Protein AF-0000000070920231 (afdb_homodimer)

Secondary structure (DSSP, 8-state):
-HHHHHHHHHHHHHHHTS-HHHHHHHHHHHHHHHHHTHHHHHHHHHHHH---HHHHHHHHHHHHHHHHHHHHHHTT---EEEEETTEEEEEEE--EEEEE--STTTTHHHHHHHHHHHHTT-EEEEE--GGGHHHHHHHHHHHHTSSPPTTSEEE----HHHHHHHHH-TT--EEEEE--HHHHHHHHHHHHHTT--EEEE----EEEEE-TT--HHHHHHHHHHHHHGGGG--TT-EEEEEEEGGGHHHHHHHHHHHHHTS-BS-TTSTT--B---S-HHHHHHHHHHHHHHHHTT-EEEE--SPPTT--SSS----EEEES--TTSHHHHS---SSEEEEEEESSHHHHHHHHHTSSEESEEEEE---HHHHHHHHHH---SEEEESS-SS---TTS-B--EETTEESSPBSGGGGHHHHEEEEEEES--S----/-HHHHHHHHHHHHHHHTS-HHHHHHHHHHHHHHHHHTHHHHHHHHHHHH---HHHHHHHHHHHHHHHHHHHHHHTT---EEEEETTEEEEEEE--EEEEE--STTTTHHHHHHHHHHHHTT-EEEEE--GGGHHHHHHHHHHHHTSSPPTTSEEE----HHHHHHHHH-TT--EEEEE--HHHHHHHHHHHHHTT--EEEE----EEEEE-TT--HHHHHHHHHHHHHGGGG--TT-EEEEEEEGGGHHHHHHHHHHHHHTS-BS-TTSTT--B---S-HHHHHHHHHHHHHHHHTT-EEEE--SPPTT--SSS----EEEES--TTSHHHHS---SSEEEEEEESSHHHHHHHHHTSSEESEEEEE---HHHHHHHHHH---SEEEESS-SS---TTS-B--EETTEESSPBSGGGGHHHHEEEEEEES--S----

Nearest PDB structures (foldseek):
  3iwk-assembly3_F  TM=9.458E-01  e=1.329E-41  Pisum sativum
  4a0m-assembly1_C  TM=9.518E-01  e=1.558E-40  Spinacia oleracea
  4v37-assembly2_D  TM=9.539E-01  e=3.097E-40  Spinacia oleracea
  4i8p-assembly1_B  TM=9.205E-01  e=1.057E-41  Zea mays
  3b4w-assembly1_A-2  TM=9.259E-01  e=3.677E-40  Mycobacterium tuberculosis H37Rv

Structure (mmCIF, N/CA/C/O backbone):
data_AF-0000000070920231-model_v1
#
loop_
_entity.id
_entity.type
_entity.pdbx_description
1 polymer 'aldehyde dehydrogenase (NAD(+))'
#
loop_
_atom_site.group_PDB
_atom_site.id
_atom_site.type_symbol
_atom_site.label_atom_id
_atom_site.label_alt_id
_atom_site.label_comp_id
_atom_site.label_asym_id
_atom_site.label_entity_id
_atom_site.label_seq_id
_atom_site.pdbx_PDB_ins_code
_atom_site.Cartn_x
_atom_site.Cartn_y
_atom_site.Cartn_z
_atom_site.occupancy
_atom_site.B_iso_or_equiv
_atom_site.auth_seq_id
_atom_site.auth_comp_id
_atom_site.auth_asym_id
_atom_site.auth_atom_id
_atom_site.pdbx_PDB_model_num
ATOM 1 N N . MET A 1 1 ? 25.875 -7.449 5.352 1 95.44 1 MET A N 1
ATOM 2 C CA . MET A 1 1 ? 24.594 -6.836 5.031 1 95.44 1 MET A CA 1
ATOM 3 C C . MET A 1 1 ? 24.656 -5.32 5.191 1 95.44 1 MET A C 1
ATOM 5 O O . MET A 1 1 ? 24.25 -4.574 4.297 1 95.44 1 MET A O 1
ATOM 9 N N . ASP A 1 2 ? 25.219 -4.871 6.309 1 96.56 2 ASP A N 1
ATOM 10 C CA . ASP A 1 2 ? 25.344 -3.434 6.543 1 96.56 2 ASP A CA 1
ATOM 11 C C . ASP A 1 2 ? 26.141 -2.76 5.441 1 96.56 2 ASP A C 1
ATOM 13 O O . ASP A 1 2 ? 25.766 -1.692 4.949 1 96.56 2 ASP A O 1
ATOM 17 N N . ASP A 1 3 ? 27.203 -3.416 5.102 1 96.56 3 ASP A N 1
ATOM 18 C CA . ASP A 1 3 ? 28.047 -2.879 4.047 1 96.56 3 ASP A CA 1
ATOM 19 C C . ASP A 1 3 ? 27.312 -2.84 2.711 1 96.56 3 ASP A C 1
ATOM 21 O O . ASP A 1 3 ? 27.406 -1.86 1.97 1 96.56 3 ASP A O 1
ATOM 25 N N . ALA A 1 4 ? 26.594 -3.91 2.365 1 96.75 4 ALA A N 1
ATOM 26 C CA . ALA A 1 4 ? 25.828 -3.971 1.123 1 96.75 4 ALA A CA 1
ATOM 27 C C . ALA A 1 4 ? 24.797 -2.857 1.065 1 96.75 4 ALA A C 1
ATOM 29 O O . ALA A 1 4 ? 24.641 -2.203 0.032 1 96.75 4 ALA A O 1
ATOM 30 N N . VAL A 1 5 ? 24.125 -2.623 2.174 1 97.62 5 VAL A N 1
ATOM 31 C CA . VAL A 1 5 ? 23.078 -1.615 2.238 1 97.62 5 VAL A CA 1
ATOM 32 C C . VAL A 1 5 ? 23.688 -0.221 2.102 1 97.62 5 VAL A C 1
ATOM 34 O O . VAL A 1 5 ? 23.141 0.631 1.391 1 97.62 5 VAL A O 1
ATOM 37 N N . LYS A 1 6 ? 24.781 -0.013 2.771 1 96.94 6 LYS A N 1
ATOM 38 C CA . LYS A 1 6 ? 25.484 1.268 2.662 1 96.94 6 LYS A CA 1
ATOM 39 C C . LYS A 1 6 ? 25.891 1.549 1.218 1 96.94 6 LYS A C 1
ATOM 41 O O . LYS A 1 6 ? 25.703 2.662 0.722 1 96.94 6 LYS A O 1
ATOM 46 N N . CYS A 1 7 ? 26.469 0.579 0.575 1 97.31 7 CYS A N 1
ATOM 47 C CA . CYS A 1 7 ? 26.875 0.708 -0.822 1 97.31 7 CYS A CA 1
ATOM 48 C C . CYS A 1 7 ? 25.656 0.982 -1.71 1 97.31 7 CYS A C 1
ATOM 50 O O . CYS A 1 7 ? 25.734 1.8 -2.629 1 97.31 7 CYS A O 1
ATOM 52 N N . ALA A 1 8 ? 24.578 0.289 -1.447 1 98.31 8 ALA A N 1
ATOM 53 C CA . ALA A 1 8 ? 23.359 0.46 -2.223 1 98.31 8 ALA A CA 1
ATOM 54 C C . ALA A 1 8 ? 22.828 1.885 -2.098 1 98.31 8 ALA A C 1
ATOM 56 O O . ALA A 1 8 ? 22.359 2.467 -3.08 1 98.31 8 ALA A O 1
ATOM 57 N N . HIS A 1 9 ? 22.875 2.473 -0.939 1 96.88 9 HIS A N 1
ATOM 58 C CA . HIS A 1 9 ? 22.406 3.832 -0.714 1 96.88 9 HIS A CA 1
ATOM 59 C C . HIS A 1 9 ? 23.172 4.836 -1.564 1 96.88 9 HIS A C 1
ATOM 61 O O . HIS A 1 9 ? 22.578 5.711 -2.197 1 96.88 9 HIS A O 1
ATOM 67 N N . ARG A 1 10 ? 24.469 4.664 -1.528 1 96.19 10 ARG A N 1
ATOM 68 C CA . ARG A 1 10 ? 25.312 5.555 -2.32 1 96.19 10 ARG A CA 1
ATOM 69 C C . ARG A 1 10 ? 25.016 5.406 -3.809 1 96.19 10 ARG A C 1
ATOM 71 O O . ARG A 1 10 ? 24.844 6.398 -4.516 1 96.19 10 ARG A O 1
ATOM 78 N N . ALA A 1 11 ? 24.938 4.191 -4.258 1 98.19 11 ALA A N 1
ATOM 79 C CA . ALA A 1 11 ? 24.688 3.9 -5.668 1 98.19 11 ALA A CA 1
ATOM 80 C C . ALA A 1 11 ? 23.312 4.402 -6.094 1 98.19 11 ALA A C 1
ATOM 82 O O . ALA A 1 11 ? 23.125 4.863 -7.223 1 98.19 11 ALA A O 1
ATOM 83 N N . GLN A 1 12 ? 22.359 4.25 -5.203 1 98.31 12 GLN A N 1
ATOM 84 C CA . GLN A 1 12 ? 20.984 4.656 -5.496 1 98.31 12 GLN A CA 1
ATOM 85 C C . GLN A 1 12 ? 20.906 6.148 -5.801 1 98.31 12 GLN A C 1
ATOM 87 O O . GLN A 1 12 ? 20.219 6.562 -6.73 1 98.31 12 GLN A O 1
ATOM 92 N N . GLY A 1 13 ? 21.547 6.945 -4.992 1 95.19 13 GLY A N 1
ATOM 93 C CA . GLY A 1 13 ? 21.562 8.375 -5.242 1 95.19 13 GLY A CA 1
ATOM 94 C C . GLY A 1 13 ? 22.094 8.734 -6.621 1 95.19 13 GLY A C 1
ATOM 95 O O . GLY A 1 13 ? 21.484 9.539 -7.332 1 95.19 13 GLY A O 1
ATOM 96 N N . GLU A 1 14 ? 23.141 8.109 -6.988 1 95.88 14 GLU A N 1
ATOM 97 C CA . GLU A 1 14 ? 23.719 8.305 -8.312 1 95.88 14 GLU A CA 1
ATOM 98 C C . GLU A 1 14 ? 22.781 7.832 -9.414 1 95.88 14 GLU A C 1
ATOM 100 O O . GLU A 1 14 ? 22.578 8.523 -10.414 1 95.88 14 GLU A O 1
ATOM 105 N N . TRP A 1 15 ? 22.188 6.754 -9.227 1 97.38 15 TRP A N 1
ATOM 106 C CA . TRP A 1 15 ? 21.312 6.113 -10.203 1 97.38 15 TRP A CA 1
ATOM 107 C C . TRP A 1 15 ? 20.047 6.941 -10.414 1 97.38 15 TRP A C 1
ATOM 109 O O . TRP A 1 15 ? 19.641 7.168 -11.555 1 97.38 15 TRP A O 1
ATOM 119 N N . ALA A 1 16 ? 19.484 7.441 -9.344 1 94.81 16 ALA A N 1
ATOM 120 C CA . ALA A 1 16 ? 18.234 8.195 -9.383 1 94.81 16 ALA A CA 1
ATOM 121 C C . ALA A 1 16 ? 18.422 9.531 -10.109 1 94.81 16 ALA A C 1
ATOM 123 O O . ALA A 1 16 ? 17.469 10.117 -10.594 1 94.81 16 ALA A O 1
ATOM 124 N N . ALA A 1 17 ? 19.625 9.938 -10.18 1 92.19 17 ALA A N 1
ATOM 125 C CA . ALA A 1 17 ? 19.922 11.219 -10.805 1 92.19 17 ALA A CA 1
ATOM 126 C C . ALA A 1 17 ? 19.875 11.109 -12.328 1 92.19 17 ALA A C 1
ATOM 128 O O . ALA A 1 17 ? 19.781 12.117 -13.031 1 92.19 17 ALA A O 1
ATOM 129 N N . HIS A 1 18 ? 19.953 9.898 -12.844 1 93.19 18 HIS A N 1
ATOM 130 C CA . HIS A 1 18 ? 19.828 9.711 -14.281 1 93.19 18 HIS A CA 1
ATOM 131 C C . HIS A 1 18 ? 18.391 9.938 -14.75 1 93.19 18 HIS A C 1
ATOM 133 O O . HIS A 1 18 ? 17.438 9.594 -14.039 1 93.19 18 HIS A O 1
ATOM 139 N N . ARG A 1 19 ? 18.25 10.453 -15.93 1 92.06 19 ARG A N 1
ATOM 140 C CA . ARG A 1 19 ? 16.922 10.539 -16.562 1 92.06 19 ARG A CA 1
ATOM 141 C C . ARG A 1 19 ? 16.359 9.148 -16.812 1 92.06 19 ARG A C 1
ATOM 143 O O . ARG A 1 19 ? 17.094 8.203 -17.094 1 92.06 19 ARG A O 1
ATOM 150 N N . PRO A 1 20 ? 15.031 8.977 -16.781 1 93.5 20 PRO A N 1
ATOM 151 C CA . PRO A 1 20 ? 14.414 7.672 -17 1 93.5 20 PRO A CA 1
ATOM 152 C C . PRO A 1 20 ? 14.859 7.012 -18.312 1 93.5 20 PRO A C 1
ATOM 154 O O . PRO A 1 20 ? 15.07 5.797 -18.344 1 93.5 20 PRO A O 1
ATOM 157 N N . GLU A 1 21 ? 15.078 7.797 -19.328 1 94.38 21 GLU A N 1
ATOM 158 C CA . GLU A 1 21 ? 15.484 7.258 -20.625 1 94.38 21 GLU A CA 1
ATOM 159 C C . GLU A 1 21 ? 16.859 6.617 -20.547 1 94.38 21 GLU A C 1
ATOM 161 O O . GLU A 1 21 ? 17.109 5.594 -21.188 1 94.38 21 GLU A O 1
ATOM 166 N N . VAL A 1 22 ? 17.75 7.215 -19.781 1 95.81 22 VAL A N 1
ATOM 167 C CA . VAL A 1 22 ? 19.094 6.691 -19.609 1 95.81 22 VAL A CA 1
ATOM 168 C C . VAL A 1 22 ? 19.062 5.395 -18.797 1 95.81 22 VAL A C 1
ATOM 170 O O . VAL A 1 22 ? 19.703 4.406 -19.172 1 95.81 22 VAL A O 1
ATOM 173 N N . ARG A 1 23 ? 18.297 5.371 -17.75 1 96.88 23 ARG A N 1
ATOM 174 C CA . ARG A 1 23 ? 18.141 4.145 -16.969 1 96.88 23 ARG A CA 1
ATOM 175 C C . ARG A 1 23 ? 17.562 3.023 -17.828 1 96.88 23 ARG A C 1
ATOM 177 O O . ARG A 1 23 ? 18.062 1.892 -17.781 1 96.88 23 ARG A O 1
ATOM 184 N N . GLY A 1 24 ? 16.531 3.393 -18.656 1 97.44 24 GLY A N 1
ATOM 185 C CA . GLY A 1 24 ? 15.922 2.424 -19.562 1 97.44 24 GLY A CA 1
ATOM 186 C C . GLY A 1 24 ? 16.906 1.84 -20.562 1 97.44 24 GLY A C 1
ATOM 187 O O . GLY A 1 24 ? 16.906 0.633 -20.812 1 97.44 24 GLY A O 1
ATOM 188 N N . GLU A 1 25 ? 17.734 2.695 -21.094 1 97.19 25 GLU A N 1
ATOM 189 C CA . GLU A 1 25 ? 18.719 2.264 -22.078 1 97.19 25 GLU A CA 1
ATOM 190 C C . GLU A 1 25 ? 19.734 1.309 -21.453 1 97.19 25 GLU A C 1
ATOM 192 O O . GLU A 1 25 ? 20.062 0.274 -22.047 1 97.19 25 GLU A O 1
ATOM 197 N N . ILE A 1 26 ? 20.234 1.653 -20.312 1 97.75 26 ILE A N 1
ATOM 198 C CA . ILE A 1 26 ? 21.219 0.812 -19.625 1 97.75 26 ILE A CA 1
ATOM 199 C C . ILE A 1 26 ? 20.594 -0.539 -19.281 1 97.75 26 ILE A C 1
ATOM 201 O O . ILE A 1 26 ? 21.188 -1.588 -19.516 1 97.75 26 ILE A O 1
ATOM 205 N N . LEU A 1 27 ? 19.391 -0.543 -18.812 1 98.31 27 LEU A N 1
ATOM 206 C CA . LEU A 1 27 ? 18.703 -1.774 -18.438 1 98.31 27 LEU A CA 1
ATOM 207 C C . LEU A 1 27 ? 18.344 -2.6 -19.672 1 98.31 27 LEU A C 1
ATOM 209 O O . LEU A 1 27 ? 18.328 -3.832 -19.625 1 98.31 27 LEU A O 1
ATOM 213 N N . ALA A 1 28 ? 18.062 -1.931 -20.797 1 98.25 28 ALA A N 1
ATOM 214 C CA . ALA A 1 28 ? 17.844 -2.65 -22.047 1 98.25 28 ALA A CA 1
ATOM 215 C C . ALA A 1 28 ? 19.078 -3.463 -22.438 1 98.25 28 ALA A C 1
ATOM 217 O O . ALA A 1 28 ? 18.969 -4.594 -22.906 1 98.25 28 ALA A O 1
ATOM 218 N N . GLY A 1 29 ? 20.219 -2.863 -22.234 1 98.31 29 GLY A N 1
ATOM 219 C CA . GLY A 1 29 ? 21.453 -3.6 -22.469 1 98.31 29 GLY A CA 1
ATOM 220 C C . GLY A 1 29 ? 21.594 -4.828 -21.594 1 98.31 29 GLY A C 1
ATOM 221 O O . GLY A 1 29 ? 22.047 -5.879 -22.047 1 98.31 29 GLY A O 1
ATOM 222 N N . ILE A 1 30 ? 21.188 -4.707 -20.375 1 98.38 30 ILE A N 1
ATOM 223 C CA . ILE A 1 30 ? 21.25 -5.824 -19.438 1 98.38 30 ILE A CA 1
ATOM 224 C C . ILE A 1 30 ? 20.234 -6.898 -19.859 1 98.38 30 ILE A C 1
ATOM 226 O O . ILE A 1 30 ? 20.547 -8.094 -19.797 1 98.38 30 ILE A O 1
ATOM 230 N N . ALA A 1 31 ? 19.031 -6.477 -20.266 1 98.5 31 ALA A N 1
ATOM 231 C CA . ALA A 1 31 ? 18.062 -7.426 -20.781 1 98.5 31 ALA A CA 1
ATOM 232 C C . ALA A 1 31 ? 18.625 -8.203 -21.969 1 98.5 31 ALA A C 1
ATOM 234 O O . ALA A 1 31 ? 18.438 -9.414 -22.078 1 98.5 31 ALA A O 1
ATOM 235 N N . ASP A 1 32 ? 19.297 -7.52 -22.844 1 98.44 32 ASP A N 1
ATOM 236 C CA . ASP A 1 32 ? 19.969 -8.172 -23.969 1 98.44 32 ASP A CA 1
ATOM 237 C C . ASP A 1 32 ? 21 -9.18 -23.5 1 98.44 32 ASP A C 1
ATOM 239 O O . ASP A 1 32 ? 21.109 -10.273 -24.047 1 98.44 32 ASP A O 1
ATOM 243 N N . ALA A 1 33 ? 21.781 -8.781 -22.531 1 98.19 33 ALA A N 1
ATOM 244 C CA . ALA A 1 33 ? 22.812 -9.664 -22 1 98.19 33 ALA A CA 1
ATOM 245 C C . ALA A 1 33 ? 22.203 -10.93 -21.406 1 98.19 33 ALA A C 1
ATOM 247 O O . ALA A 1 33 ? 22.75 -12.023 -21.562 1 98.19 33 ALA A O 1
ATOM 248 N N . LEU A 1 34 ? 21.125 -10.789 -20.719 1 98.44 34 LEU A N 1
ATOM 249 C CA . LEU A 1 34 ? 20.422 -11.945 -20.172 1 98.44 34 LEU A CA 1
ATOM 250 C C . LEU A 1 34 ? 19.859 -12.82 -21.281 1 98.44 34 LEU A C 1
ATOM 252 O O . LEU A 1 34 ? 19.938 -14.047 -21.219 1 98.44 34 LEU A O 1
ATOM 256 N N . GLU A 1 35 ? 19.297 -12.18 -22.281 1 98.31 35 GLU A N 1
ATOM 257 C CA . GLU A 1 35 ? 18.766 -12.922 -23.422 1 98.31 35 GLU A CA 1
ATOM 258 C C . GLU A 1 35 ? 19.859 -13.719 -24.125 1 98.31 35 GLU A C 1
ATOM 260 O O . GLU A 1 35 ? 19.625 -14.852 -24.562 1 98.31 35 GLU A O 1
ATOM 265 N N . ASN A 1 3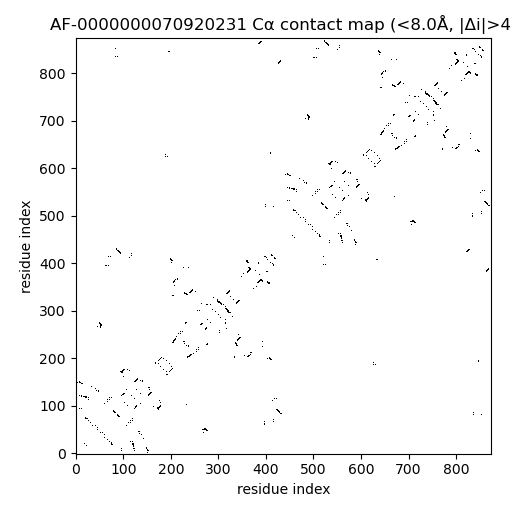6 ? 21 -13.156 -24.219 1 97.75 36 ASN A N 1
ATOM 266 C CA . ASN A 1 36 ? 22.141 -13.82 -24.828 1 97.75 36 ASN A CA 1
ATOM 267 C C . ASN A 1 36 ? 22.625 -15.008 -23.984 1 97.75 36 ASN A C 1
ATOM 269 O O . ASN A 1 36 ? 23.344 -15.867 -24.484 1 97.75 36 ASN A O 1
ATOM 273 N N . ARG A 1 37 ? 22.203 -15.039 -22.75 1 97.44 37 ARG A N 1
ATOM 274 C CA . ARG A 1 37 ? 22.578 -16.109 -21.844 1 97.44 37 ARG A CA 1
ATOM 275 C C . ARG A 1 37 ? 21.422 -17.094 -21.641 1 97.44 37 ARG A C 1
ATOM 277 O O . ARG A 1 37 ? 21.391 -17.828 -20.656 1 97.44 37 ARG A O 1
ATOM 284 N N . ALA A 1 38 ? 20.5 -17.062 -22.469 1 98.31 38 ALA A N 1
ATOM 285 C CA . ALA A 1 38 ? 19.234 -17.781 -22.281 1 98.31 38 ALA A CA 1
ATOM 286 C C . ALA A 1 38 ? 19.5 -19.266 -22.031 1 98.31 38 ALA A C 1
ATOM 288 O O . ALA A 1 38 ? 18.922 -19.859 -21.109 1 98.31 38 ALA A O 1
ATOM 289 N N . ASN A 1 39 ? 20.375 -19.906 -22.797 1 98.19 39 ASN A N 1
ATOM 290 C CA . ASN A 1 39 ? 20.625 -21.328 -22.656 1 98.19 39 ASN A CA 1
ATOM 291 C C . ASN A 1 39 ? 21.297 -21.656 -21.328 1 98.19 39 ASN A C 1
ATOM 293 O O . ASN A 1 39 ? 20.938 -22.625 -20.656 1 98.19 39 ASN A O 1
ATOM 297 N N . ILE A 1 40 ? 22.25 -20.891 -20.938 1 98.19 40 ILE A N 1
ATOM 298 C CA . ILE A 1 40 ? 22.969 -21.109 -19.672 1 98.19 40 ILE A CA 1
ATOM 299 C C . ILE A 1 40 ? 22.031 -20.906 -18.5 1 98.19 40 ILE A C 1
ATOM 301 O O . ILE A 1 40 ? 22.109 -21.609 -17.5 1 98.19 40 ILE A O 1
ATOM 305 N N . LEU A 1 41 ? 21.203 -19.906 -18.625 1 98.75 41 LEU A N 1
ATOM 306 C CA . LEU A 1 41 ? 20.203 -19.656 -17.578 1 98.75 41 LEU A CA 1
ATOM 307 C C . LEU A 1 41 ? 19.219 -20.812 -17.469 1 98.75 41 LEU A C 1
ATOM 309 O O . LEU A 1 41 ? 18.875 -21.25 -16.375 1 98.75 41 LEU A O 1
ATOM 313 N N . ALA A 1 42 ? 18.75 -21.312 -18.609 1 98.69 42 ALA A N 1
ATOM 314 C CA . ALA A 1 42 ? 17.828 -22.438 -18.609 1 98.69 42 ALA A CA 1
ATOM 315 C C . ALA A 1 42 ? 18.469 -23.672 -17.984 1 98.69 42 ALA A C 1
ATOM 317 O O . ALA A 1 42 ? 17.859 -24.359 -17.172 1 98.69 42 ALA A O 1
ATOM 318 N N . ASP A 1 43 ? 19.719 -23.906 -18.344 1 98.44 43 ASP A N 1
ATOM 319 C CA . ASP A 1 43 ? 20.469 -25.031 -17.781 1 98.44 43 ASP A CA 1
ATOM 320 C C . ASP A 1 43 ? 20.609 -24.906 -16.266 1 98.44 43 ASP A C 1
ATOM 322 O O . ASP A 1 43 ? 20.531 -25.891 -15.547 1 98.44 43 ASP A O 1
ATOM 326 N N . ALA A 1 44 ? 20.859 -23.703 -15.82 1 98.5 44 ALA A N 1
ATOM 327 C CA . ALA A 1 44 ? 20.984 -23.469 -14.383 1 98.5 44 ALA A CA 1
ATOM 328 C C . ALA A 1 44 ? 19.656 -23.734 -13.664 1 98.5 44 ALA A C 1
ATOM 330 O O . ALA A 1 44 ? 19.656 -24.281 -12.555 1 98.5 44 ALA A O 1
ATOM 331 N N . LEU A 1 45 ? 18.562 -23.375 -14.25 1 98.62 45 LEU A N 1
ATOM 332 C CA . LEU A 1 45 ? 17.25 -23.672 -13.672 1 98.62 45 LEU A CA 1
ATOM 333 C C . LEU A 1 45 ? 17.031 -25.172 -13.539 1 98.62 45 LEU A C 1
ATOM 335 O O . LEU A 1 45 ? 16.516 -25.641 -12.516 1 98.62 45 LEU A O 1
ATOM 339 N N . VAL A 1 46 ? 17.406 -25.891 -14.578 1 98.31 46 VAL A N 1
ATOM 340 C CA . VAL A 1 46 ? 17.281 -27.359 -14.555 1 98.31 46 VAL A CA 1
ATOM 341 C C . VAL A 1 46 ? 18.141 -27.922 -13.422 1 98.31 46 VAL A C 1
ATOM 343 O O . VAL A 1 46 ? 17.656 -28.75 -12.633 1 98.31 46 VAL A O 1
ATOM 346 N N . ARG A 1 47 ? 19.297 -27.453 -13.32 1 97.12 47 ARG A N 1
ATOM 347 C CA . ARG A 1 47 ? 20.25 -27.984 -12.344 1 97.12 47 ARG A CA 1
ATOM 348 C C . ARG A 1 47 ? 19.859 -27.578 -10.93 1 97.12 47 ARG A C 1
ATOM 350 O O . ARG A 1 47 ? 19.891 -28.406 -10.016 1 97.12 47 ARG A O 1
ATOM 357 N N . ASP A 1 48 ? 19.531 -26.328 -10.727 1 97.12 48 ASP A N 1
ATOM 358 C CA . ASP A 1 48 ? 19.297 -25.781 -9.391 1 97.12 48 ASP A CA 1
ATOM 359 C C . ASP A 1 48 ? 18.016 -26.328 -8.781 1 97.12 48 ASP A C 1
ATOM 361 O O . ASP A 1 48 ? 17.969 -26.656 -7.598 1 97.12 48 ASP A O 1
ATOM 365 N N . ILE A 1 49 ? 16.969 -26.406 -9.633 1 97.25 49 ILE A N 1
ATOM 366 C CA . ILE A 1 49 ? 15.68 -26.578 -8.984 1 97.25 49 ILE A CA 1
ATOM 367 C C . ILE A 1 49 ? 14.914 -27.719 -9.664 1 97.25 49 ILE A C 1
ATOM 369 O O . ILE A 1 49 ? 13.742 -27.953 -9.359 1 97.25 49 ILE A O 1
ATOM 373 N N . GLY A 1 50 ? 15.492 -28.391 -10.625 1 96.94 50 GLY A N 1
ATOM 374 C CA . GLY A 1 50 ? 14.875 -29.531 -11.266 1 96.94 50 GLY A CA 1
ATOM 375 C C . GLY A 1 50 ? 13.742 -29.156 -12.211 1 96.94 50 GLY A C 1
ATOM 376 O O . GLY A 1 50 ? 12.836 -29.953 -12.453 1 96.94 50 GLY A O 1
ATOM 377 N N . LYS A 1 51 ? 13.734 -27.938 -12.695 1 98 51 LYS A N 1
ATOM 378 C CA . LYS A 1 51 ? 12.703 -27.516 -13.648 1 98 51 LYS A CA 1
ATOM 379 C C . LYS A 1 51 ? 12.922 -28.172 -15.008 1 98 51 LYS A C 1
ATOM 381 O O . LYS A 1 51 ? 14.031 -28.141 -15.547 1 98 51 LYS A O 1
ATOM 386 N N . PRO A 1 52 ? 11.844 -28.703 -15.562 1 98.12 52 PRO A N 1
ATOM 387 C CA . PRO A 1 52 ? 12.016 -29.281 -16.891 1 98.12 52 PRO A CA 1
ATOM 388 C C . PRO A 1 52 ? 12.516 -28.266 -17.922 1 98.12 52 PRO A C 1
ATOM 390 O O . PRO A 1 52 ? 12.102 -27.109 -17.906 1 98.12 52 PRO A O 1
ATOM 393 N N . LEU A 1 53 ? 13.352 -28.688 -18.812 1 98.44 53 LEU A N 1
ATOM 394 C CA . LEU A 1 53 ? 14.086 -27.812 -19.734 1 98.44 53 LEU A CA 1
ATOM 395 C C . LEU A 1 53 ? 13.133 -26.938 -20.531 1 98.44 53 LEU A C 1
ATOM 397 O O . LEU A 1 53 ? 13.383 -25.734 -20.703 1 98.44 53 LEU A O 1
ATOM 401 N N . THR A 1 54 ? 12.078 -27.484 -21.031 1 97.06 54 THR A N 1
ATOM 402 C CA . THR A 1 54 ? 11.109 -26.719 -21.812 1 97.06 54 THR A CA 1
ATOM 403 C C . THR A 1 54 ? 10.5 -25.594 -20.969 1 97.06 54 THR A C 1
ATOM 405 O O . THR A 1 54 ? 10.359 -24.469 -21.438 1 97.06 54 THR A O 1
ATOM 408 N N . GLU A 1 55 ? 10.164 -25.875 -19.766 1 97.12 55 GLU A N 1
ATOM 409 C CA . GLU A 1 55 ? 9.633 -24.859 -18.859 1 97.12 55 GLU A CA 1
ATOM 410 C C . GLU A 1 55 ? 10.703 -23.859 -18.453 1 97.12 55 GLU A C 1
ATOM 412 O O . GLU A 1 55 ? 10.414 -22.672 -18.25 1 97.12 55 GLU A O 1
ATOM 417 N N . ALA A 1 56 ? 11.914 -24.328 -18.281 1 98.5 56 ALA A N 1
ATOM 418 C CA . ALA A 1 56 ? 13.031 -23.438 -17.953 1 98.5 56 ALA A CA 1
ATOM 419 C C . ALA A 1 56 ? 13.234 -22.406 -19.062 1 98.5 56 ALA A C 1
ATOM 421 O O . ALA A 1 56 ? 13.375 -21.203 -18.781 1 98.5 56 ALA A O 1
ATOM 422 N N . ARG A 1 57 ? 13.227 -22.875 -20.297 1 98.31 57 ARG A N 1
ATOM 423 C CA . ARG A 1 57 ? 13.375 -21.969 -21.422 1 98.31 57 ARG A CA 1
ATOM 424 C C . ARG A 1 57 ? 12.234 -20.969 -21.469 1 98.31 57 ARG A C 1
ATOM 426 O O . ARG A 1 57 ? 12.453 -19.781 -21.766 1 98.31 57 ARG A O 1
ATOM 433 N N . ALA A 1 58 ? 11.047 -21.438 -21.188 1 97.12 58 ALA A N 1
ATOM 434 C CA . ALA A 1 58 ? 9.891 -20.547 -21.156 1 97.12 58 ALA A CA 1
ATOM 435 C C . ALA A 1 58 ? 10.031 -19.5 -20.047 1 97.12 58 ALA A C 1
ATOM 437 O O . ALA A 1 58 ? 9.648 -18.344 -20.234 1 97.12 58 ALA A O 1
ATOM 438 N N . GLU A 1 59 ? 10.562 -19.875 -18.938 1 97.81 59 GLU A N 1
ATOM 439 C CA . GLU A 1 59 ? 10.773 -18.922 -17.844 1 97.81 59 GLU A CA 1
ATOM 440 C C . GLU A 1 59 ? 11.789 -17.859 -18.219 1 97.81 59 GLU A C 1
ATOM 442 O O . GLU A 1 59 ? 11.625 -16.688 -17.875 1 97.81 59 GLU A O 1
ATOM 447 N N . VAL A 1 60 ? 12.859 -18.281 -18.891 1 98.62 60 VAL A N 1
ATOM 448 C CA . VAL A 1 60 ? 13.844 -17.312 -19.344 1 98.62 60 VAL A CA 1
ATOM 449 C C . VAL A 1 60 ? 13.18 -16.297 -20.266 1 98.62 60 VAL A C 1
ATOM 451 O O . VAL A 1 60 ? 13.367 -15.086 -20.094 1 98.62 60 VAL A O 1
ATOM 454 N N . ALA A 1 61 ? 12.398 -16.812 -21.188 1 98.12 61 ALA A N 1
ATOM 455 C CA . ALA A 1 61 ? 11.688 -15.922 -22.109 1 98.12 61 ALA A CA 1
ATOM 456 C C . ALA A 1 61 ? 10.766 -14.977 -21.344 1 98.12 61 ALA A C 1
ATOM 458 O O . ALA A 1 61 ? 10.695 -13.781 -21.656 1 98.12 61 ALA A O 1
ATOM 459 N N . ARG A 1 62 ? 10.102 -15.492 -20.391 1 97.19 62 ARG A N 1
ATOM 460 C CA . ARG A 1 62 ? 9.188 -14.703 -19.578 1 97.19 62 ARG A CA 1
ATOM 461 C C . ARG A 1 62 ? 9.953 -13.633 -18.797 1 97.19 62 ARG A C 1
ATOM 463 O O . ARG A 1 62 ? 9.5 -12.492 -18.688 1 97.19 62 ARG A O 1
ATOM 470 N N . ALA A 1 63 ? 11.039 -13.992 -18.25 1 98.31 63 ALA A N 1
ATOM 471 C CA . ALA A 1 63 ? 11.867 -13.055 -17.5 1 98.31 63 ALA A CA 1
ATOM 472 C C . ALA A 1 63 ? 12.281 -11.875 -18.375 1 98.31 63 ALA A C 1
ATOM 474 O O . ALA A 1 63 ? 12.195 -10.719 -17.953 1 98.31 63 ALA A O 1
ATOM 475 N N . ILE A 1 64 ? 12.68 -12.188 -19.578 1 98.44 64 ILE A N 1
ATOM 476 C CA . ILE A 1 64 ? 13.109 -11.156 -20.516 1 98.44 64 ILE A CA 1
ATOM 477 C C . ILE A 1 64 ? 11.922 -10.266 -20.875 1 98.44 64 ILE A C 1
ATOM 479 O O . ILE A 1 64 ? 12.055 -9.039 -20.953 1 98.44 64 ILE A O 1
ATOM 483 N N . GLU A 1 65 ? 10.805 -10.852 -21.047 1 97.81 65 GLU A N 1
ATOM 484 C CA . GLU A 1 65 ? 9.594 -10.094 -21.359 1 97.81 65 GLU A CA 1
ATOM 485 C C . GLU A 1 65 ? 9.242 -9.141 -20.219 1 97.81 65 GLU A C 1
ATOM 487 O O . GLU A 1 65 ? 8.914 -7.973 -20.453 1 97.81 65 GLU A O 1
ATOM 492 N N . LEU A 1 66 ? 9.305 -9.602 -19.016 1 97.88 66 LEU A N 1
ATOM 493 C CA . LEU A 1 66 ? 9.016 -8.766 -17.859 1 97.88 66 LEU A CA 1
ATOM 494 C C . LEU A 1 66 ? 9.984 -7.582 -17.797 1 97.88 66 LEU A C 1
ATOM 496 O O . LEU A 1 66 ? 9.57 -6.457 -17.5 1 97.88 66 LEU A O 1
ATOM 500 N N . ALA A 1 67 ? 11.25 -7.852 -18.078 1 98.44 67 ALA A N 1
ATOM 501 C CA . ALA A 1 67 ? 12.242 -6.785 -18.109 1 98.44 67 ALA A CA 1
ATOM 502 C C . ALA A 1 67 ? 11.875 -5.727 -19.156 1 98.44 67 ALA A C 1
ATOM 504 O O . ALA A 1 67 ? 11.883 -4.531 -18.859 1 98.44 67 ALA A O 1
ATOM 505 N N . ARG A 1 68 ? 11.508 -6.188 -20.281 1 97.94 68 ARG A N 1
ATOM 506 C CA . ARG A 1 68 ? 11.203 -5.281 -21.391 1 97.94 68 ARG A CA 1
ATOM 507 C C . ARG A 1 68 ? 9.938 -4.488 -21.125 1 97.94 68 ARG A C 1
ATOM 509 O O . ARG A 1 68 ? 9.844 -3.311 -21.469 1 97.94 68 ARG A O 1
ATOM 516 N N . VAL A 1 69 ? 8.969 -5.117 -20.531 1 96.44 69 VAL A N 1
ATOM 517 C CA . VAL A 1 69 ? 7.738 -4.426 -20.156 1 96.44 69 VAL A CA 1
ATOM 518 C C . VAL A 1 69 ? 8.047 -3.309 -19.172 1 96.44 69 VAL A C 1
ATOM 520 O O . VAL A 1 69 ? 7.555 -2.186 -19.312 1 96.44 69 VAL A O 1
ATOM 523 N N . ALA A 1 70 ? 8.828 -3.58 -18.172 1 97.06 70 ALA A N 1
ATOM 524 C CA . ALA A 1 70 ? 9.188 -2.564 -17.188 1 97.06 70 ALA A CA 1
ATOM 525 C C . ALA A 1 70 ? 9.906 -1.388 -17.844 1 97.06 70 ALA A C 1
ATOM 527 O O . ALA A 1 70 ? 9.609 -0.228 -17.562 1 97.06 70 ALA A O 1
ATOM 528 N N . ILE A 1 71 ? 10.852 -1.696 -18.766 1 97.5 71 ILE A N 1
ATOM 529 C CA . ILE A 1 71 ? 11.625 -0.672 -19.453 1 97.5 71 ILE A CA 1
ATOM 530 C C . ILE A 1 71 ? 10.688 0.186 -20.312 1 97.5 71 ILE A C 1
ATOM 532 O O . ILE A 1 71 ? 10.789 1.415 -20.312 1 97.5 71 ILE A O 1
ATOM 536 N N . ARG A 1 72 ? 9.781 -0.481 -20.984 1 95.19 72 ARG A N 1
ATOM 537 C CA . ARG A 1 72 ? 8.844 0.235 -21.859 1 95.19 72 ARG A CA 1
ATOM 538 C C . ARG A 1 72 ? 7.914 1.122 -21.031 1 95.19 72 ARG A C 1
ATOM 540 O O . ARG A 1 72 ? 7.621 2.254 -21.422 1 95.19 72 ARG A O 1
ATOM 547 N N . GLN A 1 73 ? 7.469 0.624 -19.953 1 92.75 73 GLN A N 1
ATOM 548 C CA . GLN A 1 73 ? 6.488 1.319 -19.125 1 92.75 73 GLN A CA 1
ATOM 549 C C . GLN A 1 73 ? 7.109 2.531 -18.438 1 92.75 73 GLN A C 1
ATOM 551 O O . GLN A 1 73 ? 6.469 3.574 -18.312 1 92.75 73 GLN A O 1
ATOM 556 N N . TYR A 1 74 ? 8.352 2.455 -18.047 1 92.25 74 TYR A N 1
ATOM 557 C CA . TYR A 1 74 ? 8.867 3.447 -17.109 1 92.25 74 TYR A CA 1
ATOM 558 C C . TYR A 1 74 ? 10.133 4.102 -17.656 1 92.25 74 TYR A C 1
ATOM 560 O O . TYR A 1 74 ? 10.633 5.07 -17.078 1 92.25 74 TYR A O 1
ATOM 568 N N . GLY A 1 75 ? 10.625 3.625 -18.734 1 85.12 75 GLY A N 1
ATOM 569 C CA . GLY A 1 75 ? 11.867 4.129 -19.281 1 85.12 75 GLY A CA 1
ATOM 570 C C . GLY A 1 75 ? 11.719 5.477 -19.969 1 85.12 75 GLY A C 1
ATOM 571 O O . GLY A 1 75 ? 12.703 6.078 -20.391 1 85.12 75 GLY A O 1
ATOM 572 N N . ALA A 1 76 ? 10.438 5.969 -20.109 1 77.06 76 ALA A N 1
ATOM 573 C CA . ALA A 1 76 ? 10.219 7.289 -20.688 1 77.06 76 ALA A CA 1
ATOM 574 C C . ALA A 1 76 ? 9.109 8.031 -19.938 1 77.06 76 ALA A C 1
ATOM 576 O O . ALA A 1 76 ? 8.578 9.023 -20.438 1 77.06 76 ALA A O 1
ATOM 577 N N . ALA A 1 77 ? 8.758 7.574 -18.859 1 66.94 77 ALA A N 1
ATOM 578 C CA . ALA A 1 77 ? 7.586 8.117 -18.172 1 66.94 77 ALA A CA 1
ATOM 579 C C . ALA A 1 77 ? 7.918 9.453 -17.5 1 66.94 77 ALA A C 1
ATOM 581 O O . ALA A 1 77 ? 9.039 9.656 -17.047 1 66.94 77 ALA A O 1
ATOM 582 N N . HIS A 1 78 ? 6.945 10.336 -17.75 1 66.44 78 HIS A N 1
ATOM 583 C CA . HIS A 1 78 ? 7.055 11.602 -17.031 1 66.44 78 HIS A CA 1
ATOM 584 C C . HIS A 1 78 ? 6.473 11.492 -15.633 1 66.44 78 HIS A C 1
ATOM 586 O O . HIS A 1 78 ? 5.301 11.133 -15.469 1 66.44 78 HIS A O 1
ATOM 592 N N . PRO A 1 79 ? 7.219 11.914 -14.711 1 66.06 79 PRO A N 1
ATOM 593 C CA . PRO A 1 79 ? 6.836 11.602 -13.336 1 66.06 79 PRO A CA 1
ATOM 594 C C . PRO A 1 79 ? 5.789 12.562 -12.781 1 66.06 79 PRO A C 1
ATOM 596 O O . PRO A 1 79 ? 5.273 12.359 -11.68 1 66.06 79 PRO A O 1
ATOM 599 N N . TRP A 1 80 ? 5.207 13.5 -13.68 1 78.75 80 TRP A N 1
ATOM 600 C CA . TRP A 1 80 ? 4.41 14.57 -13.086 1 78.75 80 TRP A CA 1
ATOM 601 C C . TRP A 1 80 ? 2.957 14.484 -13.547 1 78.75 80 TRP A C 1
ATOM 603 O O . TRP A 1 80 ? 2.682 14.125 -14.695 1 78.75 80 TRP A O 1
ATOM 613 N N . GLU A 1 81 ? 2.137 14.734 -12.594 1 83.75 81 GLU A N 1
ATOM 614 C CA . GLU A 1 81 ? 0.71 14.867 -12.875 1 83.75 81 GLU A CA 1
ATOM 615 C C . GLU A 1 81 ? 0.156 16.172 -12.312 1 83.75 81 GLU A C 1
ATOM 617 O O . GLU A 1 81 ? 0.53 16.578 -11.211 1 83.75 81 GLU A O 1
ATOM 622 N N . ARG A 1 82 ? -0.698 16.844 -13.047 1 83.75 82 ARG A N 1
ATOM 623 C CA . ARG A 1 82 ? -1.365 18.047 -12.555 1 83.75 82 ARG A CA 1
ATOM 624 C C . ARG A 1 82 ? -2.549 17.688 -11.664 1 83.75 82 ARG A C 1
ATOM 626 O O . ARG A 1 82 ? -3.354 16.828 -12.016 1 83.75 82 ARG A O 1
ATOM 633 N N . CYS A 1 83 ? -2.748 18.188 -10.5 1 84.25 83 CYS A N 1
ATOM 634 C CA . CYS A 1 83 ? -3.834 17.906 -9.57 1 84.25 83 CYS A CA 1
ATOM 635 C C . CYS A 1 83 ? -4.844 19.047 -9.555 1 84.25 83 CYS A C 1
ATOM 637 O O . CYS A 1 83 ? -6.008 18.844 -9.203 1 84.25 83 CYS A O 1
ATOM 639 N N . GLY A 1 84 ? -4.527 20.297 -9.961 1 77.5 84 GLY A N 1
ATOM 640 C CA . GLY A 1 84 ? -5.328 21.516 -9.938 1 77.5 84 GLY A CA 1
ATOM 641 C C . GLY A 1 84 ? -4.559 22.719 -9.445 1 77.5 84 GLY A C 1
ATOM 642 O O . GLY A 1 84 ? -3.617 22.594 -8.664 1 77.5 84 GLY A O 1
ATOM 643 N N . GLY A 1 85 ? -4.949 23.75 -9.922 1 78.88 85 GLY A N 1
ATOM 644 C CA . GLY A 1 85 ? -4.27 24.969 -9.516 1 78.88 85 GLY A CA 1
ATOM 645 C C . GLY A 1 85 ? -2.775 24.938 -9.773 1 78.88 85 GLY A C 1
ATOM 646 O O . GLY A 1 85 ? -2.336 24.594 -10.875 1 78.88 85 GLY A O 1
ATOM 647 N N . ASP A 1 86 ? -2.025 25.297 -8.711 1 84.69 86 ASP A N 1
ATOM 648 C CA . ASP A 1 86 ? -0.569 25.344 -8.789 1 84.69 86 ASP A CA 1
ATOM 649 C C . ASP A 1 86 ? 0.064 24.156 -8.055 1 84.69 86 ASP A C 1
ATOM 651 O O . ASP A 1 86 ? 1.082 24.312 -7.379 1 84.69 86 ASP A O 1
ATOM 655 N N . VAL A 1 87 ? -0.645 23.031 -8.172 1 91.5 87 VAL A N 1
ATOM 656 C CA . VAL A 1 87 ? -0.15 21.859 -7.469 1 91.5 87 VAL A CA 1
ATOM 657 C C . VAL A 1 87 ? 0.13 20.734 -8.469 1 91.5 87 VAL A C 1
ATOM 659 O O . VAL A 1 87 ? -0.658 20.5 -9.391 1 91.5 87 VAL A O 1
ATOM 662 N N . ARG A 1 88 ? 1.226 20.188 -8.328 1 92.06 88 ARG A N 1
ATOM 663 C CA . ARG A 1 88 ? 1.604 19.016 -9.102 1 92.06 88 ARG A CA 1
ATOM 664 C C . ARG A 1 88 ? 1.982 17.844 -8.188 1 92.06 88 ARG A C 1
ATOM 666 O O . ARG A 1 88 ? 2.324 18.047 -7.023 1 92.06 88 ARG A O 1
ATOM 673 N N . ALA A 1 89 ? 1.796 16.719 -8.711 1 93.38 89 ALA A N 1
ATOM 674 C CA . ALA A 1 89 ? 2.244 15.516 -8.031 1 93.38 89 ALA A CA 1
ATOM 675 C C . ALA A 1 89 ? 3.311 14.789 -8.844 1 93.38 89 ALA A C 1
ATOM 677 O O . ALA A 1 89 ? 3.281 14.805 -10.078 1 93.38 89 ALA A O 1
ATOM 678 N N . ARG A 1 90 ? 4.195 14.242 -8.195 1 92.94 90 ARG A N 1
ATOM 679 C CA . ARG A 1 90 ? 5.18 13.406 -8.883 1 92.94 90 ARG A CA 1
ATOM 680 C C . ARG A 1 90 ? 5.465 12.141 -8.086 1 92.94 90 ARG A C 1
ATOM 682 O O . ARG A 1 90 ? 5.23 12.094 -6.875 1 92.94 90 ARG A O 1
ATOM 689 N N . ARG A 1 91 ? 5.93 11.141 -8.781 1 93 91 ARG A N 1
ATOM 690 C CA . ARG A 1 91 ? 6.422 9.906 -8.172 1 93 91 ARG A CA 1
ATOM 691 C C . ARG A 1 91 ? 7.945 9.914 -8.094 1 93 91 ARG A C 1
ATOM 693 O O . ARG A 1 91 ? 8.625 10.25 -9.062 1 93 91 ARG A O 1
ATOM 700 N N . VAL A 1 92 ? 8.461 9.641 -6.965 1 94.38 92 VAL A N 1
ATOM 701 C CA . VAL A 1 92 ? 9.898 9.562 -6.742 1 94.38 92 VAL A CA 1
ATOM 702 C C . VAL A 1 92 ? 10.273 8.164 -6.258 1 94.38 92 VAL A C 1
ATOM 704 O O . VAL A 1 92 ? 9.484 7.5 -5.59 1 94.38 92 VAL A O 1
ATOM 707 N N . PRO A 1 93 ? 11.539 7.688 -6.664 1 96.38 93 PRO A N 1
ATOM 708 C CA . PRO A 1 93 ? 11.938 6.359 -6.18 1 96.38 93 PRO A CA 1
ATOM 709 C C . PRO A 1 93 ? 11.867 6.242 -4.66 1 96.38 93 PRO A C 1
ATOM 711 O O . PRO A 1 93 ? 12.164 7.203 -3.947 1 96.38 93 PRO A O 1
ATOM 714 N N . ILE A 1 94 ? 11.547 5.098 -4.211 1 96.69 94 ILE A N 1
ATOM 715 C CA . ILE A 1 94 ? 11.375 4.883 -2.779 1 96.69 94 ILE A CA 1
ATOM 716 C C . ILE A 1 94 ? 12.742 4.766 -2.107 1 96.69 94 ILE A C 1
ATOM 718 O O . ILE A 1 94 ? 12.875 5.031 -0.911 1 96.69 94 ILE A O 1
ATOM 722 N N . GLY A 1 95 ? 13.805 4.324 -2.814 1 97.06 95 GLY A N 1
ATOM 723 C CA . GLY A 1 95 ? 15.148 4.246 -2.268 1 97.06 95 GLY A CA 1
ATOM 724 C C . GLY A 1 95 ? 15.805 2.895 -2.49 1 97.06 95 GLY A C 1
ATOM 725 O O . GLY A 1 95 ? 15.953 2.451 -3.631 1 97.06 95 GLY A O 1
ATOM 726 N N . THR A 1 96 ? 16.188 2.213 -1.404 1 98.5 96 THR A N 1
ATOM 727 C CA . THR A 1 96 ? 16.75 0.873 -1.454 1 98.5 96 THR A CA 1
ATOM 728 C C . THR A 1 96 ? 15.703 -0.176 -1.087 1 98.5 96 THR A C 1
ATOM 730 O O . THR A 1 96 ? 15.148 -0.149 0.013 1 98.5 96 THR A O 1
ATOM 733 N N . VAL A 1 97 ? 15.484 -1.106 -1.98 1 98.81 97 VAL A N 1
ATOM 734 C CA . VAL A 1 97 ? 14.43 -2.104 -1.827 1 98.81 97 VAL A CA 1
ATOM 735 C C . VAL A 1 97 ? 15.055 -3.484 -1.623 1 98.81 97 VAL A C 1
ATOM 737 O O . VAL A 1 97 ? 16.031 -3.836 -2.287 1 98.81 97 VAL A O 1
ATOM 740 N N . ALA A 1 98 ? 14.523 -4.234 -0.7 1 98.88 98 ALA A N 1
ATOM 741 C CA . ALA A 1 98 ? 14.859 -5.652 -0.597 1 98.88 98 ALA A CA 1
ATOM 742 C C . ALA A 1 98 ? 13.914 -6.504 -1.438 1 98.88 98 ALA A C 1
ATOM 744 O O . ALA A 1 98 ? 12.695 -6.363 -1.345 1 98.88 98 ALA A O 1
ATOM 745 N N . ALA A 1 99 ? 14.438 -7.285 -2.281 1 98.88 99 ALA A N 1
ATOM 746 C CA . ALA A 1 99 ? 13.688 -8.266 -3.055 1 98.88 99 ALA A CA 1
ATOM 747 C C . ALA A 1 99 ? 13.953 -9.688 -2.551 1 98.88 99 ALA A C 1
ATOM 749 O O . ALA A 1 99 ? 15.078 -10.188 -2.666 1 98.88 99 ALA A O 1
ATOM 750 N N . ILE A 1 100 ? 12.977 -10.305 -1.968 1 98.88 100 ILE A N 1
ATOM 751 C CA . ILE A 1 100 ? 13.055 -11.672 -1.461 1 98.88 100 ILE A CA 1
ATOM 752 C C . ILE A 1 100 ? 12.266 -12.609 -2.373 1 98.88 100 ILE A C 1
ATOM 754 O O . ILE A 1 100 ? 11.047 -12.477 -2.502 1 98.88 100 ILE A O 1
ATOM 758 N N . THR A 1 101 ? 12.953 -13.547 -2.998 1 98.62 101 THR A N 1
ATOM 759 C CA . THR A 1 101 ? 12.297 -14.266 -4.086 1 98.62 101 THR A CA 1
ATOM 760 C C . THR A 1 101 ? 12.391 -15.773 -3.869 1 98.62 101 THR A C 1
ATOM 762 O O . THR A 1 101 ? 13.336 -16.266 -3.25 1 98.62 101 THR A O 1
ATOM 765 N N . PRO A 1 102 ? 11.461 -16.516 -4.348 1 97.94 102 PRO A N 1
ATOM 766 C CA . PRO A 1 102 ? 11.359 -17.969 -4.141 1 97.94 102 PRO A CA 1
ATOM 767 C C . PRO A 1 102 ? 12.141 -18.766 -5.176 1 97.94 102 PRO A C 1
ATOM 769 O O . PRO A 1 102 ? 12.773 -18.188 -6.066 1 97.94 102 PRO A O 1
ATOM 772 N N . PHE A 1 103 ? 12.047 -20.062 -5.078 1 97.75 103 PHE A N 1
ATOM 773 C CA . PHE A 1 103 ? 12.844 -20.922 -5.945 1 97.75 103 PHE A CA 1
ATOM 774 C C . PHE A 1 103 ? 12.078 -21.266 -7.219 1 97.75 103 PHE A C 1
ATOM 776 O O . PHE A 1 103 ? 12.672 -21.594 -8.242 1 97.75 103 PHE A O 1
ATOM 783 N N . ASN A 1 104 ? 10.766 -21.25 -7.148 1 96 104 ASN A N 1
ATOM 784 C CA . ASN A 1 104 ? 10.008 -21.953 -8.172 1 96 104 ASN A CA 1
ATOM 785 C C . ASN A 1 104 ? 10.023 -21.203 -9.5 1 96 104 ASN A C 1
ATOM 787 O O . ASN A 1 104 ? 9.844 -21.797 -10.562 1 96 104 ASN A O 1
ATOM 791 N N . HIS A 1 105 ? 10.109 -19.953 -9.477 1 97.25 105 HIS A N 1
ATOM 792 C CA . HIS A 1 105 ? 10.5 -19.109 -10.602 1 97.25 105 HIS A CA 1
ATOM 793 C C . HIS A 1 105 ? 11.742 -18.281 -10.266 1 97.25 105 HIS A C 1
ATOM 795 O O . HIS A 1 105 ? 11.656 -17.062 -10.109 1 97.25 105 HIS A O 1
ATOM 801 N N . ALA A 1 106 ? 12.836 -18.969 -10.289 1 98.31 106 ALA A N 1
ATOM 802 C CA . ALA A 1 106 ? 14.07 -18.453 -9.727 1 98.31 106 ALA A CA 1
ATOM 803 C C . ALA A 1 106 ? 14.656 -17.344 -10.609 1 98.31 106 ALA A C 1
ATOM 805 O O . ALA A 1 106 ? 15.578 -16.641 -10.195 1 98.31 106 ALA A O 1
ATOM 806 N N . LEU A 1 107 ? 14.156 -17.203 -11.797 1 98.62 107 LEU A N 1
ATOM 807 C CA . LEU A 1 107 ? 14.594 -16.141 -12.695 1 98.62 107 LEU A CA 1
ATOM 808 C C . LEU A 1 107 ? 13.469 -15.156 -12.961 1 98.62 107 LEU A C 1
ATOM 810 O O . LEU A 1 107 ? 13.648 -13.945 -12.789 1 98.62 107 LEU A O 1
ATOM 814 N N . GLY A 1 108 ? 12.289 -15.656 -13.297 1 98.06 108 GLY A N 1
ATOM 815 C CA . GLY A 1 108 ? 11.172 -14.82 -13.68 1 98.06 108 GLY A CA 1
ATOM 816 C C . GLY A 1 108 ? 10.742 -13.852 -12.594 1 98.06 108 GLY A C 1
ATOM 817 O O . GLY A 1 108 ? 10.594 -12.656 -12.844 1 98.06 108 GLY A O 1
ATOM 818 N N . ILE A 1 109 ? 10.555 -14.367 -11.406 1 98.25 109 ILE A N 1
ATOM 819 C CA . ILE A 1 109 ? 10.047 -13.555 -10.305 1 98.25 109 ILE A CA 1
ATOM 820 C C . ILE A 1 109 ? 11.086 -12.5 -9.922 1 98.25 109 ILE A C 1
ATOM 822 O O . ILE A 1 109 ? 10.766 -11.312 -9.828 1 98.25 109 ILE A O 1
ATOM 826 N N . PRO A 1 110 ? 12.367 -12.859 -9.789 1 98.62 110 PRO A N 1
ATOM 827 C CA . PRO A 1 110 ? 13.367 -11.836 -9.469 1 98.62 110 PRO A CA 1
ATOM 828 C C . PRO A 1 110 ? 13.453 -10.742 -10.531 1 98.62 110 PRO A C 1
ATOM 830 O O . PRO A 1 110 ? 13.523 -9.562 -10.195 1 98.62 110 PRO A O 1
ATOM 833 N N . ILE A 1 111 ? 13.461 -11.133 -11.773 1 98.75 111 ILE A N 1
ATOM 834 C CA . ILE A 1 111 ? 13.562 -10.141 -12.844 1 98.75 111 ILE A CA 1
ATOM 835 C C . ILE A 1 111 ? 12.328 -9.234 -12.82 1 98.75 111 ILE A C 1
ATOM 837 O O . ILE A 1 111 ? 12.438 -8.031 -13.047 1 98.75 111 ILE A O 1
ATOM 841 N N . GLY A 1 112 ? 11.188 -9.828 -12.508 1 98.38 112 GLY A N 1
ATOM 842 C CA . GLY A 1 112 ? 9.945 -9.07 -12.398 1 98.38 112 GLY A CA 1
ATOM 843 C C . GLY A 1 112 ? 9.961 -8.078 -11.25 1 98.38 112 GLY A C 1
ATOM 844 O O . GLY A 1 112 ? 9.141 -7.16 -11.211 1 98.38 112 GLY A O 1
ATOM 845 N N . LYS A 1 113 ? 10.844 -8.242 -10.312 1 98.69 113 LYS A N 1
ATOM 846 C CA . LYS A 1 113 ? 10.977 -7.316 -9.188 1 98.69 113 LYS A CA 1
ATOM 847 C C . LYS A 1 113 ? 12.133 -6.348 -9.406 1 98.69 113 LYS A C 1
ATOM 849 O O . LYS A 1 113 ? 11.992 -5.145 -9.18 1 98.69 113 LYS A O 1
ATOM 854 N N . LEU A 1 114 ? 13.281 -6.832 -9.898 1 98.81 114 LEU A N 1
ATOM 855 C CA . LEU A 1 114 ? 14.508 -6.047 -10 1 98.81 114 LEU A CA 1
ATOM 856 C C . LEU A 1 114 ? 14.367 -4.961 -11.062 1 98.81 114 LEU A C 1
ATOM 858 O O . LEU A 1 114 ? 14.719 -3.805 -10.828 1 98.81 114 LEU A O 1
ATOM 862 N N . PHE A 1 115 ? 13.844 -5.293 -12.219 1 98.75 115 PHE A N 1
ATOM 863 C CA . PHE A 1 115 ? 13.836 -4.355 -13.344 1 98.75 115 PHE A CA 1
ATOM 864 C C . PHE A 1 115 ? 12.906 -3.18 -13.055 1 98.75 115 PHE A C 1
ATOM 866 O O . PHE A 1 115 ? 13.305 -2.021 -13.203 1 98.75 115 PHE A O 1
ATOM 873 N N . PRO A 1 116 ? 11.648 -3.447 -12.594 1 98.38 116 PRO A N 1
ATOM 874 C CA . PRO A 1 116 ? 10.836 -2.273 -12.273 1 98.38 116 PRO A CA 1
ATOM 875 C C . PRO A 1 116 ? 11.438 -1.425 -11.156 1 98.38 116 PRO A C 1
ATOM 877 O O . PRO A 1 116 ? 11.383 -0.193 -11.211 1 98.38 116 PRO A O 1
ATOM 880 N N . ALA A 1 117 ? 12.023 -2.031 -10.148 1 98.69 117 ALA A N 1
ATOM 881 C CA . ALA A 1 117 ? 12.672 -1.273 -9.086 1 98.69 117 ALA A CA 1
ATOM 882 C C . ALA A 1 117 ? 13.781 -0.384 -9.641 1 98.69 117 ALA A C 1
ATOM 884 O O . ALA A 1 117 ? 13.852 0.805 -9.32 1 98.69 117 ALA A O 1
ATOM 885 N N . LEU A 1 118 ? 14.578 -0.954 -10.492 1 98.62 118 LEU A N 1
ATOM 886 C CA . LEU A 1 118 ? 15.75 -0.26 -11.008 1 98.62 118 LEU A CA 1
ATOM 887 C C . LEU A 1 118 ? 15.344 0.832 -12 1 98.62 118 LEU A C 1
ATOM 889 O O . LEU A 1 118 ? 15.852 1.953 -11.93 1 98.62 118 LEU A O 1
ATOM 893 N N . VAL A 1 119 ? 14.43 0.529 -12.93 1 97.88 119 VAL A N 1
ATOM 894 C CA . VAL A 1 119 ? 14.07 1.513 -13.945 1 97.88 119 VAL A CA 1
ATOM 895 C C . VAL A 1 119 ? 13.398 2.713 -13.289 1 97.88 119 VAL A C 1
ATOM 897 O O . VAL A 1 119 ? 13.508 3.84 -13.781 1 97.88 119 VAL A O 1
ATOM 900 N N . LEU A 1 120 ? 12.797 2.514 -12.148 1 97.25 120 LEU A N 1
ATOM 901 C CA . LEU A 1 120 ? 12.125 3.588 -11.422 1 97.25 120 LEU A CA 1
ATOM 902 C C . LEU A 1 120 ? 13.102 4.312 -10.5 1 97.25 120 LEU A C 1
ATOM 904 O O . LEU A 1 120 ? 12.695 5.188 -9.734 1 97.25 120 LEU A O 1
ATOM 908 N N . GLY A 1 121 ? 14.391 3.895 -10.477 1 97.12 121 GLY A N 1
ATOM 909 C CA . GLY A 1 121 ? 15.438 4.703 -9.875 1 97.12 121 GLY A CA 1
ATOM 910 C C . GLY A 1 121 ? 15.883 4.184 -8.516 1 97.12 121 GLY A C 1
ATOM 911 O O . GLY A 1 121 ? 16.562 4.887 -7.773 1 97.12 121 GLY A O 1
ATOM 912 N N . ASN A 1 122 ? 15.484 2.975 -8.141 1 98.56 122 ASN A N 1
ATOM 913 C CA . ASN A 1 122 ? 15.828 2.406 -6.844 1 98.56 122 ASN A CA 1
ATOM 914 C C . ASN A 1 122 ? 17.094 1.555 -6.914 1 98.56 122 ASN A C 1
ATOM 916 O O . ASN A 1 122 ? 17.531 1.179 -8 1 98.56 122 ASN A O 1
ATOM 920 N N . ALA A 1 123 ? 17.688 1.298 -5.762 1 98.81 123 ALA A N 1
ATOM 921 C CA . ALA A 1 123 ? 18.641 0.208 -5.578 1 98.81 123 ALA A CA 1
ATOM 922 C C . ALA A 1 123 ? 17.953 -1.042 -5.039 1 98.81 123 ALA A C 1
ATOM 924 O O . ALA A 1 123 ? 16.875 -0.959 -4.465 1 98.81 123 ALA A O 1
ATOM 925 N N . VAL A 1 124 ? 18.609 -2.193 -5.242 1 98.81 124 VAL A N 1
ATOM 926 C CA . VAL A 1 124 ? 17.969 -3.436 -4.828 1 98.81 124 VAL A CA 1
ATOM 927 C C . VAL A 1 124 ? 18.969 -4.316 -4.09 1 98.81 124 VAL A C 1
ATOM 929 O O . VAL A 1 124 ? 20.109 -4.488 -4.547 1 98.81 124 VAL A O 1
ATOM 932 N N . ILE A 1 125 ? 18.625 -4.789 -2.969 1 98.81 125 ILE A N 1
ATOM 933 C CA . ILE A 1 125 ? 19.266 -5.93 -2.33 1 98.81 125 ILE A CA 1
ATOM 934 C C . ILE A 1 125 ? 18.422 -7.184 -2.531 1 98.81 125 ILE A C 1
ATOM 936 O O . ILE A 1 125 ? 17.312 -7.285 -2.008 1 98.81 125 ILE A O 1
ATOM 940 N N . TRP A 1 126 ? 18.984 -8.109 -3.227 1 98.75 126 TRP A N 1
ATOM 941 C CA . TRP A 1 126 ? 18.266 -9.297 -3.643 1 98.75 126 TRP A CA 1
ATOM 942 C C . TRP A 1 126 ? 18.656 -10.508 -2.799 1 98.75 126 TRP A C 1
ATOM 944 O O . TRP A 1 126 ? 19.844 -10.836 -2.701 1 98.75 126 TRP A O 1
ATOM 954 N N . LYS A 1 127 ? 17.734 -11.086 -2.119 1 98.75 127 LYS A N 1
ATOM 955 C CA . LYS A 1 127 ? 17.906 -12.367 -1.436 1 98.75 127 LYS A CA 1
ATOM 956 C C . LYS A 1 127 ? 17.109 -13.469 -2.135 1 98.75 127 LYS A C 1
ATOM 958 O O . LYS A 1 127 ? 15.93 -13.68 -1.833 1 98.75 127 LYS A O 1
ATOM 963 N N . PRO A 1 128 ? 17.734 -14.273 -2.949 1 98.44 128 PRO A N 1
ATOM 964 C CA . PRO A 1 128 ? 17.062 -15.406 -3.6 1 98.44 128 PRO A CA 1
ATOM 965 C C . PRO A 1 128 ? 16.938 -16.625 -2.684 1 98.44 128 PRO A C 1
ATOM 967 O O . PRO A 1 128 ? 17.531 -16.656 -1.605 1 98.44 128 PRO A O 1
ATOM 970 N N . SER A 1 129 ? 16.062 -17.484 -3.086 1 98.06 129 SER A N 1
ATOM 971 C CA . SER A 1 129 ? 16.094 -18.781 -2.438 1 98.06 129 SER A CA 1
ATOM 972 C C . SER A 1 129 ? 17.453 -19.453 -2.57 1 98.06 129 SER A C 1
ATOM 974 O O . SER A 1 129 ? 18.109 -19.328 -3.607 1 98.06 129 SER A O 1
ATOM 976 N N . LEU A 1 130 ? 17.797 -20.203 -1.551 1 96.94 130 LEU A N 1
ATOM 977 C CA . LEU A 1 130 ? 19.078 -20.922 -1.585 1 96.94 130 LEU A CA 1
ATOM 978 C C . LEU A 1 130 ? 19.062 -22 -2.67 1 96.94 130 LEU A C 1
ATOM 980 O O . LEU A 1 130 ? 20.109 -22.375 -3.186 1 96.94 130 LEU A O 1
ATOM 984 N N . PHE A 1 131 ? 17.922 -22.438 -3.098 1 96.75 131 PHE A N 1
ATOM 985 C CA . PHE A 1 131 ? 17.797 -23.453 -4.133 1 96.75 131 PHE A CA 1
ATOM 986 C C . PHE A 1 131 ? 18.125 -22.875 -5.504 1 96.75 131 PHE A C 1
ATOM 988 O O . PHE A 1 131 ? 18.422 -23.625 -6.441 1 96.75 131 PHE A O 1
ATOM 995 N N . GLY A 1 132 ? 18 -21.594 -5.703 1 96.06 132 GLY A N 1
ATOM 996 C CA . GLY A 1 132 ? 18.234 -20.953 -6.98 1 96.06 132 GLY A CA 1
ATOM 997 C C . GLY A 1 132 ? 19.516 -20.125 -7.004 1 96.06 132 GLY A C 1
ATOM 998 O O . GLY A 1 132 ? 19.594 -19.109 -7.688 1 96.06 132 GLY A O 1
ATOM 999 N N . ALA A 1 133 ? 20.547 -20.562 -6.309 1 96.56 133 ALA A N 1
ATOM 1000 C CA . ALA A 1 133 ? 21.734 -19.75 -6.082 1 96.56 133 ALA A CA 1
ATOM 1001 C C . ALA A 1 133 ? 22.531 -19.562 -7.375 1 96.56 133 ALA A C 1
ATOM 1003 O O . ALA A 1 133 ? 23.031 -18.469 -7.656 1 96.56 133 ALA A O 1
ATOM 1004 N N . ALA A 1 134 ? 22.672 -20.609 -8.141 1 96.94 134 ALA A N 1
ATOM 1005 C CA . ALA A 1 134 ? 23.453 -20.5 -9.367 1 96.94 134 ALA A CA 1
ATOM 1006 C C . ALA A 1 134 ? 22.766 -19.578 -10.375 1 96.94 134 ALA A C 1
ATOM 1008 O O . ALA A 1 134 ? 23.438 -18.797 -11.062 1 96.94 134 ALA A O 1
ATOM 1009 N N . VAL A 1 135 ? 21.469 -19.656 -10.477 1 98.19 135 VAL A N 1
ATOM 1010 C CA . VAL A 1 135 ? 20.719 -18.781 -11.359 1 98.19 135 VAL A CA 1
ATOM 1011 C C . VAL A 1 135 ? 20.938 -17.328 -10.945 1 98.19 135 VAL A C 1
ATOM 1013 O O . VAL A 1 135 ? 21.188 -16.469 -11.789 1 98.19 135 VAL A O 1
ATOM 1016 N N . ALA A 1 136 ? 20.859 -17.062 -9.68 1 98.5 136 ALA A N 1
ATOM 1017 C CA . ALA A 1 136 ? 21.031 -15.711 -9.156 1 98.5 136 ALA A CA 1
ATOM 1018 C C . ALA A 1 136 ? 22.422 -15.172 -9.477 1 98.5 136 ALA A C 1
ATOM 1020 O O . ALA A 1 136 ? 22.562 -14 -9.844 1 98.5 136 ALA A O 1
ATOM 1021 N N . GLU A 1 137 ? 23.406 -16.031 -9.383 1 98.06 137 GLU A N 1
ATOM 1022 C CA . GLU A 1 137 ? 24.781 -15.625 -9.672 1 98.06 137 GLU A CA 1
ATOM 1023 C C . GLU A 1 137 ? 24.938 -15.242 -11.141 1 98.06 137 GLU A C 1
ATOM 1025 O O . GLU A 1 137 ? 25.641 -14.281 -11.461 1 98.06 137 GLU A O 1
ATOM 1030 N N . LEU A 1 138 ? 24.312 -16.016 -11.984 1 97.81 138 LEU A N 1
ATOM 1031 C CA . LEU A 1 138 ? 24.375 -15.711 -13.414 1 97.81 138 LEU A CA 1
ATOM 1032 C C . LEU A 1 138 ? 23.719 -14.375 -13.719 1 97.81 138 LEU A C 1
ATOM 1034 O O . LEU A 1 138 ? 24.203 -13.609 -14.555 1 97.81 138 LEU A O 1
ATOM 1038 N N . VAL A 1 139 ? 22.609 -14.062 -13.031 1 98.25 139 VAL A N 1
ATOM 1039 C CA . VAL A 1 139 ? 21.906 -12.805 -13.219 1 98.25 139 VAL A CA 1
ATOM 1040 C C . VAL A 1 139 ? 22.781 -11.641 -12.773 1 98.25 139 VAL A C 1
ATOM 1042 O O . VAL A 1 139 ? 22.938 -10.648 -13.492 1 98.25 139 VAL A O 1
ATOM 1045 N N . VAL A 1 140 ? 23.375 -11.758 -11.609 1 97.12 140 VAL A N 1
ATOM 1046 C CA . VAL A 1 140 ? 24.172 -10.664 -11.055 1 97.12 140 VAL A CA 1
ATOM 1047 C C . VAL A 1 140 ? 25.422 -10.453 -11.891 1 97.12 140 VAL A C 1
ATOM 1049 O O . VAL A 1 140 ? 25.906 -9.328 -12.016 1 97.12 140 VAL A O 1
ATOM 1052 N N . GLU A 1 141 ? 25.953 -11.531 -12.508 1 96.44 141 GLU A N 1
ATOM 1053 C CA . GLU A 1 141 ? 27.078 -11.391 -13.445 1 96.44 141 GLU A CA 1
ATOM 1054 C C . GLU A 1 141 ? 26.719 -10.461 -14.602 1 96.44 141 GLU A C 1
ATOM 1056 O O . GLU A 1 141 ? 27.531 -9.641 -15.023 1 96.44 141 GLU A O 1
ATOM 1061 N N . ALA A 1 142 ? 25.5 -10.633 -15.102 1 95.75 142 ALA A N 1
ATOM 1062 C CA . ALA A 1 142 ? 25.031 -9.766 -16.172 1 95.75 142 ALA A CA 1
ATOM 1063 C C . ALA A 1 142 ? 24.922 -8.32 -15.711 1 95.75 142 ALA A C 1
ATOM 1065 O O . ALA A 1 142 ? 25.281 -7.395 -16.453 1 95.75 142 ALA A O 1
ATOM 1066 N N . PHE A 1 143 ? 24.453 -8.109 -14.508 1 96.75 143 PHE A N 1
ATOM 1067 C CA . PHE A 1 143 ? 24.375 -6.77 -13.938 1 96.75 143 PHE A CA 1
ATOM 1068 C C . PHE A 1 143 ? 25.766 -6.188 -13.727 1 96.75 143 PHE A C 1
ATOM 1070 O O . PHE A 1 143 ? 26 -5.016 -14.023 1 96.75 143 PHE A O 1
ATOM 1077 N N . SER A 1 144 ? 26.688 -7.016 -13.281 1 94.81 144 SER A N 1
ATOM 1078 C CA . SER A 1 144 ? 28.047 -6.578 -12.969 1 94.81 144 SER A CA 1
ATOM 1079 C C . SER A 1 144 ? 28.797 -6.168 -14.227 1 94.81 144 SER A C 1
ATOM 1081 O O . SER A 1 144 ? 29.688 -5.32 -14.172 1 94.81 144 SER A O 1
ATOM 1083 N N . ALA A 1 145 ? 28.453 -6.715 -15.336 1 94.5 145 ALA A N 1
ATOM 1084 C CA . ALA A 1 145 ? 29.125 -6.434 -16.609 1 94.5 145 ALA A CA 1
ATOM 1085 C C . ALA A 1 145 ? 28.547 -5.188 -17.266 1 94.5 145 ALA A C 1
ATOM 1087 O O . ALA A 1 145 ? 29 -4.781 -18.344 1 94.5 145 ALA A O 1
ATOM 1088 N N . SER A 1 146 ? 27.578 -4.57 -16.688 1 94.12 146 SER A N 1
ATOM 1089 C CA . SER A 1 146 ? 26.875 -3.412 -17.234 1 94.12 146 SER A CA 1
ATOM 1090 C C . SER A 1 146 ? 27.328 -2.123 -16.547 1 94.12 146 SER A C 1
ATOM 1092 O O . SER A 1 146 ? 27.938 -2.16 -15.484 1 94.12 146 SER A O 1
ATOM 1094 N N . PRO A 1 147 ? 27.078 -0.987 -17.141 1 95.31 147 PRO A N 1
ATOM 1095 C CA . PRO A 1 147 ? 27.484 0.289 -16.562 1 95.31 147 PRO A CA 1
ATOM 1096 C C . PRO A 1 147 ? 26.531 0.777 -15.469 1 95.31 147 PRO A C 1
ATOM 1098 O O . PRO A 1 147 ? 26.062 1.914 -15.523 1 95.31 147 PRO A O 1
ATOM 1101 N N . LEU A 1 148 ? 26.312 -0.009 -14.492 1 96.69 148 LEU A N 1
ATOM 1102 C CA . LEU A 1 148 ? 25.562 0.376 -13.305 1 96.69 148 LEU A CA 1
ATOM 1103 C C . LEU A 1 148 ? 26.484 0.895 -12.211 1 96.69 148 LEU A C 1
ATOM 1105 O O . LEU A 1 148 ? 27.641 0.471 -12.125 1 96.69 148 LEU A O 1
ATOM 1109 N N . PRO A 1 149 ? 26 1.833 -11.438 1 96.81 149 PRO A N 1
ATOM 1110 C CA . PRO A 1 149 ? 26.781 2.178 -10.25 1 96.81 149 PRO A CA 1
ATOM 1111 C C . PRO A 1 149 ? 27.094 0.966 -9.375 1 96.81 149 PRO A C 1
ATOM 1113 O O . PRO A 1 149 ? 26.234 0.105 -9.18 1 96.81 149 PRO A O 1
ATOM 1116 N N . VAL A 1 150 ? 28.344 0.877 -8.859 1 95.44 150 VAL A N 1
ATOM 1117 C CA . VAL A 1 150 ? 28.766 -0.228 -8 1 95.44 150 VAL A CA 1
ATOM 1118 C C . VAL A 1 150 ? 27.875 -0.289 -6.762 1 95.44 150 VAL A C 1
ATOM 1120 O O . VAL A 1 150 ? 27.672 0.723 -6.086 1 95.44 150 VAL A O 1
ATOM 1123 N N . GLY A 1 151 ? 27.281 -1.4 -6.582 1 96.44 151 GLY A N 1
ATOM 1124 C CA . GLY A 1 151 ? 26.469 -1.593 -5.383 1 96.44 151 GLY A CA 1
ATOM 1125 C C . GLY A 1 151 ? 24.984 -1.394 -5.621 1 96.44 151 GLY A C 1
ATOM 1126 O O . GLY A 1 151 ? 24.172 -1.618 -4.723 1 96.44 151 GLY A O 1
ATOM 1127 N N . LEU A 1 152 ? 24.562 -0.936 -6.816 1 98.5 152 LEU A N 1
ATOM 1128 C CA . LEU A 1 152 ? 23.156 -0.676 -7.105 1 98.5 152 LEU A CA 1
ATOM 1129 C C . LEU A 1 152 ? 22.328 -1.94 -6.926 1 98.5 152 LEU A C 1
ATOM 1131 O O . LEU A 1 152 ? 21.172 -1.872 -6.504 1 98.5 152 LEU A O 1
ATOM 1135 N N . VAL A 1 153 ? 22.906 -3.057 -7.309 1 98.44 153 VAL A N 1
ATOM 1136 C CA . VAL A 1 153 ? 22.297 -4.363 -7.098 1 98.44 153 VAL A CA 1
ATOM 1137 C C . VAL A 1 153 ? 23.203 -5.219 -6.207 1 98.44 153 VAL A C 1
ATOM 1139 O O . VAL A 1 153 ? 24.359 -5.477 -6.551 1 98.44 153 VAL A O 1
ATOM 1142 N N . GLY A 1 154 ? 22.719 -5.586 -5.086 1 97.81 154 GLY A N 1
ATOM 1143 C CA . GLY A 1 154 ? 23.406 -6.488 -4.188 1 97.81 154 GLY A CA 1
ATOM 1144 C C . GLY A 1 154 ? 22.75 -7.844 -4.066 1 97.81 154 GLY A C 1
ATOM 1145 O O . GLY A 1 154 ? 21.516 -7.938 -4.043 1 97.81 154 GLY A O 1
ATOM 1146 N N . LEU A 1 155 ? 23.547 -8.875 -4.047 1 98.06 155 LEU A N 1
ATOM 1147 C CA . LEU A 1 155 ? 23.062 -10.234 -3.875 1 98.06 155 LEU A CA 1
ATOM 1148 C C . LEU A 1 155 ? 23.453 -10.789 -2.508 1 98.06 155 LEU A C 1
ATOM 1150 O O . LEU A 1 155 ? 24.641 -10.812 -2.164 1 98.06 155 LEU A O 1
ATOM 1154 N N . LEU A 1 156 ? 22.469 -11.172 -1.741 1 97.88 156 LEU A N 1
ATOM 1155 C CA . LEU A 1 156 ? 22.719 -11.789 -0.441 1 97.88 156 LEU A CA 1
ATOM 1156 C C . LEU A 1 156 ? 22.062 -13.172 -0.362 1 97.88 156 LEU A C 1
ATOM 1158 O O . LEU A 1 156 ? 20.844 -13.289 -0.359 1 97.88 156 LEU A O 1
ATOM 1162 N N . HIS A 1 157 ? 22.875 -14.18 -0.269 1 97.56 157 HIS A N 1
ATOM 1163 C CA . HIS A 1 157 ? 22.359 -15.531 -0.04 1 97.56 157 HIS A CA 1
ATOM 1164 C C . HIS A 1 157 ? 22.109 -15.781 1.443 1 97.56 157 HIS A C 1
ATOM 1166 O O . HIS A 1 157 ? 22.797 -15.211 2.297 1 97.56 157 HIS A O 1
ATOM 1172 N N . GLY A 1 158 ? 21.125 -16.516 1.728 1 96.31 158 GLY A N 1
ATOM 1173 C CA . GLY A 1 158 ? 20.828 -16.891 3.102 1 96.31 158 GLY A CA 1
ATOM 1174 C C . GLY A 1 158 ? 19.438 -17.469 3.275 1 96.31 158 GLY A C 1
ATOM 1175 O O . GLY A 1 158 ? 18.656 -17.531 2.318 1 96.31 158 GLY A O 1
ATOM 1176 N N . ASP A 1 159 ? 19.188 -17.906 4.496 1 95.12 159 ASP A N 1
ATOM 1177 C CA . ASP A 1 159 ? 17.875 -18.484 4.805 1 95.12 159 ASP A CA 1
ATOM 1178 C C . ASP A 1 159 ? 16.891 -17.406 5.266 1 95.12 159 ASP A C 1
ATOM 1180 O O . ASP A 1 159 ? 17.062 -16.234 4.949 1 95.12 159 ASP A O 1
ATOM 1184 N N . GLY A 1 160 ? 15.844 -17.844 5.871 1 95.5 160 GLY A N 1
ATOM 1185 C CA . GLY A 1 160 ? 14.789 -16.938 6.32 1 95.5 160 GLY A CA 1
ATOM 1186 C C . GLY A 1 160 ? 15.281 -15.875 7.277 1 95.5 160 GLY A C 1
ATOM 1187 O O . GLY A 1 160 ? 14.719 -14.773 7.336 1 95.5 160 GLY A O 1
ATOM 1188 N N . SER A 1 161 ? 16.312 -16.141 8 1 96.94 161 SER A N 1
ATOM 1189 C CA . SER A 1 161 ? 16.859 -15.164 8.938 1 96.94 161 SER A CA 1
ATOM 1190 C C . SER A 1 161 ? 17.422 -13.945 8.211 1 96.94 161 SER A C 1
ATOM 1192 O O . SER A 1 161 ? 17.312 -12.82 8.703 1 96.94 161 SER A O 1
ATOM 1194 N N . VAL A 1 162 ? 18.016 -14.156 7.051 1 97.69 162 VAL A N 1
ATOM 1195 C CA . VAL A 1 162 ? 18.531 -13.062 6.246 1 97.69 162 VAL A CA 1
ATOM 1196 C C . VAL A 1 162 ? 17.391 -12.195 5.746 1 97.69 162 VAL A C 1
ATOM 1198 O O . VAL A 1 162 ? 17.469 -10.961 5.758 1 97.69 162 VAL A O 1
ATOM 1201 N N . ALA A 1 163 ? 16.312 -12.828 5.332 1 98 163 ALA A N 1
ATOM 1202 C CA . ALA A 1 163 ? 15.117 -12.102 4.906 1 98 163 ALA A CA 1
ATOM 1203 C C . ALA A 1 163 ? 14.578 -11.219 6.031 1 98 163 ALA A C 1
ATOM 1205 O O . ALA A 1 163 ? 14.25 -10.055 5.816 1 98 163 ALA A O 1
ATOM 1206 N N . GLN A 1 164 ? 14.555 -11.742 7.227 1 97.94 164 GLN A N 1
ATOM 1207 C CA . GLN A 1 164 ? 14.062 -11.016 8.391 1 97.94 164 GLN A CA 1
ATOM 1208 C C . GLN A 1 164 ? 14.969 -9.836 8.727 1 97.94 164 GLN A C 1
ATOM 1210 O O . GLN A 1 164 ? 14.492 -8.758 9.07 1 97.94 164 GLN A O 1
ATOM 1215 N N . GLN A 1 165 ? 16.234 -10.07 8.641 1 98 165 GLN A N 1
ATOM 1216 C CA . GLN A 1 165 ? 17.188 -9.008 8.914 1 98 165 GLN A CA 1
ATOM 1217 C C . GLN A 1 165 ? 17.047 -7.867 7.906 1 98 165 GLN A C 1
ATOM 1219 O O . GLN A 1 165 ? 17.125 -6.695 8.273 1 98 165 GLN A O 1
ATOM 1224 N N . LEU A 1 166 ? 16.844 -8.234 6.648 1 98.25 166 LEU A N 1
ATOM 1225 C CA . LEU A 1 166 ? 16.625 -7.223 5.625 1 98.25 166 LEU A CA 1
ATOM 1226 C C . LEU A 1 166 ? 15.367 -6.41 5.926 1 98.25 166 LEU A C 1
ATOM 1228 O O . LEU A 1 166 ? 15.383 -5.184 5.84 1 98.25 166 LEU A O 1
ATOM 1232 N N . ALA A 1 167 ? 14.297 -7.113 6.312 1 98 167 ALA A N 1
ATOM 1233 C CA . ALA A 1 167 ? 13.031 -6.461 6.613 1 98 167 ALA A CA 1
ATOM 1234 C C . ALA A 1 167 ? 13.164 -5.516 7.801 1 98 167 ALA A C 1
ATOM 1236 O O . ALA A 1 167 ? 12.461 -4.504 7.883 1 98 167 ALA A O 1
ATOM 1237 N N . ARG A 1 168 ? 14.094 -5.805 8.672 1 97.25 168 ARG A N 1
ATOM 1238 C CA . ARG A 1 168 ? 14.25 -5.023 9.898 1 97.25 168 ARG A CA 1
ATOM 1239 C C . ARG A 1 168 ? 15.305 -3.934 9.711 1 97.25 168 ARG A C 1
ATOM 1241 O O . ARG A 1 168 ? 15.414 -3.025 10.539 1 97.25 168 ARG A O 1
ATOM 1248 N N . HIS A 1 169 ? 16.109 -4.027 8.695 1 98 169 HIS A N 1
ATOM 1249 C CA . HIS A 1 169 ? 17.25 -3.137 8.523 1 98 169 HIS A CA 1
ATOM 1250 C C . HIS A 1 169 ? 16.797 -1.702 8.273 1 98 169 HIS A C 1
ATOM 1252 O O . HIS A 1 169 ? 15.992 -1.447 7.383 1 98 169 HIS A O 1
ATOM 1258 N N . PRO A 1 170 ? 17.328 -0.745 8.953 1 95.19 170 PRO A N 1
ATOM 1259 C CA . PRO A 1 170 ? 16.859 0.64 8.82 1 95.19 170 PRO A CA 1
ATOM 1260 C C . PRO A 1 170 ? 17.203 1.247 7.465 1 95.19 170 PRO A C 1
ATOM 1262 O O . PRO A 1 170 ? 16.594 2.23 7.047 1 95.19 170 PRO A O 1
ATOM 1265 N N . GLY A 1 171 ? 18.188 0.672 6.797 1 96.62 171 GLY A N 1
ATOM 1266 C CA . GLY A 1 171 ? 18.594 1.207 5.508 1 96.62 171 GLY A CA 1
ATOM 1267 C C . GLY A 1 171 ? 17.766 0.681 4.352 1 96.62 171 GLY A C 1
ATOM 126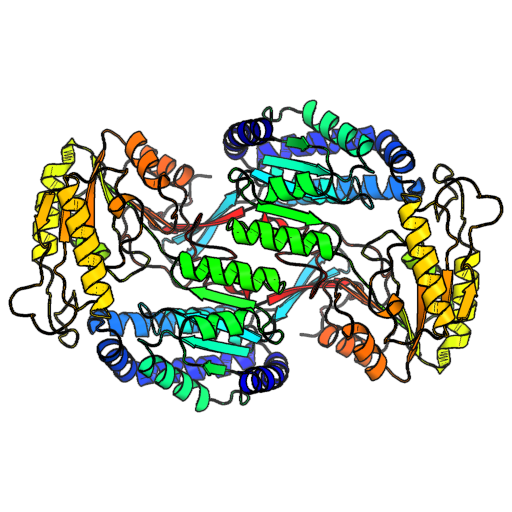8 O O . GLY A 1 171 ? 17.938 1.109 3.209 1 96.62 171 GLY A O 1
ATOM 1269 N N . ILE A 1 172 ? 16.875 -0.286 4.598 1 98.31 172 ILE A N 1
ATOM 1270 C CA . ILE A 1 172 ? 15.93 -0.787 3.602 1 98.31 172 ILE A CA 1
ATOM 1271 C C . ILE A 1 172 ? 14.617 -0.011 3.693 1 98.31 172 ILE A C 1
ATOM 1273 O O . ILE A 1 172 ? 14 0.046 4.758 1 98.31 172 ILE A O 1
ATOM 1277 N N . GLU A 1 173 ? 14.211 0.533 2.553 1 97.56 173 GLU A N 1
ATOM 1278 C CA . GLU A 1 173 ? 13.055 1.425 2.58 1 97.56 173 GLU A CA 1
ATOM 1279 C C . GLU A 1 173 ? 11.766 0.666 2.285 1 97.56 173 GLU A C 1
ATOM 1281 O O . GLU A 1 173 ? 10.672 1.132 2.619 1 97.56 173 GLU A O 1
ATOM 1286 N N . ALA A 1 174 ? 11.828 -0.463 1.648 1 98.38 174 ALA A N 1
ATOM 1287 C CA . ALA A 1 174 ? 10.672 -1.276 1.279 1 98.38 174 ALA A CA 1
ATOM 1288 C C . ALA A 1 174 ? 11.078 -2.725 1.022 1 98.38 174 ALA A C 1
ATOM 1290 O O . ALA A 1 174 ? 12.242 -3.004 0.724 1 98.38 174 ALA A O 1
ATOM 1291 N N . VAL A 1 175 ? 10.148 -3.643 1.132 1 98.81 175 VAL A N 1
ATOM 1292 C CA . VAL A 1 175 ? 10.422 -5.062 0.931 1 98.81 175 VAL A CA 1
ATOM 1293 C C . VAL A 1 175 ? 9.398 -5.656 -0.033 1 98.81 175 VAL A C 1
ATOM 1295 O O . VAL A 1 175 ? 8.188 -5.555 0.197 1 98.81 175 VAL A O 1
ATOM 1298 N N . SER A 1 176 ? 9.805 -6.18 -1.126 1 98.88 176 SER A N 1
ATOM 1299 C CA . SER A 1 176 ? 8.992 -6.977 -2.037 1 98.88 176 SER A CA 1
ATOM 1300 C C . SER A 1 176 ? 9.297 -8.469 -1.895 1 98.88 176 SER A C 1
ATOM 1302 O O . SER A 1 176 ? 10.445 -8.891 -2.08 1 98.88 176 SER A O 1
ATOM 1304 N N . VAL A 1 177 ? 8.25 -9.258 -1.571 1 98.75 177 VAL A N 1
ATOM 1305 C CA . VAL A 1 177 ? 8.531 -10.656 -1.258 1 98.75 177 VAL A CA 1
ATOM 1306 C C . VAL A 1 177 ? 7.547 -11.562 -1.995 1 98.75 177 VAL A C 1
ATOM 1308 O O . VAL A 1 177 ? 6.375 -11.219 -2.145 1 98.75 177 VAL A O 1
ATOM 1311 N N . THR A 1 178 ? 7.961 -12.562 -2.562 1 98.5 178 THR A N 1
ATOM 1312 C CA . THR A 1 178 ? 7.188 -13.734 -2.957 1 98.5 178 THR A CA 1
ATOM 1313 C C . THR A 1 178 ? 7.598 -14.953 -2.137 1 98.5 178 THR A C 1
ATOM 1315 O O . THR A 1 178 ? 8.766 -15.344 -2.143 1 98.5 178 THR A O 1
ATOM 1318 N N . ALA A 1 179 ? 6.684 -15.508 -1.413 1 97.06 179 ALA A N 1
ATOM 1319 C CA . ALA A 1 179 ? 7.012 -16.562 -0.464 1 97.06 179 ALA A CA 1
ATOM 1320 C C . ALA A 1 179 ? 5.758 -17.312 -0.028 1 97.06 179 ALA A C 1
ATOM 1322 O O . ALA A 1 179 ? 4.695 -17.172 -0.636 1 97.06 179 ALA A O 1
ATOM 1323 N N . SER A 1 180 ? 5.961 -18.234 0.896 1 95.75 180 SER A N 1
ATOM 1324 C CA . SER A 1 180 ? 4.828 -18.891 1.538 1 95.75 180 SER A CA 1
ATOM 1325 C C . SER A 1 180 ? 4.039 -17.922 2.406 1 95.75 180 SER A C 1
ATOM 1327 O O . SER A 1 180 ? 4.531 -16.844 2.74 1 95.75 180 SER A O 1
ATOM 1329 N N . GLU A 1 181 ? 2.816 -18.297 2.709 1 94.69 181 GLU A N 1
ATOM 1330 C CA . GLU A 1 181 ? 1.982 -17.469 3.58 1 94.69 181 GLU A CA 1
ATOM 1331 C C . GLU A 1 181 ? 2.672 -17.203 4.914 1 94.69 181 GLU A C 1
ATOM 1333 O O . GLU A 1 181 ? 2.703 -16.062 5.391 1 94.69 181 GLU A O 1
ATOM 1338 N N . SER A 1 182 ? 3.242 -18.234 5.488 1 95.25 182 SER A N 1
ATOM 1339 C CA . SER A 1 182 ? 3.891 -18.109 6.789 1 95.25 182 SER A CA 1
ATOM 1340 C C . SER A 1 182 ? 5.059 -17.125 6.734 1 95.25 182 SER A C 1
ATOM 1342 O O . SER A 1 182 ? 5.184 -16.25 7.594 1 95.25 182 SER A O 1
ATOM 1344 N N . ALA A 1 183 ? 5.902 -17.297 5.77 1 96.25 183 ALA A N 1
ATOM 1345 C CA . ALA A 1 183 ? 7.039 -16.391 5.609 1 96.25 183 ALA A CA 1
ATOM 1346 C C . ALA A 1 183 ? 6.574 -14.961 5.352 1 96.25 183 ALA A C 1
ATOM 1348 O O . ALA A 1 183 ? 7.125 -14.008 5.914 1 96.25 183 ALA A O 1
ATOM 1349 N N . GLY A 1 184 ? 5.582 -14.836 4.477 1 97.19 184 GLY A N 1
ATOM 1350 C CA . GLY A 1 184 ? 5.031 -13.523 4.188 1 97.19 184 GLY A CA 1
ATOM 1351 C C . GLY A 1 184 ? 4.492 -12.82 5.422 1 97.19 184 GLY A C 1
ATOM 1352 O O . GLY A 1 184 ? 4.707 -11.617 5.598 1 97.19 184 GLY A O 1
ATOM 1353 N N . ARG A 1 185 ? 3.805 -13.539 6.293 1 96.56 185 ARG A N 1
ATOM 1354 C CA . ARG A 1 185 ? 3.23 -12.984 7.516 1 96.56 185 ARG A CA 1
ATOM 1355 C C . ARG A 1 185 ? 4.324 -12.508 8.469 1 96.56 185 ARG A C 1
ATOM 1357 O O . ARG A 1 185 ? 4.188 -11.461 9.102 1 96.56 185 ARG A O 1
ATOM 1364 N N . GLN A 1 186 ? 5.367 -13.242 8.57 1 97.56 186 GLN A N 1
ATOM 1365 C CA . GLN A 1 186 ? 6.492 -12.852 9.422 1 97.56 186 GLN A CA 1
ATOM 1366 C C . GLN A 1 186 ? 7.148 -11.578 8.914 1 97.56 186 GLN A C 1
ATOM 1368 O O . GLN A 1 186 ? 7.5 -10.695 9.695 1 97.56 186 GLN A O 1
ATOM 1373 N N . LEU A 1 187 ? 7.324 -11.531 7.645 1 98.44 187 LEU A N 1
ATOM 1374 C CA . LEU A 1 187 ? 7.941 -10.344 7.055 1 98.44 187 LEU A CA 1
ATOM 1375 C C . LEU A 1 187 ? 7.023 -9.133 7.188 1 98.44 187 LEU A C 1
ATOM 1377 O O . LEU A 1 187 ? 7.496 -8.008 7.348 1 98.44 187 LEU A O 1
ATOM 1381 N N . ALA A 1 188 ? 5.695 -9.359 7.082 1 98.06 188 ALA A N 1
ATOM 1382 C CA . ALA A 1 188 ? 4.738 -8.273 7.289 1 98.06 188 ALA A CA 1
ATOM 1383 C C . ALA A 1 188 ? 4.891 -7.676 8.688 1 98.06 188 ALA A C 1
ATOM 1385 O O . ALA A 1 188 ? 4.906 -6.453 8.844 1 98.06 188 ALA A O 1
ATOM 1386 N N . LEU A 1 189 ? 5.031 -8.508 9.656 1 97.81 189 LEU A N 1
ATOM 1387 C CA . LEU A 1 189 ? 5.207 -8.055 11.031 1 97.81 189 LEU A CA 1
ATOM 1388 C C . LEU A 1 189 ? 6.52 -7.297 11.195 1 97.81 189 LEU A C 1
ATOM 1390 O O . LEU A 1 189 ? 6.562 -6.25 11.844 1 97.81 189 LEU A O 1
ATOM 1394 N N . ALA A 1 190 ? 7.559 -7.824 10.609 1 98.06 190 ALA A N 1
ATOM 1395 C CA . ALA A 1 190 ? 8.859 -7.168 10.68 1 98.06 190 ALA A CA 1
ATOM 1396 C C . ALA A 1 190 ? 8.82 -5.789 10.031 1 98.06 190 ALA A C 1
ATOM 1398 O O . ALA A 1 190 ? 9.336 -4.816 10.594 1 98.06 190 ALA A O 1
ATOM 1399 N N . CYS A 1 191 ? 8.211 -5.73 8.852 1 97.94 191 CYS A N 1
ATOM 1400 C CA . CYS A 1 191 ? 8.102 -4.461 8.141 1 97.94 191 CYS A CA 1
ATOM 1401 C C . CYS A 1 191 ? 7.273 -3.459 8.938 1 97.94 191 CYS A C 1
ATOM 1403 O O . CYS A 1 191 ? 7.645 -2.289 9.047 1 97.94 191 CYS A O 1
ATOM 1405 N N . ALA A 1 192 ? 6.156 -3.936 9.508 1 96.81 192 ALA A N 1
ATOM 1406 C CA . ALA A 1 192 ? 5.305 -3.064 10.312 1 96.81 192 ALA A CA 1
ATOM 1407 C C . ALA A 1 192 ? 6.066 -2.521 11.523 1 96.81 192 ALA A C 1
ATOM 1409 O O . ALA A 1 192 ? 5.938 -1.345 11.867 1 96.81 192 ALA A O 1
ATOM 1410 N N . ALA A 1 193 ? 6.863 -3.355 12.125 1 95.19 193 ALA A N 1
ATOM 1411 C CA . ALA A 1 193 ? 7.641 -2.975 13.305 1 95.19 193 ALA A CA 1
ATOM 1412 C C . ALA A 1 193 ? 8.648 -1.877 12.961 1 95.19 193 ALA A C 1
ATOM 1414 O O . ALA A 1 193 ? 9 -1.066 13.82 1 95.19 193 ALA A O 1
ATOM 1415 N N . HIS A 1 194 ? 9.031 -1.838 11.766 1 93.94 194 HIS A N 1
ATOM 1416 C CA . HIS A 1 194 ? 10.023 -0.852 11.352 1 93.94 194 HIS A CA 1
ATOM 1417 C C . HIS A 1 194 ? 9.414 0.185 10.414 1 93.94 194 HIS A C 1
ATOM 1419 O O . HIS A 1 194 ? 10.133 0.926 9.742 1 93.94 194 HIS A O 1
ATOM 1425 N N . PHE A 1 195 ? 8.164 0.168 10.281 1 94.38 195 PHE A N 1
ATOM 1426 C CA . PHE A 1 195 ? 7.332 1.175 9.633 1 94.38 195 PHE A CA 1
ATOM 1427 C C . PHE A 1 195 ? 7.727 1.339 8.164 1 94.38 195 PHE A C 1
ATOM 1429 O O . PHE A 1 195 ? 7.969 2.455 7.707 1 94.38 195 PHE A O 1
ATOM 1436 N N . LYS A 1 196 ? 7.859 0.248 7.418 1 95.44 196 LYS A N 1
ATOM 1437 C CA . LYS A 1 196 ? 8.164 0.283 5.988 1 95.44 196 LYS A CA 1
ATOM 1438 C C . LYS A 1 196 ? 7.137 -0.52 5.191 1 95.44 196 LYS A C 1
ATOM 1440 O O . LYS A 1 196 ? 6.559 -1.479 5.707 1 95.44 196 LYS A O 1
ATOM 1445 N N . PRO A 1 197 ? 6.93 -0.149 3.973 1 96.81 197 PRO A N 1
ATOM 1446 C CA . PRO A 1 197 ? 5.961 -0.854 3.127 1 96.81 197 PRO A CA 1
ATOM 1447 C C . PRO A 1 197 ? 6.438 -2.248 2.723 1 96.81 197 PRO A C 1
ATOM 1449 O O . PRO A 1 197 ? 7.641 -2.482 2.604 1 96.81 197 PRO A O 1
ATOM 1452 N N . LEU A 1 198 ? 5.461 -3.125 2.564 1 98 198 LEU A N 1
ATOM 1453 C CA . LEU A 1 198 ? 5.68 -4.484 2.082 1 98 198 LEU A CA 1
ATOM 1454 C C . LEU A 1 198 ? 4.762 -4.797 0.907 1 98 198 LEU A C 1
ATOM 1456 O O . LEU A 1 198 ? 3.58 -4.441 0.924 1 98 198 LEU A O 1
ATOM 1460 N N . GLN A 1 199 ? 5.289 -5.375 -0.121 1 98.31 199 GLN A N 1
ATOM 1461 C CA . GLN A 1 199 ? 4.555 -6.059 -1.183 1 98.31 199 GLN A CA 1
ATOM 1462 C C . GLN A 1 199 ? 4.781 -7.566 -1.122 1 98.31 199 GLN A C 1
ATOM 1464 O O . GLN A 1 199 ? 5.906 -8.039 -1.299 1 98.31 199 GLN A O 1
ATOM 1469 N N . ALA A 1 200 ? 3.703 -8.273 -0.858 1 98.25 200 ALA A N 1
ATOM 1470 C CA . ALA A 1 200 ? 3.836 -9.711 -0.657 1 98.25 200 ALA A CA 1
ATOM 1471 C C . ALA A 1 200 ? 2.945 -10.484 -1.626 1 98.25 200 ALA A C 1
ATOM 1473 O O . ALA A 1 200 ? 1.728 -10.297 -1.647 1 98.25 200 ALA A O 1
ATOM 1474 N N . GLU A 1 201 ? 3.502 -11.18 -2.434 1 97.88 201 GLU A N 1
ATOM 1475 C CA . GLU A 1 201 ? 2.834 -12.211 -3.223 1 97.88 201 GLU A CA 1
ATOM 1476 C C . GLU A 1 201 ? 3.021 -13.586 -2.6 1 97.88 201 GLU A C 1
ATOM 1478 O O . GLU A 1 201 ? 4.152 -14.055 -2.449 1 97.88 201 GLU A O 1
ATOM 1483 N N . LEU A 1 202 ? 1.93 -14.234 -2.266 1 97.38 202 LEU A N 1
ATOM 1484 C CA . LEU A 1 202 ? 2.029 -15.453 -1.464 1 97.38 202 LEU A CA 1
ATOM 1485 C C . LEU A 1 202 ? 1.282 -16.609 -2.127 1 97.38 202 LEU A C 1
ATOM 1487 O O . LEU A 1 202 ? 0.909 -16.516 -3.299 1 97.38 202 LEU A O 1
ATOM 1491 N N . GLY A 1 203 ? 1.209 -17.672 -1.451 1 94.12 203 GLY A N 1
ATOM 1492 C CA . GLY A 1 203 ? 0.742 -18.922 -2.027 1 94.12 203 GLY A CA 1
ATOM 1493 C C . GLY A 1 203 ? -0.708 -18.875 -2.469 1 94.12 203 GLY A C 1
ATOM 1494 O O . GLY A 1 203 ? -1.471 -18.016 -2.018 1 94.12 203 GLY A O 1
ATOM 1495 N N . GLY A 1 204 ? -1.013 -19.734 -3.393 1 94.38 204 GLY A N 1
ATOM 1496 C CA . GLY A 1 204 ? -2.371 -19.922 -3.881 1 94.38 204 GLY A CA 1
ATOM 1497 C C . GLY A 1 204 ? -2.887 -21.328 -3.711 1 94.38 204 GLY A C 1
ATOM 1498 O O . GLY A 1 204 ? -2.115 -22.297 -3.768 1 94.38 204 GLY A O 1
ATOM 1499 N N . ASN A 1 205 ? -4.113 -21.5 -3.385 1 96.81 205 ASN A N 1
ATOM 1500 C CA . ASN A 1 205 ? -4.875 -22.75 -3.4 1 96.81 205 ASN A CA 1
ATOM 1501 C C . ASN A 1 205 ? -6.023 -22.688 -4.402 1 96.81 205 ASN A C 1
ATOM 1503 O O . ASN A 1 205 ? -7.191 -22.672 -4.012 1 96.81 205 ASN A O 1
ATOM 1507 N N . ASN A 1 206 ? -5.594 -22.766 -5.625 1 97.94 206 ASN A N 1
ATOM 1508 C CA . ASN A 1 206 ? -6.398 -22.281 -6.742 1 97.94 206 ASN A CA 1
ATOM 1509 C C . ASN A 1 206 ? -7.48 -23.281 -7.133 1 97.94 206 ASN A C 1
ATOM 1511 O O . ASN A 1 206 ? -7.23 -24.484 -7.172 1 97.94 206 ASN A O 1
ATOM 1515 N N . ALA A 1 207 ? -8.648 -22.781 -7.434 1 98.25 207 ALA A N 1
ATOM 1516 C CA . ALA A 1 207 ? -9.805 -23.594 -7.789 1 98.25 207 ALA A CA 1
ATOM 1517 C C . ALA A 1 207 ? -10.07 -23.547 -9.297 1 98.25 207 ALA A C 1
ATOM 1519 O O . ALA A 1 207 ? -9.859 -22.531 -9.938 1 98.25 207 ALA A O 1
ATOM 1520 N N . VAL A 1 208 ? -10.461 -24.641 -9.781 1 98.44 208 VAL A N 1
ATOM 1521 C CA . VAL A 1 208 ? -10.984 -24.797 -11.133 1 98.44 208 VAL A CA 1
ATOM 1522 C C . VAL A 1 208 ? -12.414 -25.328 -11.078 1 98.44 208 VAL A C 1
ATOM 1524 O O . VAL A 1 208 ? -12.656 -26.422 -10.547 1 98.44 208 VAL A O 1
ATOM 1527 N N . VAL A 1 209 ? -13.305 -24.578 -11.594 1 98.75 209 VAL A N 1
ATOM 1528 C CA . VAL A 1 209 ? -14.711 -24.984 -11.594 1 98.75 209 VAL A CA 1
ATOM 1529 C C . VAL A 1 209 ? -15.109 -25.5 -12.977 1 98.75 209 VAL A C 1
ATOM 1531 O O . VAL A 1 209 ? -14.977 -24.781 -13.969 1 98.75 209 VAL A O 1
ATOM 1534 N N . VAL A 1 210 ? -15.578 -26.703 -13.047 1 98.56 210 VAL A N 1
ATOM 1535 C CA . VAL A 1 210 ? -16 -27.344 -14.289 1 98.56 210 VAL A CA 1
ATOM 1536 C C . VAL A 1 210 ? -17.516 -27.578 -14.258 1 98.56 210 VAL A C 1
ATOM 1538 O O . VAL A 1 210 ? -18 -28.422 -13.5 1 98.56 210 VAL A O 1
ATOM 1541 N N . MET A 1 211 ? -18.203 -26.906 -15.117 1 98.25 211 MET A N 1
ATOM 1542 C CA . MET A 1 211 ? -19.656 -26.938 -15.086 1 98.25 211 MET A CA 1
ATOM 1543 C C . MET A 1 211 ? -20.188 -27.859 -16.188 1 98.25 211 MET A C 1
ATOM 1545 O O . MET A 1 211 ? -19.422 -28.531 -16.875 1 98.25 211 MET A O 1
ATOM 1549 N N . HIS A 1 212 ? -21.531 -27.953 -16.359 1 97.31 212 HIS A N 1
ATOM 1550 C CA . HIS A 1 212 ? -22.234 -28.938 -17.172 1 97.31 212 HIS A CA 1
ATOM 1551 C C . HIS A 1 212 ? -21.875 -28.797 -18.641 1 97.31 212 HIS A C 1
ATOM 1553 O O . HIS A 1 212 ? -21.859 -29.797 -19.375 1 97.31 212 HIS A O 1
ATOM 1559 N N . ASP A 1 213 ? -21.5 -27.578 -19.078 1 97.25 213 ASP A N 1
ATOM 1560 C CA . ASP A 1 213 ? -21.312 -27.328 -20.516 1 97.25 213 ASP A CA 1
ATOM 1561 C C . ASP A 1 213 ? -19.844 -27.312 -20.891 1 97.25 213 ASP A C 1
ATOM 1563 O O . ASP A 1 213 ? -19.484 -26.984 -22.016 1 97.25 213 ASP A O 1
ATOM 1567 N N . ALA A 1 214 ? -18.969 -27.656 -19.922 1 96.75 214 ALA A N 1
ATOM 1568 C CA . ALA A 1 214 ? -17.547 -27.656 -20.188 1 96.75 214 ALA A CA 1
ATOM 1569 C C . ALA A 1 214 ? -17.172 -28.75 -21.188 1 96.75 214 ALA A C 1
ATOM 1571 O O . ALA A 1 214 ? -17.734 -29.844 -21.156 1 96.75 214 ALA A O 1
ATOM 1572 N N . ASP A 1 215 ? -16.266 -28.453 -22.062 1 96.81 215 ASP A N 1
ATOM 1573 C CA . ASP A 1 215 ? -15.703 -29.438 -22.984 1 96.81 215 ASP A CA 1
ATOM 1574 C C . ASP A 1 215 ? -14.57 -30.219 -22.328 1 96.81 215 ASP A C 1
ATOM 1576 O O . ASP A 1 215 ? -13.391 -29.953 -22.562 1 96.81 215 ASP A O 1
ATOM 1580 N N . ILE A 1 216 ? -14.906 -31.25 -21.656 1 97.38 216 ILE A N 1
ATOM 1581 C CA . ILE A 1 216 ? -14 -31.984 -20.781 1 97.38 216 ILE A CA 1
ATOM 1582 C C . ILE A 1 216 ? -12.852 -32.594 -21.594 1 97.38 216 ILE A C 1
ATOM 1584 O O . ILE A 1 216 ? -11.688 -32.438 -21.219 1 97.38 216 ILE A O 1
ATOM 1588 N N . PRO A 1 217 ? -13.117 -33.219 -22.734 1 95.44 217 PRO A N 1
ATOM 1589 C CA . PRO A 1 217 ? -12 -33.75 -23.516 1 95.44 217 PRO A CA 1
ATOM 1590 C C . PRO A 1 217 ? -10.992 -32.656 -23.906 1 95.44 217 PRO A C 1
ATOM 1592 O O . PRO A 1 217 ? -9.781 -32.906 -23.891 1 95.44 217 PRO A O 1
ATOM 1595 N N . ALA A 1 218 ? -11.484 -31.547 -24.078 1 94.5 218 ALA A N 1
ATOM 1596 C CA . ALA A 1 218 ? -10.625 -30.453 -24.531 1 94.5 218 ALA A CA 1
ATOM 1597 C C . ALA A 1 218 ? -9.82 -29.875 -23.375 1 94.5 218 ALA A C 1
ATOM 1599 O O . ALA A 1 218 ? -8.719 -29.359 -23.562 1 94.5 218 ALA A O 1
ATOM 1600 N N . ILE A 1 219 ? -10.32 -29.953 -22.109 1 96.12 219 ILE A N 1
ATOM 1601 C CA . ILE A 1 219 ? -9.664 -29.203 -21.047 1 96.12 219 ILE A CA 1
ATOM 1602 C C . ILE A 1 219 ? -8.844 -30.141 -20.172 1 96.12 219 ILE A C 1
ATOM 1604 O O . ILE A 1 219 ? -8.023 -29.703 -19.375 1 96.12 219 ILE A O 1
ATOM 1608 N N . ALA A 1 220 ? -9.016 -31.422 -20.328 1 97.31 220 ALA A N 1
ATOM 1609 C CA . ALA A 1 220 ? -8.375 -32.375 -19.438 1 97.31 220 ALA A CA 1
ATOM 1610 C C . ALA A 1 220 ? -6.859 -32.25 -19.484 1 97.31 220 ALA A C 1
ATOM 1612 O O . ALA A 1 220 ? -6.207 -32.156 -18.438 1 97.31 220 ALA A O 1
ATOM 1613 N N . ALA A 1 221 ? -6.355 -32.219 -20.688 1 96.81 221 ALA A N 1
ATOM 1614 C CA . ALA A 1 221 ? -4.91 -32.094 -20.844 1 96.81 221 ALA A CA 1
ATOM 1615 C C . ALA A 1 221 ? -4.422 -30.766 -20.281 1 96.81 221 ALA A C 1
ATOM 1617 O O . ALA A 1 221 ? -3.354 -30.688 -19.672 1 96.81 221 ALA A O 1
ATOM 1618 N N . VAL A 1 222 ? -5.164 -29.703 -20.453 1 96.56 222 VAL A N 1
ATOM 1619 C CA . VAL A 1 222 ? -4.836 -28.375 -19.969 1 96.56 222 VAL A CA 1
ATOM 1620 C C . VAL A 1 222 ? -4.797 -28.375 -18.438 1 96.56 222 VAL A C 1
ATOM 1622 O O . VAL A 1 222 ? -3.867 -27.844 -17.828 1 96.56 222 VAL A O 1
ATOM 1625 N N . LEU A 1 223 ? -5.781 -29 -17.859 1 97.69 223 LEU A N 1
ATOM 1626 C CA . LEU A 1 223 ? -5.887 -29.047 -16.406 1 97.69 223 LEU A CA 1
ATOM 1627 C C . LEU A 1 223 ? -4.75 -29.875 -15.805 1 97.69 223 LEU A C 1
ATOM 1629 O O . LEU A 1 223 ? -4.188 -29.5 -14.766 1 97.69 223 LEU A O 1
ATOM 1633 N N . ALA A 1 224 ? -4.426 -31 -16.484 1 97.88 224 ALA A N 1
ATOM 1634 C CA . ALA A 1 224 ? -3.322 -31.828 -16 1 97.88 224 ALA A CA 1
ATOM 1635 C C . ALA A 1 224 ? -2.008 -31.047 -16.016 1 97.88 224 ALA A C 1
ATOM 1637 O O . ALA A 1 224 ? -1.267 -31.062 -15.031 1 97.88 224 ALA A O 1
ATOM 1638 N N . ARG A 1 225 ? -1.747 -30.406 -17.062 1 96.25 225 ARG A N 1
ATOM 1639 C CA . ARG A 1 225 ? -0.522 -29.609 -17.172 1 96.25 225 ARG A CA 1
ATOM 1640 C C . ARG A 1 225 ? -0.508 -28.484 -16.156 1 96.25 225 ARG A C 1
ATOM 1642 O O . ARG A 1 225 ? 0.538 -28.172 -15.578 1 96.25 225 ARG A O 1
ATOM 1649 N N . ALA A 1 226 ? -1.653 -27.844 -15.961 1 96.62 226 ALA A N 1
ATOM 1650 C CA . ALA A 1 226 ? -1.761 -26.734 -15.016 1 96.62 226 ALA A CA 1
ATOM 1651 C C . ALA A 1 226 ? -1.519 -27.219 -13.586 1 96.62 226 ALA A C 1
ATOM 1653 O O . ALA A 1 226 ? -0.99 -26.469 -12.758 1 96.62 226 ALA A O 1
ATOM 1654 N N . ALA A 1 227 ? -1.879 -28.391 -13.281 1 97.19 227 ALA A N 1
ATOM 1655 C CA . ALA A 1 227 ? -1.776 -28.938 -11.93 1 97.19 227 ALA A CA 1
ATOM 1656 C C . ALA A 1 227 ? -0.384 -29.5 -11.672 1 97.19 227 ALA A C 1
ATOM 1658 O O . ALA A 1 227 ? 0.166 -29.328 -10.578 1 97.19 227 ALA A O 1
ATOM 1659 N N . PHE A 1 228 ? 0.2 -30.141 -12.727 1 97.75 228 PHE A N 1
ATOM 1660 C CA . PHE A 1 228 ? 1.317 -31.031 -12.414 1 97.75 228 PHE A CA 1
ATOM 1661 C C . PHE A 1 228 ? 2.59 -30.547 -13.109 1 97.75 228 PHE A C 1
ATOM 1663 O O . PHE A 1 228 ? 3.68 -31.047 -12.82 1 97.75 228 PHE A O 1
ATOM 1670 N N . GLY A 1 229 ? 2.424 -29.594 -14.078 1 95.56 229 GLY A N 1
ATOM 1671 C CA . GLY A 1 229 ? 3.646 -29.047 -14.641 1 95.56 229 GLY A CA 1
ATOM 1672 C C . GLY A 1 229 ? 4.637 -28.594 -13.586 1 95.56 229 GLY A C 1
ATOM 1673 O O . GLY A 1 229 ? 4.25 -28.016 -12.562 1 95.56 229 GLY A O 1
ATOM 1674 N N . PHE A 1 230 ? 5.992 -28.906 -13.828 1 96.44 230 PHE A N 1
ATOM 1675 C CA . PHE A 1 230 ? 7.043 -28.609 -12.859 1 96.44 230 PHE A CA 1
ATOM 1676 C C . PHE A 1 230 ? 6.715 -29.203 -11.5 1 96.44 230 PHE A C 1
ATOM 1678 O O . PHE A 1 230 ? 6.891 -28.547 -10.469 1 96.44 230 PHE A O 1
ATOM 1685 N N . ALA A 1 231 ? 6.027 -30.281 -11.531 1 97.31 231 ALA A N 1
ATOM 1686 C CA . ALA A 1 231 ? 5.633 -31.031 -10.352 1 97.31 231 ALA A CA 1
ATOM 1687 C C . ALA A 1 231 ? 4.719 -30.219 -9.445 1 97.31 231 ALA A C 1
ATOM 1689 O O . ALA A 1 231 ? 4.809 -30.297 -8.219 1 97.31 231 ALA A O 1
ATOM 1690 N N . GLY A 1 232 ? 3.941 -29.359 -10.008 1 96.75 232 GLY A N 1
ATOM 1691 C CA . GLY A 1 232 ? 2.967 -28.594 -9.25 1 96.75 232 GLY A CA 1
ATOM 1692 C C . GLY A 1 232 ? 3.596 -27.484 -8.414 1 96.75 232 GLY A C 1
ATOM 1693 O O . GLY A 1 232 ? 2.908 -26.828 -7.629 1 96.75 232 GLY A O 1
ATOM 1694 N N . GLN A 1 233 ? 4.891 -27.219 -8.57 1 97.12 233 GLN A N 1
ATOM 1695 C CA . GLN A 1 233 ? 5.586 -26.219 -7.785 1 97.12 233 GLN A CA 1
ATOM 1696 C C . GLN A 1 233 ? 5.402 -24.828 -8.391 1 97.12 233 GLN A C 1
ATOM 1698 O O . GLN A 1 233 ? 6.383 -24.125 -8.672 1 97.12 233 GLN A O 1
ATOM 1703 N N . ARG A 1 234 ? 4.148 -24.453 -8.516 1 95.44 234 ARG A N 1
ATOM 1704 C CA . ARG A 1 234 ? 3.711 -23.172 -9.039 1 95.44 234 ARG A CA 1
ATOM 1705 C C . ARG A 1 234 ? 2.621 -22.562 -8.156 1 95.44 234 ARG A C 1
ATOM 1707 O O . ARG A 1 234 ? 1.678 -23.25 -7.77 1 95.44 234 ARG A O 1
ATOM 1714 N N . CYS A 1 235 ? 2.742 -21.312 -7.883 1 94.56 235 CYS A N 1
ATOM 1715 C CA . CYS A 1 235 ? 1.75 -20.672 -7.035 1 94.56 235 CYS A CA 1
ATOM 1716 C C . CYS A 1 235 ? 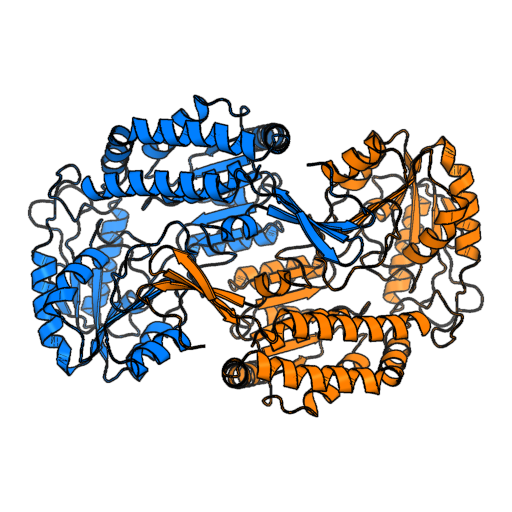0.39 -20.625 -7.723 1 94.56 235 CYS A C 1
ATOM 1718 O O . CYS A 1 235 ? -0.646 -20.578 -7.055 1 94.56 235 CYS A O 1
ATOM 1720 N N . THR A 1 236 ? 0.348 -20.719 -9.117 1 95.25 236 THR A N 1
ATOM 1721 C CA . THR A 1 236 ? -0.892 -20.609 -9.875 1 95.25 236 THR A CA 1
ATOM 1722 C C . THR A 1 236 ? -1.42 -21.984 -10.258 1 95.25 236 THR A C 1
ATOM 1724 O O . THR A 1 236 ? -2.389 -22.094 -11.016 1 95.25 236 THR A O 1
ATOM 1727 N N . ALA A 1 237 ? -0.834 -23.047 -9.82 1 95.94 237 ALA A N 1
ATOM 1728 C CA . ALA A 1 237 ? -1.266 -24.391 -10.18 1 95.94 237 ALA A CA 1
ATOM 1729 C C . ALA A 1 237 ? -2.73 -24.625 -9.812 1 95.94 237 ALA A C 1
ATOM 1731 O O . ALA A 1 237 ? -3.18 -24.203 -8.742 1 95.94 237 ALA A O 1
ATOM 1732 N N . GLY A 1 238 ? -3.496 -25.188 -10.789 1 95.56 238 GLY A N 1
ATOM 1733 C CA . GLY A 1 238 ? -4.863 -25.594 -10.492 1 95.56 238 GLY A CA 1
ATOM 1734 C C . GLY A 1 238 ? -4.941 -26.828 -9.609 1 95.56 238 GLY A C 1
ATOM 1735 O O . GLY A 1 238 ? -4.738 -27.953 -10.094 1 95.56 238 GLY A O 1
ATOM 1736 N N . ARG A 1 239 ? -5.285 -26.672 -8.367 1 94.81 239 ARG A N 1
ATOM 1737 C CA . ARG A 1 239 ? -5.172 -27.75 -7.375 1 94.81 239 ARG A CA 1
ATOM 1738 C C . ARG A 1 239 ? -6.543 -28.297 -7.004 1 94.81 239 ARG A C 1
ATOM 1740 O O . ARG A 1 239 ? -6.719 -29.516 -6.895 1 94.81 239 ARG A O 1
ATOM 1747 N N . ARG A 1 240 ? -7.465 -27.469 -6.754 1 97.88 240 ARG A N 1
ATOM 1748 C CA . ARG A 1 240 ? -8.812 -27.859 -6.367 1 97.88 240 ARG A CA 1
ATOM 1749 C C . ARG A 1 240 ? -9.758 -27.828 -7.562 1 97.88 240 ARG A C 1
ATOM 1751 O O . ARG A 1 240 ? -10.211 -26.766 -7.984 1 97.88 240 ARG A O 1
ATOM 1758 N N . ILE A 1 241 ? -10.055 -28.969 -8.078 1 98.19 241 ILE A N 1
ATOM 1759 C CA . ILE A 1 241 ? -10.961 -29.062 -9.211 1 98.19 241 ILE A CA 1
ATOM 1760 C C . ILE A 1 241 ? -12.367 -29.406 -8.719 1 98.19 241 ILE A C 1
ATOM 1762 O O . ILE A 1 241 ? -12.594 -30.484 -8.18 1 98.19 241 ILE A O 1
ATOM 1766 N N . LEU A 1 242 ? -13.242 -28.469 -8.867 1 98.44 242 LEU A N 1
ATOM 1767 C CA . LEU A 1 242 ? -14.641 -28.609 -8.484 1 98.44 242 LEU A CA 1
ATOM 1768 C C . LEU A 1 242 ? -15.508 -28.922 -9.695 1 98.44 242 LEU A C 1
ATOM 1770 O O . LEU A 1 242 ? -15.547 -28.156 -10.656 1 98.44 242 LEU A O 1
ATOM 1774 N N . VAL A 1 243 ? -16.203 -30.016 -9.688 1 98.19 243 VAL A N 1
ATOM 1775 C CA . VAL A 1 243 ? -16.953 -30.438 -10.859 1 98.19 243 VAL A CA 1
ATOM 1776 C C . VAL A 1 243 ? -18.375 -30.812 -10.445 1 98.19 243 VAL A C 1
ATOM 1778 O O . VAL A 1 243 ? -18.594 -31.375 -9.367 1 98.19 243 VAL A O 1
ATOM 1781 N N . VAL A 1 244 ? -19.312 -30.469 -11.266 1 97.94 244 VAL A N 1
ATOM 1782 C CA . VAL A 1 244 ? -20.703 -30.859 -10.992 1 97.94 244 VAL A CA 1
ATOM 1783 C C . VAL A 1 244 ? -20.844 -32.375 -11.078 1 97.94 244 VAL A C 1
ATOM 1785 O O . VAL A 1 244 ? -20.219 -33 -11.922 1 97.94 244 VAL A O 1
ATOM 1788 N N . ARG A 1 245 ? -21.719 -32.906 -10.328 1 96.38 245 ARG A N 1
ATOM 1789 C CA . ARG A 1 245 ? -21.875 -34.344 -10.102 1 96.38 245 ARG A CA 1
ATOM 1790 C C . ARG A 1 245 ? -22.062 -35.094 -11.422 1 96.38 245 ARG A C 1
ATOM 1792 O O . ARG A 1 245 ? -21.453 -36.156 -11.633 1 96.38 245 ARG A O 1
ATOM 1799 N N . GLU A 1 246 ? -22.797 -34.594 -12.312 1 96.69 246 GLU A N 1
ATOM 1800 C CA . GLU A 1 246 ? -23.156 -35.25 -13.555 1 96.69 246 GLU A CA 1
ATOM 1801 C C . GLU A 1 246 ? -21.938 -35.406 -14.469 1 96.69 246 GLU A C 1
ATOM 1803 O O . GLU A 1 246 ? -21.953 -36.25 -15.391 1 96.69 246 GLU A O 1
ATOM 1808 N N . ARG A 1 247 ? -20.875 -34.594 -14.227 1 97.75 247 ARG A N 1
ATOM 1809 C CA . ARG A 1 247 ? -19.734 -34.594 -15.125 1 97.75 247 ARG A CA 1
ATOM 1810 C C . ARG A 1 247 ? -18.516 -35.25 -14.461 1 97.75 247 ARG A C 1
ATOM 1812 O O . ARG A 1 247 ? -17.453 -35.344 -15.062 1 97.75 247 ARG A O 1
ATOM 1819 N N . GLU A 1 248 ? -18.641 -35.719 -13.258 1 97.25 248 GLU A N 1
ATOM 1820 C CA . GLU A 1 248 ? -17.516 -36.188 -12.445 1 97.25 248 GLU A CA 1
ATOM 1821 C C . GLU A 1 248 ? -16.828 -37.375 -13.102 1 97.25 248 GLU A C 1
ATOM 1823 O O . GLU A 1 248 ? -15.602 -37.375 -13.258 1 97.25 248 GLU A O 1
ATOM 1828 N N . ALA A 1 249 ? -17.609 -38.375 -13.469 1 97.62 249 ALA A N 1
ATOM 1829 C CA . ALA A 1 249 ? -17.031 -39.594 -14.016 1 97.62 249 ALA A CA 1
ATOM 1830 C C . ALA A 1 249 ? -16.234 -39.312 -15.297 1 97.62 249 ALA A C 1
ATOM 1832 O O . ALA A 1 249 ? -15.125 -39.812 -15.469 1 97.62 249 ALA A O 1
ATOM 1833 N N . GLU A 1 250 ? -16.875 -38.531 -16.109 1 98.31 250 GLU A N 1
ATOM 1834 C CA . GLU A 1 250 ? -16.234 -38.156 -17.359 1 98.31 250 GLU A CA 1
ATOM 1835 C C . GLU A 1 250 ? -14.938 -37.406 -17.109 1 98.31 250 GLU A C 1
ATOM 1837 O O . GLU A 1 250 ? -13.914 -37.688 -17.734 1 98.31 250 GLU A O 1
ATOM 1842 N N . LEU A 1 251 ? -14.969 -36.438 -16.219 1 98.38 251 LEU A N 1
ATOM 1843 C CA . LEU A 1 251 ? -13.805 -35.625 -15.914 1 98.38 251 LEU A CA 1
ATOM 1844 C C . LEU A 1 251 ? -12.68 -36.469 -15.32 1 98.38 251 LEU A C 1
ATOM 1846 O O . LEU A 1 251 ? -11.523 -36.344 -15.711 1 98.38 251 LEU A O 1
ATOM 1850 N N . LEU A 1 252 ? -13.023 -37.312 -14.383 1 98.06 252 LEU A N 1
ATOM 1851 C CA . LEU A 1 252 ? -12.023 -38.156 -13.719 1 98.06 252 LEU A CA 1
ATOM 1852 C C . LEU A 1 252 ? -11.312 -39.062 -14.719 1 98.06 252 LEU A C 1
ATOM 1854 O O . LEU A 1 252 ? -10.094 -39.188 -14.68 1 98.06 252 LEU A O 1
ATOM 1858 N N . GLN A 1 253 ? -12.109 -39.656 -15.57 1 98.38 253 GLN A N 1
ATOM 1859 C CA . GLN A 1 253 ? -11.531 -40.531 -16.578 1 98.38 253 GLN A CA 1
ATOM 1860 C C . GLN A 1 253 ? -10.578 -39.75 -17.5 1 98.38 253 GLN A C 1
ATOM 1862 O O . GLN A 1 253 ? -9.453 -40.219 -17.75 1 98.38 253 GLN A O 1
ATOM 1867 N N . ALA A 1 254 ? -11.07 -38.688 -18 1 98.5 254 ALA A N 1
ATOM 1868 C CA . ALA A 1 254 ? -10.273 -37.875 -18.906 1 98.5 254 ALA A CA 1
ATOM 1869 C C . ALA A 1 254 ? -9.023 -37.312 -18.219 1 98.5 254 ALA A C 1
ATOM 1871 O O . ALA A 1 254 ? -7.938 -37.312 -18.797 1 98.5 254 ALA A O 1
ATOM 1872 N N . LEU A 1 255 ? -9.164 -36.875 -17 1 98.12 255 LEU A N 1
ATOM 1873 C CA . LEU A 1 255 ? -8.055 -36.281 -16.25 1 98.12 255 LEU A CA 1
ATOM 1874 C C . LEU A 1 255 ? -7.023 -37.344 -15.883 1 98.12 255 LEU A C 1
ATOM 1876 O O . LEU A 1 255 ? -5.82 -37.062 -15.883 1 98.12 255 LEU A O 1
ATOM 1880 N N . GLU A 1 256 ? -7.523 -38.5 -15.492 1 98.44 256 GLU A N 1
ATOM 1881 C CA . GLU A 1 256 ? -6.598 -39.594 -15.227 1 98.44 256 GLU A CA 1
ATOM 1882 C C . GLU A 1 256 ? -5.746 -39.938 -16.453 1 98.44 256 GLU A C 1
ATOM 1884 O O . GLU A 1 256 ? -4.523 -40.062 -16.344 1 98.44 256 GLU A O 1
ATOM 1889 N N . ALA A 1 257 ? -6.445 -40.062 -17.562 1 98.5 257 ALA A N 1
ATOM 1890 C CA . ALA A 1 257 ? -5.742 -40.344 -18.797 1 98.5 257 ALA A CA 1
ATOM 1891 C C . ALA A 1 257 ? -4.715 -39.281 -19.125 1 98.5 257 ALA A C 1
ATOM 1893 O O . ALA A 1 257 ? -3.57 -39.562 -19.469 1 98.5 257 ALA A O 1
ATOM 1894 N N . ALA A 1 258 ? -5.141 -38.031 -19.031 1 98.25 258 ALA A N 1
ATOM 1895 C CA . ALA A 1 258 ? -4.254 -36.906 -19.312 1 98.25 258 ALA A CA 1
ATOM 1896 C C . ALA A 1 258 ? -3.076 -36.875 -18.344 1 98.25 258 ALA A C 1
ATOM 1898 O O . ALA A 1 258 ? -1.945 -36.594 -18.734 1 98.25 258 ALA A O 1
ATOM 1899 N N . THR A 1 259 ? -3.303 -37.156 -17.062 1 98 259 THR A N 1
ATOM 1900 C CA . THR A 1 259 ? -2.268 -37.156 -16.031 1 98 259 THR A CA 1
ATOM 1901 C C . THR A 1 259 ? -1.243 -38.25 -16.281 1 98 259 THR A C 1
ATOM 1903 O O . THR A 1 259 ? -0.036 -38 -16.219 1 98 259 THR A O 1
ATOM 1906 N N . ARG A 1 260 ? -1.714 -39.438 -16.641 1 97 260 ARG A N 1
ATOM 1907 C CA . ARG A 1 260 ? -0.843 -40.594 -16.906 1 97 260 ARG A CA 1
ATOM 1908 C C . ARG A 1 260 ? -0.013 -40.375 -18.156 1 97 260 ARG A C 1
ATOM 1910 O O . ARG A 1 260 ? 1.051 -40.969 -18.328 1 97 260 ARG A O 1
ATOM 1917 N N . ALA A 1 261 ? -0.536 -39.5 -19 1 97.12 261 ALA A N 1
ATOM 1918 C CA . ALA A 1 261 ? 0.145 -39.25 -20.266 1 97.12 261 ALA A CA 1
ATOM 1919 C C . ALA A 1 261 ? 1.308 -38.281 -20.078 1 97.12 261 ALA A C 1
ATOM 1921 O O . ALA A 1 261 ? 2.154 -38.125 -20.969 1 97.12 261 ALA A O 1
ATOM 1922 N N . LEU A 1 262 ? 1.358 -37.594 -18.969 1 97 262 LEU A N 1
ATOM 1923 C CA . LEU A 1 262 ? 2.461 -36.656 -18.703 1 97 262 LEU A CA 1
ATOM 1924 C C . LEU A 1 262 ? 3.783 -37.406 -18.594 1 97 262 LEU A C 1
ATOM 1926 O O . LEU A 1 262 ? 3.842 -38.5 -18 1 97 262 LEU A O 1
ATOM 1930 N N . VAL A 1 263 ? 4.805 -36.875 -19.125 1 96.31 263 VAL A N 1
ATOM 1931 C CA . VAL A 1 263 ? 6.117 -37.531 -19.109 1 96.31 263 VAL A CA 1
ATOM 1932 C C . VAL A 1 263 ? 6.879 -37.094 -17.859 1 96.31 263 VAL A C 1
ATOM 1934 O O . VAL A 1 263 ? 7.316 -35.969 -17.734 1 96.31 263 VAL A O 1
ATOM 1937 N N . VAL A 1 264 ? 7.02 -38.031 -16.938 1 96.12 264 VAL A N 1
ATOM 1938 C CA . VAL A 1 264 ? 7.816 -37.875 -15.727 1 96.12 264 VAL A CA 1
ATOM 1939 C C . VAL A 1 264 ? 9.242 -38.375 -15.969 1 96.12 264 VAL A C 1
ATOM 1941 O O . VAL A 1 264 ? 9.438 -39.5 -16.406 1 96.12 264 VAL A O 1
ATOM 1944 N N . GLY A 1 265 ? 10.188 -37.469 -15.75 1 94.38 265 GLY A N 1
ATOM 1945 C CA . GLY A 1 265 ? 11.539 -37.938 -16.016 1 94.38 265 GLY A CA 1
ATOM 1946 C C . GLY A 1 265 ? 12.594 -36.906 -15.703 1 94.38 265 GLY A C 1
ATOM 1947 O O . GLY A 1 265 ? 12.328 -35.938 -14.984 1 94.38 265 GLY A O 1
ATOM 1948 N N . GLU A 1 266 ? 13.773 -37.188 -16.219 1 94.69 266 GLU A N 1
ATOM 1949 C CA . GLU A 1 266 ? 14.914 -36.312 -16 1 94.69 266 GLU A CA 1
ATOM 1950 C C . GLU A 1 266 ? 14.641 -34.906 -16.562 1 94.69 266 GLU A C 1
ATOM 1952 O O . GLU A 1 266 ? 14.289 -34.781 -17.734 1 94.69 266 GLU A O 1
ATOM 1957 N N . PRO A 1 267 ? 14.844 -33.906 -15.758 1 96.44 267 PRO A N 1
ATOM 1958 C CA . PRO A 1 267 ? 14.422 -32.531 -16.156 1 96.44 267 PRO A CA 1
ATOM 1959 C C . PRO A 1 267 ? 15.188 -32.031 -17.375 1 96.44 267 PRO A C 1
ATOM 1961 O O . PRO A 1 267 ? 14.68 -31.172 -18.094 1 96.44 267 PRO A O 1
ATOM 1964 N N . GLY A 1 268 ? 16.359 -32.531 -17.609 1 96.5 268 GLY A N 1
ATOM 1965 C CA . GLY A 1 268 ? 17.156 -32.062 -18.734 1 96.5 268 GLY A CA 1
ATOM 1966 C C . GLY A 1 268 ? 16.656 -32.562 -20.078 1 96.5 268 GLY A C 1
ATOM 1967 O O . GLY A 1 268 ? 17.047 -32.062 -21.125 1 96.5 268 GLY A O 1
ATOM 1968 N N . ASP A 1 269 ? 15.781 -33.594 -20.047 1 96.38 269 ASP A N 1
ATOM 1969 C CA . ASP A 1 269 ? 15.188 -34.156 -21.266 1 96.38 269 ASP A CA 1
ATOM 1970 C C . ASP A 1 269 ? 14.062 -33.25 -21.766 1 96.38 269 ASP A C 1
ATOM 1972 O O . ASP A 1 269 ? 13.164 -32.875 -21.016 1 96.38 269 ASP A O 1
ATOM 1976 N N . VAL A 1 270 ? 14.023 -32.906 -23.016 1 96 270 VAL A N 1
ATOM 1977 C CA . VAL A 1 270 ? 13.102 -31.953 -23.625 1 96 270 VAL A CA 1
ATOM 1978 C C . VAL A 1 270 ? 11.672 -32.5 -23.562 1 96 270 VAL A C 1
ATOM 1980 O O . VAL A 1 270 ? 10.711 -31.734 -23.562 1 96 270 VAL A O 1
ATOM 1983 N N . SER A 1 271 ? 11.531 -33.812 -23.453 1 96.12 271 SER A N 1
ATOM 1984 C CA . SER A 1 271 ? 10.203 -34.438 -23.453 1 96.12 271 SER A CA 1
ATOM 1985 C C . SER A 1 271 ? 9.594 -34.406 -22.062 1 96.12 271 SER A C 1
ATOM 1987 O O . SER A 1 271 ? 8.398 -34.656 -21.891 1 96.12 271 SER A O 1
ATOM 1989 N N . THR A 1 272 ? 10.461 -34.156 -21.016 1 97.06 272 THR A N 1
ATOM 1990 C CA . THR A 1 272 ? 10.008 -34.219 -19.641 1 97.06 272 THR A CA 1
ATOM 1991 C C . THR A 1 272 ? 9.031 -33.062 -19.344 1 97.06 272 THR A C 1
ATOM 1993 O O . THR A 1 272 ? 9.297 -31.906 -19.672 1 97.06 272 THR A O 1
ATOM 1996 N N . GLU A 1 273 ? 7.922 -33.312 -18.766 1 96.25 273 GLU A N 1
ATOM 1997 C CA . GLU A 1 273 ? 6.914 -32.344 -18.375 1 96.25 273 GLU A CA 1
ATOM 1998 C C . GLU A 1 273 ? 6.852 -32.188 -16.859 1 96.25 273 GLU A C 1
ATOM 2000 O O . GLU A 1 273 ? 6.484 -31.141 -16.344 1 96.25 273 GLU A O 1
ATOM 2005 N N . VAL A 1 274 ? 7.133 -33.312 -16.188 1 97.25 274 VAL A N 1
ATOM 2006 C CA . VAL A 1 274 ? 7.117 -33.281 -14.719 1 97.25 274 VAL A CA 1
ATOM 2007 C C . VAL A 1 274 ? 8.469 -33.75 -14.188 1 97.25 274 VAL A C 1
ATOM 2009 O O . VAL A 1 274 ? 8.883 -34.875 -14.43 1 97.25 274 VAL A O 1
ATOM 2012 N N . GLY A 1 275 ? 9.164 -32.844 -13.578 1 96.56 275 GLY A N 1
ATOM 2013 C CA . GLY A 1 275 ? 10.43 -33.156 -12.938 1 96.56 275 GLY A CA 1
ATOM 2014 C C . GLY A 1 275 ? 10.289 -33.469 -11.453 1 96.56 275 GLY A C 1
ATOM 2015 O O . GLY A 1 275 ? 9.18 -33.719 -10.977 1 96.56 275 GLY A O 1
ATOM 2016 N N . PRO A 1 276 ? 11.414 -33.562 -10.758 1 96.94 276 PRO A N 1
ATOM 2017 C CA . PRO A 1 276 ? 11.375 -33.812 -9.312 1 96.94 276 PRO A CA 1
ATOM 2018 C C . PRO A 1 276 ? 10.906 -32.594 -8.516 1 96.94 276 PRO A C 1
ATOM 2020 O O . PRO A 1 276 ? 10.82 -31.484 -9.062 1 96.94 276 PRO A O 1
ATOM 2023 N N . LEU A 1 277 ? 10.531 -32.844 -7.273 1 97.5 277 LEU A N 1
ATOM 2024 C CA . LEU A 1 277 ? 10.391 -31.734 -6.336 1 97.5 277 LEU A CA 1
ATOM 2025 C C . LEU A 1 277 ? 11.758 -31.156 -5.984 1 97.5 277 LEU A C 1
ATOM 2027 O O . LEU A 1 277 ? 12.781 -31.797 -6.199 1 97.5 277 LEU A O 1
ATOM 2031 N N . VAL A 1 278 ? 11.797 -29.984 -5.43 1 97.06 278 VAL A N 1
ATOM 2032 C CA . VAL A 1 278 ? 13.016 -29.188 -5.277 1 97.06 278 VAL A CA 1
ATOM 2033 C C . VAL A 1 278 ? 13.914 -29.828 -4.223 1 97.06 278 VAL A C 1
ATOM 2035 O O . VAL A 1 278 ? 15.133 -29.656 -4.25 1 97.06 278 VAL A O 1
ATOM 2038 N N . SER A 1 279 ? 13.312 -30.656 -3.281 1 96.69 279 SER A N 1
ATOM 2039 C CA . SER A 1 279 ? 14.086 -31.266 -2.207 1 96.69 279 SER A CA 1
ATOM 2040 C C . SER A 1 279 ? 13.391 -32.531 -1.679 1 96.69 279 SER A C 1
ATOM 2042 O O . SER A 1 279 ? 12.211 -32.75 -1.95 1 96.69 279 SER A O 1
ATOM 2044 N N . ALA A 1 280 ? 14.156 -33.281 -0.93 1 96.12 280 ALA A N 1
ATOM 2045 C CA . ALA A 1 280 ? 13.602 -34.469 -0.271 1 96.12 280 ALA A CA 1
ATOM 2046 C C . ALA A 1 280 ? 12.562 -34.062 0.776 1 96.12 280 ALA A C 1
ATOM 2048 O O . ALA A 1 280 ? 11.555 -34.75 0.955 1 96.12 280 ALA A O 1
ATOM 2049 N N . GLU A 1 281 ? 12.844 -33 1.41 1 96.38 281 GLU A N 1
ATOM 2050 C CA . GLU A 1 281 ? 11.898 -32.5 2.41 1 96.38 281 GLU A CA 1
ATOM 2051 C C . GLU A 1 281 ? 10.555 -32.156 1.776 1 96.38 281 GLU A C 1
ATOM 2053 O O . GLU A 1 281 ? 9.5 -32.438 2.348 1 96.38 281 GLU A O 1
ATOM 2058 N N . ALA A 1 282 ? 10.594 -31.531 0.619 1 96.62 282 ALA A N 1
ATOM 2059 C CA . ALA A 1 282 ? 9.375 -31.188 -0.1 1 96.62 282 ALA A CA 1
ATOM 2060 C C . ALA A 1 282 ? 8.609 -32.438 -0.512 1 96.62 282 ALA A C 1
ATOM 2062 O O . ALA A 1 282 ? 7.387 -32.5 -0.366 1 96.62 282 ALA A O 1
ATOM 2063 N N . ARG A 1 283 ? 9.344 -33.406 -0.983 1 96.44 283 ARG A N 1
ATOM 2064 C CA . ARG A 1 283 ? 8.75 -34.688 -1.356 1 96.44 283 ARG A CA 1
ATOM 2065 C C . ARG A 1 283 ? 8.062 -35.344 -0.162 1 96.44 283 ARG A C 1
ATOM 2067 O O . ARG A 1 283 ? 6.914 -35.781 -0.262 1 96.44 283 ARG A O 1
ATOM 2074 N N . ASP A 1 284 ? 8.734 -35.375 0.945 1 96.69 284 ASP A N 1
ATOM 2075 C CA . ASP A 1 284 ? 8.211 -36.031 2.146 1 96.69 284 ASP A CA 1
ATOM 2076 C C . ASP A 1 284 ? 6.969 -35.281 2.656 1 96.69 284 ASP A C 1
ATOM 2078 O O . ASP A 1 284 ? 6.027 -35.938 3.141 1 96.69 284 ASP A O 1
ATOM 2082 N N . ALA A 1 285 ? 6.98 -34.031 2.547 1 96.31 285 ALA A N 1
ATOM 2083 C CA . ALA A 1 285 ? 5.824 -33.25 2.957 1 96.31 285 ALA A CA 1
ATOM 2084 C C . ALA A 1 285 ? 4.602 -33.562 2.105 1 96.31 285 ALA A C 1
ATOM 2086 O O . ALA A 1 285 ? 3.49 -33.688 2.625 1 96.31 285 ALA A O 1
ATOM 2087 N N . ILE A 1 286 ? 4.789 -33.688 0.824 1 96.88 286 ILE A N 1
ATOM 2088 C CA . ILE A 1 286 ? 3.697 -34 -0.086 1 96.88 286 ILE A CA 1
ATOM 2089 C C . ILE A 1 286 ? 3.195 -35.438 0.198 1 96.88 286 ILE A C 1
ATOM 2091 O O . ILE A 1 286 ? 1.985 -35.656 0.247 1 96.88 286 ILE A O 1
ATOM 2095 N N . ALA A 1 287 ? 4.121 -36.344 0.4 1 96.25 287 ALA A N 1
ATOM 2096 C CA . ALA A 1 287 ? 3.744 -37.719 0.738 1 96.25 287 ALA A CA 1
ATOM 2097 C C . ALA A 1 287 ? 2.889 -37.75 2.002 1 96.25 287 ALA A C 1
ATOM 2099 O O . ALA A 1 287 ? 1.889 -38.469 2.062 1 96.25 287 ALA A O 1
ATOM 2100 N N . ASP A 1 288 ? 3.262 -37 2.93 1 96.88 288 ASP A N 1
ATOM 2101 C CA . ASP A 1 288 ? 2.541 -36.938 4.195 1 96.88 288 ASP A CA 1
ATOM 2102 C C . ASP A 1 288 ? 1.131 -36.375 3.998 1 96.88 288 ASP A C 1
ATOM 2104 O O . ASP A 1 288 ? 0.166 -36.906 4.547 1 96.88 288 ASP A O 1
ATOM 2108 N N . VAL A 1 289 ? 1.01 -35.312 3.246 1 95.69 289 VAL A N 1
ATOM 2109 C CA . VAL A 1 289 ? -0.282 -34.688 3.014 1 95.69 289 VAL A CA 1
ATOM 2110 C C . VAL A 1 289 ? -1.212 -35.656 2.283 1 95.69 289 VAL A C 1
ATOM 2112 O O . VAL A 1 289 ? -2.4 -35.75 2.598 1 95.69 289 VAL A O 1
ATOM 2115 N N . VAL A 1 290 ? -0.716 -36.406 1.337 1 96.69 290 VAL A N 1
ATOM 2116 C CA . VAL A 1 290 ? -1.503 -37.375 0.581 1 96.69 290 VAL A CA 1
ATOM 2117 C C . VAL A 1 290 ? -1.938 -38.5 1.497 1 96.69 290 VAL A C 1
ATOM 2119 O O . VAL A 1 290 ? -3.104 -38.906 1.488 1 96.69 290 VAL A O 1
ATOM 2122 N N . THR A 1 291 ? -0.999 -38.969 2.316 1 96.62 291 THR A N 1
ATOM 2123 C CA . THR A 1 291 ? -1.299 -40.031 3.248 1 96.62 291 THR A CA 1
ATOM 2124 C C . THR A 1 291 ? -2.436 -39.625 4.188 1 96.62 291 THR A C 1
ATOM 2126 O O . THR A 1 291 ? -3.383 -40.406 4.379 1 96.62 291 THR A O 1
ATOM 2129 N N . ARG A 1 292 ? -2.375 -38.531 4.711 1 95.94 292 ARG A N 1
ATOM 2130 C CA . ARG A 1 292 ? -3.398 -38.031 5.629 1 95.94 292 ARG A CA 1
ATOM 2131 C C . ARG A 1 292 ? -4.742 -37.906 4.922 1 95.94 292 ARG A C 1
ATOM 2133 O O . ARG A 1 292 ? -5.793 -38.156 5.52 1 95.94 292 ARG A O 1
ATOM 2140 N N . ALA A 1 293 ? -4.703 -37.406 3.676 1 96.12 293 ALA A N 1
ATOM 2141 C CA . ALA A 1 293 ? -5.938 -37.312 2.904 1 96.12 293 ALA A CA 1
ATOM 2142 C C . ALA A 1 293 ? -6.582 -38.656 2.697 1 96.12 293 ALA A C 1
ATOM 2144 O O . ALA A 1 293 ? -7.805 -38.812 2.793 1 96.12 293 ALA A O 1
ATOM 2145 N N . LEU A 1 294 ? -5.789 -39.656 2.469 1 95.75 294 LEU A N 1
ATOM 2146 C CA . LEU A 1 294 ? -6.281 -41.031 2.264 1 95.75 294 LEU A CA 1
ATOM 2147 C C . LEU A 1 294 ? -6.879 -41.594 3.551 1 95.75 294 LEU A C 1
ATOM 2149 O O . LEU A 1 294 ? -7.93 -42.219 3.523 1 95.75 294 LEU A O 1
ATOM 2153 N N . GLU A 1 295 ? -6.203 -41.312 4.598 1 95.06 295 GLU A N 1
ATOM 2154 C CA . GLU A 1 295 ? -6.715 -41.719 5.898 1 95.06 295 GLU A CA 1
ATOM 2155 C C . GLU A 1 295 ? -8.047 -41.062 6.207 1 95.06 295 GLU A C 1
ATOM 2157 O O . GLU A 1 295 ? -8.875 -41.594 6.934 1 95.06 295 GLU A O 1
ATOM 2162 N N . GLY A 1 296 ? -8.188 -39.906 5.637 1 92.69 296 GLY A N 1
ATOM 2163 C CA . GLY A 1 296 ? -9.414 -39.188 5.859 1 92.69 296 GLY A CA 1
ATOM 2164 C C . GLY A 1 296 ? -10.523 -39.562 4.91 1 92.69 296 GLY A C 1
ATOM 2165 O O . GLY A 1 296 ? -11.617 -38.969 4.953 1 92.69 296 GLY A O 1
ATOM 2166 N N . GLY A 1 297 ? -10.266 -40.469 3.986 1 94.31 297 GLY A N 1
ATOM 2167 C CA . GLY A 1 297 ? -11.344 -41 3.164 1 94.31 297 GLY A CA 1
ATOM 2168 C C . GLY A 1 297 ? -11.188 -40.656 1.692 1 94.31 297 GLY A C 1
ATOM 2169 O O . GLY A 1 297 ? -11.984 -41.094 0.864 1 94.31 297 GLY A O 1
ATOM 2170 N N . ALA A 1 298 ? -10.188 -39.938 1.299 1 96.12 298 ALA A N 1
ATOM 2171 C CA . ALA A 1 298 ? -9.945 -39.656 -0.111 1 96.12 298 ALA A CA 1
ATOM 2172 C C . ALA A 1 298 ? -9.531 -40.906 -0.866 1 96.12 298 ALA A C 1
ATOM 2174 O O . ALA A 1 298 ? -9.047 -41.875 -0.263 1 96.12 298 ALA A O 1
ATOM 2175 N N . GLY A 1 299 ? -9.805 -40.938 -2.086 1 97.12 299 GLY A N 1
ATOM 2176 C CA . GLY A 1 299 ? -9.383 -42 -2.957 1 97.12 299 GLY A CA 1
ATOM 2177 C C . GLY A 1 299 ? -8.336 -41.594 -3.967 1 97.12 299 GLY A C 1
ATOM 2178 O O . GLY A 1 299 ? -8.383 -40.469 -4.496 1 97.12 299 GLY A O 1
ATOM 2179 N N . VAL A 1 300 ? -7.453 -42.469 -4.277 1 97.5 300 VAL A N 1
ATOM 2180 C CA . VAL A 1 300 ? -6.426 -42.188 -5.281 1 97.5 300 VAL A CA 1
ATOM 2181 C C . VAL A 1 300 ? -6.953 -42.562 -6.664 1 97.5 300 VAL A C 1
ATOM 2183 O O . VAL A 1 300 ? -7.367 -43.719 -6.891 1 97.5 300 VAL A O 1
ATOM 2186 N N . VAL A 1 301 ? -7.02 -41.688 -7.555 1 97.81 301 VAL A N 1
ATOM 2187 C CA . VAL A 1 301 ? -7.355 -41.938 -8.953 1 97.81 301 VAL A CA 1
ATOM 2188 C C . VAL A 1 301 ? -6.113 -42.406 -9.703 1 97.81 301 VAL A C 1
ATOM 2190 O O . VAL A 1 301 ? -6.16 -43.406 -10.438 1 97.81 301 VAL A O 1
ATOM 2193 N N . CYS A 1 302 ? -5.055 -41.719 -9.5 1 96.38 302 CYS A N 1
ATOM 2194 C CA . CYS A 1 302 ? -3.738 -42.156 -9.984 1 96.38 302 CYS A CA 1
ATOM 2195 C C . CYS A 1 302 ? -2.633 -41.469 -9.172 1 96.38 302 CYS A C 1
ATOM 2197 O O . CYS A 1 302 ? -2.883 -40.5 -8.445 1 96.38 302 CYS A O 1
ATOM 2199 N N . GLY A 1 303 ? -1.401 -42.062 -9.234 1 96.31 303 GLY A N 1
ATOM 2200 C CA . GLY A 1 303 ? -0.263 -41.531 -8.492 1 96.31 303 GLY A CA 1
ATOM 2201 C C . GLY A 1 303 ? -0.245 -41.938 -7.039 1 96.31 303 GLY A C 1
ATOM 2202 O O . GLY A 1 303 ? -0.519 -43.094 -6.723 1 96.31 303 GLY A O 1
ATOM 2203 N N . GLY A 1 304 ? 0.236 -41.062 -6.125 1 91.75 304 GLY A N 1
ATOM 2204 C CA . GLY A 1 304 ? 0.312 -41.344 -4.699 1 91.75 304 GLY A CA 1
ATOM 2205 C C . GLY A 1 304 ? 1.535 -42.156 -4.316 1 91.75 304 GLY A C 1
ATOM 2206 O O . GLY A 1 304 ? 1.586 -42.75 -3.229 1 91.75 304 GLY A O 1
ATOM 2207 N N . ILE A 1 305 ? 2.455 -42.125 -5.25 1 88.06 305 ILE A N 1
ATOM 2208 C CA . ILE A 1 305 ? 3.633 -42.969 -5.023 1 88.06 305 ILE A CA 1
ATOM 2209 C C . ILE A 1 305 ? 4.859 -42.312 -5.648 1 88.06 305 ILE A C 1
ATOM 2211 O O . ILE A 1 305 ? 4.73 -41.344 -6.418 1 88.06 305 ILE A O 1
ATOM 2215 N N . VAL A 1 306 ? 6 -42.812 -5.219 1 87.81 306 VAL A N 1
ATOM 2216 C CA . VAL A 1 306 ? 7.219 -42.5 -5.953 1 87.81 306 VAL A CA 1
ATOM 2217 C C . VAL A 1 306 ? 7.234 -43.25 -7.285 1 87.81 306 VAL A C 1
ATOM 2219 O O . VAL A 1 306 ? 7.016 -44.438 -7.328 1 87.81 306 VAL A O 1
ATOM 2222 N N . PRO A 1 307 ? 7.434 -42.469 -8.344 1 88.56 307 PRO A N 1
ATOM 2223 C CA . PRO A 1 307 ? 7.418 -43.156 -9.641 1 88.56 307 PRO A CA 1
ATOM 2224 C C . PRO A 1 307 ? 8.43 -44.281 -9.719 1 88.56 307 PRO A C 1
ATOM 2226 O O . PRO A 1 307 ? 9.547 -44.156 -9.195 1 88.56 307 PRO A O 1
ATOM 2229 N N . ARG A 1 308 ? 8.055 -45.312 -10.391 1 82.81 308 ARG A N 1
ATOM 2230 C CA . ARG A 1 308 ? 8.922 -46.5 -10.531 1 82.81 308 ARG A CA 1
ATOM 2231 C C . ARG A 1 308 ? 10.195 -46.156 -11.289 1 82.81 308 ARG A C 1
ATOM 2233 O O . ARG A 1 308 ? 10.148 -45.438 -12.305 1 82.81 308 ARG A O 1
ATOM 2240 N N . GLY A 1 309 ? 11.273 -46.562 -10.859 1 84.94 309 GLY A N 1
ATOM 2241 C CA . GLY A 1 309 ? 12.547 -46.344 -11.539 1 84.94 309 GLY A CA 1
ATOM 2242 C C . GLY A 1 309 ? 13.203 -45.031 -11.188 1 84.94 309 GLY A C 1
ATOM 2243 O O . GLY A 1 309 ? 14.32 -44.75 -11.633 1 84.94 309 GLY A O 1
ATOM 2244 N N . LEU A 1 310 ? 12.508 -44.25 -10.57 1 86 310 LEU A N 1
ATOM 2245 C CA . LEU A 1 310 ? 13.047 -42.969 -10.141 1 86 310 LEU A CA 1
ATOM 2246 C C . LEU A 1 310 ? 13.203 -42.906 -8.625 1 86 310 LEU A C 1
ATOM 2248 O O . LEU A 1 310 ? 12.617 -42.062 -7.961 1 86 310 LEU A O 1
ATOM 2252 N N . ASP A 1 311 ? 14.078 -43.781 -8.164 1 80.75 311 ASP A N 1
ATOM 2253 C CA . ASP A 1 311 ? 14.195 -43.969 -6.723 1 80.75 311 ASP A CA 1
ATOM 2254 C C . ASP A 1 311 ? 15.227 -43.031 -6.109 1 80.75 311 ASP A C 1
ATOM 2256 O O . ASP A 1 311 ? 15.312 -42.906 -4.883 1 80.75 311 ASP A O 1
ATOM 2260 N N . HIS A 1 312 ? 15.969 -42.5 -7.008 1 84.94 312 HIS A N 1
ATOM 2261 C CA . HIS A 1 312 ? 16.984 -41.594 -6.512 1 84.94 312 HIS A CA 1
ATOM 2262 C C . HIS A 1 312 ? 16.594 -40.156 -6.785 1 84.94 312 HIS A C 1
ATOM 2264 O O . HIS A 1 312 ? 16.344 -39.781 -7.934 1 84.94 312 HIS A O 1
ATOM 2270 N N . GLY A 1 313 ? 16.266 -39.438 -5.723 1 90.38 313 GLY A N 1
ATOM 2271 C CA . GLY A 1 313 ? 15.891 -38.031 -5.855 1 90.38 313 GLY A CA 1
ATOM 2272 C C . GLY A 1 313 ? 14.555 -37.719 -5.215 1 90.38 313 GLY A C 1
ATOM 2273 O O . GLY A 1 313 ? 13.961 -38.562 -4.543 1 90.38 313 GLY A O 1
ATOM 2274 N N . ALA A 1 314 ? 14.07 -36.531 -5.414 1 95.75 314 ALA A N 1
ATOM 2275 C CA . ALA A 1 314 ? 12.859 -36.031 -4.758 1 95.75 314 ALA A CA 1
ATOM 2276 C C . ALA A 1 314 ? 11.648 -36.156 -5.668 1 95.75 314 ALA A C 1
ATOM 2278 O O . ALA A 1 314 ? 10.961 -35.156 -5.949 1 95.75 314 ALA A O 1
ATOM 2279 N N . TRP A 1 315 ? 11.398 -37.406 -6.043 1 95.88 315 TRP A N 1
ATOM 2280 C CA . TRP A 1 315 ? 10.344 -37.656 -7.012 1 95.88 315 TRP A CA 1
ATOM 2281 C C . TRP A 1 315 ? 9.031 -38 -6.305 1 95.88 315 TRP A C 1
ATOM 2283 O O . TRP A 1 315 ? 9.016 -38.656 -5.273 1 95.88 315 TRP A O 1
ATOM 2293 N N . TYR A 1 316 ? 7.977 -37.531 -6.836 1 96.75 316 TYR A N 1
ATOM 2294 C CA . TYR A 1 316 ? 6.613 -37.906 -6.461 1 96.75 316 TYR A CA 1
ATOM 2295 C C . TYR A 1 316 ? 5.688 -37.875 -7.672 1 96.75 316 TYR A C 1
ATOM 2297 O O . TYR A 1 316 ? 5.703 -36.906 -8.453 1 96.75 316 TYR A O 1
ATOM 2305 N N . ALA A 1 317 ? 4.957 -38.906 -7.883 1 96.88 317 ALA A N 1
ATOM 2306 C CA . ALA A 1 317 ? 4.125 -39.031 -9.078 1 96.88 317 ALA A CA 1
ATOM 2307 C C . ALA A 1 317 ? 2.984 -38 -9.047 1 96.88 317 ALA A C 1
ATOM 2309 O O . ALA A 1 317 ? 2.426 -37.719 -7.98 1 96.88 317 ALA A O 1
ATOM 2310 N N . PRO A 1 318 ? 2.654 -37.438 -10.266 1 98.06 318 PRO A N 1
ATOM 2311 C CA . PRO A 1 318 ? 1.401 -36.688 -10.312 1 98.06 318 PRO A CA 1
ATOM 2312 C C . PRO A 1 318 ? 0.231 -37.438 -9.688 1 98.06 318 PRO A C 1
ATOM 2314 O O . PRO A 1 318 ? -0.074 -38.562 -10.102 1 98.06 318 PRO A O 1
ATOM 2317 N N . THR A 1 319 ? -0.368 -36.844 -8.711 1 98.44 319 THR A N 1
ATOM 2318 C CA . THR A 1 319 ? -1.348 -37.562 -7.891 1 98.44 319 THR A CA 1
ATOM 2319 C C . THR A 1 319 ? -2.709 -36.875 -7.965 1 98.44 319 THR A C 1
ATOM 2321 O O . THR A 1 319 ? -2.83 -35.688 -7.66 1 98.44 319 THR A O 1
ATOM 2324 N N . LEU A 1 320 ? -3.619 -37.594 -8.43 1 98.31 320 LEU A N 1
ATOM 2325 C CA . LEU A 1 320 ? -5.008 -37.156 -8.5 1 98.31 320 LEU A CA 1
ATOM 2326 C C . LEU A 1 320 ? -5.855 -37.844 -7.445 1 98.31 320 LEU A C 1
ATOM 2328 O O . LEU A 1 320 ? -5.938 -39.062 -7.418 1 98.31 320 LEU A O 1
ATOM 2332 N N . LEU A 1 321 ? -6.426 -37.062 -6.578 1 98.25 321 LEU A N 1
ATOM 2333 C CA . LEU A 1 321 ? -7.273 -37.594 -5.516 1 98.25 321 LEU A CA 1
ATOM 2334 C C . LEU A 1 321 ? -8.742 -37.281 -5.777 1 98.25 321 LEU A C 1
ATOM 2336 O O . LEU A 1 321 ? -9.055 -36.219 -6.34 1 98.25 321 LEU A O 1
ATOM 2340 N N . ARG A 1 322 ? -9.625 -38.094 -5.441 1 97.38 322 ARG A N 1
ATOM 2341 C CA . ARG A 1 322 ? -11.07 -37.906 -5.5 1 97.38 322 ARG A CA 1
ATOM 2342 C C . ARG A 1 322 ? -11.695 -38.031 -4.117 1 97.38 322 ARG A C 1
ATOM 2344 O O . ARG A 1 322 ? -11.047 -38.469 -3.17 1 97.38 322 ARG A O 1
ATOM 2351 N N . ASN A 1 323 ? -12.945 -37.531 -3.959 1 93.94 323 ASN A N 1
ATOM 2352 C CA . ASN A 1 323 ? -13.703 -37.625 -2.719 1 93.94 323 ASN A CA 1
ATOM 2353 C C . ASN A 1 323 ? -12.984 -36.938 -1.565 1 93.94 323 ASN A C 1
ATOM 2355 O O . ASN A 1 323 ? -12.844 -37.5 -0.485 1 93.94 323 ASN A O 1
ATOM 2359 N N . VAL A 1 324 ? -12.445 -35.844 -1.833 1 93.31 324 VAL A N 1
ATOM 2360 C CA . VAL A 1 324 ? -11.766 -35.062 -0.802 1 93.31 324 VAL A CA 1
ATOM 2361 C C . VAL A 1 324 ? -12.758 -34.125 -0.137 1 93.31 324 VAL A C 1
ATOM 2363 O O . VAL A 1 324 ? -13.375 -33.281 -0.808 1 93.31 324 VAL A O 1
ATOM 2366 N N . ALA A 1 325 ? -12.867 -34.188 1.104 1 91.44 325 ALA A N 1
ATOM 2367 C CA . ALA A 1 325 ? -13.805 -33.344 1.854 1 91.44 325 ALA A CA 1
ATOM 2368 C C . ALA A 1 325 ? -13.258 -31.938 2.008 1 91.44 325 ALA A C 1
ATOM 2370 O O . ALA A 1 325 ? -12.062 -31.75 2.229 1 91.44 325 ALA A O 1
ATOM 2371 N N . PRO A 1 326 ? -14.164 -30.938 1.911 1 92.88 326 PRO A N 1
ATOM 2372 C CA . PRO A 1 326 ? -13.734 -29.531 1.964 1 92.88 326 PRO A CA 1
ATOM 2373 C C . PRO A 1 326 ? -13.102 -29.156 3.301 1 92.88 326 PRO A C 1
ATOM 2375 O O . PRO A 1 326 ? -12.398 -28.156 3.393 1 92.88 326 PRO A O 1
ATOM 2378 N N . GLU A 1 327 ? -13.242 -29.891 4.328 1 91.75 327 GLU A N 1
ATOM 2379 C CA . GLU A 1 327 ? -12.75 -29.547 5.66 1 91.75 327 GLU A CA 1
ATOM 2380 C C . GLU A 1 327 ? -11.328 -30.062 5.863 1 91.75 327 GLU A C 1
ATOM 2382 O O . GLU A 1 327 ? -10.656 -29.688 6.824 1 91.75 327 GLU A O 1
ATOM 2387 N N . THR A 1 328 ? -10.859 -30.906 4.949 1 93.38 328 THR A N 1
ATOM 2388 C CA . THR A 1 328 ? -9.539 -31.5 5.094 1 93.38 328 THR A CA 1
ATOM 2389 C C . THR A 1 328 ? -8.438 -30.469 4.84 1 93.38 328 THR A C 1
ATOM 2391 O O . THR A 1 328 ? -8.664 -29.484 4.152 1 93.38 328 THR A O 1
ATOM 2394 N N . ARG A 1 329 ? -7.305 -30.766 5.363 1 94.06 329 ARG A N 1
ATOM 2395 C CA . ARG A 1 329 ? -6.152 -29.875 5.23 1 94.06 329 ARG A CA 1
ATOM 2396 C C . ARG A 1 329 ? -5.734 -29.734 3.77 1 94.06 329 ARG A C 1
ATOM 2398 O O . ARG A 1 329 ? -5.418 -28.641 3.309 1 94.06 329 ARG A O 1
ATOM 2405 N N . ILE A 1 330 ? -5.773 -30.812 3.051 1 96.31 330 ILE A N 1
ATOM 2406 C CA . ILE A 1 330 ? -5.309 -30.812 1.667 1 96.31 330 ILE A CA 1
ATOM 2407 C C . ILE A 1 330 ? -6.227 -29.938 0.815 1 96.31 330 ILE A C 1
ATOM 2409 O O . ILE A 1 330 ? -5.797 -29.391 -0.202 1 96.31 330 ILE A O 1
ATOM 2413 N N . PHE A 1 331 ? -7.496 -29.797 1.239 1 97 331 PHE A N 1
ATOM 2414 C CA . PHE A 1 331 ? -8.438 -28.938 0.522 1 97 331 PHE A CA 1
ATOM 2415 C C . PHE A 1 331 ? -8.234 -27.484 0.904 1 97 331 PHE A C 1
ATOM 2417 O O . PHE A 1 331 ? -8.336 -26.594 0.055 1 97 331 PHE A O 1
ATOM 2424 N N . ARG A 1 332 ? -7.887 -27.219 2.127 1 96.25 332 ARG A N 1
ATOM 2425 C CA . ARG A 1 332 ? -7.926 -25.859 2.672 1 96.25 332 ARG A CA 1
ATOM 2426 C C . ARG A 1 332 ? -6.566 -25.188 2.555 1 96.25 332 ARG A C 1
ATOM 2428 O O . ARG A 1 332 ? -6.473 -23.953 2.596 1 96.25 332 ARG A O 1
ATOM 2435 N N . GLU A 1 333 ? -5.492 -25.969 2.434 1 95.62 333 GLU A N 1
ATOM 2436 C CA . GLU A 1 333 ? -4.137 -25.422 2.406 1 95.62 333 GLU A CA 1
ATOM 2437 C C . GLU A 1 333 ? -3.439 -25.75 1.09 1 95.62 333 GLU A C 1
ATOM 2439 O O . GLU A 1 333 ? -3.748 -26.75 0.45 1 95.62 333 GLU A O 1
ATOM 2444 N N . GLU A 1 334 ? -2.566 -24.906 0.732 1 95.62 334 GLU A N 1
ATOM 2445 C CA . GLU A 1 334 ? -1.791 -25.125 -0.484 1 95.62 334 GLU A CA 1
ATOM 2446 C C . GLU A 1 334 ? -0.855 -26.328 -0.332 1 95.62 334 GLU A C 1
ATOM 2448 O O . GLU A 1 334 ? -0.085 -26.391 0.628 1 95.62 334 GLU A O 1
ATOM 2453 N N . SER A 1 335 ? -0.969 -27.266 -1.187 1 95.31 335 SER A N 1
ATOM 2454 C CA . SER A 1 335 ? 0.035 -28.312 -1.365 1 95.31 335 SER A CA 1
ATOM 2455 C C . SER A 1 335 ? 0.971 -27.984 -2.523 1 95.31 335 SER A C 1
ATOM 2457 O O . SER A 1 335 ? 0.632 -28.219 -3.686 1 95.31 335 SER A O 1
ATOM 2459 N N . PHE A 1 336 ? 2.111 -27.516 -2.234 1 96.5 336 PHE A N 1
ATOM 2460 C CA . PHE A 1 336 ? 3.061 -27.047 -3.242 1 96.5 336 PHE A CA 1
ATOM 2461 C C . PHE A 1 336 ? 3.814 -28.234 -3.85 1 96.5 336 PHE A C 1
ATOM 2463 O O . PHE A 1 336 ? 5.023 -28.359 -3.65 1 96.5 336 PHE A O 1
ATOM 2470 N N . GLY A 1 337 ? 3.166 -29.062 -4.605 1 97.38 337 GLY A N 1
ATOM 2471 C CA . GLY A 1 337 ? 3.646 -30.281 -5.219 1 97.38 337 GLY A CA 1
ATOM 2472 C C . GLY A 1 337 ? 2.666 -30.875 -6.215 1 97.38 337 GLY A C 1
ATOM 2473 O O . GLY A 1 337 ? 1.67 -30.234 -6.566 1 97.38 337 GLY A O 1
ATOM 2474 N N . PRO A 1 338 ? 2.98 -32.031 -6.699 1 97.88 338 PRO A N 1
ATOM 2475 C CA . PRO A 1 338 ? 2.191 -32.594 -7.797 1 97.88 338 PRO A CA 1
ATOM 2476 C C . PRO A 1 338 ? 0.951 -33.344 -7.305 1 97.88 338 PRO A C 1
ATOM 2478 O O . PRO A 1 338 ? 0.799 -34.531 -7.566 1 97.88 338 PRO A O 1
ATOM 2481 N N . VAL A 1 339 ? 0.059 -32.594 -6.648 1 98.06 339 VAL A N 1
ATOM 2482 C CA . VAL A 1 339 ? -1.184 -33.156 -6.133 1 98.06 339 VAL A CA 1
ATOM 2483 C C . VAL A 1 339 ? -2.359 -32.281 -6.527 1 98.06 339 VAL A C 1
ATOM 2485 O O . VAL A 1 339 ? -2.299 -31.047 -6.375 1 98.06 339 VAL A O 1
ATOM 2488 N N . ALA A 1 340 ? -3.352 -32.844 -7.09 1 97.81 340 ALA A N 1
ATOM 2489 C CA . ALA A 1 340 ? -4.621 -32.156 -7.379 1 97.81 340 ALA A CA 1
ATOM 2490 C C . ALA A 1 340 ? -5.797 -32.969 -6.855 1 97.81 340 ALA A C 1
ATOM 2492 O O . ALA A 1 340 ? -5.711 -34.219 -6.746 1 97.81 340 ALA A O 1
ATOM 2493 N N . LEU A 1 341 ? -6.789 -32.312 -6.5 1 97.62 341 LEU A N 1
ATOM 2494 C CA . LEU A 1 341 ? -7.961 -33 -5.961 1 97.62 341 LEU A CA 1
ATOM 2495 C C . LEU A 1 341 ? -9.203 -32.656 -6.777 1 97.62 341 LEU A C 1
ATOM 2497 O O . LEU A 1 341 ? -9.336 -31.562 -7.297 1 97.62 341 LEU A O 1
ATOM 2501 N N . VAL A 1 342 ? -10.055 -33.594 -6.906 1 97.12 342 VAL A N 1
ATOM 2502 C CA . VAL A 1 342 ? -11.352 -33.438 -7.547 1 97.12 342 VAL A CA 1
ATOM 2503 C C . VAL A 1 342 ? -12.469 -33.594 -6.512 1 97.12 342 VAL A C 1
ATOM 2505 O O . VAL A 1 342 ? -12.547 -34.625 -5.828 1 97.12 342 VAL A O 1
ATOM 2508 N N . SER A 1 343 ? -13.203 -32.625 -6.375 1 96.81 343 SER A N 1
ATOM 2509 C CA . SER A 1 343 ? -14.367 -32.625 -5.492 1 96.81 343 SER A CA 1
ATOM 2510 C C . SER A 1 343 ? -15.656 -32.375 -6.266 1 96.81 343 SER A C 1
ATOM 2512 O O . SER A 1 343 ? -15.672 -31.531 -7.176 1 96.81 343 SER A O 1
ATOM 2514 N N . THR A 1 344 ? -16.672 -33.094 -5.918 1 96.56 344 THR A N 1
ATOM 2515 C CA . THR A 1 344 ? -17.953 -32.938 -6.578 1 96.56 344 THR A CA 1
ATOM 2516 C C . THR A 1 344 ? -18.797 -31.891 -5.879 1 96.56 344 THR A C 1
ATOM 2518 O O . THR A 1 344 ? -18.781 -31.766 -4.652 1 96.56 344 THR A O 1
ATOM 2521 N N . VAL A 1 345 ? -19.484 -31.125 -6.68 1 97.75 345 VAL A N 1
ATOM 2522 C CA . VAL A 1 345 ? -20.422 -30.141 -6.156 1 97.75 345 VAL A CA 1
ATOM 2523 C C . VAL A 1 345 ? -21.812 -30.375 -6.738 1 97.75 345 VAL A C 1
ATOM 2525 O O . VAL A 1 345 ? -21.953 -30.891 -7.852 1 97.75 345 VAL A O 1
ATOM 2528 N N . ARG A 1 346 ? -22.812 -29.953 -6.039 1 97.12 346 ARG A N 1
ATOM 2529 C CA . ARG A 1 346 ? -24.188 -30.156 -6.457 1 97.12 346 ARG A CA 1
ATOM 2530 C C . ARG A 1 346 ? -24.578 -29.156 -7.543 1 97.12 346 ARG A C 1
ATOM 2532 O O . ARG A 1 346 ? -25.359 -29.484 -8.445 1 97.12 346 ARG A O 1
ATOM 2539 N N . ASP A 1 347 ? -24.141 -27.938 -7.418 1 97.62 347 ASP A N 1
ATOM 2540 C CA . ASP A 1 347 ? -24.484 -26.859 -8.32 1 97.62 347 ASP A CA 1
ATOM 2541 C C . ASP A 1 347 ? -23.469 -25.719 -8.25 1 97.62 347 ASP A C 1
ATOM 2543 O O . ASP A 1 347 ? -22.422 -25.859 -7.59 1 97.62 347 ASP A O 1
ATOM 2547 N N . PHE A 1 348 ? -23.734 -24.703 -9.016 1 98.31 348 PHE A N 1
ATOM 2548 C CA . PHE A 1 348 ? -22.797 -23.594 -9.117 1 98.31 348 PHE A CA 1
ATOM 2549 C C . PHE A 1 348 ? -22.719 -22.828 -7.797 1 98.31 348 PHE A C 1
ATOM 2551 O O . PHE A 1 348 ? -21.641 -22.344 -7.43 1 98.31 348 PHE A O 1
ATOM 2558 N N . ASP A 1 349 ? -23.812 -22.766 -7.004 1 98.31 349 ASP A N 1
ATOM 2559 C CA . ASP A 1 349 ? -23.797 -22.109 -5.699 1 98.31 349 ASP A CA 1
ATOM 2560 C C . ASP A 1 349 ? -22.797 -22.766 -4.762 1 98.31 349 ASP A C 1
ATOM 2562 O O . ASP A 1 349 ? -22.016 -22.078 -4.09 1 98.31 349 ASP A O 1
ATOM 2566 N N . GLU A 1 350 ? -22.859 -24.047 -4.766 1 98.19 350 GLU A N 1
ATOM 2567 C CA . GLU A 1 350 ? -21.906 -24.781 -3.92 1 98.19 350 GLU A CA 1
ATOM 2568 C C . GLU A 1 350 ? -20.469 -24.578 -4.406 1 98.19 350 GLU A C 1
ATOM 2570 O O . GLU A 1 350 ? -19.547 -24.453 -3.596 1 98.19 350 GLU A O 1
ATOM 2575 N N . ALA A 1 351 ? -20.266 -24.578 -5.727 1 98.38 351 ALA A N 1
ATOM 2576 C CA . ALA A 1 351 ? -18.938 -24.359 -6.289 1 98.38 351 ALA A CA 1
ATOM 2577 C C . ALA A 1 351 ? -18.359 -23.016 -5.832 1 98.38 351 ALA A C 1
ATOM 2579 O O . ALA A 1 351 ? -17.234 -22.938 -5.355 1 98.38 351 ALA A O 1
ATOM 2580 N N . LEU A 1 352 ? -19.172 -21.984 -5.922 1 98.38 352 LEU A N 1
ATOM 2581 C CA . LEU A 1 352 ? -18.75 -20.641 -5.527 1 98.38 352 LEU A CA 1
ATOM 2582 C C . LEU A 1 352 ? -18.406 -20.594 -4.039 1 98.38 352 LEU A C 1
ATOM 2584 O O . LEU A 1 352 ? -17.422 -19.969 -3.645 1 98.38 352 LEU A O 1
ATOM 2588 N N . THR A 1 353 ? -19.219 -21.25 -3.273 1 97.94 353 THR A N 1
ATOM 2589 C CA . THR A 1 353 ? -18.969 -21.312 -1.838 1 97.94 353 THR A CA 1
ATOM 2590 C C . THR A 1 353 ? -17.609 -21.953 -1.552 1 97.94 353 THR A C 1
ATOM 2592 O O . THR A 1 353 ? -16.828 -21.422 -0.759 1 97.94 353 THR A O 1
ATOM 2595 N N . LEU A 1 354 ? -17.312 -23.016 -2.205 1 97.94 354 LEU A N 1
ATOM 2596 C CA . LEU A 1 354 ? -16.078 -23.75 -1.959 1 97.94 354 LEU A CA 1
ATOM 2597 C C . LEU A 1 354 ? -14.875 -23 -2.496 1 97.94 354 LEU A C 1
ATOM 2599 O O . LEU A 1 354 ? -13.789 -23.047 -1.904 1 97.94 354 LEU A O 1
ATOM 2603 N N . VAL A 1 355 ? -15.039 -22.312 -3.652 1 98.25 355 VAL A N 1
ATOM 2604 C CA . VAL A 1 355 ? -13.961 -21.484 -4.188 1 98.25 355 VAL A CA 1
ATOM 2605 C C . VAL A 1 355 ? -13.523 -20.469 -3.141 1 98.25 355 VAL A C 1
ATOM 2607 O O . VAL A 1 355 ? -12.328 -20.297 -2.891 1 98.25 355 VAL A O 1
ATOM 2610 N N . ASN A 1 356 ? -14.469 -19.891 -2.463 1 97.06 356 ASN A N 1
ATOM 2611 C CA . ASN A 1 356 ? -14.203 -18.781 -1.56 1 97.06 356 ASN A CA 1
ATOM 2612 C C . ASN A 1 356 ? -13.922 -19.266 -0.14 1 97.06 356 ASN A C 1
ATOM 2614 O O . ASN A 1 356 ? -13.516 -18.469 0.718 1 97.06 356 ASN A O 1
ATOM 2618 N N . ALA A 1 357 ? -14.062 -20.547 0.147 1 95.81 357 ALA A N 1
ATOM 2619 C CA . ALA A 1 357 ? -14.062 -21.062 1.514 1 95.81 357 ALA A CA 1
ATOM 2620 C C . ALA A 1 357 ? -12.641 -21.297 2.018 1 95.81 357 ALA A C 1
ATOM 2622 O O . ALA A 1 357 ? -12.445 -21.672 3.176 1 95.81 357 ALA A O 1
ATOM 2623 N N . VAL A 1 358 ? -11.641 -21.031 1.238 1 96.69 358 VAL A N 1
ATOM 2624 C CA . VAL A 1 358 ? -10.25 -21.203 1.668 1 96.69 358 VAL A CA 1
ATOM 2625 C C . VAL A 1 358 ? -9.625 -19.844 1.972 1 96.69 358 VAL A C 1
ATOM 2627 O O . VAL A 1 358 ? -10.094 -18.812 1.475 1 96.69 358 VAL A O 1
ATOM 2630 N N . PRO A 1 359 ? -8.578 -19.812 2.807 1 95.19 359 PRO A N 1
ATOM 2631 C CA . PRO A 1 359 ? -7.965 -18.531 3.162 1 95.19 359 PRO A CA 1
ATOM 2632 C C . PRO A 1 359 ? -7.273 -17.859 1.978 1 95.19 359 PRO A C 1
ATOM 2634 O O . PRO A 1 359 ? -7.09 -16.641 1.976 1 95.19 359 PRO A O 1
ATOM 2637 N N . GLN A 1 360 ? -6.914 -18.594 0.994 1 96.81 360 GLN A N 1
ATOM 2638 C CA . GLN A 1 360 ? -6.168 -18.078 -0.15 1 96.81 360 GLN A CA 1
ATOM 2639 C C . GLN A 1 360 ? -7.105 -17.5 -1.199 1 96.81 360 GLN A C 1
ATOM 2641 O O . GLN A 1 360 ? -8.297 -17.812 -1.229 1 96.81 360 GLN A O 1
ATOM 2646 N N . GLY A 1 361 ? -6.645 -16.625 -2.035 1 97.56 361 GLY A N 1
ATOM 2647 C CA . GLY A 1 361 ? -7.379 -16.016 -3.135 1 97.56 361 GLY A CA 1
ATOM 2648 C C . GLY A 1 361 ? -6.48 -15.531 -4.254 1 97.56 361 GLY A C 1
ATOM 2649 O O . GLY A 1 361 ? -6.52 -14.352 -4.617 1 97.56 361 GLY A O 1
ATOM 2650 N N . LEU A 1 362 ? -5.746 -16.484 -4.887 1 97.5 362 LEU A N 1
ATOM 2651 C CA . LEU A 1 362 ? -4.824 -16.078 -5.945 1 97.5 362 LEU A CA 1
ATOM 2652 C C . LEU A 1 362 ? -5.477 -16.219 -7.316 1 97.5 362 LEU A C 1
ATOM 2654 O O . LEU A 1 362 ? -5.773 -15.227 -7.977 1 97.5 362 LEU A O 1
ATOM 2658 N N . VAL A 1 363 ? -5.828 -17.5 -7.703 1 97.94 363 VAL A N 1
ATOM 2659 C CA . VAL A 1 363 ? -6.406 -17.75 -9.023 1 97.94 363 VAL A CA 1
ATOM 2660 C C . VAL A 1 363 ? -7.672 -18.594 -8.883 1 97.94 363 VAL A C 1
ATOM 2662 O O . VAL A 1 363 ? -7.715 -19.516 -8.07 1 97.94 363 VAL A O 1
ATOM 2665 N N . ALA A 1 364 ? -8.625 -18.297 -9.648 1 98.38 364 ALA A N 1
ATOM 2666 C CA . ALA A 1 364 ? -9.805 -19.125 -9.844 1 98.38 364 ALA A CA 1
ATOM 2667 C C . ALA A 1 364 ? -10.188 -19.219 -11.32 1 98.38 364 ALA A C 1
ATOM 2669 O O . ALA A 1 364 ? -10.117 -18.219 -12.039 1 98.38 364 ALA A O 1
ATOM 2670 N N . THR A 1 365 ? -10.531 -20.359 -11.758 1 98.31 365 THR A N 1
ATOM 2671 C CA . THR A 1 365 ? -10.859 -20.578 -13.164 1 98.31 365 THR A CA 1
ATOM 2672 C C . THR A 1 365 ? -12.25 -21.203 -13.297 1 98.31 365 THR A C 1
ATOM 2674 O O . THR A 1 365 ? -12.625 -22.094 -12.531 1 98.31 365 THR A O 1
ATOM 2677 N N . LEU A 1 366 ? -13 -20.75 -14.289 1 98.44 366 LEU A N 1
ATOM 2678 C CA . LEU A 1 366 ? -14.305 -21.312 -14.625 1 98.44 366 LEU A CA 1
ATOM 2679 C C . LEU A 1 366 ? -14.336 -21.828 -16.047 1 98.44 366 LEU A C 1
ATOM 2681 O O . LEU A 1 366 ? -13.938 -21.125 -16.984 1 98.44 366 LEU A O 1
ATOM 2685 N N . TYR A 1 367 ? -14.727 -23.016 -16.219 1 98 367 TYR A N 1
ATOM 2686 C CA . TYR A 1 367 ? -15.031 -23.562 -17.531 1 98 367 TYR A CA 1
ATOM 2687 C C . TYR A 1 367 ? -16.531 -23.703 -17.719 1 98 367 TYR A C 1
ATOM 2689 O O . TYR A 1 367 ? -17.141 -24.672 -17.25 1 98 367 TYR A O 1
ATOM 2697 N N . SER A 1 368 ? -17.141 -22.812 -18.359 1 97.44 368 SER A N 1
ATOM 2698 C CA . SER A 1 368 ? -18.547 -22.75 -18.734 1 97.44 368 SER A CA 1
ATOM 2699 C C . SER A 1 368 ? -18.797 -21.672 -19.781 1 97.44 368 SER A C 1
ATOM 2701 O O . SER A 1 368 ? -18.203 -20.594 -19.703 1 97.44 368 SER A O 1
ATOM 2703 N N . ASP A 1 369 ? -19.656 -21.906 -20.703 1 95.25 369 ASP A N 1
ATOM 2704 C CA . ASP A 1 369 ? -20.047 -20.906 -21.703 1 95.25 369 ASP A CA 1
ATOM 2705 C C . ASP A 1 369 ? -21.344 -20.188 -21.297 1 95.25 369 ASP A C 1
ATOM 2707 O O . ASP A 1 369 ? -21.812 -19.312 -22.016 1 95.25 369 ASP A O 1
ATOM 2711 N N . ASP A 1 370 ? -21.922 -20.578 -20.156 1 96.06 370 ASP A N 1
ATOM 2712 C CA . ASP A 1 370 ? -23.156 -19.953 -19.672 1 96.06 370 ASP A CA 1
ATOM 2713 C C . ASP A 1 370 ? -22.891 -18.531 -19.188 1 96.06 370 ASP A C 1
ATOM 2715 O O . ASP A 1 370 ? -22.188 -18.312 -18.188 1 96.06 370 ASP A O 1
ATOM 2719 N N . PRO A 1 371 ? -23.469 -17.578 -19.859 1 94.62 371 PRO A N 1
ATOM 2720 C CA . PRO A 1 371 ? -23.203 -16.188 -19.5 1 94.62 371 PRO A CA 1
ATOM 2721 C C . PRO A 1 371 ? -23.609 -15.844 -18.078 1 94.62 371 PRO A C 1
ATOM 2723 O O . PRO A 1 371 ? -22.984 -15 -17.422 1 94.62 371 PRO A O 1
ATOM 2726 N N . HIS A 1 372 ? -24.641 -16.469 -17.609 1 96.25 372 HIS A N 1
ATOM 2727 C CA . HIS A 1 372 ? -25.094 -16.219 -16.234 1 96.25 372 HIS A CA 1
ATOM 2728 C C . HIS A 1 372 ? -24.078 -16.703 -15.219 1 96.25 372 HIS A C 1
ATOM 2730 O O . HIS A 1 372 ? -23.797 -16.016 -14.242 1 96.25 372 HIS A O 1
ATOM 2736 N N . LEU A 1 373 ? -23.5 -17.875 -15.477 1 97.19 373 LEU A N 1
ATOM 2737 C CA . LEU A 1 373 ? -22.484 -18.406 -14.578 1 97.19 373 LEU A CA 1
ATOM 2738 C C . LEU A 1 373 ? -21.219 -17.562 -14.625 1 97.19 373 LEU A C 1
ATOM 2740 O O . LEU A 1 373 ? -20.594 -17.312 -13.586 1 97.19 373 LEU A O 1
ATOM 2744 N N . GLN A 1 374 ? -20.859 -17.156 -15.805 1 96.81 374 GLN A N 1
ATOM 2745 C CA . GLN A 1 374 ? -19.672 -16.328 -15.961 1 96.81 374 GLN A CA 1
ATOM 2746 C C . GLN A 1 374 ? -19.828 -15.008 -15.203 1 96.81 374 GLN A C 1
ATOM 2748 O O . GLN A 1 374 ? -18.891 -14.57 -14.516 1 96.81 374 GLN A O 1
ATOM 2753 N N . GLU A 1 375 ? -20.969 -14.406 -15.281 1 94.38 375 GLU A N 1
ATOM 2754 C CA . GLU A 1 375 ? -21.219 -13.156 -14.586 1 94.38 375 GLU A CA 1
ATOM 2755 C C . GLU A 1 375 ? -21.141 -13.344 -13.07 1 94.38 375 GLU A C 1
ATOM 2757 O O . GLU A 1 375 ? -20.531 -12.531 -12.375 1 94.38 375 GLU A O 1
ATOM 2762 N N . ARG A 1 376 ? -21.766 -14.391 -12.578 1 96.25 376 ARG A N 1
ATOM 2763 C CA . ARG A 1 376 ? -21.719 -14.672 -11.148 1 96.25 376 ARG A CA 1
ATOM 2764 C C . ARG A 1 376 ? -20.297 -14.945 -10.688 1 96.25 376 ARG A C 1
ATOM 2766 O O . ARG A 1 376 ? -19.875 -14.492 -9.617 1 96.25 376 ARG A O 1
ATOM 2773 N N . PHE A 1 377 ? -19.562 -15.664 -11.547 1 97.31 377 PHE A N 1
ATOM 2774 C CA . PHE A 1 377 ? -18.172 -15.953 -11.242 1 97.31 377 PHE A CA 1
ATOM 2775 C C . PHE A 1 377 ? -17.359 -14.672 -11.109 1 97.31 377 PHE A C 1
ATOM 2777 O O . PHE A 1 377 ? -16.641 -14.492 -10.125 1 97.31 377 PHE A O 1
ATOM 2784 N N . LEU A 1 378 ? -17.5 -13.75 -11.977 1 94.56 378 LEU A N 1
ATOM 2785 C CA . LEU A 1 378 ? -16.766 -12.484 -12.008 1 94.56 378 LEU A CA 1
ATOM 2786 C C . LEU A 1 378 ? -17.156 -11.609 -10.828 1 94.56 378 LEU A C 1
ATOM 2788 O O . LEU A 1 378 ? -16.328 -10.844 -10.32 1 94.56 378 LEU A O 1
ATOM 2792 N N . THR A 1 379 ? -18.375 -11.797 -10.312 1 92.5 379 THR A N 1
ATOM 2793 C CA . THR A 1 379 ? -18.891 -10.898 -9.289 1 92.5 379 THR A CA 1
ATOM 2794 C C . THR A 1 379 ? -18.641 -11.469 -7.895 1 92.5 379 THR A C 1
ATOM 2796 O O . THR A 1 379 ? -18.406 -10.719 -6.945 1 92.5 379 THR A O 1
ATOM 2799 N N . GLU A 1 380 ? -18.641 -12.82 -7.793 1 95.31 380 GLU A N 1
ATOM 2800 C CA . GLU A 1 380 ? -18.766 -13.406 -6.461 1 95.31 380 GLU A CA 1
ATOM 2801 C C . GLU A 1 380 ? -17.438 -14.031 -6.02 1 95.31 380 GLU A C 1
ATOM 2803 O O . GLU A 1 380 ? -17.219 -14.234 -4.824 1 95.31 380 GLU A O 1
ATOM 2808 N N . VAL A 1 381 ? -16.562 -14.328 -6.945 1 97.56 381 VAL A N 1
ATOM 2809 C CA . VAL A 1 381 ? -15.32 -14.992 -6.586 1 97.56 381 VAL A CA 1
ATOM 2810 C C . VAL A 1 381 ? -14.328 -13.977 -6.02 1 97.56 381 VAL A C 1
ATOM 2812 O O . VAL A 1 381 ? -14.188 -12.875 -6.555 1 97.56 381 VAL A O 1
ATOM 2815 N N . ARG A 1 382 ? -13.664 -14.375 -4.949 1 96.44 382 ARG A N 1
ATOM 2816 C CA . ARG A 1 382 ? -12.719 -13.516 -4.234 1 96.44 382 ARG A CA 1
ATOM 2817 C C . ARG A 1 382 ? -11.281 -13.977 -4.457 1 96.44 382 ARG A C 1
ATOM 2819 O O . ARG A 1 382 ? -10.664 -14.539 -3.555 1 96.44 382 ARG A O 1
ATOM 2826 N N . ALA A 1 383 ? -10.734 -13.656 -5.637 1 97.62 383 ALA A N 1
ATOM 2827 C CA . ALA A 1 383 ? -9.352 -13.977 -6.012 1 97.62 383 ALA A CA 1
ATOM 2828 C C . ALA A 1 383 ? -8.758 -12.875 -6.891 1 97.62 383 ALA A C 1
ATOM 2830 O O . ALA A 1 383 ? -9.492 -12.117 -7.527 1 97.62 383 ALA A O 1
ATOM 2831 N N . GLY A 1 384 ? -7.516 -12.812 -6.898 1 97.31 384 GLY A N 1
ATOM 2832 C CA . GLY A 1 384 ? -6.828 -11.758 -7.629 1 97.31 384 GLY A CA 1
ATOM 2833 C C . GLY A 1 384 ? -6.848 -11.961 -9.133 1 97.31 384 GLY A C 1
ATOM 2834 O O . GLY A 1 384 ? -6.797 -10.992 -9.891 1 97.31 384 GLY A O 1
ATOM 2835 N N . LEU A 1 385 ? -6.906 -13.203 -9.602 1 97.31 385 LEU A N 1
ATOM 2836 C CA . LEU A 1 385 ? -6.965 -13.555 -11.016 1 97.31 385 LEU A CA 1
ATOM 2837 C C . LEU A 1 385 ? -8.164 -14.453 -11.305 1 97.31 385 LEU A C 1
ATOM 2839 O O . LEU A 1 385 ? -8.32 -15.5 -10.68 1 97.31 385 LEU A O 1
ATOM 2843 N N . LEU A 1 386 ? -8.977 -14.039 -12.188 1 97.31 386 LEU A N 1
ATOM 2844 C CA . LEU A 1 386 ? -10.094 -14.852 -12.648 1 97.31 386 LEU A CA 1
ATOM 2845 C C . LEU A 1 386 ? -9.898 -15.258 -14.109 1 97.31 386 LEU A C 1
ATOM 2847 O O . LEU A 1 386 ? -9.555 -14.43 -14.945 1 97.31 386 LEU A O 1
ATOM 2851 N N . LYS A 1 387 ? -10.117 -16.5 -14.344 1 96.81 387 LYS A N 1
ATOM 2852 C CA . LYS A 1 387 ? -9.945 -17.047 -15.68 1 96.81 387 LYS A CA 1
ATOM 2853 C C . LYS A 1 387 ? -11.227 -17.719 -16.172 1 96.81 387 LYS A C 1
ATOM 2855 O O . LYS A 1 387 ? -11.805 -18.547 -15.461 1 96.81 387 LYS A O 1
ATOM 2860 N N . ILE A 1 388 ? -11.625 -17.359 -17.328 1 96.44 388 ILE A N 1
ATOM 2861 C CA . ILE A 1 388 ? -12.805 -17.969 -17.938 1 96.44 388 ILE A CA 1
ATOM 2862 C C . ILE A 1 388 ? -12.406 -18.703 -19.203 1 96.44 388 ILE A C 1
ATOM 2864 O O . ILE A 1 388 ? -11.969 -18.094 -20.188 1 96.44 388 ILE A O 1
ATOM 2868 N N . ASN A 1 389 ? -12.5 -19.969 -19.188 1 94.75 389 ASN A N 1
ATOM 2869 C CA . ASN A 1 389 ? -12.273 -20.844 -20.328 1 94.75 389 ASN A CA 1
ATOM 2870 C C . ASN A 1 389 ? -10.859 -20.703 -20.875 1 94.75 389 ASN A C 1
ATOM 2872 O O . ASN A 1 389 ? -10.656 -20.703 -22.094 1 94.75 389 ASN A O 1
ATOM 2876 N N . CYS A 1 390 ? -9.945 -20.469 -19.953 1 91.94 390 CYS A N 1
ATOM 2877 C CA . CYS A 1 390 ? -8.523 -20.406 -20.281 1 91.94 390 CYS A CA 1
ATOM 2878 C C . CYS A 1 390 ? -7.691 -21.172 -19.266 1 91.94 390 CYS A C 1
ATOM 2880 O O . CYS A 1 390 ? -8.188 -21.531 -18.188 1 91.94 390 CYS A O 1
ATOM 2882 N N . PRO A 1 391 ? -6.516 -21.422 -19.625 1 90.38 391 PRO A N 1
ATOM 2883 C CA . PRO A 1 391 ? -5.688 -22.203 -18.703 1 90.38 391 PRO A CA 1
ATOM 2884 C C . PRO A 1 391 ? -5.492 -21.531 -17.359 1 90.38 391 PRO A C 1
ATOM 2886 O O . PRO A 1 391 ? -5.281 -20.312 -17.297 1 90.38 391 PRO A O 1
ATOM 2889 N N . PRO A 1 392 ? -5.586 -22.266 -16.281 1 87.75 392 PRO A N 1
ATOM 2890 C CA . PRO A 1 392 ? -5.406 -21.703 -14.945 1 87.75 392 PRO A CA 1
ATOM 2891 C C . PRO A 1 392 ? -4.035 -21.062 -14.75 1 87.75 392 PRO A C 1
ATOM 2893 O O . PRO A 1 392 ? -3.914 -20.062 -14.055 1 87.75 392 PRO A O 1
ATOM 2896 N N . ALA A 1 393 ? -3.105 -21.688 -15.398 1 80.75 393 ALA A N 1
ATOM 2897 C CA . ALA A 1 393 ? -1.744 -21.188 -15.219 1 80.75 393 ALA A CA 1
ATOM 2898 C C . ALA A 1 393 ? -1.434 -20.078 -16.234 1 80.75 393 ALA A C 1
ATOM 2900 O O . ALA A 1 393 ? -2.17 -19.891 -17.203 1 80.75 393 ALA A O 1
ATOM 2901 N N . GLY A 1 394 ? -0.583 -19.188 -15.977 1 79.31 394 GLY A N 1
ATOM 2902 C CA . GLY A 1 394 ? -0.143 -18.156 -16.906 1 79.31 394 GLY A CA 1
ATOM 2903 C C . GLY A 1 394 ? -0.607 -16.766 -16.531 1 79.31 394 GLY A C 1
ATOM 2904 O O . GLY A 1 394 ? -1.714 -16.594 -16.016 1 79.31 394 GLY A O 1
ATOM 2905 N N . VAL A 1 395 ? 0.215 -15.867 -16.656 1 87.38 395 VAL A N 1
ATOM 2906 C CA . VAL A 1 395 ? -0.069 -14.469 -16.344 1 87.38 395 VAL A CA 1
ATOM 2907 C C . VAL A 1 395 ? 0.536 -13.57 -17.422 1 87.38 395 VAL A C 1
ATOM 2909 O O . VAL A 1 395 ? 1.624 -13.852 -17.938 1 87.38 395 VAL A O 1
ATOM 2912 N N . HIS A 1 396 ? -0.231 -12.664 -17.844 1 91.44 396 HIS A N 1
ATOM 2913 C CA . HIS A 1 396 ? 0.264 -11.688 -18.797 1 91.44 396 HIS A CA 1
ATOM 2914 C C . HIS A 1 396 ? 1.235 -10.711 -18.156 1 91.44 396 HIS A C 1
ATOM 2916 O O . HIS A 1 396 ? 0.996 -10.242 -17.031 1 91.44 396 HIS A O 1
ATOM 2922 N N . ALA A 1 397 ? 2.268 -10.352 -18.859 1 92.56 397 ALA A N 1
ATOM 2923 C CA . ALA A 1 397 ? 3.371 -9.578 -18.297 1 92.56 397 ALA A CA 1
ATOM 2924 C C . ALA A 1 397 ? 2.924 -8.164 -17.953 1 92.56 397 ALA A C 1
ATOM 2926 O O . ALA A 1 397 ? 3.531 -7.504 -17.094 1 92.56 397 ALA A O 1
ATOM 2927 N N . GLU A 1 398 ? 1.868 -7.73 -18.578 1 93.62 398 GLU A N 1
ATOM 2928 C CA . GLU A 1 398 ? 1.414 -6.359 -18.359 1 93.62 398 GLU A CA 1
ATOM 2929 C C . GLU A 1 398 ? 0.221 -6.324 -17.406 1 93.62 398 GLU A C 1
ATOM 2931 O O . GLU A 1 398 ? -0.26 -5.25 -17.047 1 93.62 398 GLU A O 1
ATOM 2936 N N . ALA A 1 399 ? -0.329 -7.422 -17.094 1 94.31 399 ALA A N 1
ATOM 2937 C CA . ALA A 1 399 ? -1.481 -7.504 -16.188 1 94.31 399 ALA A CA 1
ATOM 2938 C C . ALA A 1 399 ? -1.04 -7.578 -14.734 1 94.31 399 ALA A C 1
ATOM 2940 O O . ALA A 1 399 ? 0.028 -8.109 -14.43 1 94.31 399 ALA A O 1
ATOM 2941 N N . PRO A 1 400 ? -1.898 -7.02 -13.883 1 95.62 400 PRO A N 1
ATOM 2942 C CA . PRO A 1 400 ? -1.549 -7.125 -12.461 1 95.62 400 PRO A CA 1
ATOM 2943 C C . PRO A 1 400 ? -1.527 -8.57 -11.969 1 95.62 400 PRO A C 1
ATOM 2945 O O . PRO A 1 400 ? -2.391 -9.367 -12.344 1 95.62 400 PRO A O 1
ATOM 2948 N N . PHE A 1 401 ? -0.509 -8.836 -11.266 1 96.56 401 PHE A N 1
ATOM 2949 C CA . PHE A 1 401 ? -0.364 -10.125 -10.609 1 96.56 401 PHE A CA 1
ATOM 2950 C C . PHE A 1 401 ? -0.333 -9.969 -9.094 1 96.56 401 PHE A C 1
ATOM 2952 O O . PHE A 1 401 ? 0.574 -9.336 -8.547 1 96.56 401 PHE A O 1
ATOM 2959 N N . GLY A 1 402 ? -1.328 -10.492 -8.398 1 95.19 402 GLY A N 1
ATOM 2960 C CA . GLY A 1 402 ? -1.418 -10.422 -6.949 1 95.19 402 GLY A CA 1
ATOM 2961 C C . GLY A 1 402 ? -2.635 -11.133 -6.391 1 95.19 402 GLY A C 1
ATOM 2962 O O . GLY A 1 402 ? -3.703 -11.125 -7.008 1 95.19 402 GLY A O 1
ATOM 2963 N N . GLY A 1 403 ? -2.465 -11.734 -5.281 1 95.75 403 GLY A N 1
ATOM 2964 C CA . GLY A 1 403 ? -3.543 -12.469 -4.641 1 95.75 403 GLY A CA 1
ATOM 2965 C C . GLY A 1 403 ? -4.34 -11.625 -3.662 1 95.75 403 GLY A C 1
ATOM 2966 O O . GLY A 1 403 ? -3.904 -10.539 -3.27 1 95.75 403 GLY A O 1
ATOM 2967 N N . TRP A 1 404 ? -5.535 -12.07 -3.441 1 96 404 TRP A N 1
ATOM 2968 C CA . TRP A 1 404 ? -6.395 -11.523 -2.395 1 96 404 TRP A CA 1
ATOM 2969 C C . TRP A 1 404 ? -6.312 -12.375 -1.129 1 96 404 TRP A C 1
ATOM 2971 O O . TRP A 1 404 ? -5.668 -13.422 -1.119 1 96 404 TRP A O 1
ATOM 2981 N N . LYS A 1 405 ? -6.902 -11.938 -0.034 1 95.25 405 LYS A N 1
ATOM 2982 C CA . LYS A 1 405 ? -6.934 -12.664 1.23 1 95.25 405 LYS A CA 1
ATOM 2983 C C . LYS A 1 405 ? -5.527 -13.016 1.699 1 95.25 405 LYS A C 1
ATOM 2985 O O . LYS A 1 405 ? -4.648 -12.156 1.756 1 95.25 405 LYS A O 1
ATOM 2990 N N . ALA A 1 406 ? -5.266 -14.289 1.99 1 96.06 406 ALA A N 1
ATOM 2991 C CA . ALA A 1 406 ? -3.975 -14.695 2.539 1 96.06 406 ALA A CA 1
ATOM 2992 C C . ALA A 1 406 ? -2.93 -14.836 1.438 1 96.06 406 ALA A C 1
ATOM 2994 O O . ALA A 1 406 ? -1.746 -15.039 1.719 1 96.06 406 ALA A O 1
ATOM 2995 N N . SER A 1 407 ? -3.334 -14.617 0.188 1 97.56 407 SER A N 1
ATOM 2996 C CA . SER A 1 407 ? -2.42 -14.836 -0.928 1 97.56 407 SER A CA 1
ATOM 2997 C C . SER A 1 407 ? -1.632 -13.578 -1.257 1 97.56 407 SER A C 1
ATOM 2999 O O . SER A 1 407 ? -0.752 -13.594 -2.121 1 97.56 407 SER A O 1
ATOM 3001 N N . GLY A 1 408 ? -1.956 -12.508 -0.552 1 96.81 408 GLY A N 1
ATOM 3002 C CA . GLY A 1 408 ? -1.162 -11.336 -0.867 1 96.81 408 GLY A CA 1
ATOM 3003 C C . GLY A 1 408 ? -1.437 -10.164 0.059 1 96.81 408 GLY A C 1
ATOM 3004 O O . GLY A 1 408 ? -2.467 -10.133 0.736 1 96.81 408 GLY A O 1
ATOM 3005 N N . LEU A 1 409 ? -0.555 -9.234 0.116 1 97.12 409 LEU A N 1
ATOM 3006 C CA . LEU A 1 409 ? -0.644 -7.965 0.823 1 97.12 409 LEU A CA 1
ATOM 3007 C C . LEU A 1 409 ? 0.108 -6.871 0.071 1 97.12 409 LEU A C 1
ATOM 3009 O O . LEU A 1 409 ? 1.24 -7.078 -0.37 1 97.12 409 LEU A O 1
ATOM 3013 N N . GLY A 1 410 ? -0.534 -5.688 -0.05 1 95.88 410 GLY A N 1
ATOM 3014 C CA . GLY A 1 410 ? 0.09 -4.605 -0.795 1 95.88 410 GLY A CA 1
ATOM 3015 C C . GLY A 1 410 ? -0.313 -4.578 -2.258 1 95.88 410 GLY A C 1
ATOM 3016 O O . GLY A 1 410 ? -1.198 -5.328 -2.678 1 95.88 410 GLY A O 1
ATOM 3017 N N . PRO A 1 411 ? 0.286 -3.729 -3.045 1 95.69 411 PRO A N 1
ATOM 3018 C CA . PRO A 1 411 ? -0.056 -3.617 -4.465 1 95.69 411 PRO A CA 1
ATOM 3019 C C . PRO A 1 411 ? 0.374 -4.836 -5.273 1 95.69 411 PRO A C 1
ATOM 3021 O O . PRO A 1 411 ? 1.315 -5.535 -4.891 1 95.69 411 PRO A O 1
ATOM 3024 N N . PRO A 1 412 ? -0.333 -5.008 -6.344 1 96.62 412 PRO A N 1
ATOM 3025 C CA . PRO A 1 412 ? 0.08 -6.117 -7.203 1 96.62 412 PRO A CA 1
ATOM 3026 C C . PRO A 1 412 ? 1.371 -5.828 -7.965 1 96.62 412 PRO A C 1
ATOM 3028 O O . PRO A 1 412 ? 1.869 -4.699 -7.934 1 96.62 412 PRO A O 1
ATOM 3031 N N . GLU A 1 413 ? 1.886 -6.828 -8.57 1 97.06 413 GLU A N 1
ATOM 3032 C CA . GLU A 1 413 ? 3.104 -6.727 -9.367 1 97.06 413 GLU A CA 1
ATOM 3033 C C . GLU A 1 413 ? 2.781 -6.621 -10.859 1 97.06 413 GLU A C 1
ATOM 3035 O O . GLU A 1 413 ? 1.682 -6.977 -11.289 1 97.06 413 GLU A O 1
ATOM 3040 N N . HIS A 1 414 ? 3.748 -6.078 -11.609 1 95.44 414 HIS A N 1
ATOM 3041 C CA . HIS A 1 414 ? 3.838 -6.07 -13.062 1 95.44 414 HIS A CA 1
ATOM 3042 C C . HIS A 1 414 ? 3.045 -4.91 -13.656 1 95.44 414 HIS A C 1
ATOM 3044 O O . HIS A 1 414 ? 2.113 -4.406 -13.023 1 95.44 414 HIS A O 1
ATOM 3050 N N . GLY A 1 415 ? 3.461 -4.543 -14.805 1 92.06 415 GLY A N 1
ATOM 3051 C CA . GLY A 1 415 ? 2.785 -3.506 -15.562 1 92.06 415 GLY A CA 1
ATOM 3052 C C . GLY A 1 415 ? 2.863 -2.139 -14.914 1 92.06 415 GLY A C 1
ATOM 3053 O O . GLY A 1 415 ? 3.896 -1.771 -14.352 1 92.06 415 GLY A O 1
ATOM 3054 N N . ARG A 1 416 ? 1.789 -1.4 -15.039 1 91.19 416 ARG A N 1
ATOM 3055 C CA . ARG A 1 416 ? 1.795 -0.035 -14.523 1 91.19 416 ARG A CA 1
ATOM 3056 C C . ARG A 1 416 ? 1.675 -0.024 -13 1 91.19 416 ARG A C 1
ATOM 3058 O O . ARG A 1 416 ? 1.917 1.001 -12.359 1 91.19 416 ARG A O 1
ATOM 3065 N N . TRP A 1 417 ? 1.334 -1.116 -12.406 1 93.5 417 TRP A N 1
ATOM 3066 C CA . TRP A 1 417 ? 1.085 -1.194 -10.969 1 93.5 417 TRP A CA 1
ATOM 3067 C C . TRP A 1 417 ? 2.395 -1.19 -10.188 1 93.5 417 TRP A C 1
ATOM 3069 O O . TRP A 1 417 ? 2.408 -0.912 -8.984 1 93.5 417 TRP A O 1
ATOM 3079 N N . ASP A 1 418 ? 3.537 -1.486 -10.883 1 96.44 418 ASP A N 1
ATOM 3080 C CA . ASP A 1 418 ? 4.836 -1.52 -10.211 1 96.44 418 ASP A CA 1
ATOM 3081 C C . ASP A 1 418 ? 5.168 -0.165 -9.594 1 96.44 418 ASP A C 1
ATOM 3083 O O . ASP A 1 418 ? 5.781 -0.1 -8.523 1 96.44 418 ASP A O 1
ATOM 3087 N N . ALA A 1 419 ? 4.723 0.911 -10.227 1 95.19 419 ALA A N 1
ATOM 3088 C CA . ALA A 1 419 ? 5.023 2.254 -9.742 1 95.19 419 ALA A CA 1
ATOM 3089 C C . ALA A 1 419 ? 4.363 2.51 -8.391 1 95.19 419 ALA A C 1
ATOM 3091 O O . ALA A 1 419 ? 4.824 3.355 -7.617 1 95.19 419 ALA A O 1
ATOM 3092 N N . GLU A 1 420 ? 3.273 1.808 -8.086 1 94.81 420 GLU A N 1
ATOM 3093 C CA . GLU A 1 420 ? 2.537 1.996 -6.84 1 94.81 420 GLU A CA 1
ATOM 3094 C C . GLU A 1 420 ? 3.348 1.514 -5.641 1 94.81 420 GLU A C 1
ATOM 3096 O O . GLU A 1 420 ? 3.107 1.94 -4.512 1 94.81 420 GLU A O 1
ATOM 3101 N N . PHE A 1 421 ? 4.324 0.643 -5.902 1 97.38 421 PHE A N 1
ATOM 3102 C CA . PHE A 1 421 ? 5.117 0.114 -4.801 1 97.38 421 PHE A CA 1
ATOM 3103 C C . PHE A 1 421 ? 6.512 0.729 -4.793 1 97.38 421 PHE A C 1
ATOM 3105 O O . PHE A 1 421 ? 7.043 1.062 -3.729 1 97.38 421 PHE A O 1
ATOM 3112 N N . TYR A 1 422 ? 7.09 0.913 -5.934 1 97.81 422 TYR A N 1
ATOM 3113 C CA . TYR A 1 422 ? 8.516 1.232 -6.016 1 97.81 422 TYR A CA 1
ATOM 3114 C C . TYR A 1 422 ? 8.734 2.74 -6.004 1 97.81 422 TYR A C 1
ATOM 3116 O O . TYR A 1 422 ? 9.859 3.209 -6.172 1 97.81 422 TYR A O 1
ATOM 3124 N N . THR A 1 423 ? 7.656 3.494 -5.84 1 95.94 423 THR A N 1
ATOM 3125 C CA . THR A 1 423 ? 7.773 4.945 -5.766 1 95.94 423 THR A CA 1
ATOM 3126 C C . THR A 1 423 ? 6.914 5.5 -4.637 1 95.94 423 THR A C 1
ATOM 3128 O O . THR A 1 423 ? 6.09 4.781 -4.062 1 95.94 423 THR A O 1
ATOM 3131 N N . ARG A 1 424 ? 7.184 6.699 -4.281 1 94.06 424 ARG A N 1
ATOM 3132 C CA . ARG A 1 424 ? 6.355 7.508 -3.389 1 94.06 424 ARG A CA 1
ATOM 3133 C C . ARG A 1 424 ? 5.84 8.75 -4.102 1 94.06 424 ARG A C 1
ATOM 3135 O O . ARG A 1 424 ? 6.543 9.336 -4.934 1 94.06 424 ARG A O 1
ATOM 3142 N N . VAL A 1 425 ? 4.691 9.125 -3.672 1 94.06 425 VAL A N 1
ATOM 3143 C CA . VAL A 1 425 ? 4.074 10.297 -4.289 1 94.06 425 VAL A CA 1
ATOM 3144 C C . VAL A 1 425 ? 4.418 11.547 -3.488 1 94.06 425 VAL A C 1
ATOM 3146 O O . VAL A 1 425 ? 4.48 11.508 -2.258 1 94.06 425 VAL A O 1
ATOM 3149 N N . GLN A 1 426 ? 4.652 12.602 -4.18 1 95.44 426 GLN A N 1
ATOM 3150 C CA . GLN A 1 426 ? 4.961 13.898 -3.586 1 95.44 426 GLN A CA 1
ATOM 3151 C C . GLN A 1 426 ? 4.117 15.008 -4.211 1 95.44 426 GLN A C 1
ATOM 3153 O O . GLN A 1 426 ? 3.965 15.062 -5.434 1 95.44 426 GLN A O 1
ATOM 3158 N N . ALA A 1 427 ? 3.5 15.773 -3.406 1 95.81 427 ALA A N 1
ATOM 3159 C CA . ALA A 1 427 ? 2.779 16.953 -3.885 1 95.81 427 ALA A CA 1
ATOM 3160 C C . ALA A 1 427 ? 3.666 18.188 -3.838 1 95.81 427 ALA A C 1
ATOM 3162 O O . ALA A 1 427 ? 4.309 18.469 -2.822 1 95.81 427 ALA A O 1
ATOM 3163 N N . ILE A 1 428 ? 3.701 18.953 -4.875 1 95.44 428 ILE A N 1
ATOM 3164 C CA . ILE A 1 428 ? 4.504 20.156 -4.98 1 95.44 428 ILE A CA 1
ATOM 3165 C C . ILE A 1 428 ? 3.59 21.359 -5.195 1 95.44 428 ILE A C 1
ATOM 3167 O O . ILE A 1 428 ? 2.812 21.391 -6.152 1 95.44 428 ILE A O 1
ATOM 3171 N N . TYR A 1 429 ? 3.707 22.25 -4.355 1 94.94 429 TYR A N 1
ATOM 3172 C CA . TYR A 1 429 ? 2.918 23.484 -4.41 1 94.94 429 TYR A CA 1
ATOM 3173 C C . TYR A 1 429 ? 3.783 24.672 -4.809 1 94.94 429 TYR A C 1
ATOM 3175 O O . TYR A 1 429 ? 4.953 24.75 -4.426 1 94.94 429 TYR A O 1
ATOM 3183 N N . GLY A 1 430 ? 3.189 25.641 -5.516 1 90 430 GLY A N 1
ATOM 3184 C CA . GLY A 1 430 ? 3.83 26.922 -5.793 1 90 430 GLY A CA 1
ATOM 3185 C C . GLY A 1 430 ? 4.598 26.938 -7.102 1 90 430 GLY A C 1
ATOM 3186 O O . GLY A 1 430 ? 5.395 27.844 -7.352 1 90 430 GLY A O 1
ATOM 3187 N N . ILE A 1 431 ? 4.598 25.859 -7.812 1 76.81 431 ILE A N 1
ATOM 3188 C CA . ILE A 1 431 ? 5.332 25.828 -9.07 1 76.81 431 ILE A CA 1
ATOM 3189 C C . ILE A 1 431 ? 4.363 25.969 -10.242 1 76.81 431 ILE A C 1
ATOM 3191 O O . ILE A 1 431 ? 3.309 25.328 -10.258 1 76.81 431 ILE A O 1
ATOM 3195 N N . THR A 1 432 ? 4.262 27.141 -10.906 1 59.41 432 THR A N 1
ATOM 3196 C CA . THR A 1 432 ? 3.385 27.375 -12.047 1 59.41 432 THR A CA 1
ATOM 3197 C C . THR A 1 432 ? 3.93 26.688 -13.297 1 59.41 432 THR A C 1
ATOM 3199 O O . THR A 1 432 ? 3.164 26.297 -14.18 1 59.41 432 THR A O 1
ATOM 3202 N N . GLY A 1 433 ? 5.27 26.75 -13.602 1 53.84 433 GLY A N 1
ATOM 3203 C CA . GLY A 1 433 ? 5.715 26.281 -14.906 1 53.84 433 GLY A CA 1
ATOM 3204 C C . GLY A 1 43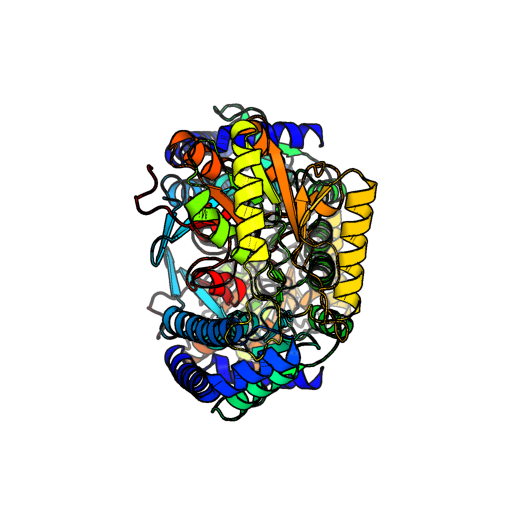3 ? 6.035 24.812 -14.938 1 53.84 433 GLY A C 1
ATOM 3205 O O . GLY A 1 433 ? 6.074 24.156 -13.898 1 53.84 433 GLY A O 1
ATOM 3206 N N . PRO A 1 434 ? 5.785 24.219 -16.141 1 50.16 434 PRO A N 1
ATOM 3207 C CA . PRO A 1 434 ? 6.184 22.812 -16.266 1 50.16 434 PRO A CA 1
ATOM 3208 C C . PRO A 1 434 ? 7.555 22.531 -15.664 1 50.16 434 PRO A C 1
ATOM 3210 O O . PRO A 1 434 ? 8.461 23.359 -15.758 1 50.16 434 PRO A O 1
ATOM 3213 N N . PRO A 1 435 ? 7.539 21.812 -14.547 1 45.72 435 PRO A N 1
ATOM 3214 C CA . PRO A 1 435 ? 8.906 21.516 -14.094 1 45.72 435 PRO A CA 1
ATOM 3215 C C . PRO A 1 435 ? 9.867 21.297 -15.25 1 45.72 435 PRO A C 1
ATOM 3217 O O . PRO A 1 435 ? 9.453 20.875 -16.328 1 45.72 435 PRO A O 1
ATOM 3220 N N . LYS A 1 436 ? 10.867 22.078 -15.242 1 42.28 436 LYS A N 1
ATOM 3221 C CA . LYS A 1 436 ? 11.828 21.781 -16.297 1 42.28 436 LYS A CA 1
ATOM 3222 C C . LYS A 1 436 ? 12.156 20.297 -16.344 1 42.28 436 LYS A C 1
ATOM 3224 O O . LYS A 1 436 ? 12.375 19.672 -15.297 1 42.28 436 LYS A O 1
ATOM 3229 N N . ASP A 1 437 ? 11.766 19.469 -17.484 1 36.84 437 ASP A N 1
ATOM 3230 C CA . ASP A 1 437 ? 12.094 18.078 -17.734 1 36.84 437 ASP A CA 1
ATOM 3231 C C . ASP A 1 437 ? 13.516 17.766 -17.297 1 36.84 437 ASP A C 1
ATOM 3233 O O . ASP A 1 437 ? 14.43 18.562 -17.484 1 36.84 437 ASP A O 1
ATOM 3237 N N . MET B 1 1 ? -19.438 -4.059 18.594 1 95.5 1 MET B N 1
ATOM 3238 C CA . MET B 1 1 ? -18.531 -4.008 17.453 1 95.5 1 MET B CA 1
ATOM 3239 C C . MET B 1 1 ? -18.812 -5.152 16.484 1 95.5 1 MET B C 1
ATOM 3241 O O . MET B 1 1 ? -18.938 -4.934 15.281 1 95.5 1 MET B O 1
ATOM 3245 N N . ASP B 1 2 ? -18.938 -6.355 17.016 1 96.56 2 ASP B N 1
ATOM 3246 C CA . ASP B 1 2 ? -19.219 -7.512 16.172 1 96.56 2 ASP B CA 1
ATOM 3247 C C . ASP B 1 2 ? -20.516 -7.316 15.391 1 96.56 2 ASP B C 1
ATOM 3249 O O . ASP B 1 2 ? -20.578 -7.609 14.195 1 96.56 2 ASP B O 1
ATOM 3253 N N . ASP B 1 3 ? -21.484 -6.844 16.109 1 96.62 3 ASP B N 1
ATOM 3254 C CA . ASP B 1 3 ? -22.766 -6.602 15.469 1 96.62 3 ASP B CA 1
ATOM 3255 C C . ASP B 1 3 ? -22.656 -5.527 14.391 1 96.62 3 ASP B C 1
ATOM 3257 O O . ASP B 1 3 ? -23.219 -5.672 13.305 1 96.62 3 ASP B O 1
ATOM 3261 N N . ALA B 1 4 ? -21.953 -4.426 14.672 1 96.75 4 ALA B N 1
ATOM 3262 C CA . ALA B 1 4 ? -21.75 -3.352 13.703 1 96.75 4 ALA B CA 1
ATOM 3263 C C . ALA B 1 4 ? -21.062 -3.865 12.453 1 96.75 4 ALA B C 1
ATOM 3265 O O . ALA B 1 4 ? -21.453 -3.529 11.336 1 96.75 4 ALA B O 1
ATOM 3266 N N . VAL B 1 5 ? -20.047 -4.691 12.633 1 97.62 5 VAL B N 1
ATOM 3267 C CA . VAL B 1 5 ? -19.266 -5.219 11.516 1 97.62 5 VAL B CA 1
ATOM 3268 C C . VAL B 1 5 ? -20.125 -6.168 10.688 1 97.62 5 VAL B C 1
ATOM 3270 O O . VAL B 1 5 ? -20.094 -6.129 9.453 1 97.62 5 VAL B O 1
ATOM 3273 N N . LYS B 1 6 ? -20.875 -6.988 11.367 1 97 6 LYS B N 1
ATOM 3274 C CA . LYS B 1 6 ? -21.781 -7.898 10.672 1 97 6 LYS B CA 1
ATOM 3275 C C . LYS B 1 6 ? -22.781 -7.125 9.812 1 97 6 LYS B C 1
ATOM 3277 O O . LYS B 1 6 ? -23.031 -7.48 8.664 1 97 6 LYS B O 1
ATOM 3282 N N . CYS B 1 7 ? -23.391 -6.121 10.383 1 97.31 7 CYS B N 1
ATOM 3283 C CA . CYS B 1 7 ? -24.344 -5.281 9.656 1 97.31 7 CYS B CA 1
ATOM 3284 C C . CYS B 1 7 ? -23.672 -4.602 8.469 1 97.31 7 CYS B C 1
ATOM 3286 O O . CYS B 1 7 ? -24.25 -4.508 7.391 1 97.31 7 CYS B O 1
ATOM 3288 N N . ALA B 1 8 ? -22.469 -4.129 8.68 1 98.31 8 ALA B N 1
ATOM 3289 C CA . ALA B 1 8 ? -21.719 -3.461 7.625 1 98.31 8 ALA B CA 1
ATOM 3290 C C . ALA B 1 8 ? -21.453 -4.406 6.457 1 98.31 8 ALA B C 1
ATOM 3292 O O . ALA B 1 8 ? -21.531 -4.004 5.293 1 98.31 8 ALA B O 1
ATOM 3293 N N . HIS B 1 9 ? -21.141 -5.645 6.711 1 96.94 9 HIS B N 1
ATOM 3294 C CA . HIS B 1 9 ? -20.875 -6.629 5.668 1 96.94 9 HIS B CA 1
ATOM 3295 C C . HIS B 1 9 ? -22.094 -6.828 4.777 1 96.94 9 HIS B C 1
ATOM 3297 O O . HIS B 1 9 ? -21.984 -6.852 3.549 1 96.94 9 HIS B O 1
ATOM 3303 N N . ARG B 1 10 ? -23.203 -6.977 5.441 1 96.19 10 ARG B N 1
ATOM 3304 C CA . ARG B 1 10 ? -24.438 -7.16 4.691 1 96.19 10 ARG B CA 1
ATOM 3305 C C . ARG B 1 10 ? -24.75 -5.934 3.838 1 96.19 10 ARG B C 1
ATOM 3307 O O . ARG B 1 10 ? -25.062 -6.059 2.652 1 96.19 10 ARG B O 1
ATOM 3314 N N . ALA B 1 11 ? -24.641 -4.789 4.418 1 98.19 11 ALA B N 1
ATOM 3315 C CA . ALA B 1 11 ? -24.922 -3.533 3.73 1 98.19 11 ALA B CA 1
ATOM 3316 C C . ALA B 1 11 ? -23.953 -3.307 2.574 1 98.19 11 ALA B C 1
ATOM 3318 O O . ALA B 1 11 ? -24.328 -2.771 1.53 1 98.19 11 ALA B O 1
ATOM 3319 N N . GLN B 1 12 ? -22.719 -3.682 2.807 1 98.31 12 GLN B N 1
ATOM 3320 C CA . GLN B 1 12 ? -21.688 -3.484 1.797 1 98.31 12 GLN B CA 1
ATOM 3321 C C . GLN B 1 12 ? -22.016 -4.25 0.518 1 98.31 12 GLN B C 1
ATOM 3323 O O . GLN B 1 12 ? -21.844 -3.727 -0.585 1 98.31 12 GLN B O 1
ATOM 3328 N N . GLY B 1 13 ? -22.406 -5.477 0.658 1 95.25 13 GLY B N 1
ATOM 3329 C CA . GLY B 1 13 ? -22.781 -6.258 -0.507 1 95.25 13 GLY B CA 1
ATOM 3330 C C . GLY B 1 13 ? -23.875 -5.605 -1.332 1 95.25 13 GLY B C 1
ATOM 3331 O O . GLY B 1 13 ? -23.781 -5.523 -2.557 1 95.25 13 GLY B O 1
ATOM 3332 N N . GLU B 1 14 ? -24.859 -5.105 -0.657 1 95.88 14 GLU B N 1
ATOM 3333 C CA . GLU B 1 14 ? -25.953 -4.398 -1.312 1 95.88 14 GLU B CA 1
ATOM 3334 C C . GLU B 1 14 ? -25.453 -3.115 -1.976 1 95.88 14 GLU B C 1
ATOM 3336 O O . GLU B 1 14 ? -25.812 -2.82 -3.117 1 95.88 14 GLU B O 1
ATOM 3341 N N . TRP B 1 15 ? -24.672 -2.42 -1.339 1 97.38 15 TRP B N 1
ATOM 3342 C CA . TRP B 1 15 ? -24.156 -1.13 -1.784 1 97.38 15 TRP B CA 1
ATOM 3343 C C . TRP B 1 15 ? -23.266 -1.293 -3.01 1 97.38 15 TRP B C 1
ATOM 3345 O O . TRP B 1 15 ? -23.391 -0.548 -3.984 1 97.38 15 TRP B O 1
ATOM 3355 N N . ALA B 1 16 ? -22.406 -2.293 -2.99 1 94.81 16 ALA B N 1
ATOM 3356 C CA . ALA B 1 16 ? -21.453 -2.537 -4.062 1 94.81 16 ALA B CA 1
ATOM 3357 C C . ALA B 1 16 ? -22.156 -2.945 -5.352 1 94.81 16 ALA B C 1
ATOM 3359 O O . ALA B 1 16 ? -21.594 -2.814 -6.441 1 94.81 16 ALA B O 1
ATOM 3360 N N . ALA B 1 17 ? -23.328 -3.385 -5.203 1 92.12 17 ALA B N 1
ATOM 3361 C CA . ALA B 1 17 ? -24.094 -3.848 -6.363 1 92.12 17 ALA B CA 1
ATOM 3362 C C . ALA B 1 17 ? -24.641 -2.672 -7.16 1 92.12 17 ALA B C 1
ATOM 3364 O O . ALA B 1 17 ? -25.016 -2.826 -8.32 1 92.12 17 ALA B O 1
ATOM 3365 N N . HIS B 1 18 ? -24.688 -1.515 -6.555 1 93.12 18 HIS B N 1
ATOM 3366 C CA . HIS B 1 18 ? -25.125 -0.33 -7.285 1 93.12 18 HIS B CA 1
ATOM 3367 C C . HIS B 1 18 ? -24.078 0.12 -8.289 1 93.12 18 HIS B C 1
ATOM 3369 O O . HIS B 1 18 ? -22.875 0.02 -8.016 1 93.12 18 HIS B O 1
ATOM 3375 N N . ARG B 1 19 ? -24.5 0.661 -9.383 1 92 19 ARG B N 1
ATOM 3376 C CA . ARG B 1 19 ? -23.594 1.3 -10.32 1 92 19 ARG B CA 1
ATOM 3377 C C . ARG B 1 19 ? -22.922 2.521 -9.695 1 92 19 ARG B C 1
ATOM 3379 O O . ARG B 1 19 ? -23.531 3.211 -8.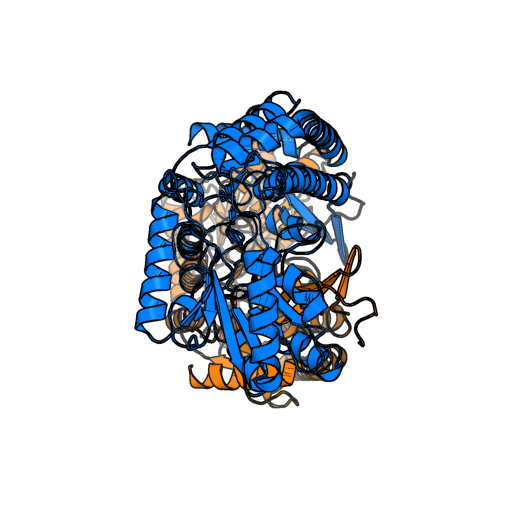875 1 92 19 ARG B O 1
ATOM 3386 N N . PRO B 1 20 ? -21.703 2.85 -10.094 1 93.44 20 PRO B N 1
ATOM 3387 C CA . PRO B 1 20 ? -21 3.998 -9.523 1 93.44 20 PRO B CA 1
ATOM 3388 C C . PRO B 1 20 ? -21.812 5.293 -9.602 1 93.44 20 PRO B C 1
ATOM 3390 O O . PRO B 1 20 ? -21.781 6.098 -8.672 1 93.44 20 PRO B O 1
ATOM 3393 N N . GLU B 1 21 ? -22.547 5.477 -10.664 1 94.31 21 GLU B N 1
ATOM 3394 C CA . GLU B 1 21 ? -23.344 6.691 -10.852 1 94.31 21 GLU B CA 1
ATOM 3395 C C . GLU B 1 21 ? -24.438 6.809 -9.789 1 94.31 21 GLU B C 1
ATOM 3397 O O . GLU B 1 21 ? -24.719 7.906 -9.312 1 94.31 21 GLU B O 1
ATOM 3402 N N . VAL B 1 22 ? -25.031 5.684 -9.422 1 95.75 22 VAL B N 1
ATOM 3403 C CA . VAL B 1 22 ? -26.078 5.66 -8.406 1 95.75 22 VAL B CA 1
ATOM 3404 C C . VAL B 1 22 ? -25.469 5.961 -7.031 1 95.75 22 VAL B C 1
ATOM 3406 O O . VAL B 1 22 ? -26.016 6.766 -6.273 1 95.75 22 VAL B O 1
ATOM 3409 N N . ARG B 1 23 ? -24.359 5.355 -6.727 1 96.81 23 ARG B N 1
ATOM 3410 C CA . ARG B 1 23 ? -23.672 5.648 -5.469 1 96.81 23 ARG B CA 1
ATOM 3411 C C . ARG B 1 23 ? -23.312 7.125 -5.379 1 96.81 23 ARG B C 1
ATOM 3413 O O . ARG B 1 23 ? -23.516 7.762 -4.348 1 96.81 23 ARG B O 1
ATOM 3420 N N . GLY B 1 24 ? -22.781 7.668 -6.539 1 97.38 24 GLY B N 1
ATOM 3421 C CA . GLY B 1 24 ? -22.422 9.078 -6.594 1 97.38 24 GLY B CA 1
ATOM 3422 C C . GLY B 1 24 ? -23.594 10 -6.34 1 97.38 24 GLY B C 1
ATOM 3423 O O . GLY B 1 24 ? -23.469 10.984 -5.613 1 97.38 24 GLY B O 1
ATOM 3424 N N . GLU B 1 25 ? -24.703 9.656 -6.914 1 97.19 25 GLU B N 1
ATOM 3425 C CA . GLU B 1 25 ? -25.906 10.469 -6.766 1 97.19 25 GLU B CA 1
ATOM 3426 C C . GLU B 1 25 ? -26.391 10.477 -5.32 1 97.19 25 GLU B C 1
ATOM 3428 O O . GLU B 1 25 ? -26.734 11.539 -4.777 1 97.19 25 GLU B O 1
ATOM 3433 N N . ILE B 1 26 ? -26.438 9.328 -4.715 1 97.75 26 ILE B N 1
ATOM 3434 C CA . ILE B 1 26 ? -26.891 9.219 -3.33 1 97.75 26 ILE B CA 1
ATOM 3435 C C . ILE B 1 26 ? -25.938 10 -2.422 1 97.75 26 ILE B C 1
ATOM 3437 O O . ILE B 1 26 ? -26.375 10.758 -1.557 1 97.75 26 ILE B O 1
ATOM 3441 N N . LEU B 1 27 ? -24.672 9.891 -2.646 1 98.31 27 LEU B N 1
ATOM 3442 C CA . LEU B 1 27 ? -23.672 10.57 -1.825 1 98.31 27 LEU B CA 1
ATOM 3443 C C . LEU B 1 27 ? -23.703 12.078 -2.07 1 98.31 27 LEU B C 1
ATOM 3445 O O . LEU B 1 27 ? -23.438 12.867 -1.158 1 98.31 27 LEU B O 1
ATOM 3449 N N . ALA B 1 28 ? -24.031 12.484 -3.287 1 98.19 28 ALA B N 1
ATOM 3450 C CA . ALA B 1 28 ? -24.203 13.914 -3.566 1 98.19 28 ALA B CA 1
ATOM 3451 C C . ALA B 1 28 ? -25.312 14.508 -2.705 1 98.19 28 ALA B C 1
ATOM 3453 O O . ALA B 1 28 ? -25.188 15.625 -2.209 1 98.19 28 ALA B O 1
ATOM 3454 N N . GLY B 1 29 ? -26.375 13.75 -2.564 1 98.31 29 GLY B N 1
ATOM 3455 C CA . GLY B 1 29 ? -27.438 14.188 -1.668 1 98.31 29 GLY B CA 1
ATOM 3456 C C . GLY B 1 29 ? -26.969 14.344 -0.232 1 98.31 29 GLY B C 1
ATOM 3457 O O . GLY B 1 29 ? -27.375 15.289 0.452 1 98.31 29 GLY B O 1
ATOM 3458 N N . ILE B 1 30 ? -26.141 13.469 0.198 1 98.38 30 ILE B N 1
ATOM 3459 C CA . ILE B 1 30 ? -25.609 13.531 1.555 1 98.38 30 ILE B CA 1
ATOM 3460 C C . ILE B 1 30 ? -24.688 14.734 1.688 1 98.38 30 ILE B C 1
ATOM 3462 O O . ILE B 1 30 ? -24.703 15.43 2.705 1 98.38 30 ILE B O 1
ATOM 3466 N N . ALA B 1 31 ? -23.844 14.961 0.67 1 98.5 31 ALA B N 1
ATOM 3467 C CA . ALA B 1 31 ? -23 16.156 0.665 1 98.5 31 ALA B CA 1
ATOM 3468 C C . ALA B 1 31 ? -23.844 17.422 0.776 1 98.5 31 ALA B C 1
ATOM 3470 O O . ALA B 1 31 ? -23.5 18.344 1.521 1 98.5 31 ALA B O 1
ATOM 3471 N N . ASP B 1 32 ? -24.938 17.469 0.078 1 98.44 32 ASP B N 1
ATOM 3472 C CA . ASP B 1 32 ? -25.859 18.594 0.173 1 98.44 32 ASP B CA 1
ATOM 3473 C C . ASP B 1 32 ? -26.422 18.734 1.589 1 98.44 32 ASP B C 1
ATOM 3475 O O . ASP B 1 32 ? -26.531 19.844 2.115 1 98.44 32 ASP B O 1
ATOM 3479 N N . ALA B 1 33 ? -26.797 17.625 2.158 1 98.19 33 ALA B N 1
ATOM 3480 C CA . ALA B 1 33 ? -27.344 17.641 3.516 1 98.19 33 ALA B CA 1
ATOM 3481 C C . ALA B 1 33 ? -26.312 18.172 4.508 1 98.19 33 ALA B C 1
ATOM 3483 O O . ALA B 1 33 ? -26.672 18.922 5.434 1 98.19 33 ALA B O 1
ATOM 3484 N N . LEU B 1 34 ? -25.109 17.781 4.359 1 98.44 34 LEU B N 1
ATOM 3485 C CA . LEU B 1 34 ? -24.031 18.297 5.215 1 98.44 34 LEU B CA 1
ATOM 3486 C C . LEU B 1 34 ? -23.828 19.797 4.988 1 98.44 34 LEU B C 1
ATOM 3488 O O . LEU B 1 34 ? -23.641 20.547 5.941 1 98.44 34 LEU B O 1
ATOM 3492 N N . GLU B 1 35 ? -23.844 20.188 3.744 1 98.31 35 GLU B N 1
ATOM 3493 C CA . GLU B 1 35 ? -23.688 21.594 3.412 1 98.31 35 GLU B CA 1
ATOM 3494 C C . GLU B 1 35 ? -24.812 22.438 4.031 1 98.31 35 GLU B C 1
ATOM 3496 O O . GLU B 1 35 ? -24.562 23.547 4.5 1 98.31 35 GLU B O 1
ATOM 3501 N N . ASN B 1 36 ? -25.969 21.906 4.039 1 97.69 36 ASN B N 1
ATOM 3502 C CA . ASN B 1 36 ? -27.125 22.594 4.633 1 97.69 36 ASN B CA 1
ATOM 3503 C C . ASN B 1 36 ? -26.984 22.688 6.148 1 97.69 36 ASN B C 1
ATOM 3505 O O . ASN B 1 36 ? -27.672 23.484 6.785 1 97.69 36 ASN B O 1
ATOM 3509 N N . ARG B 1 37 ? -26.109 21.891 6.699 1 97.38 37 ARG B N 1
ATOM 3510 C CA . ARG B 1 37 ? -25.875 21.891 8.141 1 97.38 37 ARG B CA 1
ATOM 3511 C C . ARG B 1 37 ? -24.578 22.609 8.492 1 97.38 37 ARG B C 1
ATOM 3513 O O . ARG B 1 37 ? -24.016 22.406 9.562 1 97.38 37 ARG B O 1
ATOM 3520 N N . ALA B 1 38 ? -24.078 23.359 7.629 1 98.31 38 ALA B N 1
ATOM 3521 C CA . ALA B 1 38 ? -22.75 23.953 7.746 1 98.31 38 ALA B CA 1
ATOM 3522 C C . ALA B 1 38 ? -22.594 24.719 9.055 1 98.31 38 ALA B C 1
ATOM 3524 O O . ALA B 1 38 ? -21.609 24.547 9.766 1 98.31 38 ALA B O 1
ATOM 3525 N N . ASN B 1 39 ? -23.578 25.516 9.445 1 98.19 39 ASN B N 1
ATOM 3526 C CA . ASN B 1 39 ? -23.484 26.328 10.656 1 98.19 39 ASN B CA 1
ATOM 3527 C C . ASN B 1 39 ? -23.5 25.469 11.914 1 98.19 39 ASN B C 1
ATOM 3529 O O . ASN B 1 39 ? -22.719 25.703 12.836 1 98.19 39 ASN B O 1
ATOM 3533 N N . ILE B 1 40 ? -24.328 24.484 11.961 1 98.19 40 ILE B N 1
ATOM 3534 C CA . ILE B 1 40 ? -24.422 23.594 13.117 1 98.19 40 ILE B CA 1
ATOM 3535 C C . ILE B 1 40 ? -23.141 22.797 13.258 1 98.19 40 ILE B C 1
ATOM 3537 O O . ILE B 1 40 ? -22.672 22.531 14.367 1 98.19 40 ILE B O 1
ATOM 3541 N N . LEU B 1 41 ? -22.625 22.375 12.141 1 98.69 41 LEU B N 1
ATOM 3542 C CA . LEU B 1 41 ? -21.359 21.641 12.148 1 98.69 41 LEU B CA 1
ATOM 3543 C C . LEU B 1 41 ? -20.219 22.516 12.633 1 98.69 41 LEU B C 1
ATOM 3545 O O . LEU B 1 41 ? -19.391 22.078 13.438 1 98.69 41 LEU B O 1
ATOM 3549 N N . ALA B 1 42 ? -20.172 23.75 12.156 1 98.69 42 ALA B N 1
ATOM 3550 C CA . ALA B 1 42 ? -19.125 24.688 12.602 1 98.69 42 ALA B CA 1
ATOM 3551 C C . ALA B 1 42 ? -19.234 24.938 14.102 1 98.69 42 ALA B C 1
ATOM 3553 O O . ALA B 1 42 ? -18.219 24.938 14.812 1 98.69 42 ALA B O 1
ATOM 3554 N N . ASP B 1 43 ? -20.453 25.109 14.57 1 98.44 43 ASP B N 1
ATOM 3555 C CA . ASP B 1 43 ? -20.688 25.344 16 1 98.44 43 ASP B CA 1
ATOM 3556 C C . ASP B 1 43 ? -20.234 24.125 16.812 1 98.44 43 ASP B C 1
ATOM 3558 O O . ASP B 1 43 ? -19.672 24.297 17.906 1 98.44 43 ASP B O 1
ATOM 3562 N N . ALA B 1 44 ? -20.484 22.953 16.312 1 98.5 44 ALA B N 1
ATOM 3563 C CA . ALA B 1 44 ? -20.062 21.75 17 1 98.5 44 ALA B CA 1
ATOM 3564 C C . ALA B 1 44 ? -18.531 21.656 17.078 1 98.5 44 ALA B C 1
ATOM 3566 O O . ALA B 1 44 ? -17.984 21.219 18.094 1 98.5 44 ALA B O 1
ATOM 3567 N N . LEU B 1 45 ? -17.859 22.047 16.031 1 98.62 45 LEU B N 1
ATOM 3568 C CA . LEU B 1 45 ? -16.391 22.062 16.047 1 98.62 45 LEU B CA 1
ATOM 3569 C C . LEU B 1 45 ? -15.867 23.016 17.109 1 98.62 45 LEU B C 1
ATOM 3571 O O . LEU B 1 45 ? -14.914 22.688 17.828 1 98.62 45 LEU B O 1
ATOM 3575 N N . VAL B 1 46 ? -16.484 24.172 17.203 1 98.31 46 VAL B N 1
ATOM 3576 C CA . VAL B 1 46 ? -16.109 25.156 18.219 1 98.31 46 VAL B CA 1
ATOM 3577 C C . VAL B 1 46 ? -16.297 24.562 19.609 1 98.31 46 VAL B C 1
ATOM 3579 O O . VAL B 1 46 ? -15.406 24.641 20.453 1 98.31 46 VAL B O 1
ATOM 3582 N N . ARG B 1 47 ? -17.391 23.953 19.797 1 97.19 47 ARG B N 1
ATOM 3583 C CA . ARG B 1 47 ? -17.75 23.422 21.109 1 97.19 47 ARG B CA 1
ATOM 3584 C C . ARG B 1 47 ? -16.906 22.219 21.469 1 97.19 47 ARG B C 1
ATOM 3586 O O . ARG B 1 47 ? -16.422 22.109 22.594 1 97.19 47 ARG B O 1
ATOM 3593 N N . ASP B 1 48 ? -16.75 21.297 20.547 1 97.19 48 ASP B N 1
ATOM 3594 C CA . ASP B 1 48 ? -16.109 20.016 20.812 1 97.19 48 ASP B CA 1
ATOM 3595 C C . ASP B 1 48 ? -14.609 20.188 21.031 1 97.19 48 ASP B C 1
ATOM 3597 O O . ASP B 1 48 ? -14.031 19.562 21.922 1 97.19 48 ASP B O 1
ATOM 3601 N N . ILE B 1 49 ? -14.008 21.047 20.172 1 97.31 49 ILE B N 1
ATOM 3602 C CA . ILE B 1 49 ? -12.555 20.938 20.156 1 97.31 49 ILE B CA 1
ATOM 3603 C C . ILE B 1 49 ? -11.93 22.328 20.281 1 97.31 49 ILE B C 1
ATOM 3605 O O . ILE B 1 49 ? -10.719 22.484 20.141 1 97.31 49 ILE B O 1
ATOM 3609 N N . GLY B 1 50 ? -12.719 23.359 20.453 1 97 50 GLY B N 1
ATOM 3610 C CA . GLY B 1 50 ? -12.211 24.703 20.656 1 97 50 GLY B CA 1
ATOM 3611 C C . GLY B 1 50 ? -11.648 25.344 19.406 1 97 50 GLY B C 1
ATOM 3612 O O . GLY B 1 50 ? -10.789 26.219 19.469 1 97 50 GLY B O 1
ATOM 3613 N N . LYS B 1 51 ? -12.07 24.875 18.234 1 98 51 LYS B N 1
ATOM 3614 C CA . LYS B 1 51 ? -11.617 25.469 16.984 1 98 51 LYS B CA 1
ATOM 3615 C C . LYS B 1 51 ? -12.234 26.844 16.766 1 98 51 LYS B C 1
ATOM 3617 O O . LYS B 1 51 ? -13.453 27 16.891 1 98 51 LYS B O 1
ATOM 3622 N N . PRO B 1 52 ? -11.383 27.812 16.422 1 98.19 52 PRO B N 1
ATOM 3623 C CA . PRO B 1 52 ? -11.969 29.125 16.141 1 98.19 52 PRO B CA 1
ATOM 3624 C C . PRO B 1 52 ? -13.023 29.078 15.039 1 98.19 52 PRO B C 1
ATOM 3626 O O . PRO B 1 52 ? -12.852 28.375 14.047 1 98.19 52 PRO B O 1
ATOM 3629 N N . LEU B 1 53 ? -14.062 29.844 15.156 1 98.38 53 LEU B N 1
ATOM 3630 C CA . LEU B 1 53 ? -15.25 29.781 14.312 1 98.38 53 LEU B CA 1
ATOM 3631 C C . LEU B 1 53 ? -14.883 29.953 12.844 1 98.38 53 LEU B C 1
ATOM 3633 O O . LEU B 1 53 ? -15.398 29.219 11.984 1 98.38 53 LEU B O 1
ATOM 3637 N N . THR B 1 54 ? -14.031 30.875 12.531 1 97.06 54 THR B N 1
ATOM 3638 C CA . THR B 1 54 ? -13.625 31.094 11.148 1 97.06 54 THR B CA 1
ATOM 3639 C C . THR B 1 54 ? -12.945 29.859 10.57 1 97.06 54 THR B C 1
ATOM 3641 O O . THR B 1 54 ? -13.219 29.469 9.438 1 97.06 54 THR B O 1
ATOM 3644 N N . GLU B 1 55 ? -12.109 29.234 11.312 1 97.12 55 GLU B N 1
ATOM 3645 C CA . GLU B 1 55 ? -11.445 28.016 10.891 1 97.12 55 GLU B CA 1
ATOM 3646 C C . GLU B 1 55 ? -12.43 26.844 10.836 1 97.12 55 GLU B C 1
ATOM 3648 O O . GLU B 1 55 ? -12.305 25.969 9.984 1 97.12 55 GLU B O 1
ATOM 3653 N N . ALA B 1 56 ? -13.359 26.812 11.758 1 98.5 56 ALA B N 1
ATOM 3654 C CA . ALA B 1 56 ? -14.398 25.781 11.75 1 98.5 56 ALA B CA 1
ATOM 3655 C C . ALA B 1 56 ? -15.219 25.844 10.461 1 98.5 56 ALA B C 1
ATOM 3657 O O . ALA B 1 56 ? -15.445 24.812 9.82 1 98.5 56 ALA B O 1
ATOM 3658 N N . ARG B 1 57 ? -15.625 27.047 10.117 1 98.31 57 ARG B N 1
ATOM 3659 C CA . ARG B 1 57 ? -16.375 27.219 8.883 1 98.31 57 ARG B CA 1
ATOM 3660 C C . ARG B 1 57 ? -15.562 26.797 7.668 1 98.31 57 ARG B C 1
ATOM 3662 O O . ARG B 1 57 ? -16.094 26.172 6.742 1 98.31 57 ARG B O 1
ATOM 3669 N N . ALA B 1 58 ? -14.289 27.125 7.695 1 97.12 58 ALA B N 1
ATOM 3670 C CA . ALA B 1 58 ? -13.406 26.719 6.605 1 97.12 58 ALA B CA 1
ATOM 3671 C C . ALA B 1 58 ? -13.281 25.203 6.535 1 97.12 58 ALA B C 1
ATOM 3673 O O . ALA B 1 58 ? -13.227 24.625 5.445 1 97.12 58 ALA B O 1
ATOM 3674 N N . GLU B 1 59 ? -13.227 24.547 7.645 1 97.81 59 GLU B N 1
ATOM 3675 C CA . GLU B 1 59 ? -13.148 23.094 7.664 1 97.81 59 GLU B CA 1
ATOM 3676 C C . GLU B 1 59 ? -14.414 22.469 7.086 1 97.81 59 GLU B C 1
ATOM 3678 O O . GLU B 1 59 ? -14.344 21.469 6.375 1 97.81 59 GLU B O 1
ATOM 3683 N N . VAL B 1 60 ? -15.562 23.031 7.457 1 98.62 60 VAL B N 1
ATOM 3684 C CA . VAL B 1 60 ? -16.812 22.516 6.898 1 98.62 60 VAL B CA 1
ATOM 3685 C C . VAL B 1 60 ? -16.781 22.625 5.375 1 98.62 60 VAL B C 1
ATOM 3687 O O . VAL B 1 60 ? -17.109 21.656 4.676 1 98.62 60 VAL B O 1
ATOM 3690 N N . ALA B 1 61 ? -16.359 23.781 4.906 1 98.12 61 ALA B N 1
ATOM 3691 C CA . ALA B 1 61 ? -16.25 23.969 3.461 1 98.12 61 ALA B CA 1
ATOM 3692 C C . ALA B 1 61 ? -15.297 22.969 2.838 1 98.12 61 ALA B C 1
ATOM 3694 O O . ALA B 1 61 ? -15.578 22.406 1.775 1 98.12 61 ALA B O 1
ATOM 3695 N N . ARG B 1 62 ? -14.219 22.75 3.475 1 97.19 62 ARG B N 1
ATOM 3696 C CA . ARG B 1 62 ? -13.219 21.797 3.004 1 97.19 62 ARG B CA 1
ATOM 3697 C C . ARG B 1 62 ? -13.789 20.391 2.982 1 97.19 62 ARG B C 1
ATOM 3699 O O . ARG B 1 62 ? -13.555 19.625 2.035 1 97.19 62 ARG B O 1
ATOM 3706 N N . ALA B 1 63 ? -14.477 20.031 3.982 1 98.31 63 ALA B N 1
ATOM 3707 C CA . ALA B 1 63 ? -15.086 18.719 4.062 1 98.31 63 ALA B CA 1
ATOM 3708 C C . ALA B 1 63 ? -16.031 18.484 2.889 1 98.31 63 ALA B C 1
ATOM 3710 O O . ALA B 1 63 ? -16 17.422 2.258 1 98.31 63 ALA B O 1
ATOM 3711 N N . ILE B 1 64 ? -16.828 19.484 2.605 1 98.38 64 ILE B N 1
ATOM 3712 C CA . ILE B 1 64 ? -17.781 19.391 1.502 1 98.38 64 ILE B CA 1
ATOM 3713 C C . ILE B 1 64 ? -17.016 19.266 0.179 1 98.38 64 ILE B C 1
ATOM 3715 O O . ILE B 1 64 ? -17.406 18.484 -0.69 1 98.38 64 ILE B O 1
ATOM 3719 N N . GLU B 1 65 ? -15.984 19.984 0.043 1 97.81 65 GLU B N 1
ATOM 3720 C CA . GLU B 1 65 ? -15.156 19.922 -1.159 1 97.81 65 GLU B CA 1
ATOM 3721 C C . GLU B 1 65 ? -14.562 18.531 -1.345 1 97.81 65 GLU B C 1
ATOM 3723 O O . GLU B 1 65 ? -14.578 17.984 -2.451 1 97.81 65 GLU B O 1
ATOM 3728 N N . LEU B 1 66 ? -14.047 17.969 -0.315 1 97.88 66 LEU B N 1
ATOM 3729 C CA . LEU B 1 66 ? -13.477 16.625 -0.376 1 97.88 66 LEU B CA 1
ATOM 3730 C C . LEU B 1 66 ? -14.531 15.609 -0.801 1 97.88 66 LEU B C 1
ATOM 3732 O O . LEU B 1 66 ? -14.25 14.719 -1.609 1 97.88 66 LEU B O 1
ATOM 3736 N N . ALA B 1 67 ? -15.734 15.758 -0.247 1 98.38 67 ALA B N 1
ATOM 3737 C CA . ALA B 1 67 ? -16.844 14.883 -0.635 1 98.38 67 ALA B CA 1
ATOM 3738 C C . ALA B 1 67 ? -17.125 14.992 -2.129 1 98.38 67 ALA B C 1
ATOM 3740 O O . ALA B 1 67 ? -17.234 13.977 -2.822 1 98.38 67 ALA B O 1
ATOM 3741 N N . ARG B 1 68 ? -17.172 16.188 -2.594 1 97.94 68 ARG B N 1
ATOM 3742 C CA . ARG B 1 68 ? -17.516 16.438 -3.99 1 97.94 68 ARG B CA 1
ATOM 3743 C C . ARG B 1 68 ? -16.406 15.945 -4.922 1 97.94 68 ARG B C 1
ATOM 3745 O O . ARG B 1 68 ? -16.688 15.43 -6.008 1 97.94 68 ARG B O 1
ATOM 3752 N N . VAL B 1 69 ? -15.195 16.109 -4.523 1 96.44 69 VAL B N 1
ATOM 3753 C CA . VAL B 1 69 ? -14.07 15.625 -5.312 1 96.44 69 VAL B CA 1
ATOM 3754 C C . VAL B 1 69 ? -14.148 14.102 -5.434 1 96.44 69 VAL B C 1
ATOM 3756 O O . VAL B 1 69 ? -13.977 13.547 -6.52 1 96.44 69 VAL B O 1
ATOM 3759 N N . ALA B 1 70 ? -14.398 13.43 -4.363 1 97.06 70 ALA B N 1
ATOM 3760 C CA . ALA B 1 70 ? -14.508 11.969 -4.391 1 97.06 70 ALA B CA 1
ATOM 3761 C C . ALA B 1 70 ? -15.633 11.523 -5.32 1 97.06 70 ALA B C 1
ATOM 3763 O O . ALA B 1 70 ? -15.461 10.594 -6.109 1 97.06 70 ALA B O 1
ATOM 3764 N N . ILE B 1 71 ? -16.797 12.211 -5.227 1 97.5 71 ILE B N 1
ATOM 3765 C CA . ILE B 1 71 ? -17.953 11.875 -6.043 1 97.5 71 ILE B CA 1
ATOM 3766 C C . ILE B 1 71 ? -17.625 12.094 -7.52 1 97.5 71 ILE B C 1
ATOM 3768 O O . ILE B 1 71 ? -17.938 11.242 -8.359 1 97.5 71 ILE B O 1
ATOM 3772 N N . ARG B 1 72 ? -16.969 13.195 -7.793 1 95.12 72 ARG B N 1
ATOM 3773 C CA . ARG B 1 72 ? -16.609 13.516 -9.172 1 95.12 72 ARG B CA 1
ATOM 3774 C C . ARG B 1 72 ? -15.609 12.508 -9.727 1 95.12 72 ARG B C 1
ATOM 3776 O O . ARG B 1 72 ? -15.711 12.086 -10.875 1 95.12 72 ARG B O 1
ATOM 3783 N N . GLN B 1 73 ? -14.68 12.148 -8.938 1 92.81 73 GLN B N 1
ATOM 3784 C CA . GLN B 1 73 ? -13.594 11.266 -9.367 1 92.81 73 GLN B CA 1
ATOM 3785 C C . GLN B 1 73 ? -14.094 9.844 -9.602 1 92.81 73 GLN B C 1
ATOM 3787 O O . GLN B 1 73 ? -13.656 9.172 -10.539 1 92.81 73 GLN B O 1
ATOM 3792 N N . TYR B 1 74 ? -15.031 9.383 -8.828 1 92.38 74 TYR B N 1
ATOM 3793 C CA . TYR B 1 74 ? -15.297 7.953 -8.805 1 92.38 74 TYR B CA 1
ATOM 3794 C C . TYR B 1 74 ? -16.766 7.668 -9.078 1 92.38 74 TYR B C 1
ATOM 3796 O O . TYR B 1 74 ? -17.172 6.512 -9.25 1 92.38 74 TYR B O 1
ATOM 3804 N N . GLY B 1 75 ? -17.562 8.664 -9.141 1 85.06 75 GLY B N 1
ATOM 3805 C CA . GLY B 1 75 ? -18.984 8.492 -9.312 1 85.06 75 GLY B CA 1
ATOM 3806 C C . GLY B 1 75 ? -19.375 8.102 -10.727 1 85.06 75 GLY B C 1
ATOM 3807 O O . GLY B 1 75 ? -20.547 7.812 -11 1 85.06 75 GLY B O 1
ATOM 3808 N N . ALA B 1 76 ? -18.391 8.117 -11.68 1 77.38 76 ALA B N 1
ATOM 3809 C CA . ALA B 1 76 ? -18.672 7.688 -13.047 1 77.38 76 ALA B CA 1
ATOM 3810 C C . ALA B 1 76 ? -17.516 6.859 -13.609 1 77.38 76 ALA B C 1
ATOM 3812 O O . ALA B 1 76 ? -17.438 6.656 -14.82 1 77.38 76 ALA B O 1
ATOM 3813 N N . ALA B 1 77 ? -16.672 6.457 -12.812 1 66.94 77 ALA B N 1
ATOM 3814 C CA . ALA B 1 77 ? -15.453 5.812 -13.289 1 66.94 77 ALA B CA 1
ATOM 3815 C C . ALA B 1 77 ? -15.727 4.383 -13.742 1 66.94 77 ALA B C 1
ATOM 3817 O O . ALA B 1 77 ? -16.578 3.699 -13.18 1 66.94 77 ALA B O 1
ATOM 3818 N N . HIS B 1 78 ? -15.133 4.152 -14.914 1 66.38 78 HIS B N 1
ATOM 3819 C CA . HIS B 1 78 ? -15.18 2.77 -15.375 1 66.38 78 HIS B CA 1
ATOM 3820 C C . HIS B 1 78 ? -14.078 1.938 -14.742 1 66.38 78 HIS B C 1
ATOM 3822 O O . HIS B 1 78 ? -12.891 2.275 -14.852 1 66.38 78 HIS B O 1
ATOM 3828 N N . PRO B 1 79 ? -14.445 0.847 -14.227 1 65.94 79 PRO B N 1
ATOM 3829 C CA . PRO B 1 79 ? -13.492 0.135 -13.375 1 65.94 79 PRO B CA 1
ATOM 3830 C C . PRO B 1 79 ? -12.5 -0.712 -14.172 1 65.94 79 PRO B C 1
ATOM 3832 O O . PRO B 1 79 ? -11.562 -1.266 -13.602 1 65.94 79 PRO B O 1
ATOM 3835 N N . TRP B 1 80 ? -12.516 -0.593 -15.594 1 78.94 80 TRP B N 1
ATOM 3836 C CA . TRP B 1 80 ? -11.758 -1.583 -16.344 1 78.94 80 TRP B CA 1
ATOM 3837 C C . TRP B 1 80 ? -10.625 -0.92 -17.125 1 78.94 80 TRP B C 1
ATOM 3839 O O . TRP B 1 80 ? -10.789 0.191 -17.641 1 78.94 80 TRP B O 1
ATOM 3849 N N . GLU B 1 81 ? -9.555 -1.607 -17.094 1 83.88 81 GLU B N 1
ATOM 3850 C CA . GLU B 1 81 ? -8.414 -1.227 -17.922 1 83.88 81 GLU B CA 1
ATOM 3851 C C . GLU B 1 81 ? -7.922 -2.404 -18.766 1 83.88 81 GLU B C 1
ATOM 3853 O O . GLU B 1 81 ? -7.883 -3.539 -18.281 1 83.88 81 GLU B O 1
ATOM 3858 N N . ARG B 1 82 ? -7.586 -2.172 -20.031 1 83.75 82 ARG B N 1
ATOM 3859 C CA . ARG B 1 82 ? -7.008 -3.207 -20.875 1 83.75 82 ARG B CA 1
ATOM 3860 C C . ARG B 1 82 ? -5.523 -3.385 -20.594 1 83.75 82 ARG B C 1
ATOM 3862 O O . ARG B 1 82 ? -4.781 -2.404 -20.484 1 83.75 82 ARG B O 1
ATOM 3869 N N . CYS B 1 83 ? -4.965 -4.527 -20.359 1 84.19 83 CYS B N 1
ATOM 3870 C CA . CYS B 1 83 ? -3.564 -4.805 -20.062 1 84.19 83 CYS B CA 1
ATOM 3871 C C . CYS B 1 83 ? -2.861 -5.402 -21.281 1 84.19 83 CYS B C 1
ATOM 3873 O O . CYS B 1 83 ? -1.635 -5.344 -21.391 1 84.19 83 CYS B O 1
ATOM 3875 N N . GLY B 1 84 ? -3.549 -5.98 -22.297 1 77.62 84 GLY B N 1
ATOM 3876 C CA . GLY B 1 84 ? -3.043 -6.664 -23.469 1 77.62 84 GLY B CA 1
ATOM 3877 C C . GLY B 1 84 ? -3.75 -7.973 -23.75 1 77.62 84 GLY B C 1
ATOM 3878 O O . GLY B 1 84 ? -4.25 -8.625 -22.828 1 77.62 84 GLY B O 1
ATOM 3879 N N . GLY B 1 85 ? -3.771 -8.25 -24.906 1 78.88 85 GLY B N 1
ATOM 3880 C CA . GLY B 1 85 ? -4.445 -9.48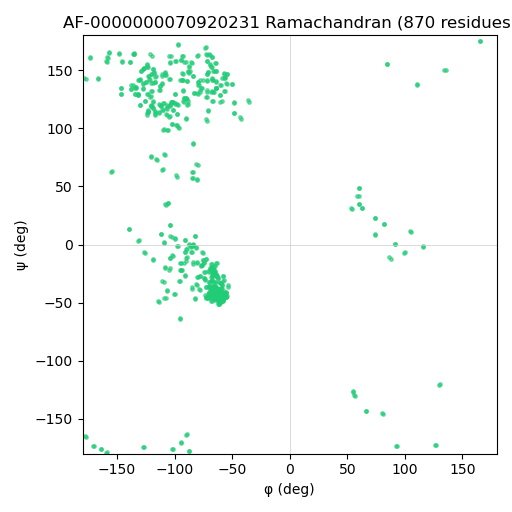4 -25.281 1 78.88 85 GLY B CA 1
ATOM 3881 C C . GLY B 1 85 ? -5.883 -9.555 -24.812 1 78.88 85 GLY B C 1
ATOM 3882 O O . GLY B 1 85 ? -6.652 -8.609 -25.016 1 78.88 85 GLY B O 1
ATOM 3883 N N . ASP B 1 86 ? -6.195 -10.695 -24.156 1 84.31 86 ASP B N 1
ATOM 3884 C CA . ASP B 1 86 ? -7.543 -10.938 -23.656 1 84.31 86 ASP B CA 1
ATOM 3885 C C . ASP B 1 86 ? -7.602 -10.789 -22.141 1 84.31 86 ASP B C 1
ATOM 3887 O O . ASP B 1 86 ? -8.281 -11.562 -21.469 1 84.31 86 ASP B O 1
ATOM 3891 N N . VAL B 1 87 ? -6.805 -9.828 -21.672 1 91.44 87 VAL B N 1
ATOM 3892 C CA . VAL B 1 87 ? -6.75 -9.633 -20.234 1 91.44 87 VAL B CA 1
ATOM 3893 C C . VAL B 1 87 ? -7.199 -8.219 -19.875 1 91.44 87 VAL B C 1
ATOM 3895 O O . VAL B 1 87 ? -6.82 -7.254 -20.547 1 91.44 87 VAL B O 1
ATOM 3898 N N . ARG B 1 88 ? -8.023 -8.148 -18.953 1 92 88 ARG B N 1
ATOM 3899 C CA . ARG B 1 88 ? -8.453 -6.871 -18.406 1 92 88 ARG B CA 1
ATOM 3900 C C . ARG B 1 88 ? -8.211 -6.82 -16.891 1 92 88 ARG B C 1
ATOM 3902 O O . ARG B 1 88 ? -8.102 -7.859 -16.25 1 92 88 ARG B O 1
ATOM 3909 N N . ALA B 1 89 ? -8.039 -5.66 -16.469 1 93.38 89 ALA B N 1
ATOM 3910 C CA . ALA B 1 89 ? -7.941 -5.426 -15.023 1 93.38 89 ALA B CA 1
ATOM 3911 C C . ALA B 1 89 ? -9.094 -4.551 -14.531 1 93.38 89 ALA B C 1
ATOM 3913 O O . ALA B 1 89 ? -9.562 -3.67 -15.258 1 93.38 89 ALA B O 1
ATOM 3914 N N . ARG B 1 90 ? -9.523 -4.805 -13.422 1 92.81 90 ARG B N 1
ATOM 3915 C CA . ARG B 1 90 ? -10.531 -3.939 -12.812 1 92.81 90 ARG B CA 1
ATOM 3916 C C . ARG B 1 90 ? -10.227 -3.713 -11.328 1 92.81 90 ARG B C 1
ATOM 3918 O O . ARG B 1 90 ? -9.523 -4.508 -10.703 1 92.81 90 ARG B O 1
ATOM 3925 N N . ARG B 1 91 ? -10.742 -2.645 -10.82 1 92.94 91 ARG B N 1
ATOM 3926 C CA . ARG B 1 91 ? -10.711 -2.35 -9.391 1 92.94 91 ARG B CA 1
ATOM 3927 C C . ARG B 1 91 ? -12.039 -2.693 -8.727 1 92.94 91 ARG B C 1
ATOM 3929 O O . ARG B 1 91 ? -13.102 -2.354 -9.242 1 92.94 91 ARG B O 1
ATOM 3936 N N . VAL B 1 92 ? -11.992 -3.402 -7.68 1 94.31 92 VAL B N 1
ATOM 3937 C CA . VAL B 1 92 ? -13.172 -3.787 -6.918 1 94.31 92 VAL B CA 1
ATOM 3938 C C . VAL B 1 92 ? -13.055 -3.27 -5.484 1 94.31 92 VAL B C 1
ATOM 3940 O O . VAL B 1 92 ? -11.953 -3.154 -4.949 1 94.31 92 VAL B O 1
ATOM 3943 N N . PRO B 1 93 ? -14.266 -2.896 -4.859 1 96.38 93 PRO B N 1
ATOM 3944 C CA . PRO B 1 93 ? -14.18 -2.434 -3.473 1 96.38 93 PRO B CA 1
ATOM 3945 C C . PRO B 1 93 ? -13.477 -3.436 -2.557 1 96.38 93 PRO B C 1
ATOM 3947 O O . PRO B 1 93 ? -13.641 -4.648 -2.725 1 96.38 93 PRO B O 1
ATOM 3950 N N . ILE B 1 94 ? -12.797 -2.936 -1.607 1 96.69 94 ILE B N 1
ATOM 3951 C CA . ILE B 1 94 ? -12.023 -3.791 -0.713 1 96.69 94 ILE B CA 1
ATOM 3952 C C . ILE B 1 94 ? -12.953 -4.453 0.3 1 96.69 94 ILE B C 1
ATOM 3954 O O . ILE B 1 94 ? -12.641 -5.512 0.843 1 96.69 94 ILE B O 1
ATOM 3958 N N . GLY B 1 95 ? -14.109 -3.84 0.651 1 97.06 95 GLY B N 1
ATOM 3959 C CA . GLY B 1 95 ? -15.078 -4.43 1.56 1 97.06 95 GLY B CA 1
ATOM 3960 C C . GLY B 1 95 ? -15.508 -3.49 2.67 1 97.06 95 GLY B C 1
ATOM 3961 O O . GLY B 1 95 ? -16.031 -2.402 2.406 1 97.06 95 GLY B O 1
ATOM 3962 N N . THR B 1 96 ? -15.273 -3.881 3.926 1 98.56 96 THR B N 1
ATOM 3963 C CA . THR B 1 96 ? -15.562 -3.053 5.094 1 98.56 96 THR B CA 1
ATOM 3964 C C . THR B 1 96 ? -14.281 -2.422 5.633 1 98.56 96 THR B C 1
ATOM 3966 O O . THR B 1 96 ? -13.344 -3.129 6.012 1 98.56 96 THR B O 1
ATOM 3969 N N . VAL B 1 97 ? -14.273 -1.114 5.707 1 98.81 97 VAL B N 1
ATOM 3970 C CA . VAL B 1 97 ? -13.078 -0.361 6.086 1 98.81 97 VAL B CA 1
ATOM 3971 C C . VAL B 1 97 ? -13.297 0.3 7.445 1 98.81 97 VAL B C 1
ATOM 3973 O O . VAL B 1 97 ? -14.375 0.831 7.719 1 98.81 97 VAL B O 1
ATOM 3976 N N . ALA B 1 98 ? -12.312 0.238 8.289 1 98.88 98 ALA B N 1
ATOM 3977 C CA . ALA B 1 98 ? -12.312 1.049 9.508 1 98.88 98 ALA B CA 1
ATOM 3978 C C . ALA B 1 98 ? -11.648 2.4 9.258 1 98.88 98 ALA B C 1
ATOM 3980 O O . ALA B 1 98 ? -10.539 2.467 8.719 1 98.88 98 ALA B O 1
ATOM 3981 N N . ALA B 1 99 ? -12.305 3.428 9.555 1 98.88 99 ALA B N 1
ATOM 3982 C CA . ALA B 1 99 ? -11.758 4.781 9.523 1 98.88 99 ALA B CA 1
ATOM 3983 C C . ALA B 1 99 ? -11.531 5.32 10.93 1 98.88 99 ALA B C 1
ATOM 3985 O O . ALA B 1 99 ? -12.484 5.535 11.68 1 98.88 99 ALA B O 1
ATOM 3986 N N . ILE B 1 100 ? -10.305 5.504 11.305 1 98.88 100 ILE B N 1
ATOM 3987 C CA . ILE B 1 100 ? -9.922 6.039 12.609 1 98.88 100 ILE B CA 1
ATOM 3988 C C . ILE B 1 100 ? -9.414 7.469 12.445 1 98.88 100 ILE B C 1
ATOM 3990 O O . ILE B 1 100 ? -8.398 7.703 11.789 1 98.88 100 ILE B O 1
ATOM 3994 N N . THR B 1 101 ? -10.102 8.414 13.047 1 98.62 101 THR B N 1
ATOM 3995 C CA . THR B 1 101 ? -9.82 9.805 12.688 1 98.62 101 THR B CA 1
ATOM 3996 C C . THR B 1 101 ? -9.539 10.633 13.938 1 98.62 101 THR B C 1
ATOM 3998 O O . THR B 1 101 ? -10.039 10.336 15.023 1 98.62 101 THR B O 1
ATOM 4001 N N . PRO B 1 102 ? -8.766 11.648 13.828 1 98 102 PRO B N 1
ATOM 4002 C CA . PRO B 1 102 ? -8.32 12.484 14.945 1 98 102 PRO B CA 1
ATOM 4003 C C . PRO B 1 102 ? -9.289 13.625 15.258 1 98 102 PRO B C 1
ATOM 4005 O O . PRO B 1 102 ? -10.312 13.766 14.586 1 98 102 PRO B O 1
ATOM 4008 N N . PHE B 1 103 ? -8.93 14.438 16.203 1 97.75 103 PHE B N 1
ATOM 4009 C CA . PHE B 1 103 ? -9.836 15.492 16.656 1 97.75 103 PHE B CA 1
ATOM 4010 C C . PHE B 1 103 ? -9.594 16.781 15.867 1 97.75 103 PHE B C 1
ATOM 4012 O O . PHE B 1 103 ? -10.484 17.625 15.758 1 97.75 103 PHE B O 1
ATOM 4019 N N . ASN B 1 104 ? -8.398 16.953 15.375 1 96.06 104 ASN B N 1
ATOM 4020 C CA . ASN B 1 104 ? -8 18.312 14.984 1 96.06 104 ASN B CA 1
ATOM 4021 C C . ASN B 1 104 ? -8.688 18.75 13.695 1 96.06 104 ASN B C 1
ATOM 4023 O O . ASN B 1 104 ? -8.844 19.953 13.453 1 96.06 104 ASN B O 1
ATOM 4027 N N . HIS B 1 105 ? -8.992 17.891 12.852 1 97.25 105 HIS B N 1
ATOM 4028 C CA . HIS B 1 105 ? -9.953 18.047 11.773 1 97.25 105 HIS B CA 1
ATOM 4029 C C . HIS B 1 105 ? -11.086 17.031 11.867 1 97.25 105 HIS B C 1
ATOM 4031 O O . HIS B 1 105 ? -11.164 16.109 11.047 1 97.25 105 HIS B O 1
ATOM 4037 N N . ALA B 1 106 ? -11.938 17.312 12.797 1 98.38 106 ALA B N 1
ATOM 4038 C CA . ALA B 1 106 ? -12.922 16.312 13.242 1 98.38 106 ALA B CA 1
ATOM 4039 C C . ALA B 1 106 ? -14 16.109 12.188 1 98.38 106 ALA B C 1
ATOM 4041 O O . ALA B 1 106 ? -14.789 15.164 12.273 1 98.38 106 ALA B O 1
ATOM 4042 N N . LEU B 1 107 ? -14.055 16.969 11.219 1 98.62 107 LEU B N 1
ATOM 4043 C CA . LEU B 1 107 ? -15.008 16.828 10.125 1 98.62 107 LEU B CA 1
ATOM 4044 C C . LEU B 1 107 ? -14.289 16.547 8.805 1 98.62 107 LEU B C 1
ATOM 4046 O O . LEU B 1 107 ? -14.609 15.594 8.102 1 98.62 107 LEU B O 1
ATOM 4050 N N . GLY B 1 108 ? -13.281 17.344 8.492 1 98.06 108 GLY B N 1
ATOM 4051 C CA . GLY B 1 108 ? -12.594 17.266 7.219 1 98.06 108 GLY B CA 1
ATOM 4052 C C . GLY B 1 108 ? -11.953 15.922 6.969 1 98.06 108 GLY B C 1
ATOM 4053 O O . GLY B 1 108 ? -12.141 15.328 5.906 1 98.06 108 GLY B O 1
ATOM 4054 N N . ILE B 1 109 ? -11.211 15.445 7.926 1 98.25 109 ILE B N 1
ATOM 4055 C CA . ILE B 1 109 ? -10.461 14.203 7.758 1 98.25 109 ILE B CA 1
ATOM 4056 C C . ILE B 1 109 ? -11.43 13.031 7.637 1 98.25 109 ILE B C 1
ATOM 4058 O O . ILE B 1 109 ? -11.328 12.227 6.707 1 98.25 109 ILE B O 1
ATOM 4062 N N . PRO B 1 110 ? -12.461 12.945 8.492 1 98.62 110 PRO B N 1
ATOM 4063 C CA . PRO B 1 110 ? -13.414 11.844 8.344 1 98.62 110 PRO B CA 1
ATOM 4064 C C . PRO B 1 110 ? -14.125 11.859 6.988 1 98.62 110 PRO B C 1
ATOM 4066 O O . PRO B 1 110 ? -14.266 10.812 6.352 1 98.62 110 PRO B O 1
ATOM 4069 N N . ILE B 1 111 ? -14.562 13.008 6.57 1 98.75 111 ILE B N 1
ATOM 4070 C CA . ILE B 1 111 ? -15.273 13.094 5.297 1 98.75 111 ILE B CA 1
ATOM 4071 C C . ILE B 1 111 ? -14.328 12.703 4.16 1 98.75 111 ILE B C 1
ATOM 4073 O O . ILE B 1 111 ? -14.734 12.039 3.205 1 98.75 111 ILE B O 1
ATOM 4077 N N . GLY B 1 112 ? -13.062 13.094 4.301 1 98.38 112 GLY B N 1
ATOM 4078 C CA . GLY B 1 112 ? -12.055 12.734 3.322 1 98.38 112 GLY B CA 1
ATOM 4079 C C . GLY B 1 112 ? -11.789 11.242 3.256 1 98.38 112 GLY B C 1
ATOM 4080 O O . GLY B 1 112 ? -11.203 10.758 2.287 1 98.38 112 GLY B O 1
ATOM 4081 N N . LYS B 1 113 ? -12.156 10.516 4.254 1 98.69 113 LYS B N 1
ATOM 4082 C CA . LYS B 1 113 ? -11.992 9.062 4.277 1 98.69 113 LYS B CA 1
ATOM 4083 C C . LYS B 1 113 ? -13.305 8.359 3.926 1 98.69 113 LYS B C 1
ATOM 4085 O O . LYS B 1 113 ? -13.305 7.418 3.129 1 98.69 113 LYS B O 1
ATOM 4090 N N . LEU B 1 114 ? -14.438 8.82 4.465 1 98.81 114 LEU B N 1
ATOM 4091 C CA . LEU B 1 114 ? -15.727 8.141 4.332 1 98.81 114 LEU B CA 1
ATOM 4092 C C . LEU B 1 114 ? -16.234 8.211 2.896 1 98.81 114 LEU B C 1
ATOM 4094 O O . LEU B 1 114 ? -16.656 7.195 2.338 1 98.81 114 LEU B O 1
ATOM 4098 N N . PHE B 1 115 ? -16.172 9.359 2.268 1 98.75 115 PHE B N 1
ATOM 4099 C CA . PHE B 1 115 ? -16.781 9.531 0.959 1 98.75 115 PHE B CA 1
ATOM 4100 C C . PHE B 1 115 ? -16.062 8.711 -0.099 1 98.75 115 PHE B C 1
ATOM 4102 O O . PHE B 1 115 ? -16.688 7.973 -0.856 1 98.75 115 PHE B O 1
ATOM 4109 N N . PRO B 1 116 ? -14.695 8.797 -0.152 1 98.38 116 PRO B N 1
ATOM 4110 C CA . PRO B 1 116 ? -14.055 7.93 -1.144 1 98.38 116 PRO B CA 1
ATOM 4111 C C . PRO B 1 116 ? -14.297 6.445 -0.88 1 98.38 116 PRO B C 1
ATOM 4113 O O . PRO B 1 116 ? -14.5 5.672 -1.82 1 98.38 116 PRO B O 1
ATOM 4116 N N . ALA B 1 117 ? -14.297 6.02 0.361 1 98.62 117 ALA B N 1
ATOM 4117 C CA . ALA B 1 117 ? -14.586 4.625 0.678 1 98.62 117 ALA B CA 1
ATOM 4118 C C . ALA B 1 117 ? -15.969 4.219 0.172 1 98.62 117 ALA B C 1
ATOM 4120 O O . ALA B 1 117 ? -16.125 3.184 -0.48 1 98.62 117 ALA B O 1
ATOM 4121 N N . LEU B 1 118 ? -16.922 5.066 0.423 1 98.62 118 LEU B N 1
ATOM 4122 C CA . LEU B 1 118 ? -18.312 4.754 0.106 1 98.62 118 LEU B CA 1
ATOM 4123 C C . LEU B 1 118 ? -18.547 4.809 -1.399 1 98.62 118 LEU B C 1
ATOM 4125 O O . LEU B 1 118 ? -19.188 3.91 -1.964 1 98.62 118 LEU B O 1
ATOM 4129 N N . VAL B 1 119 ? -18.062 5.852 -2.08 1 97.88 119 VAL B N 1
ATOM 4130 C CA . VAL B 1 119 ? -18.328 5.992 -3.506 1 97.88 119 VAL B CA 1
ATOM 4131 C C . VAL B 1 119 ? -17.688 4.844 -4.273 1 97.88 119 VAL B C 1
ATOM 4133 O O . VAL B 1 119 ? -18.188 4.422 -5.32 1 97.88 119 VAL B O 1
ATOM 4136 N N . LEU B 1 120 ? -16.641 4.27 -3.727 1 97.19 120 LEU B N 1
ATOM 4137 C CA . LEU B 1 120 ? -15.953 3.156 -4.363 1 97.19 120 LEU B CA 1
ATOM 4138 C C . LEU B 1 120 ? -16.594 1.825 -3.975 1 97.19 120 LEU B C 1
ATOM 4140 O O . LEU B 1 120 ? -16.078 0.761 -4.34 1 97.19 120 LEU B O 1
ATOM 4144 N N . GLY B 1 121 ? -17.656 1.852 -3.133 1 97.12 121 GLY B N 1
ATOM 4145 C CA . GLY B 1 121 ? -18.5 0.683 -2.951 1 97.12 121 GLY B CA 1
ATOM 4146 C C . GLY B 1 121 ? -18.266 -0.028 -1.632 1 97.12 121 GLY B C 1
ATOM 4147 O O . GLY B 1 121 ? -18.703 -1.161 -1.441 1 97.12 121 GLY B O 1
ATOM 4148 N N . ASN B 1 122 ? -17.516 0.587 -0.711 1 98.56 122 ASN B N 1
ATOM 4149 C CA . ASN B 1 122 ? -17.188 -0.032 0.568 1 98.56 122 ASN B CA 1
ATOM 4150 C C . ASN B 1 122 ? -18.188 0.354 1.651 1 98.56 122 ASN B C 1
ATOM 4152 O O . ASN B 1 122 ? -18.953 1.309 1.486 1 98.56 122 ASN B O 1
ATOM 4156 N N . ALA B 1 123 ? -18.219 -0.416 2.732 1 98.81 123 ALA B N 1
ATOM 4157 C CA . ALA B 1 123 ? -18.797 0.003 4.008 1 98.81 123 ALA B CA 1
ATOM 4158 C C . ALA B 1 123 ? -17.734 0.581 4.93 1 98.81 123 ALA B C 1
ATOM 4160 O O . ALA B 1 123 ? -16.531 0.311 4.762 1 98.81 123 ALA B O 1
ATOM 4161 N N . VAL B 1 124 ? -18.172 1.369 5.902 1 98.81 124 VAL B N 1
ATOM 4162 C CA . VAL B 1 124 ? -17.203 2.021 6.773 1 98.81 124 VAL B CA 1
ATOM 4163 C C . VAL B 1 124 ? -17.641 1.895 8.227 1 98.81 124 VAL B C 1
ATOM 4165 O O . VAL B 1 124 ? -18.812 2.123 8.555 1 98.81 124 VAL B O 1
ATOM 4168 N N . ILE B 1 125 ? -16.797 1.474 9.062 1 98.81 125 ILE B N 1
ATOM 4169 C CA . ILE B 1 125 ? -16.906 1.651 10.508 1 98.81 125 ILE B CA 1
ATOM 4170 C C . ILE B 1 125 ? -15.992 2.795 10.961 1 98.81 125 ILE B C 1
ATOM 4172 O O . ILE B 1 125 ? -14.773 2.691 10.875 1 98.81 125 ILE B O 1
ATOM 4176 N N . TRP B 1 126 ? -16.609 3.811 11.453 1 98.75 126 TRP B N 1
ATOM 4177 C CA . TRP B 1 126 ? -15.906 5.043 11.781 1 98.75 126 TRP B CA 1
ATOM 4178 C C . TRP B 1 126 ? -15.695 5.168 13.281 1 98.75 126 TRP B C 1
ATOM 4180 O O . TRP B 1 126 ? -16.656 5.09 14.055 1 98.75 126 TRP B O 1
ATOM 4190 N N . LYS B 1 127 ? -14.492 5.25 13.711 1 98.75 127 LYS B N 1
ATOM 4191 C CA . LYS B 1 127 ? -14.125 5.582 15.086 1 98.75 127 LYS B CA 1
ATOM 4192 C C . LYS B 1 127 ? -13.492 6.969 15.164 1 98.75 127 LYS B C 1
ATOM 4194 O O . LYS B 1 127 ? -12.273 7.113 15.008 1 98.75 127 LYS B O 1
ATOM 4199 N N . PRO B 1 128 ? -14.234 7.977 15.531 1 98.44 128 PRO B N 1
ATOM 4200 C CA . PRO B 1 128 ? -13.688 9.328 15.711 1 98.44 128 PRO B CA 1
ATOM 4201 C C . PRO B 1 128 ? -12.977 9.5 17.047 1 98.44 128 PRO B C 1
ATOM 4203 O O . PRO B 1 128 ? -13.07 8.633 17.922 1 98.44 128 PRO B O 1
ATOM 4206 N N . SER B 1 129 ? -12.203 10.523 17.094 1 98.06 129 SER B N 1
ATOM 4207 C CA . SER B 1 129 ? -11.711 10.93 18.406 1 98.06 129 SER B CA 1
ATOM 4208 C C . SER B 1 129 ? -12.859 11.211 19.359 1 98.06 129 SER B C 1
ATOM 4210 O O . SER B 1 129 ? -13.891 11.75 18.953 1 98.06 129 SER B O 1
ATOM 4212 N N . LEU B 1 130 ? -12.617 10.922 20.625 1 96.94 130 LEU B N 1
ATOM 4213 C CA . LEU B 1 130 ? -13.633 11.195 21.641 1 96.94 130 LEU B CA 1
ATOM 4214 C C . LEU B 1 130 ? -13.867 12.695 21.781 1 96.94 130 LEU B C 1
ATOM 4216 O O . LEU B 1 130 ? -14.953 13.117 22.188 1 96.94 130 LEU B O 1
ATOM 4220 N N . PHE B 1 131 ? -12.938 13.5 21.391 1 96.81 131 PHE B N 1
ATOM 4221 C CA . PHE B 1 131 ? -13.055 14.953 21.5 1 96.81 131 PHE B CA 1
ATOM 4222 C C . PHE B 1 131 ? -14.008 15.492 20.438 1 96.81 131 PHE B C 1
ATOM 4224 O O . PHE B 1 131 ? -14.523 16.609 20.562 1 96.81 131 PHE B O 1
ATOM 4231 N N . GLY B 1 132 ? -14.219 14.797 19.344 1 96.19 132 GLY B N 1
ATOM 4232 C CA . GLY B 1 132 ? -15.07 15.234 18.25 1 96.19 132 GLY B CA 1
ATOM 4233 C C . GLY B 1 132 ? -16.375 14.469 18.172 1 96.19 132 GLY B C 1
ATOM 4234 O O . GLY B 1 132 ? -16.906 14.266 17.078 1 96.19 132 GLY B O 1
ATOM 4235 N N . ALA B 1 133 ? -16.938 14.062 19.297 1 96.56 133 ALA B N 1
ATOM 4236 C CA . ALA B 1 133 ? -18.062 13.141 19.312 1 96.56 133 ALA B CA 1
ATOM 4237 C C . ALA B 1 133 ? -19.328 13.797 18.781 1 96.56 133 ALA B C 1
ATOM 4239 O O . ALA B 1 133 ? -20.094 13.18 18.031 1 96.56 133 ALA B O 1
ATOM 4240 N N . ALA B 1 134 ? -19.562 15.023 19.156 1 97 134 ALA B N 1
ATOM 4241 C CA . ALA B 1 134 ? -20.781 15.688 18.703 1 97 134 ALA B CA 1
ATOM 4242 C C . ALA B 1 134 ? -20.75 15.922 17.203 1 97 134 ALA B C 1
ATOM 4244 O O . ALA B 1 134 ? -21.781 15.773 16.531 1 97 134 ALA B O 1
ATOM 4245 N N . VAL B 1 135 ? -19.625 16.297 16.672 1 98.19 135 VAL B N 1
ATOM 4246 C CA . VAL B 1 135 ? -19.469 16.469 15.227 1 98.19 135 VAL B CA 1
ATOM 4247 C C . VAL B 1 135 ? -19.766 15.164 14.5 1 98.19 135 VAL B C 1
ATOM 4249 O O . VAL B 1 135 ? -20.5 15.148 13.508 1 98.19 135 VAL B O 1
ATOM 4252 N N . ALA B 1 136 ? -19.234 14.102 15.008 1 98.5 136 ALA B N 1
ATOM 4253 C CA . ALA B 1 136 ? -19.422 12.781 14.398 1 98.5 136 ALA B CA 1
ATOM 4254 C C . ALA B 1 136 ? -20.906 12.391 14.383 1 98.5 136 ALA B C 1
ATOM 4256 O O . ALA B 1 136 ? -21.391 11.852 13.398 1 98.5 136 ALA B O 1
ATOM 4257 N N . GLU B 1 137 ? -21.578 12.703 15.461 1 98.06 137 GLU B N 1
ATOM 4258 C CA . GLU B 1 137 ? -23 12.383 15.562 1 98.06 137 GLU B CA 1
ATOM 4259 C C . GLU B 1 137 ? -23.812 13.156 14.523 1 98.06 137 GLU B C 1
ATOM 4261 O O . GLU B 1 137 ? -24.75 12.609 13.93 1 98.06 137 GLU B O 1
ATOM 4266 N N . LEU B 1 138 ? -23.453 14.398 14.344 1 97.81 138 LEU B N 1
ATOM 4267 C CA . LEU B 1 138 ? -24.141 15.211 13.344 1 97.81 138 LEU B CA 1
ATOM 4268 C C . LEU B 1 138 ? -23.922 14.656 11.945 1 97.81 138 LEU B C 1
ATOM 4270 O O . LEU B 1 138 ? -24.844 14.664 11.117 1 97.81 138 LEU B O 1
ATOM 4274 N N . VAL B 1 139 ? -22.719 14.164 11.664 1 98.25 139 VAL B N 1
ATOM 4275 C CA . VAL B 1 139 ? -22.391 13.594 10.367 1 98.25 139 VAL B CA 1
ATOM 4276 C C . VAL B 1 139 ? -23.203 12.328 10.141 1 98.25 139 VAL B C 1
ATOM 4278 O O . VAL B 1 139 ? -23.812 12.156 9.078 1 98.25 139 VAL B O 1
ATOM 4281 N N . VAL B 1 140 ? -23.25 11.469 11.109 1 97.06 140 VAL B N 1
ATOM 4282 C CA . VAL B 1 140 ? -23.922 10.188 10.961 1 97.06 140 VAL B CA 1
ATOM 4283 C C . VAL B 1 140 ? -25.438 10.414 10.844 1 97.06 140 VAL B C 1
ATOM 4285 O O . VAL B 1 140 ? -26.125 9.656 10.156 1 97.06 140 VAL B O 1
ATOM 4288 N N . GLU B 1 141 ? -25.969 11.469 11.492 1 96.44 141 GLU B N 1
ATOM 4289 C CA . GLU B 1 141 ? -27.375 11.844 11.312 1 96.44 141 GLU B CA 1
ATOM 4290 C C . GLU B 1 141 ? -27.688 12.117 9.844 1 96.44 141 GLU B C 1
ATOM 4292 O O . GLU B 1 141 ? -28.734 11.719 9.344 1 96.44 141 GLU B O 1
ATOM 4297 N N . ALA B 1 142 ? -26.766 12.82 9.188 1 95.62 142 ALA B N 1
ATOM 4298 C CA . ALA B 1 142 ? -26.953 13.102 7.766 1 95.62 142 ALA B CA 1
ATOM 4299 C C . ALA B 1 142 ? -26.938 11.82 6.945 1 95.62 142 ALA B C 1
ATOM 4301 O O . ALA B 1 142 ? -27.719 11.664 6.004 1 95.62 142 ALA B O 1
ATOM 4302 N N . PHE B 1 143 ? -26.062 10.898 7.289 1 96.62 143 PHE B N 1
ATOM 4303 C CA . PHE B 1 143 ? -26.016 9.609 6.613 1 96.62 143 PHE B CA 1
ATOM 4304 C C . PHE B 1 143 ? -27.281 8.812 6.871 1 96.62 143 PHE B C 1
ATOM 4306 O O . PHE B 1 143 ? -27.828 8.195 5.953 1 96.62 143 PHE B O 1
ATOM 4313 N N . SER B 1 144 ? -27.781 8.867 8.086 1 94.75 144 SER B N 1
ATOM 4314 C CA . SER B 1 144 ? -28.938 8.094 8.5 1 94.75 144 SER B CA 1
ATOM 4315 C C . SER B 1 144 ? -30.203 8.586 7.797 1 94.75 144 SER B C 1
ATOM 4317 O O . SER B 1 144 ? -31.141 7.812 7.574 1 94.75 144 SER B O 1
ATOM 4319 N N . ALA B 1 145 ? -30.25 9.812 7.43 1 94.44 145 ALA B N 1
ATOM 4320 C CA . ALA B 1 145 ? -31.406 10.414 6.781 1 94.44 145 ALA B CA 1
ATOM 4321 C C . ALA B 1 145 ? -31.391 10.164 5.277 1 94.44 145 ALA B C 1
ATOM 4323 O O . ALA B 1 145 ? -32.312 10.586 4.555 1 94.44 145 ALA B O 1
ATOM 4324 N N . SER B 1 146 ? -30.406 9.5 4.766 1 94.06 146 SER B N 1
ATOM 4325 C CA . SER B 1 146 ? -30.219 9.258 3.342 1 94.06 146 SER B CA 1
ATOM 4326 C C . SER B 1 146 ? -30.578 7.82 2.979 1 94.06 146 SER B C 1
ATOM 4328 O O . SER B 1 146 ? -30.688 6.961 3.855 1 94.06 146 SER B O 1
ATOM 4330 N N . PRO B 1 147 ? -30.797 7.547 1.721 1 95.25 147 PRO B N 1
ATOM 4331 C CA . PRO B 1 147 ? -31.172 6.195 1.297 1 95.25 147 PRO B CA 1
ATOM 4332 C C . PRO B 1 147 ? -29.969 5.262 1.181 1 95.25 147 PRO B C 1
ATOM 4334 O O . PRO B 1 147 ? -29.766 4.637 0.136 1 95.25 147 PRO B O 1
ATOM 4337 N N . LEU B 1 148 ? -29.234 5.113 2.215 1 96.69 148 LEU B N 1
ATOM 4338 C CA . LEU B 1 148 ? -28.156 4.141 2.307 1 96.69 148 LEU B CA 1
ATOM 4339 C C . LEU B 1 148 ? -28.641 2.838 2.928 1 96.69 148 LEU B C 1
ATOM 4341 O O . LEU B 1 148 ? -29.562 2.844 3.75 1 96.69 148 LEU B O 1
ATOM 4345 N N . PRO B 1 149 ? -28.047 1.752 2.498 1 96.81 149 PRO B N 1
ATOM 4346 C CA . PRO B 1 149 ? -28.344 0.521 3.238 1 96.81 149 PRO B CA 1
ATOM 4347 C C . PRO B 1 149 ? -28.047 0.643 4.73 1 96.81 149 PRO B C 1
ATOM 4349 O O . PRO B 1 149 ? -27.031 1.241 5.113 1 96.81 149 PRO B O 1
ATOM 4352 N N . VAL B 1 150 ? -28.922 0.088 5.586 1 95.38 150 VAL B N 1
ATOM 4353 C CA . VAL B 1 150 ? -28.75 0.133 7.035 1 95.38 150 VAL B CA 1
ATOM 4354 C C . VAL B 1 150 ? -27.453 -0.551 7.422 1 95.38 150 VAL B C 1
ATOM 4356 O O . VAL B 1 150 ? -27.172 -1.673 6.988 1 95.38 150 VAL B O 1
ATOM 4359 N N . GLY B 1 151 ? -26.625 0.18 8.078 1 96.44 151 GLY B N 1
ATOM 4360 C CA . GLY B 1 151 ? -25.391 -0.399 8.57 1 96.44 151 GLY B CA 1
ATOM 4361 C C . GLY B 1 151 ? -24.188 -0.083 7.695 1 96.44 151 GLY B C 1
ATOM 4362 O O . GLY B 1 151 ? -23.062 -0.426 8.031 1 96.44 151 GLY B O 1
ATOM 4363 N N . LEU B 1 152 ? -24.391 0.551 6.531 1 98.5 152 LEU B N 1
ATOM 4364 C CA . LEU B 1 152 ? -23.297 0.848 5.609 1 98.5 152 LEU B CA 1
ATOM 4365 C C . LEU B 1 152 ? -22.25 1.723 6.285 1 98.5 152 LEU B C 1
ATOM 4367 O O . LEU B 1 152 ? -21.047 1.585 6.008 1 98.5 152 LEU B O 1
ATOM 4371 N N . VAL B 1 153 ? -22.719 2.635 7.102 1 98.44 153 VAL B N 1
ATOM 4372 C CA . VAL B 1 153 ? -21.844 3.473 7.918 1 98.44 153 VAL B CA 1
ATOM 4373 C C . VAL B 1 153 ? -22.125 3.238 9.398 1 98.44 153 VAL B C 1
ATOM 4375 O O . VAL B 1 153 ? -23.25 3.445 9.859 1 98.44 153 VAL B O 1
ATOM 4378 N N . GLY B 1 154 ? -21.172 2.762 10.094 1 97.81 154 GLY B N 1
ATOM 4379 C CA . GLY B 1 154 ? -21.266 2.588 11.531 1 97.81 154 GLY B CA 1
ATOM 4380 C C . GLY B 1 154 ? -20.359 3.533 12.305 1 97.81 154 GLY B C 1
ATOM 4381 O O . GLY B 1 154 ? -19.234 3.807 11.891 1 97.81 154 GLY B O 1
ATOM 4382 N N . LEU B 1 155 ? -20.875 4.055 13.383 1 98.06 155 LEU B N 1
ATOM 4383 C CA . LEU B 1 155 ? -20.125 4.934 14.266 1 98.06 155 LEU B CA 1
ATOM 4384 C C . LEU B 1 155 ? -19.828 4.242 15.586 1 98.06 155 LEU B C 1
ATOM 4386 O O . LEU B 1 155 ? -20.734 3.791 16.281 1 98.06 155 LEU B O 1
ATOM 4390 N N . LEU B 1 156 ? -18.547 4.133 15.906 1 97.94 156 LEU B N 1
ATOM 4391 C CA . LEU B 1 156 ? -18.125 3.566 17.188 1 97.94 156 LEU B CA 1
ATOM 4392 C C . LEU B 1 156 ? -17.266 4.555 17.953 1 97.94 156 LEU B C 1
ATOM 4394 O O . LEU B 1 156 ? -16.141 4.859 17.547 1 97.94 156 LEU B O 1
ATOM 4398 N N . HIS B 1 157 ? -17.766 5.023 19.062 1 97.56 157 HIS B N 1
ATOM 4399 C CA . HIS B 1 157 ? -16.969 5.859 19.953 1 97.56 157 HIS B CA 1
ATOM 4400 C C . HIS B 1 157 ? -16.109 5.004 20.875 1 97.56 157 HIS B C 1
ATOM 4402 O O . HIS B 1 157 ? -16.469 3.877 21.203 1 97.56 157 HIS B O 1
ATOM 4408 N N . GLY B 1 158 ? -14.969 5.477 21.172 1 96.25 158 GLY B N 1
ATOM 4409 C CA . GLY B 1 158 ? -14.078 4.793 22.094 1 96.25 158 GLY B CA 1
ATOM 4410 C C . GLY B 1 158 ? -12.648 5.316 22.047 1 96.25 158 GLY B C 1
ATOM 4411 O O . GLY B 1 158 ? -12.336 6.191 21.234 1 96.25 158 GLY B O 1
ATOM 4412 N N . ASP B 1 159 ? -11.852 4.773 22.938 1 95.12 159 ASP B N 1
ATOM 4413 C CA . ASP B 1 159 ? -10.453 5.188 23 1 95.12 159 ASP B CA 1
ATOM 4414 C C . ASP B 1 159 ? -9.586 4.32 22.094 1 95.12 159 ASP B C 1
ATOM 4416 O O . ASP B 1 159 ? -10.086 3.723 21.125 1 95.12 159 ASP B O 1
ATOM 4420 N N . GLY B 1 160 ? -8.32 4.375 22.312 1 95.44 160 GLY B N 1
ATOM 4421 C CA . GLY B 1 160 ? -7.363 3.648 21.484 1 95.44 160 GLY B CA 1
ATOM 4422 C C . GLY B 1 160 ? -7.613 2.154 21.469 1 95.44 160 GLY B C 1
ATOM 4423 O O . GLY B 1 160 ? -7.289 1.483 20.484 1 95.44 160 GLY B O 1
ATOM 4424 N N . SER B 1 161 ? -8.195 1.613 22.484 1 96.88 161 SER B N 1
ATOM 4425 C CA . SER B 1 161 ? -8.477 0.182 22.531 1 96.88 161 SER B CA 1
ATOM 4426 C C . SER B 1 161 ? -9.5 -0.212 21.469 1 96.88 161 SER B C 1
ATOM 4428 O O . SER B 1 161 ? -9.422 -1.301 20.891 1 96.88 161 SER B O 1
ATOM 4430 N N . VAL B 1 162 ? -10.469 0.648 21.219 1 97.69 162 VAL B N 1
ATOM 4431 C CA . VAL B 1 162 ? -11.461 0.392 20.188 1 97.69 162 VAL B CA 1
ATOM 4432 C C . VAL B 1 162 ? -10.789 0.39 18.812 1 97.69 162 VAL B C 1
ATOM 4434 O O . VAL B 1 162 ? -11.086 -0.46 17.969 1 97.69 162 VAL B O 1
ATOM 4437 N N . ALA B 1 163 ? -9.875 1.314 18.594 1 98 163 ALA B N 1
ATOM 4438 C CA . ALA B 1 163 ? -9.117 1.353 17.344 1 98 163 ALA B CA 1
ATOM 4439 C C . ALA B 1 163 ? -8.344 0.056 17.125 1 98 163 ALA B C 1
ATOM 4441 O O . ALA B 1 163 ? -8.352 -0.509 16.031 1 98 163 ALA B O 1
ATOM 4442 N N . GLN B 1 164 ? -7.742 -0.443 18.172 1 97.94 164 GLN B N 1
ATOM 4443 C CA . GLN B 1 164 ? -6.965 -1.676 18.109 1 97.94 164 GLN B CA 1
ATOM 4444 C C . GLN B 1 164 ? -7.859 -2.877 17.812 1 97.94 164 GLN B C 1
ATOM 4446 O O . GLN B 1 164 ? -7.492 -3.76 17.031 1 97.94 164 GLN B O 1
ATOM 4451 N N . GLN B 1 165 ? -8.969 -2.896 18.453 1 98 165 GLN B N 1
ATOM 4452 C CA . GLN B 1 165 ? -9.914 -3.986 18.219 1 98 165 GLN B CA 1
ATOM 4453 C C . GLN B 1 165 ? -10.406 -3.994 16.781 1 98 165 GLN B C 1
ATOM 4455 O O . GLN B 1 165 ? -10.555 -5.059 16.172 1 98 165 GLN B O 1
ATOM 4460 N N . LEU B 1 166 ? -10.68 -2.812 16.25 1 98.25 166 LEU B N 1
ATOM 4461 C CA . LEU B 1 166 ? -11.078 -2.713 14.852 1 98.25 166 LEU B CA 1
ATOM 4462 C C . LEU B 1 166 ? -9.984 -3.244 13.938 1 98.25 166 LEU B C 1
ATOM 4464 O O . LEU B 1 166 ? -10.258 -4.012 13.008 1 98.25 166 LEU B O 1
ATOM 4468 N N . ALA B 1 167 ? -8.742 -2.84 14.227 1 98 167 ALA B N 1
ATOM 4469 C CA . ALA B 1 167 ? -7.605 -3.258 13.406 1 98 167 ALA B CA 1
ATOM 4470 C C . ALA B 1 167 ? -7.422 -4.773 13.461 1 98 167 ALA B C 1
ATOM 4472 O O . ALA B 1 167 ? -6.945 -5.375 12.492 1 98 167 ALA B O 1
ATOM 4473 N N . ARG B 1 168 ? -7.844 -5.379 14.539 1 97.31 168 ARG B N 1
ATOM 4474 C CA . ARG B 1 168 ? -7.641 -6.809 14.734 1 97.31 168 ARG B CA 1
ATOM 4475 C C . ARG B 1 168 ? -8.859 -7.602 14.273 1 97.31 168 ARG B C 1
ATOM 4477 O O . ARG B 1 168 ? -8.797 -8.828 14.133 1 97.31 168 ARG B O 1
ATOM 4484 N N . HIS B 1 169 ? -9.977 -6.953 14.094 1 98 169 HIS B N 1
ATOM 4485 C CA . HIS B 1 169 ? -11.234 -7.633 13.812 1 98 169 HIS B CA 1
ATOM 4486 C C . HIS B 1 169 ? -11.188 -8.336 12.461 1 98 169 HIS B C 1
ATOM 4488 O O . HIS B 1 169 ? -10.875 -7.715 11.445 1 98 169 HIS B O 1
ATOM 4494 N N . PRO B 1 170 ? -11.57 -9.562 12.367 1 95.12 170 PRO B N 1
ATOM 4495 C CA . PRO B 1 170 ? -11.469 -10.312 11.109 1 95.12 170 PRO B CA 1
ATOM 4496 C C . PRO B 1 170 ? -12.445 -9.805 10.047 1 95.12 170 PRO B C 1
ATOM 4498 O O . PRO B 1 170 ? -12.242 -10.055 8.852 1 95.12 170 PRO B O 1
ATOM 4501 N N . GLY B 1 171 ? -13.477 -9.117 10.484 1 96.62 171 GLY B N 1
ATOM 4502 C CA . GLY B 1 171 ? -14.461 -8.625 9.539 1 96.62 171 GLY B CA 1
ATOM 4503 C C . GLY B 1 171 ? -14.086 -7.289 8.93 1 96.62 171 GLY B C 1
ATOM 4504 O O . GLY B 1 171 ? -14.781 -6.789 8.039 1 96.62 171 GLY B O 1
ATOM 4505 N N . ILE B 1 172 ? -13.008 -6.656 9.398 1 98.38 172 ILE B N 1
ATOM 4506 C CA . ILE B 1 172 ? -12.469 -5.43 8.812 1 98.38 172 ILE B CA 1
ATOM 4507 C C . ILE B 1 172 ? -11.406 -5.773 7.777 1 98.38 172 ILE B C 1
ATOM 4509 O O . ILE B 1 172 ? -10.438 -6.473 8.086 1 98.38 172 ILE B O 1
ATOM 4513 N N . GLU B 1 173 ? -11.594 -5.238 6.574 1 97.56 173 GLU B N 1
ATOM 4514 C CA . GLU B 1 173 ? -10.719 -5.641 5.48 1 97.56 173 GLU B CA 1
ATOM 4515 C C . GLU B 1 173 ? -9.539 -4.676 5.332 1 97.56 173 GLU B C 1
ATOM 4517 O O . GLU B 1 173 ? -8.516 -5.023 4.738 1 97.56 173 GLU B O 1
ATOM 4522 N N . ALA B 1 174 ? -9.641 -3.479 5.812 1 98.38 174 ALA B N 1
ATOM 4523 C CA . ALA B 1 174 ? -8.602 -2.453 5.723 1 98.38 174 ALA B CA 1
ATOM 4524 C C . ALA B 1 174 ? -8.805 -1.376 6.785 1 98.38 174 ALA B C 1
ATOM 4526 O O . ALA B 1 174 ? -9.914 -1.188 7.289 1 98.38 174 ALA B O 1
ATOM 4527 N N . VAL B 1 175 ? -7.762 -0.667 7.129 1 98.81 175 VAL B N 1
ATOM 4528 C CA . VAL B 1 175 ? -7.824 0.375 8.148 1 98.81 175 VAL B CA 1
ATOM 4529 C C . VAL B 1 175 ? -7.188 1.656 7.617 1 98.81 175 VAL B C 1
ATOM 4531 O O . VAL B 1 175 ? -6.031 1.65 7.188 1 98.81 175 VAL B O 1
ATOM 4534 N N . SER B 1 176 ? -7.898 2.723 7.543 1 98.88 176 SER B N 1
ATOM 4535 C CA . SER B 1 176 ? -7.387 4.062 7.273 1 98.88 176 SER B CA 1
ATOM 4536 C C . SER B 1 176 ? -7.328 4.898 8.547 1 98.88 176 SER B C 1
ATOM 4538 O O . SER B 1 176 ? -8.352 5.102 9.211 1 98.88 176 SER B O 1
ATOM 4540 N N . VAL B 1 177 ? -6.109 5.398 8.883 1 98.75 177 VAL B N 1
ATOM 4541 C CA . VAL B 1 177 ? -5.977 6.055 10.18 1 98.75 177 VAL B CA 1
ATOM 4542 C C . VAL B 1 177 ? -5.223 7.371 10.016 1 98.75 177 VAL B C 1
ATOM 4544 O O . VAL B 1 177 ? -4.293 7.469 9.211 1 98.75 177 VAL B O 1
ATOM 4547 N N . THR B 1 178 ? -5.633 8.375 10.57 1 98.5 178 THR B N 1
ATOM 4548 C CA . THR B 1 178 ? -4.883 9.586 10.875 1 98.5 178 THR B CA 1
ATOM 4549 C C . THR B 1 178 ? -4.695 9.734 12.383 1 98.5 178 THR B C 1
ATOM 4551 O O . THR B 1 178 ? -5.672 9.789 13.133 1 98.5 178 THR B O 1
ATOM 4554 N N . ALA B 1 179 ? -3.488 9.75 12.828 1 97.06 179 ALA B N 1
ATOM 4555 C CA . ALA B 1 179 ? -3.199 9.719 14.258 1 97.06 179 ALA B CA 1
ATOM 4556 C C . ALA B 1 179 ? -1.759 10.141 14.539 1 97.06 179 ALA B C 1
ATOM 4558 O O . ALA B 1 179 ? -1.075 10.664 13.656 1 97.06 179 ALA B O 1
ATOM 4559 N N . SER B 1 180 ? -1.397 10.055 15.789 1 95.75 180 SER B N 1
ATOM 4560 C CA . SER B 1 180 ? -0.001 10.25 16.172 1 95.75 180 SER B CA 1
ATOM 4561 C C . SER B 1 180 ? 0.875 9.117 15.641 1 95.75 180 SER B C 1
ATOM 4563 O O . SER B 1 180 ? 0.367 8.062 15.25 1 95.75 180 SER B O 1
ATOM 4565 N N . GLU B 1 181 ? 2.164 9.375 15.586 1 94.75 181 GLU B N 1
ATOM 4566 C CA . GLU B 1 181 ? 3.109 8.352 15.148 1 94.75 181 GLU B CA 1
ATOM 4567 C C . GLU B 1 181 ? 2.982 7.086 15.992 1 94.75 181 GLU B C 1
ATOM 4569 O O . GLU B 1 181 ? 2.936 5.977 15.461 1 94.75 181 GLU B O 1
ATOM 4574 N N . SER B 1 182 ? 2.893 7.258 17.297 1 95.25 182 SER B N 1
ATOM 4575 C CA . SER B 1 182 ? 2.816 6.117 18.203 1 95.25 182 SER B CA 1
ATOM 4576 C C . SER B 1 182 ? 1.566 5.285 17.938 1 95.25 182 SER B C 1
ATOM 4578 O O . SER B 1 182 ? 1.641 4.059 17.859 1 95.25 182 SER B O 1
ATOM 4580 N N . ALA B 1 183 ? 0.449 5.926 17.859 1 96.25 183 ALA B N 1
ATOM 4581 C CA . ALA B 1 183 ? -0.8 5.223 17.578 1 96.25 183 ALA B CA 1
ATOM 4582 C C . ALA B 1 183 ? -0.751 4.539 16.219 1 96.25 183 ALA B C 1
ATOM 4584 O O . ALA B 1 183 ? -1.191 3.395 16.062 1 96.25 183 ALA B O 1
ATOM 4585 N N . GLY B 1 184 ? -0.237 5.27 15.234 1 97.12 184 GLY B N 1
ATOM 4586 C CA . GLY B 1 184 ? -0.104 4.699 13.898 1 97.12 184 GLY B CA 1
ATOM 4587 C C . GLY B 1 184 ? 0.745 3.443 13.875 1 97.12 184 GLY B C 1
ATOM 4588 O O . GLY B 1 184 ? 0.404 2.473 13.195 1 97.12 184 GLY B O 1
ATOM 4589 N N . ARG B 1 185 ? 1.852 3.432 14.609 1 96.56 185 ARG B N 1
ATOM 4590 C CA . ARG B 1 185 ? 2.754 2.285 14.664 1 96.56 185 ARG B CA 1
ATOM 4591 C C . ARG B 1 185 ? 2.07 1.081 15.305 1 96.56 185 ARG B C 1
ATOM 4593 O O . ARG B 1 185 ? 2.25 -0.052 14.852 1 96.56 185 ARG B O 1
ATOM 4600 N N . GLN B 1 186 ? 1.312 1.293 16.312 1 97.56 186 GLN B N 1
ATOM 4601 C CA . GLN B 1 186 ? 0.577 0.214 16.969 1 97.56 186 GLN B CA 1
ATOM 4602 C C . GLN B 1 186 ? -0.455 -0.397 16.031 1 97.56 186 GLN B C 1
ATOM 4604 O O . GLN B 1 186 ? -0.615 -1.618 15.977 1 97.56 186 GLN B O 1
ATOM 4609 N N . LEU B 1 187 ? -1.133 0.45 15.344 1 98.44 187 LEU B N 1
ATOM 4610 C CA . LEU B 1 187 ? -2.141 -0.034 14.406 1 98.44 187 LEU B CA 1
ATOM 4611 C C . LEU B 1 187 ? -1.49 -0.767 13.242 1 98.44 187 LEU B C 1
ATOM 4613 O O . LEU B 1 187 ? -2.055 -1.728 12.711 1 98.44 187 LEU B O 1
ATOM 4617 N N . ALA B 1 188 ? -0.307 -0.288 12.805 1 98.06 188 ALA B N 1
ATOM 4618 C CA . ALA B 1 188 ? 0.432 -0.986 11.758 1 98.06 188 ALA B CA 1
ATOM 4619 C C . ALA B 1 188 ? 0.75 -2.42 12.172 1 98.06 188 ALA B C 1
ATOM 4621 O O . ALA B 1 188 ? 0.574 -3.354 11.391 1 98.06 188 ALA B O 1
ATOM 4622 N N . LEU B 1 189 ? 1.171 -2.59 13.383 1 97.88 189 LEU B N 1
ATOM 4623 C CA . LEU B 1 189 ? 1.487 -3.916 13.906 1 97.88 189 LEU B CA 1
ATOM 4624 C C . LEU B 1 189 ? 0.236 -4.785 13.977 1 97.88 189 LEU B C 1
ATOM 4626 O O . LEU B 1 189 ? 0.267 -5.961 13.602 1 97.88 189 LEU B O 1
ATOM 4630 N N . ALA B 1 190 ? -0.834 -4.199 14.453 1 98.06 190 ALA B N 1
ATOM 4631 C CA . ALA B 1 190 ? -2.094 -4.934 14.547 1 98.06 190 ALA B CA 1
ATOM 4632 C C . ALA B 1 190 ? -2.57 -5.383 13.172 1 98.06 190 ALA B C 1
ATOM 4634 O O . ALA B 1 190 ? -2.99 -6.527 12.992 1 98.06 190 ALA B O 1
ATOM 4635 N N . CYS B 1 191 ? -2.516 -4.457 12.211 1 98 191 CYS B N 1
ATOM 4636 C CA . CYS B 1 191 ? -2.939 -4.781 10.859 1 98 191 CYS B CA 1
ATOM 4637 C C . CYS B 1 191 ? -2.061 -5.867 10.25 1 98 191 CYS B C 1
ATOM 4639 O O . CYS B 1 191 ? -2.562 -6.801 9.625 1 98 191 CYS B O 1
ATOM 4641 N N . ALA B 1 192 ? -0.74 -5.746 10.461 1 96.88 192 ALA B N 1
ATOM 4642 C CA . ALA B 1 192 ? 0.185 -6.75 9.945 1 96.88 192 ALA B CA 1
ATOM 4643 C C . ALA B 1 192 ? -0.106 -8.125 10.547 1 96.88 192 ALA B C 1
ATOM 4645 O O . ALA B 1 192 ? -0.073 -9.133 9.836 1 96.88 192 ALA B O 1
ATOM 4646 N N . ALA B 1 193 ? -0.424 -8.148 11.812 1 95.25 193 ALA B N 1
ATOM 4647 C CA . ALA B 1 193 ? -0.716 -9.398 12.516 1 95.25 193 ALA B CA 1
ATOM 4648 C C . ALA B 1 193 ? -1.957 -10.07 11.938 1 95.25 193 ALA B C 1
ATOM 4650 O O . ALA B 1 193 ? -2.082 -11.297 11.984 1 95.25 193 ALA B O 1
ATOM 4651 N N . HIS B 1 194 ? -2.791 -9.312 11.383 1 94 194 HIS B N 1
ATOM 4652 C CA . HIS B 1 194 ? -4.031 -9.852 10.836 1 94 194 HIS B CA 1
ATOM 4653 C C . HIS B 1 194 ? -4.051 -9.758 9.32 1 94 194 HIS B C 1
ATOM 4655 O O . HIS B 1 194 ? -5.105 -9.906 8.695 1 94 194 HIS B O 1
ATOM 4661 N N . PHE B 1 195 ? -2.986 -9.422 8.758 1 94.44 195 PHE B N 1
ATOM 4662 C CA . PHE B 1 195 ? -2.695 -9.477 7.328 1 94.44 195 PHE B CA 1
ATOM 4663 C C . PHE B 1 195 ? -3.672 -8.602 6.547 1 94.44 195 PHE B C 1
ATOM 4665 O O . PHE B 1 195 ? -4.281 -9.062 5.578 1 94.44 195 PHE B O 1
ATOM 4672 N N . LYS B 1 196 ? -3.891 -7.359 6.957 1 95.5 196 LYS B N 1
ATOM 4673 C CA . LYS B 1 196 ? -4.742 -6.41 6.246 1 95.5 196 LYS B CA 1
ATOM 4674 C C . LYS B 1 196 ? -3.998 -5.109 5.961 1 95.5 196 LYS B C 1
ATOM 4676 O O . LYS B 1 196 ? -3.098 -4.727 6.711 1 95.5 196 LYS B O 1
ATOM 4681 N N . PRO B 1 197 ? -4.371 -4.445 4.922 1 96.81 197 PRO B N 1
ATOM 4682 C CA . PRO B 1 197 ? -3.713 -3.188 4.559 1 96.81 197 PRO B CA 1
ATOM 4683 C C . PRO B 1 197 ? -4.043 -2.051 5.523 1 96.81 197 PRO B C 1
ATOM 4685 O O . PRO B 1 197 ? -5.129 -2.031 6.113 1 96.81 197 PRO B O 1
ATOM 4688 N N . LEU B 1 198 ? -3.078 -1.166 5.672 1 98.06 198 LEU B N 1
ATOM 4689 C CA . LEU B 1 198 ? -3.217 0.049 6.465 1 98.06 198 LEU B CA 1
ATOM 4690 C C . LEU B 1 198 ? -2.811 1.276 5.656 1 98.06 198 LEU B C 1
ATOM 4692 O O . LEU B 1 198 ? -1.812 1.247 4.934 1 98.06 198 LEU B O 1
ATOM 4696 N N . GLN B 1 199 ? -3.588 2.303 5.711 1 98.31 199 GLN B N 1
ATOM 4697 C CA . GLN B 1 199 ? -3.236 3.66 5.305 1 98.31 199 GLN B CA 1
ATOM 4698 C C . GLN B 1 199 ? -3.135 4.586 6.512 1 98.31 199 GLN B C 1
ATOM 4700 O O . GLN B 1 199 ? -4.129 4.828 7.203 1 98.31 199 GLN B O 1
ATOM 4705 N N . ALA B 1 200 ? -1.933 5.07 6.738 1 98.25 200 ALA B N 1
ATOM 4706 C CA . ALA B 1 200 ? -1.703 5.867 7.941 1 98.25 200 ALA B CA 1
ATOM 4707 C C . ALA B 1 200 ? -1.153 7.246 7.59 1 98.25 200 ALA B C 1
ATOM 4709 O O . ALA B 1 200 ? -0.104 7.359 6.953 1 98.25 200 ALA B O 1
ATOM 4710 N N . GLU B 1 201 ? -1.851 8.188 7.848 1 97.88 201 GLU B N 1
ATOM 4711 C CA . GLU B 1 201 ? -1.381 9.57 7.867 1 97.88 201 GLU B CA 1
ATOM 4712 C C . GLU B 1 201 ? -1.044 10.016 9.289 1 97.88 201 GLU B C 1
ATOM 4714 O O . GLU B 1 201 ? -1.91 10.023 10.164 1 97.88 201 GLU B O 1
ATOM 4719 N N . LEU B 1 202 ? 0.192 10.398 9.508 1 97.44 202 LEU B N 1
ATOM 4720 C CA . LEU B 1 202 ? 0.649 10.617 10.883 1 97.44 202 LEU B CA 1
ATOM 4721 C C . LEU B 1 202 ? 1.265 12.008 11.031 1 97.44 202 LEU B C 1
ATOM 4723 O O . LEU B 1 202 ? 1.115 12.859 10.148 1 97.44 202 LEU B O 1
ATOM 4727 N N . GLY B 1 203 ? 1.794 12.266 12.133 1 94.19 203 GLY B N 1
ATOM 4728 C CA . GLY B 1 203 ? 2.207 13.602 12.516 1 94.19 203 GLY B CA 1
ATOM 4729 C C . GLY B 1 203 ? 3.326 14.156 11.656 1 94.19 203 GLY B C 1
ATOM 4730 O O . GLY B 1 203 ? 4.031 13.391 10.984 1 94.19 203 GLY B O 1
ATOM 4731 N N . GLY B 1 204 ? 3.398 15.453 11.633 1 94.38 204 GLY B N 1
ATOM 4732 C CA . GLY B 1 204 ? 4.457 16.172 10.938 1 94.38 204 GLY B CA 1
ATOM 4733 C C . GLY B 1 204 ? 5.246 17.094 11.844 1 94.38 204 GLY B C 1
ATOM 4734 O O . GLY B 1 204 ? 4.703 17.641 12.812 1 94.38 204 GLY B O 1
ATOM 4735 N N . ASN B 1 205 ? 6.508 17.203 11.664 1 96.88 205 ASN B N 1
ATOM 4736 C CA . ASN B 1 205 ? 7.41 18.188 12.242 1 96.88 205 ASN B CA 1
ATOM 4737 C C . ASN B 1 205 ? 8.023 19.094 11.172 1 96.88 205 ASN B C 1
ATOM 4739 O O . ASN B 1 205 ? 9.227 19.031 10.914 1 96.88 205 ASN B O 1
ATOM 4743 N N . ASN B 1 206 ? 7.156 19.938 10.703 1 97.94 206 ASN B N 1
ATOM 4744 C CA . ASN B 1 206 ? 7.332 20.547 9.398 1 97.94 206 ASN B CA 1
ATOM 4745 C C . ASN B 1 206 ? 8.328 21.703 9.453 1 97.94 206 ASN B C 1
ATOM 4747 O O . ASN B 1 206 ? 8.297 22.516 10.391 1 97.94 206 ASN B O 1
ATOM 4751 N N . ALA B 1 207 ? 9.164 21.812 8.453 1 98.25 207 ALA B N 1
ATOM 4752 C CA . ALA B 1 207 ? 10.211 22.828 8.367 1 98.25 207 ALA B CA 1
ATOM 4753 C C . ALA B 1 207 ? 9.828 23.938 7.387 1 98.25 207 ALA B C 1
ATOM 4755 O O . ALA B 1 207 ? 9.18 23.672 6.371 1 98.25 207 ALA B O 1
ATOM 4756 N N . VAL B 1 208 ? 10.18 25.078 7.734 1 98.44 208 VAL B N 1
ATOM 4757 C CA . VAL B 1 208 ? 10.133 26.25 6.863 1 98.44 208 VAL B CA 1
ATOM 4758 C C . VAL B 1 208 ? 11.531 26.844 6.707 1 98.44 208 VAL B C 1
ATOM 4760 O O . VAL B 1 208 ? 12.164 27.234 7.691 1 98.44 208 VAL B O 1
ATOM 4763 N N . VAL B 1 209 ? 11.992 26.875 5.52 1 98.75 209 VAL B N 1
ATOM 4764 C CA . VAL B 1 209 ? 13.328 27.406 5.234 1 98.75 209 VAL B CA 1
ATOM 4765 C C . VAL B 1 209 ? 13.211 28.812 4.664 1 98.75 209 VAL B C 1
ATOM 4767 O O . VAL B 1 209 ? 12.562 29.031 3.639 1 98.75 209 VAL B O 1
ATOM 4770 N N . VAL B 1 210 ? 13.836 29.766 5.301 1 98.56 210 VAL B N 1
ATOM 4771 C CA . VAL B 1 210 ? 13.828 31.156 4.887 1 98.56 210 VAL B CA 1
ATOM 4772 C C . VAL B 1 210 ? 15.234 31.578 4.457 1 98.56 210 VAL B C 1
ATOM 4774 O O . VAL B 1 210 ? 16.141 31.688 5.293 1 98.56 210 VAL B O 1
ATOM 4777 N N . MET B 1 211 ? 15.383 31.859 3.217 1 98.25 211 MET B N 1
ATOM 4778 C CA . MET B 1 211 ? 16.703 32.156 2.672 1 98.25 211 MET B CA 1
ATOM 4779 C C . MET B 1 211 ? 16.906 33.656 2.488 1 98.25 211 MET B C 1
ATOM 4781 O O . MET B 1 211 ? 16.062 34.438 2.893 1 98.25 211 MET B O 1
ATOM 4785 N N . HIS B 1 212 ? 18.047 34.094 1.913 1 97.25 212 HIS B N 1
ATOM 4786 C CA . HIS B 1 212 ? 18.547 35.469 1.887 1 97.25 212 HIS B CA 1
ATOM 4787 C C . HIS B 1 212 ? 17.594 36.375 1.104 1 97.25 212 HIS B C 1
ATOM 4789 O O . HIS B 1 212 ? 17.469 37.562 1.414 1 97.25 212 HIS B O 1
ATOM 4795 N N . ASP B 1 213 ? 16.844 35.781 0.133 1 97.25 213 ASP B N 1
ATOM 4796 C CA . ASP B 1 213 ? 16.062 36.625 -0.779 1 97.25 213 ASP B CA 1
ATOM 4797 C C . ASP B 1 213 ? 14.578 36.594 -0.406 1 97.25 213 ASP B C 1
ATOM 4799 O O . ASP B 1 213 ? 13.742 37.125 -1.139 1 97.25 213 ASP B O 1
ATOM 4803 N N . ALA B 1 214 ? 14.25 35.969 0.724 1 96.75 214 ALA B N 1
ATOM 4804 C CA . ALA B 1 214 ? 12.859 35.906 1.153 1 96.75 214 ALA B CA 1
ATOM 4805 C C . ALA B 1 214 ? 12.328 37.281 1.526 1 96.75 214 ALA B C 1
ATOM 4807 O O . ALA B 1 214 ? 13.047 38.094 2.109 1 96.75 214 ALA B O 1
ATOM 4808 N N . ASP B 1 215 ? 11.117 37.531 1.195 1 96.81 215 ASP B N 1
ATOM 4809 C CA . ASP B 1 215 ? 10.43 38.75 1.614 1 96.81 215 ASP B CA 1
ATOM 4810 C C . ASP B 1 215 ? 9.828 38.594 3.01 1 96.81 215 ASP B C 1
ATOM 4812 O O . ASP B 1 215 ? 8.625 38.375 3.15 1 96.81 215 ASP B O 1
ATOM 4816 N N . ILE B 1 216 ? 10.578 38.875 3.988 1 97.38 216 ILE B N 1
ATOM 4817 C CA . ILE B 1 216 ? 10.266 38.562 5.379 1 97.38 216 ILE B CA 1
ATOM 4818 C C . ILE B 1 216 ? 9.016 39.344 5.809 1 97.38 216 ILE B C 1
ATOM 4820 O O . ILE B 1 216 ? 8.094 38.75 6.391 1 97.38 216 ILE B O 1
ATOM 4824 N N . PRO B 1 217 ? 8.914 40.625 5.527 1 95.44 217 PRO B N 1
ATOM 4825 C CA . PRO B 1 217 ? 7.695 41.344 5.922 1 95.44 217 PRO B CA 1
ATOM 4826 C C . PRO B 1 217 ? 6.434 40.719 5.336 1 95.44 217 PRO B C 1
ATOM 4828 O O . PRO B 1 217 ? 5.398 40.656 6.008 1 95.44 217 PRO B O 1
ATOM 4831 N N . ALA B 1 218 ? 6.598 40.156 4.223 1 94.56 218 ALA B N 1
ATOM 4832 C CA . ALA B 1 218 ? 5.438 39.594 3.529 1 94.56 218 ALA B CA 1
ATOM 4833 C C . ALA B 1 218 ? 5.074 38.219 4.094 1 94.56 218 ALA B C 1
ATOM 4835 O O . ALA B 1 218 ? 3.91 37.844 4.062 1 94.56 218 ALA B O 1
ATOM 4836 N N . ILE B 1 219 ? 6.059 37.469 4.645 1 96.12 219 ILE B N 1
ATOM 4837 C CA . ILE B 1 219 ? 5.762 36.094 4.965 1 96.12 219 ILE B CA 1
ATOM 4838 C C . ILE B 1 219 ? 5.555 35.938 6.473 1 96.12 219 ILE B C 1
ATOM 4840 O O . ILE B 1 219 ? 5.062 34.906 6.938 1 96.12 219 ILE B O 1
ATOM 4844 N N . ALA B 1 220 ? 5.883 36.938 7.242 1 97.25 220 ALA B N 1
ATOM 4845 C CA . ALA B 1 220 ? 5.848 36.812 8.695 1 97.25 220 ALA B CA 1
ATOM 4846 C C . ALA B 1 220 ? 4.445 36.469 9.188 1 97.25 220 ALA B C 1
ATOM 4848 O O . ALA B 1 220 ? 4.273 35.562 9.984 1 97.25 220 ALA B O 1
ATOM 4849 N N . ALA B 1 221 ? 3.494 37.25 8.688 1 96.81 221 ALA B N 1
ATOM 4850 C CA . ALA B 1 221 ? 2.113 37 9.094 1 96.81 221 ALA B CA 1
ATOM 4851 C C . ALA B 1 221 ? 1.662 35.594 8.648 1 96.81 221 ALA B C 1
ATOM 4853 O O . ALA B 1 221 ? 0.939 34.906 9.375 1 96.81 221 ALA B O 1
ATOM 4854 N N . VAL B 1 222 ? 2.053 35.156 7.48 1 96.62 222 VAL B N 1
ATOM 4855 C CA . VAL B 1 222 ? 1.715 33.844 6.93 1 96.62 222 VAL B CA 1
ATOM 4856 C C . VAL B 1 222 ? 2.301 32.75 7.812 1 96.62 222 VAL B C 1
ATOM 4858 O O . VAL B 1 222 ? 1.615 31.781 8.141 1 96.62 222 VAL B O 1
ATOM 4861 N N . LEU B 1 223 ? 3.537 32.938 8.203 1 97.69 223 LEU B N 1
ATOM 4862 C CA . LEU B 1 223 ? 4.23 31.938 9.016 1 97.69 223 LEU B CA 1
ATOM 4863 C C . LEU B 1 223 ? 3.607 31.844 10.406 1 97.69 223 LEU B C 1
ATOM 4865 O O . LEU B 1 223 ? 3.451 30.734 10.945 1 97.69 223 LEU B O 1
ATOM 4869 N N . ALA B 1 224 ? 3.25 33.031 10.961 1 97.88 224 ALA B N 1
ATOM 4870 C CA . ALA B 1 224 ? 2.611 33.031 12.281 1 97.88 224 ALA B CA 1
ATOM 4871 C C . ALA B 1 224 ? 1.285 32.281 12.242 1 97.88 224 ALA B C 1
ATOM 4873 O O . ALA B 1 224 ? 1.021 31.438 13.102 1 97.88 224 ALA B O 1
ATOM 4874 N N . ARG B 1 225 ? 0.494 32.562 11.281 1 96.31 225 ARG B N 1
ATOM 4875 C CA . ARG B 1 225 ? -0.792 31.875 11.156 1 96.31 225 ARG B CA 1
ATOM 4876 C C . ARG B 1 225 ? -0.601 30.375 10.922 1 96.31 225 ARG B C 1
ATOM 4878 O O . ARG B 1 225 ? -1.363 29.562 11.445 1 96.31 225 ARG B O 1
ATOM 4885 N N . ALA B 1 226 ? 0.384 30.016 10.102 1 96.62 226 ALA B N 1
ATOM 4886 C CA . ALA B 1 226 ? 0.66 28.609 9.805 1 96.62 226 ALA B CA 1
ATOM 4887 C C . ALA B 1 226 ? 1.11 27.859 11.055 1 96.62 226 ALA B C 1
ATOM 4889 O O . ALA B 1 226 ? 0.831 26.672 11.211 1 96.62 226 ALA B O 1
ATOM 4890 N N . ALA B 1 227 ? 1.78 28.516 11.93 1 97.19 227 ALA B N 1
ATOM 4891 C CA . ALA B 1 227 ? 2.338 27.875 13.125 1 97.19 227 ALA B CA 1
ATOM 4892 C C . ALA B 1 227 ? 1.301 27.812 14.242 1 97.19 227 ALA B C 1
ATOM 4894 O O . ALA B 1 227 ? 1.222 26.812 14.961 1 97.19 227 ALA B O 1
ATOM 4895 N N . PHE B 1 228 ? 0.465 28.891 14.344 1 97.75 228 PHE B N 1
ATOM 4896 C CA . PHE B 1 228 ? -0.246 29.047 15.602 1 97.75 228 PHE B CA 1
ATOM 4897 C C . PHE B 1 228 ? -1.753 28.984 15.391 1 97.75 228 PHE B C 1
ATOM 4899 O O . PHE B 1 228 ? -2.521 28.922 16.344 1 97.75 228 PHE B O 1
ATOM 4906 N N . GLY B 1 229 ? -2.176 29.062 14.086 1 95.56 229 GLY B N 1
ATOM 4907 C CA . GLY B 1 229 ? -3.602 28.875 13.867 1 95.56 229 GLY B CA 1
ATOM 4908 C C . GLY B 1 229 ? -4.145 27.625 14.539 1 95.56 229 GLY B C 1
ATOM 4909 O O . GLY B 1 229 ? -3.486 26.594 14.555 1 95.56 229 GLY B O 1
ATOM 4910 N N . PHE B 1 230 ? -5.398 27.766 15.172 1 96.44 230 PHE B N 1
ATOM 4911 C CA . PHE B 1 230 ? -6.004 26.688 15.93 1 96.44 230 PHE B CA 1
ATOM 4912 C C . PHE B 1 230 ? -5.047 26.156 17 1 96.44 230 PHE B C 1
ATOM 4914 O O . PHE B 1 230 ? -4.91 24.953 17.172 1 96.44 230 PHE B O 1
ATOM 4921 N N . ALA B 1 231 ? -4.246 27.047 17.469 1 97.31 231 ALA B N 1
ATOM 4922 C CA . ALA B 1 231 ? -3.268 26.781 18.516 1 97.31 231 ALA B CA 1
ATOM 4923 C C . ALA B 1 231 ? -2.236 25.75 18.078 1 97.31 231 ALA B C 1
ATOM 4925 O O . ALA B 1 231 ? -1.801 24.906 18.859 1 97.31 231 ALA B O 1
ATOM 4926 N N . GLY B 1 232 ? -1.931 25.719 16.828 1 96.75 232 GLY B N 1
ATOM 4927 C CA . GLY B 1 232 ? -0.895 24.828 16.312 1 96.75 232 GLY B CA 1
ATOM 4928 C C . GLY B 1 232 ? -1.323 23.375 16.25 1 96.75 232 GLY B C 1
ATOM 4929 O O . GLY B 1 232 ? -0.515 22.5 15.938 1 96.75 232 GLY B O 1
ATOM 4930 N N . GLN B 1 233 ? -2.598 23.078 16.484 1 97.06 233 GLN B N 1
ATOM 4931 C CA . GLN B 1 233 ? -3.092 21.703 16.484 1 97.06 233 GLN B CA 1
ATOM 4932 C C . GLN B 1 233 ? -3.43 21.25 15.062 1 97.06 233 GLN B C 1
ATOM 4934 O O . GLN B 1 233 ? -4.551 20.812 14.797 1 97.06 233 GLN B O 1
ATOM 4939 N N . ARG B 1 234 ? -2.424 21.328 14.227 1 95.5 234 ARG B N 1
ATOM 4940 C CA . ARG B 1 234 ? -2.48 20.922 12.828 1 95.5 234 ARG B CA 1
ATOM 4941 C C . ARG B 1 234 ? -1.26 20.094 12.445 1 95.5 234 ARG B C 1
ATOM 4943 O O . ARG B 1 234 ? -0.128 20.453 12.773 1 95.5 234 ARG B O 1
ATOM 4950 N N . CYS B 1 235 ? -1.482 19.031 11.766 1 94.56 235 CYS B N 1
ATOM 4951 C CA . CYS B 1 235 ? -0.369 18.172 11.375 1 94.56 235 CYS B CA 1
ATOM 4952 C C . CYS B 1 235 ? 0.564 18.891 10.406 1 94.56 235 CYS B C 1
ATOM 4954 O O . CYS B 1 235 ? 1.753 18.578 10.336 1 94.56 235 CYS B O 1
ATOM 4956 N N . THR B 1 236 ? 0.053 19.969 9.664 1 95.31 236 THR B N 1
ATOM 4957 C CA . THR B 1 236 ? 0.833 20.672 8.648 1 95.31 236 THR B CA 1
ATOM 4958 C C . THR B 1 236 ? 1.407 21.969 9.211 1 95.31 236 THR B C 1
ATOM 4960 O O . THR B 1 236 ? 1.995 22.75 8.477 1 95.31 236 THR B O 1
ATOM 4963 N N . ALA B 1 237 ? 1.254 22.25 10.461 1 95.94 237 ALA B N 1
ATOM 4964 C CA . ALA B 1 237 ? 1.742 23.484 11.055 1 95.94 237 ALA B CA 1
ATOM 4965 C C . ALA B 1 237 ? 3.244 23.656 10.828 1 95.94 237 ALA B C 1
ATOM 4967 O O . ALA B 1 237 ? 4.004 22.688 10.953 1 95.94 237 ALA B O 1
ATOM 4968 N N . GLY B 1 238 ? 3.641 24.875 10.375 1 95.56 238 GLY B N 1
ATOM 4969 C CA . GLY B 1 238 ? 5.059 25.172 10.297 1 95.56 238 GLY B CA 1
ATOM 4970 C C . GLY B 1 238 ? 5.707 25.391 11.648 1 95.56 238 GLY B C 1
ATOM 4971 O O . GLY B 1 238 ? 5.504 26.422 12.289 1 95.56 238 GLY B O 1
ATOM 4972 N N . ARG B 1 239 ? 6.516 24.469 12.094 1 94.81 239 ARG B N 1
ATOM 4973 C CA . ARG B 1 239 ? 7.008 24.438 13.461 1 94.81 239 ARG B CA 1
ATOM 4974 C C . ARG B 1 239 ? 8.492 24.797 13.516 1 94.81 239 ARG B C 1
ATOM 4976 O O . ARG B 1 239 ? 8.914 25.562 14.391 1 94.81 239 ARG B O 1
ATOM 4983 N N . ARG B 1 240 ? 9.25 24.234 12.68 1 97.94 240 ARG B N 1
ATOM 4984 C CA . ARG B 1 240 ? 10.688 24.469 12.641 1 97.94 240 ARG B CA 1
ATOM 4985 C C . ARG B 1 240 ? 11.047 25.484 11.562 1 97.94 240 ARG B C 1
ATOM 4987 O O . ARG B 1 240 ? 11.086 25.156 10.375 1 97.94 240 ARG B O 1
ATOM 4994 N N . ILE B 1 241 ? 11.312 26.672 11.969 1 98.19 241 ILE B N 1
ATOM 4995 C CA . ILE B 1 241 ? 11.68 27.719 11.031 1 98.19 241 ILE B CA 1
ATOM 4996 C C . ILE B 1 241 ? 13.203 27.859 10.992 1 98.19 241 ILE B C 1
ATOM 4998 O O . ILE B 1 241 ? 13.828 28.234 11.984 1 98.19 241 ILE B O 1
ATOM 5002 N N . LEU B 1 242 ? 13.758 27.5 9.883 1 98.44 242 LEU B N 1
ATOM 5003 C CA . LEU B 1 242 ? 15.195 27.578 9.641 1 98.44 242 LEU B CA 1
ATOM 5004 C C . LEU B 1 242 ? 15.539 28.828 8.82 1 98.44 242 LEU B C 1
ATOM 5006 O O . LEU B 1 242 ? 15.039 29 7.707 1 98.44 242 LEU B O 1
ATOM 5010 N N . VAL B 1 243 ? 16.359 29.672 9.328 1 98.25 243 VAL B N 1
ATOM 5011 C CA . VAL B 1 243 ? 16.641 30.953 8.672 1 98.25 243 VAL B CA 1
ATOM 5012 C C . VAL B 1 243 ? 18.156 31.156 8.594 1 98.25 243 VAL B C 1
ATOM 5014 O O . VAL B 1 243 ? 18.891 30.812 9.523 1 98.25 243 VAL B O 1
ATOM 5017 N N . VAL B 1 244 ? 18.609 31.688 7.516 1 97.88 244 VAL B N 1
ATOM 5018 C CA . VAL B 1 244 ? 20.031 32 7.387 1 97.88 244 VAL B CA 1
ATOM 5019 C C . VAL B 1 244 ? 20.406 33.094 8.367 1 97.88 244 VAL B C 1
ATOM 5021 O O . VAL B 1 244 ? 19.609 34.031 8.609 1 97.88 244 VAL B O 1
ATOM 5024 N N . ARG B 1 245 ? 21.578 33.094 8.82 1 96.38 245 ARG B N 1
ATOM 5025 C CA . ARG B 1 245 ? 22.062 33.906 9.922 1 96.38 245 ARG B CA 1
ATOM 5026 C C . ARG B 1 245 ? 21.844 35.406 9.641 1 96.38 245 ARG B C 1
ATOM 5028 O O . ARG B 1 245 ? 21.422 36.125 10.523 1 96.38 245 ARG B O 1
ATOM 5035 N N . GLU B 1 246 ? 22.047 35.844 8.477 1 96.69 246 GLU B N 1
ATOM 5036 C CA . GLU B 1 246 ? 22 37.25 8.117 1 96.69 246 GLU B CA 1
ATOM 5037 C C . GLU B 1 246 ? 20.578 37.781 8.203 1 96.69 246 GLU B C 1
ATOM 5039 O O . GLU B 1 246 ? 20.359 39 8.266 1 96.69 246 GLU B O 1
ATOM 5044 N N . ARG B 1 247 ? 19.562 36.875 8.18 1 97.69 247 ARG B N 1
ATOM 5045 C CA . ARG B 1 247 ? 18.172 37.312 8.141 1 97.69 247 ARG B CA 1
ATOM 5046 C C . ARG B 1 247 ? 17.469 37.031 9.469 1 97.69 247 ARG B C 1
ATOM 5048 O O . ARG B 1 247 ? 16.297 37.344 9.633 1 97.69 247 ARG B O 1
ATOM 5055 N N . GLU B 1 248 ? 18.156 36.5 10.438 1 97.25 248 GLU B N 1
ATOM 5056 C CA . GLU B 1 248 ? 17.562 36.031 11.68 1 97.25 248 GLU B CA 1
ATOM 5057 C C . GLU B 1 248 ? 16.891 37.156 12.445 1 97.25 248 GLU B C 1
ATOM 5059 O O . GLU B 1 248 ? 15.742 37.062 12.852 1 97.25 248 GLU B O 1
ATOM 5064 N N . ALA B 1 249 ? 17.641 38.25 12.656 1 97.62 249 ALA B N 1
ATOM 5065 C CA . ALA B 1 249 ? 17.125 39.375 13.461 1 97.62 249 ALA B CA 1
ATOM 5066 C C . ALA B 1 249 ? 15.852 39.938 12.844 1 97.62 249 ALA B C 1
ATOM 5068 O O . ALA B 1 249 ? 14.875 40.188 13.555 1 97.62 249 ALA B O 1
ATOM 5069 N N . GLU B 1 250 ? 15.945 40.125 11.57 1 98.31 250 GLU B N 1
ATOM 5070 C CA . GLU B 1 250 ? 14.781 40.656 10.859 1 98.31 250 GLU B CA 1
ATOM 5071 C C . GLU B 1 250 ? 13.586 39.719 10.969 1 98.31 250 GLU B C 1
ATOM 5073 O O . GLU B 1 250 ? 12.469 40.156 11.227 1 98.31 250 GLU B O 1
ATOM 5078 N N . LEU B 1 251 ? 13.805 38.438 10.766 1 98.38 251 LEU B N 1
ATOM 5079 C CA . LEU B 1 251 ? 12.727 37.469 10.82 1 98.38 251 LEU B CA 1
ATOM 5080 C C . LEU B 1 251 ? 12.125 37.406 12.219 1 98.38 251 LEU B C 1
ATOM 5082 O O . LEU B 1 251 ? 10.898 37.375 12.367 1 98.38 251 LEU B O 1
ATOM 5086 N N . LEU B 1 252 ? 12.977 37.344 13.219 1 98.06 252 LEU B N 1
ATOM 5087 C CA . LEU B 1 252 ? 12.5 37.25 14.594 1 98.06 252 LEU B CA 1
ATOM 5088 C C . LEU B 1 252 ? 11.625 38.438 14.969 1 98.06 252 LEU B C 1
ATOM 5090 O O . LEU B 1 252 ? 10.57 38.281 15.586 1 98.06 252 LEU B O 1
ATOM 5094 N N . GLN B 1 253 ? 12.094 39.594 14.594 1 98.38 253 GLN B N 1
ATOM 5095 C CA . GLN B 1 253 ? 11.328 40.812 14.891 1 98.38 253 GLN B CA 1
ATOM 5096 C C . GLN B 1 253 ? 9.969 40.781 14.203 1 98.38 253 GLN B C 1
ATOM 5098 O O . GLN B 1 253 ? 8.945 41.031 14.836 1 98.38 253 GLN B O 1
ATOM 5103 N N . ALA B 1 254 ? 10.008 40.5 12.945 1 98.5 254 ALA B N 1
ATOM 5104 C CA . ALA B 1 254 ? 8.773 40.469 12.164 1 98.5 254 ALA B CA 1
ATOM 5105 C C . ALA B 1 254 ? 7.836 39.375 12.664 1 98.5 254 ALA B C 1
ATOM 5107 O O . ALA B 1 254 ? 6.625 39.562 12.766 1 98.5 254 ALA B O 1
ATOM 5108 N N . LEU B 1 255 ? 8.359 38.219 12.969 1 98.12 255 LEU B N 1
ATOM 5109 C CA . LEU B 1 255 ? 7.566 37.062 13.422 1 98.12 255 LEU B CA 1
ATOM 5110 C C . LEU B 1 255 ? 6.984 37.312 14.805 1 98.12 255 LEU B C 1
ATOM 5112 O O . LEU B 1 255 ? 5.859 36.906 15.102 1 98.12 255 LEU B O 1
ATOM 5116 N N . GLU B 1 256 ? 7.809 37.906 15.672 1 98.44 256 GLU B N 1
ATOM 5117 C CA . GLU B 1 256 ? 7.293 38.281 16.984 1 98.44 256 GLU B CA 1
ATOM 5118 C C . GLU B 1 256 ? 6.094 39.219 16.875 1 98.44 256 GLU B C 1
ATOM 5120 O O . GLU B 1 256 ? 5.07 39 17.531 1 98.44 256 GLU B O 1
ATOM 5125 N N . ALA B 1 257 ? 6.297 40.25 16.047 1 98.5 257 ALA B N 1
ATOM 5126 C CA . ALA B 1 257 ? 5.215 41.219 15.844 1 98.5 257 ALA B CA 1
ATOM 5127 C C . ALA B 1 257 ? 3.965 40.531 15.305 1 98.5 257 ALA B C 1
ATOM 5129 O O . ALA B 1 257 ? 2.855 40.781 15.781 1 98.5 257 ALA B O 1
ATOM 5130 N N . ALA B 1 258 ? 4.152 39.719 14.289 1 98.25 258 ALA B N 1
ATOM 5131 C CA . ALA B 1 258 ? 3.037 39 13.68 1 98.25 258 ALA B CA 1
ATOM 5132 C C . ALA B 1 258 ? 2.371 38.062 14.688 1 98.25 258 ALA B C 1
ATOM 5134 O O . ALA B 1 258 ? 1.146 37.938 14.711 1 98.25 258 ALA B O 1
ATOM 5135 N N . THR B 1 259 ? 3.146 37.375 15.516 1 98 259 THR B N 1
ATOM 5136 C CA . THR B 1 259 ? 2.637 36.438 16.516 1 98 259 THR B CA 1
ATOM 5137 C C . THR B 1 259 ? 1.82 37.156 17.578 1 98 259 THR B C 1
ATOM 5139 O O . THR B 1 259 ? 0.727 36.719 17.938 1 98 259 THR B O 1
ATOM 5142 N N . ARG B 1 260 ? 2.314 38.281 18.047 1 97 260 ARG B N 1
ATOM 5143 C CA . ARG B 1 260 ? 1.642 39.094 19.062 1 97 260 ARG B CA 1
ATOM 5144 C C . ARG B 1 260 ? 0.348 39.688 18.531 1 97 260 ARG B C 1
ATOM 5146 O O . ARG B 1 260 ? -0.558 40 19.312 1 97 260 ARG B O 1
ATOM 5153 N N . ALA B 1 261 ? 0.311 39.812 17.219 1 97.12 261 ALA B N 1
ATOM 5154 C CA . ALA B 1 261 ? -0.858 40.438 16.594 1 97.12 261 ALA B CA 1
ATOM 5155 C C . ALA B 1 261 ? -2.006 39.438 16.484 1 97.12 261 ALA B C 1
ATOM 5157 O O . ALA B 1 261 ? -3.148 39.812 16.234 1 97.12 261 ALA B O 1
ATOM 5158 N N . LEU B 1 262 ? -1.722 38.156 16.641 1 97 262 LEU B N 1
ATOM 5159 C CA . LEU B 1 262 ? -2.773 37.156 16.578 1 97 262 LEU B CA 1
ATOM 5160 C C . LEU B 1 262 ? -3.775 37.344 17.719 1 97 262 LEU B C 1
ATOM 5162 O O . LEU B 1 262 ? -3.389 37.625 18.844 1 97 262 LEU B O 1
ATOM 5166 N N . VAL B 1 263 ? -5 37.156 17.438 1 96.25 263 VAL B N 1
ATOM 5167 C CA . VAL B 1 263 ? -6.051 37.312 18.438 1 96.25 263 VAL B CA 1
ATOM 5168 C C . VAL B 1 263 ? -6.305 36 19.156 1 96.25 263 VAL B C 1
ATOM 5170 O O . VAL B 1 263 ? -6.879 35.062 18.578 1 96.25 263 VAL B O 1
ATOM 5173 N N . VAL B 1 264 ? -5.883 35.938 20.391 1 96.12 264 VAL B N 1
ATOM 5174 C CA . VAL B 1 264 ? -6.145 34.781 21.266 1 96.12 264 VAL B CA 1
ATOM 5175 C C . VAL B 1 264 ? -7.422 35.031 22.062 1 96.12 264 VAL B C 1
ATOM 5177 O O . VAL B 1 264 ? -7.566 36.062 22.719 1 96.12 264 VAL B O 1
ATOM 5180 N N . GLY B 1 265 ? -8.344 34.125 21.938 1 94.44 265 GLY B N 1
ATOM 5181 C CA . GLY B 1 265 ? -9.578 34.375 22.656 1 94.44 265 GLY B CA 1
ATOM 5182 C C . GLY B 1 265 ? -10.594 33.25 22.531 1 94.44 265 GLY B C 1
ATOM 5183 O O . GLY B 1 265 ? -10.242 32.125 22.125 1 94.44 265 GLY B O 1
ATOM 5184 N N . GLU B 1 266 ? -11.805 33.594 22.922 1 94.69 266 GLU B N 1
ATOM 5185 C CA . GLU B 1 266 ? -12.898 32.625 22.859 1 94.69 266 GLU B CA 1
ATOM 5186 C C . GLU B 1 266 ? -13.141 32.156 21.438 1 94.69 266 GLU B C 1
ATOM 5188 O O . GLU B 1 266 ? -13.336 32.969 20.531 1 94.69 266 GLU B O 1
ATOM 5193 N N . PRO B 1 267 ? -13.188 30.859 21.234 1 96.44 267 PRO B N 1
ATOM 5194 C CA . PRO B 1 267 ? -13.219 30.312 19.875 1 96.44 267 PRO B CA 1
ATOM 5195 C C . PRO B 1 267 ? -14.5 30.688 19.125 1 96.44 267 PRO B C 1
ATOM 5197 O O . PRO B 1 267 ? -14.5 30.734 17.891 1 96.44 267 PRO B O 1
ATOM 5200 N N . GLY B 1 268 ? -15.539 30.984 19.812 1 96.5 268 GLY B N 1
ATOM 5201 C CA . GLY B 1 268 ? -16.797 31.344 19.188 1 96.5 268 GLY B CA 1
ATOM 5202 C C . GLY B 1 268 ? -16.797 32.75 18.594 1 96.5 268 GLY B C 1
ATOM 5203 O O . GLY B 1 268 ? -17.672 33.094 17.797 1 96.5 268 GLY B O 1
ATOM 5204 N N . ASP B 1 269 ? -15.82 33.562 19 1 96.38 269 ASP B N 1
ATOM 5205 C CA . ASP B 1 269 ? -15.688 34.906 18.453 1 96.38 269 ASP B CA 1
ATOM 5206 C C . ASP B 1 269 ? -15.055 34.875 17.062 1 96.38 269 ASP B C 1
ATOM 5208 O O . ASP B 1 269 ? -14.008 34.25 16.875 1 96.38 269 ASP B O 1
ATOM 5212 N N . VAL B 1 270 ? -15.578 35.562 16.094 1 95.94 270 VAL B N 1
ATOM 5213 C CA . VAL B 1 270 ? -15.172 35.531 14.695 1 95.94 270 VAL B CA 1
ATOM 5214 C C . VAL B 1 270 ? -13.773 36.125 14.555 1 95.94 270 VAL B C 1
ATOM 5216 O O . VAL B 1 270 ? -13.047 35.781 13.617 1 95.94 270 VAL B O 1
ATOM 5219 N N . SER B 1 271 ? -13.352 36.969 15.508 1 96.06 271 SER B N 1
ATOM 5220 C CA . SER B 1 271 ? -12.047 37.594 15.406 1 96.06 271 SER B CA 1
ATOM 5221 C C . SER B 1 271 ? -10.938 36.688 15.938 1 96.06 271 SER B C 1
ATOM 5223 O O . SER B 1 271 ? -9.758 36.969 15.719 1 96.06 271 SER B O 1
ATOM 5225 N N . THR B 1 272 ? -11.344 35.625 16.688 1 97.06 272 THR B N 1
ATOM 5226 C CA . THR B 1 272 ? -10.359 34.75 17.328 1 97.06 272 THR B CA 1
ATOM 5227 C C . THR B 1 272 ? -9.578 33.969 16.281 1 97.06 272 THR B C 1
ATOM 5229 O O . THR B 1 272 ? -10.164 33.375 15.367 1 97.06 272 THR B O 1
ATOM 5232 N N . GLU B 1 273 ? -8.305 33.906 16.344 1 96.19 273 GLU B N 1
ATOM 5233 C CA . GLU B 1 273 ? -7.422 33.156 15.453 1 96.19 273 GLU B CA 1
ATOM 5234 C C . GLU B 1 273 ? -6.777 31.984 16.172 1 96.19 273 GLU B C 1
ATOM 5236 O O . GLU B 1 273 ? -6.438 30.984 15.547 1 96.19 273 GLU B O 1
ATOM 5241 N N . VAL B 1 274 ? -6.555 32.188 17.453 1 97.25 274 VAL B N 1
ATOM 5242 C CA . VAL B 1 274 ? -5.953 31.141 18.266 1 97.25 274 VAL B CA 1
ATOM 5243 C C . VAL B 1 274 ? -6.859 30.812 19.453 1 97.25 274 VAL B C 1
ATOM 5245 O O . VAL B 1 274 ? -7.117 31.672 20.297 1 97.25 274 VAL B O 1
ATOM 5248 N N . GLY B 1 275 ? -7.406 29.656 19.422 1 96.62 275 GLY B N 1
ATOM 5249 C CA . GLY B 1 275 ? -8.227 29.156 20.516 1 96.62 275 GLY B CA 1
ATOM 5250 C C . GLY B 1 275 ? -7.441 28.312 21.516 1 96.62 275 GLY B C 1
ATOM 5251 O O . GLY B 1 275 ? -6.211 28.344 21.531 1 96.62 275 GLY B O 1
ATOM 5252 N N . PRO B 1 276 ? -8.148 27.672 22.438 1 97 276 PRO B N 1
ATOM 5253 C CA . PRO B 1 276 ? -7.484 26.797 23.406 1 97 276 PRO B CA 1
ATOM 5254 C C . PRO B 1 276 ? -6.977 25.5 22.797 1 97 276 PRO B C 1
ATOM 5256 O O . PRO B 1 276 ? -7.324 25.172 21.656 1 97 276 PRO B O 1
ATOM 5259 N N . LEU B 1 277 ? -6.086 24.844 23.531 1 97.5 277 LEU B N 1
ATOM 5260 C CA . LEU B 1 277 ? -5.789 23.453 23.219 1 97.5 277 LEU B CA 1
ATOM 5261 C C . LEU B 1 277 ? -6.977 22.562 23.547 1 97.5 277 LEU B C 1
ATOM 5263 O O . LEU B 1 277 ? -7.863 22.953 24.297 1 97.5 277 LEU B O 1
ATOM 5267 N N . VAL B 1 278 ? -7 21.375 23.031 1 97.12 278 VAL B N 1
ATOM 5268 C CA . VAL B 1 278 ? -8.18 20.5 23.047 1 97.12 278 VAL B CA 1
ATOM 5269 C C . VAL B 1 278 ? -8.438 20.016 24.469 1 97.12 278 VAL B C 1
ATOM 5271 O O . VAL B 1 278 ? -9.57 19.688 24.828 1 97.12 278 VAL B O 1
ATOM 5274 N N . SER B 1 279 ? -7.371 20 25.344 1 96.75 279 SER B N 1
ATOM 5275 C CA . SER B 1 279 ? -7.508 19.5 26.703 1 96.75 279 SER B CA 1
ATOM 5276 C C . SER B 1 279 ? -6.438 20.078 27.625 1 96.75 279 SER B C 1
ATOM 5278 O O . SER B 1 279 ? -5.449 20.656 27.156 1 96.75 279 SER B O 1
ATOM 5280 N N . ALA B 1 280 ? -6.672 19.922 28.922 1 96.19 280 ALA B N 1
ATOM 5281 C CA . ALA B 1 280 ? -5.68 20.344 29.906 1 96.19 280 ALA B CA 1
ATOM 5282 C C . ALA B 1 280 ? -4.406 19.516 29.797 1 96.19 280 ALA B C 1
ATOM 5284 O O . ALA B 1 280 ? -3.303 20.031 29.984 1 96.19 280 ALA B O 1
ATOM 5285 N N . GLU B 1 281 ? -4.594 18.297 29.5 1 96.44 281 GLU B N 1
ATOM 5286 C CA . GLU B 1 281 ? -3.441 17.422 29.328 1 96.44 281 GLU B CA 1
ATOM 5287 C C . GLU B 1 281 ? -2.561 17.891 28.172 1 96.44 281 GLU B C 1
ATOM 5289 O O . GLU B 1 281 ? -1.331 17.859 28.266 1 96.44 281 GLU B O 1
ATOM 5294 N N . ALA B 1 282 ? -3.188 18.297 27.078 1 96.62 282 ALA B N 1
ATOM 5295 C CA . ALA B 1 282 ? -2.445 18.812 25.922 1 96.62 282 ALA B CA 1
ATOM 5296 C C . ALA B 1 282 ? -1.695 20.078 26.281 1 96.62 282 ALA B C 1
ATOM 5298 O O . ALA B 1 282 ? -0.53 20.25 25.922 1 96.62 282 ALA B O 1
ATOM 5299 N N . ARG B 1 283 ? -2.354 20.953 27.016 1 96.5 283 ARG B N 1
ATOM 5300 C CA . ARG B 1 283 ? -1.733 22.188 27.484 1 96.5 283 ARG B CA 1
ATOM 5301 C C . ARG B 1 283 ? -0.515 21.891 28.344 1 96.5 283 ARG B C 1
ATOM 5303 O O . ARG B 1 283 ? 0.553 22.469 28.156 1 96.5 283 ARG B O 1
ATOM 5310 N N . ASP B 1 284 ? -0.666 20.984 29.281 1 96.75 284 ASP B N 1
ATOM 5311 C CA . ASP B 1 284 ? 0.411 20.656 30.219 1 96.75 284 ASP B CA 1
ATOM 5312 C C . ASP B 1 284 ? 1.593 20.031 29.469 1 96.75 284 ASP B C 1
ATOM 5314 O O . ASP B 1 284 ? 2.75 20.266 29.828 1 96.75 284 ASP B O 1
ATOM 5318 N N . ALA B 1 285 ? 1.3 19.25 28.5 1 96.38 285 ALA B N 1
ATOM 5319 C CA . ALA B 1 285 ? 2.354 18.641 27.703 1 96.38 285 ALA B CA 1
ATOM 5320 C C . ALA B 1 285 ? 3.164 19.703 26.953 1 96.38 285 ALA B C 1
ATOM 5322 O O . ALA B 1 285 ? 4.395 19.609 26.891 1 96.38 285 ALA B O 1
ATOM 5323 N N . ILE B 1 286 ? 2.494 20.656 26.391 1 96.94 286 ILE B N 1
ATOM 5324 C CA . ILE B 1 286 ? 3.164 21.734 25.672 1 96.94 286 ILE B CA 1
ATOM 5325 C C . ILE B 1 286 ? 3.992 22.578 26.641 1 96.94 286 ILE B C 1
ATOM 5327 O O . ILE B 1 286 ? 5.137 22.922 26.359 1 96.94 286 ILE B O 1
ATOM 5331 N N . ALA B 1 287 ? 3.416 22.875 27.797 1 96.38 287 ALA B N 1
ATOM 5332 C CA . ALA B 1 287 ? 4.148 23.609 28.812 1 96.38 287 ALA B CA 1
ATOM 5333 C C . ALA B 1 287 ? 5.43 22.891 29.203 1 96.38 287 ALA B C 1
ATOM 5335 O O . ALA B 1 287 ? 6.48 23.516 29.359 1 96.38 287 ALA B O 1
ATOM 5336 N N . ASP B 1 288 ? 5.328 21.656 29.344 1 97 288 ASP B N 1
ATOM 5337 C CA . ASP B 1 288 ? 6.477 20.844 29.719 1 97 288 ASP B CA 1
ATOM 5338 C C . ASP B 1 288 ? 7.555 20.875 28.641 1 97 288 ASP B C 1
ATOM 5340 O O . ASP B 1 288 ? 8.742 21.016 28.953 1 97 288 ASP B O 1
ATOM 5344 N N . VAL B 1 289 ? 7.164 20.719 27.406 1 95.75 289 VAL B N 1
ATOM 5345 C CA . VAL B 1 289 ? 8.109 20.703 26.297 1 95.75 289 VAL B CA 1
ATOM 5346 C C . VAL B 1 289 ? 8.828 22.047 26.203 1 95.75 289 VAL B C 1
ATOM 5348 O O . VAL B 1 289 ? 10.031 22.094 25.969 1 95.75 289 VAL B O 1
ATOM 5351 N N . VAL B 1 290 ? 8.141 23.141 26.406 1 96.75 290 VAL B N 1
ATOM 5352 C CA . VAL B 1 290 ? 8.719 24.484 26.359 1 96.75 290 VAL B CA 1
ATOM 5353 C C . VAL B 1 290 ? 9.688 24.672 27.516 1 96.75 290 VAL B C 1
ATOM 5355 O O . VAL B 1 290 ? 10.805 25.156 27.328 1 96.75 290 VAL B O 1
ATOM 5358 N N . THR B 1 291 ? 9.258 24.203 28.688 1 96.69 291 THR B N 1
ATOM 5359 C CA . THR B 1 291 ? 10.102 24.312 29.859 1 96.69 291 THR B CA 1
ATOM 5360 C C . THR B 1 291 ? 11.43 23.578 29.656 1 96.69 291 THR B C 1
ATOM 5362 O O . THR B 1 291 ? 12.492 24.125 29.938 1 96.69 291 THR B O 1
ATOM 5365 N N . ARG B 1 292 ? 11.383 22.453 29.172 1 96 292 ARG B N 1
ATOM 5366 C CA . ARG B 1 292 ? 12.578 21.656 28.938 1 96 292 ARG B CA 1
ATOM 5367 C C . ARG B 1 292 ? 13.469 22.312 27.891 1 96 292 ARG B C 1
ATOM 5369 O O . ARG B 1 292 ? 14.703 22.25 27.984 1 96 292 ARG B O 1
ATOM 5376 N N . ALA B 1 293 ? 12.844 22.859 26.844 1 96.19 293 ALA B N 1
ATOM 5377 C CA . ALA B 1 293 ? 13.617 23.578 25.828 1 96.19 293 ALA B CA 1
ATOM 5378 C C . ALA B 1 293 ? 14.367 24.766 26.438 1 96.19 293 ALA B C 1
ATOM 5380 O O . ALA B 1 293 ? 15.523 25.016 26.094 1 96.19 293 ALA B O 1
ATOM 5381 N N . LEU B 1 294 ? 13.742 25.453 27.344 1 95.81 294 LEU B N 1
ATOM 5382 C CA . LEU B 1 294 ? 14.352 26.609 28 1 95.81 294 LEU B CA 1
ATOM 5383 C C . LEU B 1 294 ? 15.516 26.172 28.891 1 95.81 294 LEU B C 1
ATOM 5385 O O . LEU B 1 294 ? 16.562 26.812 28.922 1 95.81 294 LEU B O 1
ATOM 5389 N N . GLU B 1 295 ? 15.281 25.109 29.562 1 95.12 295 GLU B N 1
ATOM 5390 C CA . GLU B 1 295 ? 16.344 24.547 30.391 1 95.12 295 GLU B CA 1
ATOM 5391 C C . GLU B 1 295 ? 17.547 24.125 29.531 1 95.12 295 GLU B C 1
ATOM 5393 O O . GLU B 1 295 ? 18.672 24.125 30.016 1 95.12 295 GLU B O 1
ATOM 5398 N N . GLY B 1 296 ? 17.219 23.797 28.344 1 92.75 296 GLY B N 1
ATOM 5399 C CA . GLY B 1 296 ? 18.266 23.359 27.438 1 92.75 296 GLY B CA 1
ATOM 5400 C C . GLY B 1 296 ? 18.953 24.516 26.734 1 92.75 296 GLY B C 1
ATOM 5401 O O . GLY B 1 296 ? 19.844 24.297 25.906 1 92.75 296 GLY B O 1
ATOM 5402 N N . GLY B 1 297 ? 18.516 25.75 26.969 1 94.38 297 GLY B N 1
ATOM 5403 C CA . GLY B 1 297 ? 19.234 26.891 26.453 1 94.38 297 GLY B CA 1
ATOM 5404 C C . GLY B 1 297 ? 18.438 27.703 25.438 1 94.38 297 GLY B C 1
ATOM 5405 O O . GLY B 1 297 ? 18.906 28.734 24.969 1 94.38 297 GLY B O 1
ATOM 5406 N N . ALA B 1 298 ? 17.25 27.297 25.094 1 96.19 298 ALA B N 1
ATOM 5407 C CA . ALA B 1 298 ? 16.406 28.078 24.188 1 96.19 298 ALA B CA 1
ATOM 5408 C C . ALA B 1 298 ? 15.961 29.391 24.844 1 96.19 298 ALA B C 1
ATOM 5410 O O . ALA B 1 298 ? 15.953 29.516 26.062 1 96.19 298 ALA B O 1
ATOM 5411 N N . GLY B 1 299 ? 15.727 30.328 24.047 1 97.19 299 GLY B N 1
ATOM 5412 C CA . GLY B 1 299 ? 15.195 31.594 24.516 1 97.19 299 GLY B CA 1
ATOM 5413 C C . GLY B 1 299 ? 13.766 31.844 24.062 1 97.19 299 GLY B C 1
ATOM 5414 O O . GLY B 1 299 ? 13.398 31.484 22.938 1 97.19 299 GLY B O 1
ATOM 5415 N N . VAL B 1 300 ? 13.008 32.5 24.875 1 97.56 300 VAL B N 1
ATOM 5416 C CA . VAL B 1 300 ? 11.633 32.844 24.531 1 97.56 300 VAL B CA 1
ATOM 5417 C C . VAL B 1 300 ? 11.617 34.188 23.812 1 97.56 300 VAL B C 1
ATOM 5419 O O . VAL B 1 300 ? 12.094 35.188 24.344 1 97.56 300 VAL B O 1
ATOM 5422 N N . VAL B 1 301 ? 11.156 34.25 22.641 1 97.81 301 VAL B N 1
ATOM 5423 C CA . VAL B 1 301 ? 10.945 35.5 21.906 1 97.81 301 VAL B CA 1
ATOM 5424 C C . VAL B 1 301 ? 9.617 36.125 22.328 1 97.81 301 VAL B C 1
ATOM 5426 O O . VAL B 1 301 ? 9.547 37.312 22.594 1 97.81 301 VAL B O 1
ATOM 5429 N N . CYS B 1 302 ? 8.625 35.312 22.375 1 96.44 302 CYS B N 1
ATOM 5430 C CA . CYS B 1 302 ? 7.324 35.688 22.922 1 96.44 302 CYS B CA 1
ATOM 5431 C C . CYS B 1 302 ? 6.535 34.469 23.344 1 96.44 302 CYS B C 1
ATOM 5433 O O . CYS B 1 302 ? 6.875 33.344 22.969 1 96.44 302 CYS B O 1
ATOM 5435 N N . GLY B 1 303 ? 5.508 34.656 24.219 1 96.38 303 GLY B N 1
ATOM 5436 C CA . GLY B 1 303 ? 4.688 33.562 24.719 1 96.38 303 GLY B CA 1
ATOM 5437 C C . GLY B 1 303 ? 5.336 32.781 25.859 1 96.38 303 GLY B C 1
ATOM 5438 O O . GLY B 1 303 ? 5.922 33.375 26.766 1 96.38 303 GLY B O 1
ATOM 5439 N N . GLY B 1 304 ? 5.117 31.453 25.938 1 92.06 304 GLY B N 1
ATOM 5440 C CA . GLY B 1 304 ? 5.68 30.609 26.969 1 92.06 304 GLY B CA 1
ATOM 5441 C C . GLY B 1 304 ? 4.895 30.641 28.266 1 92.06 304 GLY B C 1
ATOM 5442 O O . GLY B 1 304 ? 5.402 30.234 29.312 1 92.06 304 GLY B O 1
ATOM 5443 N N . ILE B 1 305 ? 3.682 31.125 28.094 1 88.12 305 ILE B N 1
ATOM 5444 C CA . ILE B 1 305 ? 2.873 31.297 29.297 1 88.12 305 ILE B CA 1
ATOM 5445 C C . ILE B 1 305 ? 1.399 31.078 28.953 1 88.12 305 ILE B C 1
ATOM 5447 O O . ILE B 1 305 ? 1.026 31.016 27.781 1 88.12 305 ILE B O 1
ATOM 5451 N N . VAL B 1 306 ? 0.642 30.906 30.031 1 88.06 306 VAL B N 1
ATOM 5452 C CA . VAL B 1 306 ? -0.806 30.984 29.875 1 88.06 306 VAL B CA 1
ATOM 5453 C C . VAL B 1 306 ? -1.221 32.438 29.656 1 88.06 306 VAL B C 1
ATOM 5455 O O . VAL B 1 306 ? -0.817 33.312 30.422 1 88.06 306 VAL B O 1
ATOM 5458 N N . PRO B 1 307 ? -1.963 32.656 28.594 1 88.88 307 PRO B N 1
ATOM 5459 C CA . PRO B 1 307 ? -2.342 34.031 28.344 1 88.88 307 PRO B CA 1
ATOM 5460 C C . PRO B 1 307 ? -3.078 34.656 29.531 1 88.88 307 PRO B C 1
ATOM 5462 O O . PRO B 1 307 ? -3.895 34 30.172 1 88.88 307 PRO B O 1
ATOM 5465 N N . ARG B 1 308 ? -2.822 35.906 29.75 1 83.25 308 ARG B N 1
ATOM 5466 C CA . ARG B 1 308 ? -3.441 36.625 30.859 1 83.25 308 ARG B CA 1
ATOM 5467 C C . ARG B 1 308 ? -4.953 36.719 30.688 1 83.25 308 ARG B C 1
ATOM 5469 O O . ARG B 1 308 ? -5.445 36.969 29.594 1 83.25 308 ARG B O 1
ATOM 5476 N N . GLY B 1 309 ? -5.688 36.469 31.672 1 85.44 309 GLY B N 1
ATOM 5477 C CA . GLY B 1 309 ? -7.133 36.594 31.625 1 85.44 309 GLY B CA 1
ATOM 5478 C C . GLY B 1 309 ? -7.824 35.344 31.156 1 85.44 309 GLY B C 1
ATOM 5479 O O . GLY B 1 309 ? -9.055 35.25 31.141 1 85.44 309 GLY B O 1
ATOM 5480 N N . LEU B 1 310 ? -7.086 34.5 30.656 1 86.56 310 LEU B N 1
ATOM 5481 C CA . LEU B 1 310 ? -7.625 33.219 30.203 1 86.56 310 LEU B CA 1
ATOM 5482 C C . LEU B 1 310 ? -7.156 32.094 31.094 1 86.56 310 LEU B C 1
ATOM 5484 O O . LEU B 1 310 ? -6.527 31.141 30.609 1 86.56 310 LEU B O 1
ATOM 5488 N N . ASP B 1 311 ? -7.594 32.156 32.312 1 81.44 311 ASP B N 1
ATOM 5489 C CA . ASP B 1 311 ? -7.066 31.25 33.312 1 81.44 311 ASP B CA 1
ATOM 5490 C C . ASP B 1 311 ? -7.906 29.984 33.406 1 81.44 311 ASP B C 1
ATOM 5492 O O . ASP B 1 311 ? -7.496 29 34.062 1 81.44 311 ASP B O 1
ATOM 5496 N N . HIS B 1 312 ? -9.039 30.141 32.844 1 85.25 312 HIS B N 1
ATOM 5497 C CA . HIS B 1 312 ? -9.914 28.969 32.875 1 85.25 312 HIS B CA 1
ATOM 5498 C C . HIS B 1 312 ? -9.945 28.266 31.516 1 85.25 312 HIS B C 1
ATOM 5500 O O . HIS B 1 312 ? -10.242 28.891 30.5 1 85.25 312 HIS B O 1
ATOM 5506 N N . GLY B 1 313 ? -9.352 27.078 31.469 1 90.62 313 GLY B N 1
ATOM 5507 C CA . GLY B 1 313 ? -9.336 26.312 30.25 1 90.62 313 GLY B CA 1
ATOM 5508 C C . GLY B 1 313 ? -7.941 25.875 29.828 1 90.62 313 GLY B C 1
ATOM 5509 O O . GLY B 1 313 ? -6.977 26.078 30.562 1 90.62 313 GLY B O 1
ATOM 5510 N N . ALA B 1 314 ? -7.809 25.312 28.656 1 95.94 314 ALA B N 1
ATOM 5511 C CA . ALA B 1 314 ? -6.559 24.734 28.172 1 95.94 314 ALA B CA 1
ATOM 5512 C C . ALA B 1 314 ? -5.812 25.703 27.266 1 95.94 314 ALA B C 1
ATOM 5514 O O . ALA B 1 314 ? -5.508 25.375 26.109 1 95.94 314 ALA B O 1
ATOM 5515 N N . TRP B 1 315 ? -5.52 26.859 27.844 1 96 315 TRP B N 1
ATOM 5516 C CA . TRP B 1 315 ? -4.914 27.938 27.062 1 96 315 TRP B CA 1
ATOM 5517 C C . TRP B 1 315 ? -3.391 27.891 27.172 1 96 315 TRP B C 1
ATOM 5519 O O . TRP B 1 315 ? -2.84 27.594 28.234 1 96 315 TRP B O 1
ATOM 5529 N N . TYR B 1 316 ? -2.746 28.156 26.109 1 96.81 316 TYR B N 1
ATOM 5530 C CA . TYR B 1 316 ? -1.308 28.391 26.031 1 96.81 316 TYR B CA 1
ATOM 5531 C C . TYR B 1 316 ? -0.977 29.406 24.953 1 96.81 316 TYR B C 1
ATOM 5533 O O . TYR B 1 316 ? -1.492 29.344 23.844 1 96.81 316 TYR B O 1
ATOM 5541 N N . ALA B 1 317 ? -0.214 30.391 25.297 1 96.94 317 ALA B N 1
ATOM 5542 C CA . ALA B 1 317 ? 0.07 31.484 24.359 1 96.94 317 ALA B CA 1
ATOM 5543 C C . ALA B 1 317 ? 0.913 30.984 23.188 1 96.94 317 ALA B C 1
ATOM 5545 O O . ALA B 1 317 ? 1.79 30.141 23.359 1 96.94 317 ALA B O 1
ATOM 5546 N N . PRO B 1 318 ? 0.613 31.547 21.953 1 98.06 318 PRO B N 1
ATOM 5547 C CA . PRO B 1 318 ? 1.578 31.312 20.875 1 98.06 318 PRO B CA 1
ATOM 5548 C C . PRO B 1 318 ? 3.018 31.594 21.312 1 98.06 318 PRO B C 1
ATOM 5550 O O . PRO B 1 318 ? 3.328 32.688 21.766 1 98.06 318 PRO B O 1
ATOM 5553 N N . THR B 1 319 ? 3.842 30.594 21.188 1 98.44 319 THR B N 1
ATOM 5554 C CA . THR B 1 319 ? 5.18 30.672 21.766 1 98.44 319 THR B CA 1
ATOM 5555 C C . THR B 1 319 ? 6.242 30.516 20.672 1 98.44 319 THR B C 1
ATOM 5557 O O . THR B 1 319 ? 6.258 29.516 19.953 1 98.44 319 THR B O 1
ATOM 5560 N N . LEU B 1 320 ? 7.004 31.516 20.578 1 98.31 320 LEU B N 1
ATOM 5561 C CA . LEU B 1 320 ? 8.133 31.516 19.656 1 98.31 320 LEU B CA 1
ATOM 5562 C C . LEU B 1 320 ? 9.453 31.375 20.406 1 98.31 320 LEU B C 1
ATOM 5564 O O . LEU B 1 320 ? 9.758 32.188 21.281 1 98.31 320 LEU B O 1
ATOM 5568 N N . LEU B 1 321 ? 10.172 30.344 20.109 1 98.25 321 LEU B N 1
ATOM 5569 C CA . LEU B 1 321 ? 11.453 30.094 20.75 1 98.25 321 LEU B CA 1
ATOM 5570 C C . LEU B 1 321 ? 12.602 30.344 19.766 1 98.25 321 LEU B C 1
ATOM 5572 O O . LEU B 1 321 ? 12.461 30.094 18.578 1 98.25 321 LEU B O 1
ATOM 5576 N N . ARG B 1 322 ? 13.68 30.812 20.219 1 97.44 322 ARG B N 1
ATOM 5577 C CA . ARG B 1 322 ? 14.914 30.984 19.438 1 97.44 322 ARG B CA 1
ATOM 5578 C C . ARG B 1 322 ? 16.062 30.203 20.062 1 97.44 322 ARG B C 1
ATOM 5580 O O . ARG B 1 322 ? 15.938 29.688 21.172 1 97.44 322 ARG B O 1
ATOM 5587 N N . ASN B 1 323 ? 17.141 30 19.297 1 94 323 ASN B N 1
ATOM 5588 C CA . ASN B 1 323 ? 18.344 29.297 19.734 1 94 323 ASN B CA 1
ATOM 5589 C C . ASN B 1 323 ? 18.047 27.875 20.188 1 94 323 ASN B C 1
ATOM 5591 O O . ASN B 1 323 ? 18.453 27.453 21.266 1 94 323 ASN B O 1
ATOM 5595 N N . VAL B 1 324 ? 17.234 27.234 19.469 1 93.38 324 VAL B N 1
ATOM 5596 C CA . VAL B 1 324 ? 16.906 25.844 19.766 1 93.38 324 VAL B CA 1
ATOM 5597 C C . VAL B 1 324 ? 17.891 24.906 19.062 1 93.38 324 VAL B C 1
ATOM 5599 O O . VAL B 1 324 ? 18.016 24.953 17.828 1 93.38 324 VAL B O 1
ATOM 5602 N N . ALA B 1 325 ? 18.516 24.109 19.766 1 91.5 325 ALA B N 1
ATOM 5603 C CA . ALA B 1 325 ? 19.5 23.172 19.219 1 91.5 325 ALA B CA 1
ATOM 5604 C C . ALA B 1 325 ? 18.812 22.016 18.5 1 91.5 325 ALA B C 1
ATOM 5606 O O . ALA B 1 325 ? 17.797 21.5 18.969 1 91.5 325 ALA B O 1
ATOM 5607 N N . PRO B 1 326 ? 19.391 21.562 17.359 1 93 326 PRO B N 1
ATOM 5608 C CA . PRO B 1 326 ? 18.766 20.516 16.562 1 93 326 PRO B CA 1
ATOM 5609 C C . PRO B 1 326 ? 18.672 19.188 17.312 1 93 326 PRO B C 1
ATOM 5611 O O . PRO B 1 326 ? 17.891 18.312 16.922 1 93 326 PRO B O 1
ATOM 5614 N N . GLU B 1 327 ? 19.359 18.969 18.359 1 91.88 327 GLU B N 1
ATOM 5615 C CA . GLU B 1 327 ? 19.391 17.688 19.062 1 91.88 327 GLU B CA 1
ATOM 5616 C C . GLU B 1 327 ? 18.281 17.625 20.125 1 91.88 327 GLU B C 1
ATOM 5618 O O . GLU B 1 327 ? 18 16.547 20.656 1 91.88 327 GLU B O 1
ATOM 5623 N N . THR B 1 328 ? 17.656 18.75 20.391 1 93.44 328 THR B N 1
ATOM 5624 C CA . THR B 1 328 ? 16.641 18.812 21.438 1 93.44 328 THR B CA 1
ATOM 5625 C C . THR B 1 328 ? 15.367 18.094 21 1 93.44 328 THR B C 1
ATOM 5627 O O . THR B 1 328 ? 15.109 17.969 19.812 1 93.44 328 THR B O 1
ATOM 5630 N N . ARG B 1 329 ? 14.609 17.703 21.969 1 94.06 329 ARG B N 1
ATOM 5631 C CA . ARG B 1 329 ? 13.359 16.984 21.719 1 94.06 329 ARG B CA 1
ATOM 5632 C C . ARG B 1 329 ? 12.367 17.859 20.969 1 94.06 329 ARG B C 1
ATOM 5634 O O . ARG B 1 329 ? 11.695 17.406 20.047 1 94.06 329 ARG B O 1
ATOM 5641 N N . ILE B 1 330 ? 12.32 19.125 21.328 1 96.38 330 ILE B N 1
ATOM 5642 C CA . ILE B 1 330 ? 11.344 20.031 20.734 1 96.38 330 ILE B CA 1
ATOM 5643 C C . ILE B 1 330 ? 11.656 20.219 19.25 1 96.38 330 ILE B C 1
ATOM 5645 O O . ILE B 1 330 ? 10.758 20.5 18.453 1 96.38 330 ILE B O 1
ATOM 5649 N N . PHE B 1 331 ? 12.945 20.062 18.875 1 97.06 331 PHE B N 1
ATOM 5650 C CA . PHE B 1 331 ? 13.336 20.188 17.469 1 97.06 331 PHE B CA 1
ATOM 5651 C C . PHE B 1 331 ? 13.047 18.891 16.719 1 97.06 331 PHE B C 1
ATOM 5653 O O . PHE B 1 331 ? 12.633 18.922 15.555 1 97.06 331 PHE B O 1
ATOM 5660 N N . ARG B 1 332 ? 13.172 17.766 17.344 1 96.31 332 ARG B N 1
ATOM 5661 C CA . ARG B 1 332 ? 13.18 16.469 16.656 1 96.31 332 ARG B CA 1
ATOM 5662 C C . ARG B 1 332 ? 11.789 15.844 16.656 1 96.31 332 ARG B C 1
ATOM 5664 O O . ARG B 1 332 ? 11.492 14.984 15.828 1 96.31 332 ARG B O 1
ATOM 5671 N N . GLU B 1 333 ? 10.922 16.25 17.594 1 95.69 333 GLU B N 1
ATOM 5672 C CA . GLU B 1 333 ? 9.594 15.656 17.734 1 95.69 333 GLU B CA 1
ATOM 5673 C C . GLU B 1 333 ? 8.5 16.688 17.516 1 95.69 333 GLU B C 1
ATOM 5675 O O . GLU B 1 333 ? 8.703 17.875 17.75 1 95.69 333 GLU B O 1
ATOM 5680 N N . GLU B 1 334 ? 7.41 16.234 17.047 1 95.62 334 GLU B N 1
ATOM 5681 C CA . GLU B 1 334 ? 6.266 17.109 16.844 1 95.62 334 GLU B CA 1
ATOM 5682 C C . GLU B 1 334 ? 5.711 17.625 18.156 1 95.62 334 GLU B C 1
ATOM 5684 O O . GLU B 1 334 ? 5.418 16.844 19.062 1 95.62 334 GLU B O 1
ATOM 5689 N N . SER B 1 335 ? 5.641 18.891 18.312 1 95.25 335 SER B N 1
ATOM 5690 C CA . SER B 1 335 ? 4.863 19.531 19.359 1 95.25 335 SER B CA 1
ATOM 5691 C C . SER B 1 335 ? 3.494 19.969 18.859 1 95.25 335 SER B C 1
ATOM 5693 O O . SER B 1 335 ? 3.367 21.016 18.234 1 95.25 335 SER B O 1
ATOM 5695 N N . PHE B 1 336 ? 2.51 19.219 19.141 1 96.44 336 PHE B N 1
ATOM 5696 C CA . PHE B 1 336 ? 1.167 19.469 18.625 1 96.44 336 PHE B CA 1
ATOM 5697 C C . PHE B 1 336 ? 0.462 20.547 19.422 1 96.44 336 PHE B C 1
ATOM 5699 O O . PHE B 1 336 ? -0.516 20.266 20.125 1 96.44 336 PHE B O 1
ATOM 5706 N N . GLY B 1 337 ? 0.896 21.766 19.344 1 97.44 337 GLY B N 1
ATOM 5707 C CA . GLY B 1 337 ? 0.446 22.938 20.062 1 97.44 337 GLY B CA 1
ATOM 5708 C C . GLY B 1 337 ? 1.028 24.234 19.531 1 97.44 337 GLY B C 1
ATOM 5709 O O . GLY B 1 337 ? 1.662 24.25 18.469 1 97.44 337 GLY B O 1
ATOM 5710 N N . PRO B 1 338 ? 0.758 25.312 20.219 1 97.88 338 PRO B 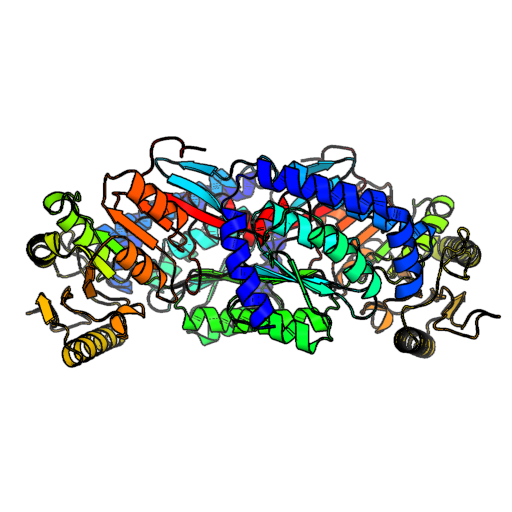N 1
ATOM 5711 C CA . PRO B 1 338 ? 1.128 26.625 19.688 1 97.88 338 PRO B CA 1
ATOM 5712 C C . PRO B 1 338 ? 2.574 27 20 1 97.88 338 PRO B C 1
ATOM 5714 O O . PRO B 1 338 ? 2.826 28.016 20.641 1 97.88 338 PRO B O 1
ATOM 5717 N N . VAL B 1 339 ? 3.508 26.188 19.469 1 98.12 339 VAL B N 1
ATOM 5718 C CA . VAL B 1 339 ? 4.934 26.422 19.672 1 98.12 339 VAL B CA 1
ATOM 5719 C C . VAL B 1 339 ? 5.66 26.328 18.328 1 98.12 339 VAL B C 1
ATOM 5721 O O . VAL B 1 339 ? 5.449 25.391 17.562 1 98.12 339 VAL B O 1
ATOM 5724 N N . ALA B 1 340 ? 6.426 27.297 18.016 1 97.81 340 ALA B N 1
ATOM 5725 C CA . ALA B 1 340 ? 7.32 27.297 16.859 1 97.81 340 ALA B CA 1
ATOM 5726 C C . ALA B 1 340 ? 8.742 27.688 17.266 1 97.81 340 ALA B C 1
ATOM 5728 O O . ALA B 1 340 ? 8.93 28.422 18.25 1 97.81 340 ALA B O 1
ATOM 5729 N N . LEU B 1 341 ? 9.648 27.188 16.609 1 97.62 341 LEU B N 1
ATOM 5730 C CA . LEU B 1 341 ? 11.047 27.469 16.922 1 97.62 341 LEU B CA 1
ATOM 5731 C C . LEU B 1 341 ? 11.773 28.062 15.719 1 97.62 341 LEU B C 1
ATOM 5733 O O . LEU B 1 341 ? 11.477 27.703 14.578 1 97.62 341 LEU B O 1
ATOM 5737 N N . VAL B 1 342 ? 12.641 28.922 15.977 1 97.19 342 VAL B N 1
ATOM 5738 C CA . VAL B 1 342 ? 13.516 29.516 14.969 1 97.19 342 VAL B CA 1
ATOM 5739 C C . VAL B 1 342 ? 14.961 29.094 15.219 1 97.19 342 VAL B C 1
ATOM 5741 O O . VAL B 1 342 ? 15.5 29.297 16.312 1 97.19 342 VAL B O 1
ATOM 5744 N N . SER B 1 343 ? 15.5 28.484 14.289 1 96.88 343 SER B N 1
ATOM 5745 C CA . SER B 1 343 ? 16.906 28.062 14.328 1 96.88 343 SER B CA 1
ATOM 5746 C C . SER B 1 343 ? 17.688 28.688 13.18 1 96.88 343 SER B C 1
ATOM 5748 O O . SER B 1 343 ? 17.188 28.781 12.055 1 96.88 343 SER B O 1
ATOM 5750 N N . THR B 1 344 ? 18.875 29.109 13.492 1 96.56 344 THR B N 1
ATOM 5751 C CA . THR B 1 344 ? 19.734 29.734 12.484 1 96.56 344 THR B CA 1
ATOM 5752 C C . THR B 1 344 ? 20.578 28.672 11.773 1 96.56 344 THR B C 1
ATOM 5754 O O . THR B 1 344 ? 21.031 27.703 12.391 1 96.56 344 THR B O 1
ATOM 5757 N N . VAL B 1 345 ? 20.734 28.859 10.492 1 97.75 345 VAL B N 1
ATOM 5758 C CA . VAL B 1 345 ? 21.594 28 9.703 1 97.75 345 VAL B CA 1
ATOM 5759 C C . VAL B 1 345 ? 22.656 28.844 8.984 1 97.75 345 VAL B C 1
ATOM 5761 O O . VAL B 1 345 ? 22.406 30 8.672 1 97.75 345 VAL B O 1
ATOM 5764 N N . ARG B 1 346 ? 23.734 28.234 8.68 1 97.12 346 ARG B N 1
ATOM 5765 C CA . ARG B 1 346 ? 24.844 28.938 8.023 1 97.12 346 ARG B CA 1
ATOM 5766 C C . ARG B 1 346 ? 24.562 29.109 6.535 1 97.12 346 ARG B C 1
ATOM 5768 O O . ARG B 1 346 ? 24.953 30.125 5.949 1 97.12 346 ARG B O 1
ATOM 5775 N N . ASP B 1 347 ? 23.984 28.125 5.914 1 97.62 347 ASP B N 1
ATOM 5776 C CA . ASP B 1 347 ? 23.734 28.109 4.477 1 97.62 347 ASP B CA 1
ATOM 5777 C C . ASP B 1 347 ? 22.641 27.109 4.125 1 97.62 347 ASP B C 1
ATOM 5779 O O . ASP B 1 347 ? 22 26.531 5.012 1 97.62 347 ASP B O 1
ATOM 5783 N N . PHE B 1 348 ? 22.375 27.031 2.84 1 98.25 348 PHE B N 1
ATOM 5784 C CA . PHE B 1 348 ? 21.297 26.188 2.363 1 98.25 348 PHE B CA 1
ATOM 5785 C C . PHE B 1 348 ? 21.609 24.719 2.604 1 98.25 348 PHE B C 1
ATOM 5787 O O . PHE B 1 348 ? 20.719 23.922 2.889 1 98.25 348 PHE B O 1
ATOM 5794 N N . ASP B 1 349 ? 22.906 24.297 2.562 1 98.31 349 ASP B N 1
ATOM 5795 C CA . ASP B 1 349 ? 23.312 22.922 2.832 1 98.31 349 ASP B CA 1
ATOM 5796 C C . ASP B 1 349 ? 22.906 22.5 4.242 1 98.31 349 ASP B C 1
ATOM 5798 O O . ASP B 1 349 ? 22.359 21.422 4.441 1 98.31 349 ASP B O 1
ATOM 5802 N N . GLU B 1 350 ? 23.203 23.375 5.133 1 98.19 350 GLU B N 1
ATOM 5803 C CA . GLU B 1 350 ? 22.828 23.078 6.516 1 98.19 350 GLU B CA 1
ATOM 5804 C C . GLU B 1 350 ? 21.312 23.031 6.684 1 98.19 350 GLU B C 1
ATOM 5806 O O . GLU B 1 350 ? 20.797 22.188 7.422 1 98.19 350 GLU B O 1
ATOM 5811 N N . ALA B 1 351 ? 20.578 23.938 6.023 1 98.38 351 ALA B N 1
ATOM 5812 C CA . ALA B 1 351 ? 19.125 23.953 6.078 1 98.38 351 ALA B CA 1
ATOM 5813 C C . ALA B 1 351 ? 18.547 22.609 5.602 1 98.38 351 ALA B C 1
ATOM 5815 O O . ALA B 1 351 ? 17.719 22.016 6.281 1 98.38 351 ALA B O 1
ATOM 5816 N N . LEU B 1 352 ? 19.047 22.141 4.48 1 98.38 352 LEU B N 1
ATOM 5817 C CA . LEU B 1 352 ? 18.578 20.875 3.914 1 98.38 352 LEU B CA 1
ATOM 5818 C C . LEU B 1 352 ? 18.859 19.719 4.859 1 98.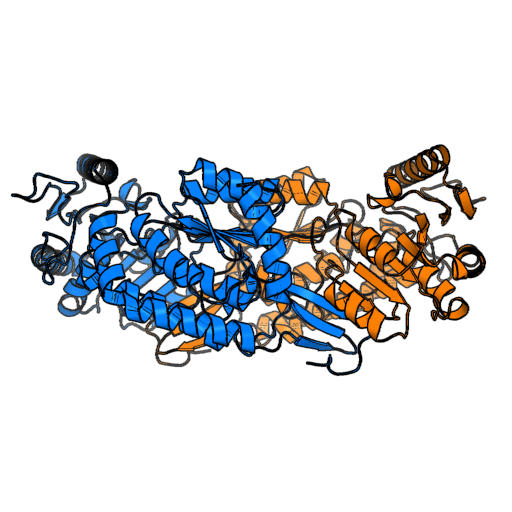38 352 LEU B C 1
ATOM 5820 O O . LEU B 1 352 ? 18.016 18.828 5.031 1 98.38 352 LEU B O 1
ATOM 5824 N N . THR B 1 353 ? 20.031 19.75 5.426 1 98 353 THR B N 1
ATOM 5825 C CA . THR B 1 353 ? 20.406 18.719 6.387 1 98 353 THR B CA 1
ATOM 5826 C C . THR B 1 353 ? 19.422 18.688 7.555 1 98 353 THR B C 1
ATOM 5828 O O . THR B 1 353 ? 18.938 17.625 7.945 1 98 353 THR B O 1
ATOM 5831 N N . LEU B 1 354 ? 19.078 19.812 8.07 1 98 354 LEU B N 1
ATOM 5832 C CA . LEU B 1 354 ? 18.219 19.906 9.242 1 98 354 LEU B CA 1
ATOM 5833 C C . LEU B 1 354 ? 16.781 19.562 8.883 1 98 354 LEU B C 1
ATOM 5835 O O . LEU B 1 354 ? 16.062 18.969 9.688 1 98 354 LEU B O 1
ATOM 5839 N N . VAL B 1 355 ? 16.328 19.969 7.672 1 98.25 355 VAL B N 1
ATOM 5840 C CA . VAL B 1 355 ? 14.992 19.594 7.207 1 98.25 355 VAL B CA 1
ATOM 5841 C C . VAL B 1 355 ? 14.836 18.078 7.246 1 98.25 355 VAL B C 1
ATOM 5843 O O . VAL B 1 355 ? 13.836 17.562 7.754 1 98.25 355 VAL B O 1
ATOM 5846 N N . ASN B 1 356 ? 15.852 17.391 6.832 1 97.12 356 ASN B N 1
ATOM 5847 C CA . ASN B 1 356 ? 15.773 15.938 6.645 1 97.12 356 ASN B CA 1
ATOM 5848 C C . ASN B 1 356 ? 16.172 15.188 7.91 1 97.12 356 ASN B C 1
ATOM 5850 O O . ASN B 1 356 ? 16 13.969 7.996 1 97.12 356 ASN B O 1
ATOM 5854 N N . ALA B 1 357 ? 16.656 15.867 8.945 1 95.81 357 ALA B N 1
ATOM 5855 C CA . ALA B 1 357 ? 17.312 15.227 10.086 1 95.81 357 ALA B CA 1
ATOM 5856 C C . ALA B 1 357 ? 16.297 14.75 11.109 1 95.81 357 ALA B C 1
ATOM 5858 O O . ALA B 1 357 ? 16.641 14.117 12.102 1 95.81 357 ALA B O 1
ATOM 5859 N N . VAL B 1 358 ? 15.023 14.961 10.883 1 96.69 358 VAL B N 1
ATOM 5860 C CA . VAL B 1 358 ? 13.992 14.508 11.812 1 96.69 358 VAL B CA 1
ATOM 5861 C C . VAL B 1 358 ? 13.297 13.266 11.266 1 96.69 358 VAL B C 1
ATOM 5863 O O . VAL B 1 358 ? 13.32 13.023 10.055 1 96.69 358 VAL B O 1
ATOM 5866 N N . PRO B 1 359 ? 12.688 12.445 12.133 1 95.19 359 PRO B N 1
ATOM 5867 C CA . PRO B 1 359 ? 12.039 11.219 11.664 1 95.19 359 PRO B CA 1
ATOM 5868 C C . PRO B 1 359 ? 10.82 11.5 10.789 1 95.19 359 PRO B C 1
ATOM 5870 O O . PRO B 1 359 ? 10.422 10.648 9.984 1 95.19 359 PRO B O 1
ATOM 5873 N N . GLN B 1 360 ? 10.234 12.625 10.922 1 96.81 360 GLN B N 1
ATOM 5874 C CA . GLN B 1 360 ? 9.008 12.969 10.203 1 96.81 360 GLN B CA 1
ATOM 5875 C C . GLN B 1 360 ? 9.312 13.508 8.812 1 96.81 360 GLN B C 1
ATOM 5877 O O . GLN B 1 360 ? 10.422 13.977 8.555 1 96.81 360 GLN B O 1
ATOM 5882 N N . GLY B 1 361 ? 8.406 13.422 7.895 1 97.56 361 GLY B N 1
ATOM 5883 C CA . GLY B 1 361 ? 8.516 13.953 6.539 1 97.56 361 GLY B CA 1
ATOM 5884 C C . GLY B 1 361 ? 7.164 14.258 5.918 1 97.56 361 GLY B C 1
ATOM 5885 O O . GLY B 1 361 ? 6.832 13.742 4.852 1 97.56 361 GLY B O 1
ATOM 5886 N N . LEU B 1 362 ? 6.43 15.219 6.543 1 97.5 362 LEU B N 1
ATOM 5887 C CA . LEU B 1 362 ? 5.102 15.539 6.027 1 97.5 362 LEU B CA 1
ATOM 5888 C C . LEU B 1 362 ? 5.16 16.734 5.09 1 97.5 362 LEU B C 1
ATOM 5890 O O . LEU B 1 362 ? 4.973 16.594 3.881 1 97.5 362 LEU B O 1
ATOM 5894 N N . VAL B 1 363 ? 5.551 17.953 5.652 1 97.94 363 VAL B N 1
ATOM 5895 C CA . VAL B 1 363 ? 5.578 19.172 4.848 1 97.94 363 VAL B CA 1
ATOM 5896 C C . VAL B 1 363 ? 6.926 19.859 5.023 1 97.94 363 VAL B C 1
ATOM 5898 O O . VAL B 1 363 ? 7.469 19.922 6.129 1 97.94 363 VAL B O 1
ATOM 5901 N N . ALA B 1 364 ? 7.418 20.406 3.984 1 98.38 364 ALA B N 1
ATOM 5902 C CA . ALA B 1 364 ? 8.555 21.312 3.998 1 98.38 364 ALA B CA 1
ATOM 5903 C C . ALA B 1 364 ? 8.312 22.5 3.068 1 98.38 364 ALA B C 1
ATOM 5905 O O . ALA B 1 364 ? 7.777 22.344 1.968 1 98.38 364 ALA B O 1
ATOM 5906 N N . THR B 1 365 ? 8.656 23.656 3.502 1 98.31 365 THR B N 1
ATOM 5907 C CA . THR B 1 365 ? 8.422 24.875 2.744 1 98.31 365 THR B CA 1
ATOM 5908 C C . THR B 1 365 ? 9.727 25.641 2.547 1 98.31 365 THR B C 1
ATOM 5910 O O . THR B 1 365 ? 10.539 25.75 3.469 1 98.31 365 THR B O 1
ATOM 5913 N N . LEU B 1 366 ? 9.914 26.203 1.366 1 98.44 366 LEU B N 1
ATOM 5914 C CA . LEU B 1 366 ? 11.062 27.047 1.049 1 98.44 366 LEU B CA 1
ATOM 5915 C C . LEU B 1 366 ? 10.602 28.438 0.605 1 98.44 366 LEU B C 1
ATOM 5917 O O . LEU B 1 366 ? 9.734 28.562 -0.271 1 98.44 366 LEU B O 1
ATOM 5921 N N . TYR B 1 367 ? 11.102 29.406 1.206 1 98 367 TYR B N 1
ATOM 5922 C CA . TYR B 1 367 ? 10.938 30.781 0.731 1 98 367 TYR B CA 1
ATOM 5923 C C . TYR B 1 367 ? 12.234 31.297 0.117 1 98 367 TYR B C 1
ATOM 5925 O O . TYR B 1 367 ? 13.148 31.719 0.835 1 98 367 TYR B O 1
ATOM 5933 N N . SER B 1 368 ? 12.352 31.266 -1.118 1 97.44 368 SER B N 1
ATOM 5934 C CA . SER B 1 368 ? 13.445 31.766 -1.943 1 97.44 368 SER B CA 1
ATOM 5935 C C . SER B 1 368 ? 13.047 31.828 -3.414 1 97.44 368 SER B C 1
ATOM 5937 O O . SER B 1 368 ? 12.344 30.953 -3.91 1 97.44 368 SER B O 1
ATOM 5939 N N . ASP B 1 369 ? 13.5 32.812 -4.129 1 95.31 369 ASP B N 1
ATOM 5940 C CA . ASP B 1 369 ? 13.25 32.938 -5.566 1 95.31 369 ASP B CA 1
ATOM 5941 C C . ASP B 1 369 ? 14.445 32.406 -6.371 1 95.31 369 ASP B C 1
ATOM 5943 O O . ASP B 1 369 ? 14.422 32.438 -7.602 1 95.31 369 ASP B O 1
ATOM 5947 N N . ASP B 1 370 ? 15.492 31.953 -5.68 1 96.06 370 ASP B N 1
ATOM 5948 C CA . ASP B 1 370 ? 16.672 31.422 -6.348 1 96.06 370 ASP B CA 1
ATOM 5949 C C . ASP B 1 370 ? 16.375 30.078 -7 1 96.06 370 ASP B C 1
ATOM 5951 O O . ASP B 1 370 ? 16.109 29.094 -6.305 1 96.06 370 ASP B O 1
ATOM 5955 N N . PRO B 1 371 ? 16.438 30.016 -8.297 1 94.75 371 PRO B N 1
ATOM 5956 C CA . PRO B 1 371 ? 16.078 28.781 -8.992 1 94.75 371 PRO B CA 1
ATOM 5957 C C . PRO B 1 371 ? 16.969 27.609 -8.594 1 94.75 371 PRO B C 1
ATOM 5959 O O . PRO B 1 371 ? 16.516 26.453 -8.578 1 94.75 371 PRO B O 1
ATOM 5962 N N . HIS B 1 372 ? 18.203 27.891 -8.289 1 96.25 372 HIS B N 1
ATOM 5963 C CA . HIS B 1 372 ? 19.109 26.812 -7.891 1 96.25 372 HIS B CA 1
ATOM 5964 C C . HIS B 1 372 ? 18.703 26.219 -6.551 1 96.25 372 HIS B C 1
ATOM 5966 O O . HIS B 1 372 ? 18.719 25 -6.383 1 96.25 372 HIS B O 1
ATOM 5972 N N . LEU B 1 373 ? 18.297 27.078 -5.621 1 97.19 373 LEU B N 1
ATOM 5973 C CA . LEU B 1 373 ? 17.859 26.594 -4.316 1 97.19 373 LEU B CA 1
ATOM 5974 C C . LEU B 1 373 ? 16.547 25.828 -4.441 1 97.19 373 LEU B C 1
ATOM 5976 O O . LEU B 1 373 ? 16.359 24.797 -3.781 1 97.19 373 LEU B O 1
ATOM 5980 N N . GLN B 1 374 ? 15.664 26.328 -5.262 1 96.88 374 GLN B N 1
ATOM 5981 C CA . GLN B 1 374 ? 14.383 25.656 -5.469 1 96.88 374 GLN B CA 1
ATOM 5982 C C . GLN B 1 374 ? 14.578 24.266 -6.043 1 96.88 374 GLN B C 1
ATOM 5984 O O . GLN B 1 374 ? 13.938 23.297 -5.598 1 96.88 374 GLN B O 1
ATOM 5989 N N . GLU B 1 375 ? 15.469 24.141 -6.988 1 94.5 375 GLU B N 1
ATOM 5990 C CA . GLU B 1 375 ? 15.75 22.844 -7.594 1 94.5 375 GLU B CA 1
ATOM 5991 C C . GLU B 1 375 ? 16.312 21.875 -6.57 1 94.5 375 GLU B C 1
ATOM 5993 O O . GLU B 1 375 ? 15.898 20.703 -6.516 1 94.5 375 GLU B O 1
ATOM 5998 N N . ARG B 1 376 ? 17.281 22.328 -5.789 1 96.38 376 ARG B N 1
ATOM 5999 C CA . ARG B 1 376 ? 17.859 21.484 -4.758 1 96.38 376 ARG B CA 1
ATOM 6000 C C . ARG B 1 376 ? 16.812 21.078 -3.727 1 96.38 376 ARG B C 1
ATOM 6002 O O . ARG B 1 376 ? 16.797 19.922 -3.279 1 96.38 376 ARG B O 1
ATOM 6009 N N . PHE B 1 377 ? 15.953 22.031 -3.4 1 97.38 377 PHE B N 1
ATOM 6010 C CA . PHE B 1 377 ? 14.875 21.75 -2.453 1 97.38 377 PHE B CA 1
ATOM 6011 C C . PHE B 1 377 ? 13.977 20.641 -2.975 1 97.38 377 PHE B C 1
ATOM 6013 O O . PHE B 1 377 ? 13.68 19.688 -2.254 1 97.38 377 PHE B O 1
ATOM 6020 N N . LEU B 1 378 ? 13.57 20.688 -4.184 1 94.69 378 LEU B N 1
ATOM 6021 C CA . LEU B 1 378 ? 12.672 19.719 -4.816 1 94.69 378 LEU B CA 1
ATOM 6022 C C . LEU B 1 378 ? 13.328 18.359 -4.938 1 94.69 378 LEU B C 1
ATOM 6024 O O . LEU B 1 378 ? 12.656 17.328 -4.859 1 94.69 378 LEU B O 1
ATOM 6028 N N . THR B 1 379 ? 14.664 18.344 -5 1 92.62 379 THR B N 1
ATOM 6029 C CA . THR B 1 379 ? 15.375 17.094 -5.281 1 92.62 379 THR B CA 1
ATOM 6030 C C . THR B 1 379 ? 15.828 16.422 -3.984 1 92.62 379 THR B C 1
ATOM 6032 O O . THR B 1 379 ? 15.867 15.203 -3.891 1 92.62 379 THR B O 1
ATOM 6035 N N . GLU B 1 380 ? 16.125 17.25 -2.959 1 95.31 380 GLU B N 1
ATOM 6036 C CA . GLU B 1 380 ? 16.875 16.703 -1.831 1 95.31 380 GLU B CA 1
ATOM 6037 C C . GLU B 1 380 ? 15.992 16.562 -0.597 1 95.31 380 GLU B C 1
ATOM 6039 O O . GLU B 1 380 ? 16.312 15.797 0.318 1 95.31 380 GLU B O 1
ATOM 6044 N N . VAL B 1 381 ? 14.891 17.266 -0.553 1 97.56 381 VAL B N 1
ATOM 6045 C CA . VAL B 1 381 ? 14.039 17.219 0.634 1 97.56 381 VAL B CA 1
ATOM 6046 C C . VAL B 1 381 ? 13.195 15.945 0.62 1 97.56 381 VAL B C 1
ATOM 6048 O O . VAL B 1 381 ? 12.656 15.57 -0.419 1 97.56 381 VAL B O 1
ATOM 6051 N N . ARG B 1 382 ? 13.102 15.32 1.79 1 96.44 382 ARG B N 1
ATOM 6052 C CA . ARG B 1 382 ? 12.391 14.062 1.957 1 96.44 382 ARG B CA 1
ATOM 6053 C C . ARG B 1 382 ? 11.102 14.266 2.746 1 96.44 382 ARG B C 1
ATOM 6055 O O . ARG B 1 382 ? 11.008 13.875 3.912 1 96.44 382 ARG B O 1
ATOM 6062 N N . ALA B 1 383 ? 10.062 14.789 2.07 1 97.62 383 ALA B N 1
ATOM 6063 C CA . ALA B 1 383 ? 8.742 15.016 2.643 1 97.62 383 ALA B CA 1
ATOM 6064 C C . ALA B 1 383 ? 7.648 14.797 1.6 1 97.62 383 ALA B C 1
ATOM 6066 O O . ALA B 1 383 ? 7.906 14.883 0.396 1 97.62 383 ALA B O 1
ATOM 6067 N N . GLY B 1 384 ? 6.516 14.539 2.053 1 97.31 384 GLY B N 1
ATOM 6068 C CA . GLY B 1 384 ? 5.41 14.227 1.162 1 97.31 384 GLY B CA 1
ATOM 6069 C C . GLY B 1 384 ? 4.855 15.445 0.452 1 97.31 384 GLY B C 1
ATOM 6070 O O . GLY B 1 384 ? 4.324 15.336 -0.655 1 97.31 384 GLY B O 1
ATOM 6071 N N . LEU B 1 385 ? 4.949 16.625 1.056 1 97.31 385 LEU B N 1
ATOM 6072 C CA . LEU B 1 385 ? 4.496 17.891 0.483 1 97.31 385 LEU B CA 1
ATOM 6073 C C . LEU B 1 385 ? 5.613 18.922 0.483 1 97.31 385 LEU B C 1
ATOM 6075 O O . LEU B 1 385 ? 6.207 19.203 1.527 1 97.31 385 LEU B O 1
ATOM 6079 N N . LEU B 1 386 ? 5.91 19.438 -0.641 1 97.31 386 LEU B N 1
ATOM 6080 C CA . LEU B 1 386 ? 6.875 20.516 -0.768 1 97.31 386 LEU B CA 1
ATOM 6081 C C . LEU B 1 386 ? 6.191 21.812 -1.224 1 97.31 386 LEU B C 1
ATOM 6083 O O . LEU B 1 386 ? 5.379 21.781 -2.15 1 97.31 386 LEU B O 1
ATOM 6087 N N . LYS B 1 387 ? 6.523 22.844 -0.559 1 96.88 387 LYS B N 1
ATOM 6088 C CA . LYS B 1 387 ? 5.93 24.156 -0.851 1 96.88 387 LYS B CA 1
ATOM 6089 C C . LYS B 1 387 ? 7.008 25.188 -1.16 1 96.88 387 LYS B C 1
ATOM 6091 O O . LYS B 1 387 ? 7.965 25.344 -0.396 1 96.88 387 LYS B O 1
ATOM 6096 N N . ILE B 1 388 ? 6.828 25.859 -2.232 1 96.5 388 ILE B N 1
ATOM 6097 C CA . ILE B 1 388 ? 7.75 26.922 -2.613 1 96.5 388 ILE B CA 1
ATOM 6098 C C . ILE B 1 388 ? 7.016 28.25 -2.637 1 96.5 388 ILE B C 1
ATOM 6100 O O . ILE B 1 388 ? 6.113 28.453 -3.451 1 96.5 388 ILE B O 1
ATOM 6104 N N . ASN B 1 389 ? 7.34 29.094 -1.741 1 94.81 389 ASN B N 1
ATOM 6105 C CA . ASN B 1 389 ? 6.836 30.469 -1.664 1 94.81 389 ASN B CA 1
ATOM 6106 C C . ASN B 1 389 ? 5.32 30.5 -1.507 1 94.81 389 ASN B C 1
ATOM 6108 O O . ASN B 1 389 ? 4.645 31.344 -2.107 1 94.81 389 ASN B O 1
ATOM 6112 N N . CYS B 1 390 ? 4.836 29.5 -0.784 1 92 390 CYS B N 1
ATOM 6113 C CA . CYS B 1 390 ? 3.42 29.422 -0.444 1 92 390 CYS B CA 1
ATOM 6114 C C . CYS B 1 390 ? 3.23 29.047 1.021 1 92 390 CYS B C 1
ATOM 6116 O O . CYS B 1 390 ? 4.176 28.625 1.685 1 92 390 CYS B O 1
ATOM 6118 N N . PRO B 1 391 ? 2.078 29.266 1.479 1 90.5 391 PRO B N 1
ATOM 6119 C CA . PRO B 1 391 ? 1.855 28.969 2.896 1 90.5 391 PRO B CA 1
ATOM 6120 C C . PRO B 1 391 ? 2.1 27.516 3.246 1 90.5 391 PRO B C 1
ATOM 6122 O O . PRO B 1 391 ? 1.703 26.625 2.49 1 90.5 391 PRO B O 1
ATOM 6125 N N . PRO B 1 392 ? 2.752 27.25 4.344 1 87.75 392 PRO B N 1
ATOM 6126 C CA . PRO B 1 392 ? 3.029 25.875 4.766 1 87.75 392 PRO B CA 1
ATOM 6127 C C . PRO B 1 392 ? 1.761 25.047 4.965 1 87.75 392 PRO B C 1
ATOM 6129 O O . PRO B 1 392 ? 1.749 23.844 4.684 1 87.75 392 PRO B O 1
ATOM 6132 N N . ALA B 1 393 ? 0.784 25.75 5.438 1 81 393 ALA B N 1
ATOM 6133 C CA . ALA B 1 393 ? -0.459 25.031 5.719 1 81 393 ALA B CA 1
ATOM 6134 C C . ALA B 1 393 ? -1.354 24.969 4.484 1 81 393 ALA B C 1
ATOM 6136 O O . ALA B 1 393 ? -1.136 25.703 3.52 1 81 393 ALA B O 1
ATOM 6137 N N . GLY B 1 394 ? -2.191 24.047 4.312 1 79.25 394 GLY B N 1
ATOM 6138 C CA . GLY B 1 394 ? -3.15 23.953 3.223 1 79.25 394 GLY B CA 1
ATOM 6139 C C . GLY B 1 394 ? -2.842 22.828 2.248 1 79.25 394 GLY B C 1
ATOM 6140 O O . GLY B 1 394 ? -1.676 22.547 1.971 1 79.25 394 GLY B O 1
ATOM 6141 N N . VAL B 1 395 ? -3.799 22.156 1.869 1 87.38 395 VAL B N 1
ATOM 6142 C CA . VAL B 1 395 ? -3.68 21.062 0.924 1 87.38 395 VAL B CA 1
ATOM 6143 C C . VAL B 1 395 ? -4.824 21.109 -0.087 1 87.38 395 VAL B C 1
ATOM 6145 O O . VAL B 1 395 ? -5.953 21.469 0.262 1 87.38 395 VAL B O 1
ATOM 6148 N N . HIS B 1 396 ? -4.461 20.953 -1.286 1 91.38 396 HIS B N 1
ATOM 6149 C CA . HIS B 1 396 ? -5.477 20.906 -2.336 1 91.38 396 HIS B CA 1
ATOM 6150 C C . HIS B 1 396 ? -6.262 19.594 -2.279 1 91.38 396 HIS B C 1
ATOM 6152 O O . HIS B 1 396 ? -5.68 18.531 -2.08 1 91.38 396 HIS B O 1
ATOM 6158 N N . ALA B 1 397 ? -7.543 19.672 -2.516 1 92.5 397 ALA B N 1
ATOM 6159 C CA . ALA B 1 397 ? -8.445 18.531 -2.312 1 92.5 397 ALA B CA 1
ATOM 6160 C C . ALA B 1 397 ? -8.172 17.422 -3.316 1 92.5 397 ALA B C 1
ATOM 6162 O O . ALA B 1 397 ? -8.492 16.266 -3.07 1 92.5 397 ALA B O 1
ATOM 6163 N N . GLU B 1 398 ? -7.551 17.781 -4.406 1 93.62 398 GLU B N 1
ATOM 6164 C CA . GLU B 1 398 ? -7.309 16.797 -5.449 1 93.62 398 GLU B CA 1
ATOM 6165 C C . GLU B 1 398 ? -5.859 16.312 -5.426 1 93.62 398 GLU B C 1
ATOM 6167 O O . GLU B 1 398 ? -5.48 15.438 -6.203 1 93.62 398 GLU B O 1
ATOM 6172 N N . ALA B 1 399 ? -5.035 16.906 -4.672 1 94.38 399 ALA B N 1
ATOM 6173 C CA . ALA B 1 399 ? -3.627 16.531 -4.578 1 94.38 399 ALA B CA 1
ATOM 6174 C C . ALA B 1 399 ? -3.418 15.453 -3.525 1 94.38 399 ALA B C 1
ATOM 6176 O O . ALA B 1 399 ? -4.148 15.391 -2.535 1 94.38 399 ALA B O 1
ATOM 6177 N N . PRO B 1 400 ? -2.406 14.633 -3.791 1 95.62 400 PRO B N 1
ATOM 6178 C CA . PRO B 1 400 ? -2.127 13.617 -2.775 1 95.62 400 PRO B CA 1
ATOM 6179 C C . PRO B 1 400 ? -1.673 14.219 -1.448 1 95.62 400 PRO B C 1
ATOM 6181 O O . PRO B 1 400 ? -0.901 15.18 -1.434 1 95.62 400 PRO B O 1
ATOM 6184 N N . PHE B 1 401 ? -2.248 13.703 -0.439 1 96.56 401 PHE B N 1
ATOM 6185 C CA . PHE B 1 401 ? -1.871 14.07 0.921 1 96.56 401 PHE B CA 1
ATOM 6186 C C . PHE B 1 401 ? -1.315 12.867 1.674 1 96.56 401 PHE B C 1
ATOM 6188 O O . PHE B 1 401 ? -2.025 11.883 1.896 1 96.56 401 PHE B O 1
ATOM 6195 N N . GLY B 1 402 ? -0.049 12.898 2.021 1 95.19 402 GLY B N 1
ATOM 6196 C CA . GLY B 1 402 ? 0.602 11.82 2.752 1 95.19 402 GLY B CA 1
ATOM 6197 C C . GLY B 1 402 ? 2.049 12.117 3.094 1 95.19 402 GLY B C 1
ATOM 6198 O O . GLY B 1 402 ? 2.762 12.75 2.307 1 95.19 402 GLY B O 1
ATOM 6199 N N . GLY B 1 403 ? 2.455 11.711 4.23 1 95.88 403 GLY B N 1
ATOM 6200 C CA . GLY B 1 403 ? 3.816 11.945 4.691 1 95.88 403 GLY B CA 1
ATOM 6201 C C . GLY B 1 403 ? 4.77 10.828 4.312 1 95.88 403 GLY B C 1
ATOM 6202 O O . GLY B 1 403 ? 4.34 9.734 3.93 1 95.88 403 GLY B O 1
ATOM 6203 N N . TRP B 1 404 ? 6.004 11.18 4.277 1 96.06 404 TRP B N 1
ATOM 6204 C CA . TRP B 1 404 ? 7.094 10.227 4.133 1 96.06 404 TRP B CA 1
ATOM 6205 C C . TRP B 1 404 ? 7.695 9.867 5.488 1 96.06 404 TRP B C 1
ATOM 6207 O O . TRP B 1 404 ? 7.316 10.445 6.512 1 96.06 404 TRP B O 1
ATOM 6217 N N . LYS B 1 405 ? 8.594 8.906 5.555 1 95.25 405 LYS B N 1
ATOM 6218 C CA . LYS B 1 405 ? 9.266 8.492 6.781 1 95.25 405 LYS B CA 1
ATOM 6219 C C . LYS B 1 405 ? 8.258 8.125 7.867 1 95.25 405 LYS B C 1
ATOM 6221 O O . LYS B 1 405 ? 7.34 7.34 7.633 1 95.25 405 LYS B O 1
ATOM 6226 N N . ALA B 1 406 ? 8.367 8.719 9.047 1 96.12 406 ALA B N 1
ATOM 6227 C CA . ALA B 1 406 ? 7.512 8.352 10.172 1 96.12 406 ALA B CA 1
ATOM 6228 C C . ALA B 1 406 ? 6.152 9.039 10.07 1 96.12 406 ALA B C 1
ATOM 6230 O O . ALA B 1 406 ? 5.242 8.75 10.852 1 96.12 406 ALA B O 1
ATOM 6231 N N . SER B 1 407 ? 5.977 9.875 9.047 1 97.56 407 SER B N 1
ATOM 6232 C CA . SER B 1 407 ? 4.746 10.656 8.945 1 97.56 407 SER B CA 1
ATOM 6233 C C . SER B 1 407 ? 3.676 9.898 8.164 1 97.56 407 SER B C 1
ATOM 6235 O O . SER B 1 407 ? 2.541 10.367 8.055 1 97.56 407 SER B O 1
ATOM 6237 N N . GLY B 1 408 ? 4.055 8.742 7.664 1 96.81 408 GLY B N 1
ATOM 6238 C CA . GLY B 1 408 ? 3 8.031 6.957 1 96.81 408 GLY B CA 1
ATOM 6239 C C . GLY B 1 408 ? 3.402 6.633 6.527 1 96.81 408 GLY B C 1
ATOM 6240 O O . GLY B 1 408 ? 4.59 6.316 6.457 1 96.81 408 GLY B O 1
ATOM 6241 N N . LEU B 1 409 ? 2.459 5.805 6.258 1 97.06 409 LEU B N 1
ATOM 6242 C CA . LEU B 1 409 ? 2.586 4.461 5.707 1 97.06 409 LEU B CA 1
ATOM 6243 C C . LEU B 1 409 ? 1.404 4.129 4.801 1 97.06 409 LEU B C 1
ATOM 6245 O O . LEU B 1 409 ? 0.251 4.375 5.164 1 97.06 409 LEU B O 1
ATOM 6249 N N . GLY B 1 410 ? 1.714 3.549 3.621 1 95.81 410 GLY B N 1
ATOM 6250 C CA . GLY B 1 410 ? 0.651 3.244 2.676 1 95.81 410 GLY B CA 1
ATOM 6251 C C . GLY B 1 410 ? 0.416 4.352 1.666 1 95.81 410 GLY B C 1
ATOM 6252 O O . GLY B 1 410 ? 1.177 5.32 1.609 1 95.81 410 GLY B O 1
ATOM 6253 N N . PRO B 1 411 ? -0.594 4.242 0.856 1 95.69 411 PRO B N 1
ATOM 6254 C CA . PRO B 1 411 ? -0.882 5.25 -0.168 1 95.69 411 PRO B CA 1
ATOM 6255 C C . PRO B 1 411 ? -1.369 6.57 0.423 1 95.69 411 PRO B C 1
ATOM 6257 O O . PRO B 1 411 ? -1.926 6.59 1.523 1 95.69 411 PRO B O 1
ATOM 6260 N N . PRO B 1 412 ? -1.141 7.578 -0.354 1 96.62 412 PRO B N 1
ATOM 6261 C CA . PRO B 1 412 ? -1.652 8.867 0.126 1 96.62 412 PRO B CA 1
ATOM 6262 C C . PRO B 1 412 ? -3.172 8.977 0.011 1 96.62 412 PRO B C 1
ATOM 6264 O O . PRO B 1 412 ? -3.814 8.102 -0.583 1 96.62 412 PRO B O 1
ATOM 6267 N N . GLU B 1 413 ? -3.691 9.984 0.602 1 97.06 413 GLU B N 1
ATOM 6268 C CA . GLU B 1 413 ? -5.125 10.266 0.571 1 97.06 413 GLU B CA 1
ATOM 6269 C C . GLU B 1 413 ? -5.457 11.32 -0.477 1 97.06 413 GLU B C 1
ATOM 6271 O O . GLU B 1 413 ? -4.582 12.078 -0.908 1 97.06 413 GLU B O 1
ATOM 6276 N N . HIS B 1 414 ? -6.723 11.32 -0.899 1 95.44 414 HIS B N 1
ATOM 6277 C CA . HIS B 1 414 ? -7.395 12.344 -1.692 1 95.44 414 HIS B CA 1
ATOM 6278 C C . HIS B 1 414 ? -7.141 12.141 -3.182 1 95.44 414 HIS B C 1
ATOM 6280 O O . HIS B 1 414 ? -6.145 11.516 -3.568 1 95.44 414 HIS B O 1
ATOM 6286 N N . GLY B 1 415 ? -8.047 12.641 -3.932 1 92 415 GLY B N 1
ATOM 6287 C CA . GLY B 1 415 ? -7.941 12.625 -5.383 1 92 415 GLY B CA 1
ATOM 6288 C C . GLY B 1 415 ? -8 11.227 -5.965 1 92 415 GLY B C 1
ATOM 6289 O O . GLY B 1 415 ? -8.766 10.383 -5.496 1 92 415 GLY B O 1
ATOM 6290 N N . ARG B 1 416 ? -7.223 11.023 -7 1 91.19 416 ARG B N 1
ATOM 6291 C CA . ARG B 1 416 ? -7.27 9.734 -7.688 1 91.19 416 ARG B CA 1
ATOM 6292 C C . ARG B 1 416 ? -6.555 8.656 -6.883 1 91.19 416 ARG B C 1
ATOM 6294 O O . ARG B 1 416 ? -6.711 7.465 -7.156 1 91.19 416 ARG B O 1
ATOM 6301 N N . TRP B 1 417 ? -5.805 9.016 -5.902 1 93.62 417 TRP B N 1
ATOM 6302 C CA . TRP B 1 417 ? -4.988 8.078 -5.137 1 93.62 417 TRP B CA 1
ATOM 6303 C C . TRP B 1 417 ? -5.844 7.273 -4.168 1 93.62 417 TRP B C 1
ATOM 6305 O O . TRP B 1 417 ? -5.422 6.223 -3.684 1 93.62 417 TRP B O 1
ATOM 6315 N N . ASP B 1 418 ? -7.094 7.762 -3.885 1 96.38 418 ASP B N 1
ATOM 6316 C CA . ASP B 1 418 ? -7.98 7.062 -2.959 1 96.38 418 ASP B CA 1
ATOM 6317 C C . ASP B 1 418 ? -8.273 5.648 -3.447 1 96.38 418 ASP B C 1
ATOM 6319 O O . ASP B 1 418 ? -8.414 4.723 -2.645 1 96.38 418 ASP B O 1
ATOM 6323 N N . ALA B 1 419 ? -8.336 5.473 -4.758 1 95.12 419 ALA B N 1
ATOM 6324 C CA . ALA B 1 419 ? -8.664 4.168 -5.324 1 95.12 419 ALA B CA 1
ATOM 6325 C C . ALA B 1 419 ? -7.574 3.145 -5.012 1 95.12 419 ALA B C 1
ATOM 6327 O O . ALA B 1 419 ? -7.832 1.939 -4.996 1 95.12 419 ALA B O 1
ATOM 6328 N N . GLU B 1 420 ? -6.344 3.596 -4.777 1 94.81 420 GLU B N 1
ATOM 6329 C CA . GLU B 1 420 ? -5.215 2.709 -4.508 1 94.81 420 GLU B CA 1
ATOM 6330 C C . GLU B 1 420 ? -5.367 2.016 -3.158 1 94.81 420 GLU B C 1
ATOM 6332 O O . GLU B 1 420 ? -4.781 0.957 -2.928 1 94.81 420 GLU B O 1
ATOM 6337 N N . PHE B 1 421 ? -6.18 2.607 -2.285 1 97.31 421 PHE B N 1
ATOM 6338 C CA . PHE B 1 421 ? -6.344 2.02 -0.961 1 97.31 421 PHE B CA 1
ATOM 6339 C C . PHE B 1 421 ? -7.703 1.342 -0.835 1 97.31 421 PHE B C 1
ATOM 6341 O O . PHE B 1 421 ? -7.809 0.255 -0.263 1 97.31 421 PHE B O 1
ATOM 6348 N N . TYR B 1 422 ? -8.719 1.931 -1.371 1 97.81 422 TYR B N 1
ATOM 6349 C CA . TYR B 1 422 ? -10.086 1.511 -1.074 1 97.81 422 TYR B CA 1
ATOM 6350 C C . TYR B 1 422 ? -10.555 0.45 -2.062 1 97.81 422 TYR B C 1
ATOM 6352 O O . TYR B 1 422 ? -11.719 0.04 -2.033 1 97.81 422 TYR B O 1
ATOM 6360 N N . THR B 1 423 ? -9.672 0.036 -2.943 1 95.88 423 THR B N 1
ATOM 6361 C CA . THR B 1 423 ? -10.016 -1.009 -3.902 1 95.88 423 THR B CA 1
ATOM 6362 C C . THR B 1 423 ? -8.891 -2.035 -4.012 1 95.88 423 THR B C 1
ATOM 6364 O O . THR B 1 423 ? -7.789 -1.815 -3.498 1 95.88 423 THR B O 1
ATOM 6367 N N . ARG B 1 424 ? -9.219 -3.145 -4.562 1 94.06 424 ARG B N 1
ATOM 6368 C CA . ARG B 1 424 ? -8.273 -4.176 -4.977 1 94.06 424 ARG B CA 1
ATOM 6369 C C . ARG B 1 424 ? -8.328 -4.398 -6.484 1 94.06 424 ARG B C 1
ATOM 6371 O O . ARG B 1 424 ? -9.398 -4.312 -7.09 1 94.06 424 ARG B O 1
ATOM 6378 N N . VAL B 1 425 ? -7.184 -4.734 -6.98 1 94.06 425 VAL B N 1
ATOM 6379 C CA . VAL B 1 425 ? -7.102 -4.957 -8.422 1 94.06 425 VAL B CA 1
ATOM 6380 C C . VAL B 1 425 ? -7.324 -6.438 -8.727 1 94.06 425 VAL B C 1
ATOM 6382 O O . VAL B 1 425 ? -6.879 -7.309 -7.977 1 94.06 425 VAL B O 1
ATOM 6385 N N . GLN B 1 426 ? -8.008 -6.695 -9.781 1 95.38 426 GLN B N 1
ATOM 6386 C CA . GLN B 1 426 ? -8.289 -8.047 -10.258 1 95.38 426 GLN B CA 1
ATOM 6387 C C . GLN B 1 426 ? -7.988 -8.18 -11.742 1 95.38 426 GLN B C 1
ATOM 6389 O O . GLN B 1 426 ? -8.359 -7.316 -12.539 1 95.38 426 GLN B O 1
ATOM 6394 N N . ALA B 1 427 ? -7.254 -9.156 -12.094 1 95.81 427 ALA B N 1
ATOM 6395 C CA . ALA B 1 427 ? -7.02 -9.469 -13.5 1 95.81 427 ALA B CA 1
ATOM 6396 C C . ALA B 1 427 ? -8.023 -10.492 -14.008 1 95.81 427 ALA B C 1
ATOM 6398 O O . ALA B 1 427 ? -8.234 -11.531 -13.375 1 95.81 427 ALA B O 1
ATOM 6399 N N . ILE B 1 428 ? -8.617 -10.258 -15.125 1 95.44 428 ILE B N 1
ATOM 6400 C CA . ILE B 1 428 ? -9.602 -11.148 -15.727 1 95.44 428 ILE B CA 1
ATOM 6401 C C . ILE B 1 428 ? -9.094 -11.625 -17.094 1 95.44 428 ILE B C 1
ATOM 6403 O O . ILE B 1 428 ? -8.781 -10.82 -17.969 1 95.44 428 ILE B O 1
ATOM 6407 N N . TYR B 1 429 ? -9.031 -12.852 -17.203 1 94.94 429 TYR B N 1
ATOM 6408 C CA . TYR B 1 429 ? -8.57 -13.492 -18.438 1 94.94 429 TYR B CA 1
ATOM 6409 C C . TYR B 1 429 ? -9.727 -14.164 -19.172 1 94.94 429 TYR B C 1
ATOM 6411 O O . TYR B 1 429 ? -10.633 -14.711 -18.531 1 94.94 429 TYR B O 1
ATOM 6419 N N . GLY B 1 430 ? -9.656 -14.203 -20.5 1 89.94 430 GLY B N 1
ATOM 6420 C CA . GLY B 1 430 ? -10.578 -14.977 -21.328 1 89.94 430 GLY B CA 1
ATOM 6421 C C . GLY B 1 430 ? -11.797 -14.188 -21.766 1 89.94 430 GLY B C 1
ATOM 6422 O O . GLY B 1 430 ? -12.781 -14.766 -22.219 1 89.94 430 GLY B O 1
ATOM 6423 N N . ILE B 1 431 ? -11.883 -12.969 -21.391 1 76.81 431 ILE B N 1
ATOM 6424 C CA . ILE B 1 431 ? -13.047 -12.18 -21.797 1 76.81 431 ILE B CA 1
ATOM 6425 C C . ILE B 1 431 ? -12.68 -11.258 -22.953 1 76.81 431 ILE B C 1
ATOM 6427 O O . ILE B 1 431 ? -11.633 -10.609 -22.922 1 76.81 431 ILE B O 1
ATOM 6431 N N . THR B 1 432 ? -13.07 -11.555 -24.203 1 59.25 432 THR B N 1
ATOM 6432 C CA . THR B 1 432 ? -12.797 -10.734 -25.375 1 59.25 432 THR B CA 1
ATOM 6433 C C . THR B 1 432 ? -13.656 -9.469 -25.359 1 59.25 432 THR B C 1
ATOM 6435 O O . THR B 1 432 ? -13.25 -8.43 -25.891 1 59.25 432 THR B O 1
ATOM 6438 N N . GLY B 1 433 ? -14.992 -9.539 -25.062 1 54.03 433 GLY B N 1
ATOM 6439 C CA . GLY B 1 433 ? -15.82 -8.367 -25.281 1 54.03 433 GLY B CA 1
ATOM 6440 C C . GLY B 1 433 ? -15.852 -7.426 -24.094 1 54.03 433 GLY B C 1
ATOM 6441 O O . GLY B 1 433 ? -15.375 -7.77 -23.016 1 54.03 433 GLY B O 1
ATOM 6442 N N . PRO B 1 434 ? -15.984 -6.113 -24.422 1 50.31 434 PRO B N 1
ATOM 6443 C CA . PRO B 1 434 ? -16.125 -5.16 -23.312 1 50.31 434 PRO B CA 1
ATOM 6444 C C . PRO B 1 434 ? -17.062 -5.668 -22.219 1 50.31 434 PRO B C 1
ATOM 6446 O O . PRO B 1 434 ? -18.078 -6.297 -22.516 1 50.31 434 PRO B O 1
ATOM 6449 N N . PRO B 1 435 ? -16.469 -6.031 -21.094 1 46.16 435 PRO B N 1
ATOM 6450 C CA . PRO B 1 435 ? -17.469 -6.422 -20.094 1 46.16 435 PRO B CA 1
ATOM 6451 C C . PRO B 1 435 ? -18.734 -5.578 -20.156 1 46.16 435 PRO B C 1
ATOM 6453 O O . PRO B 1 435 ? -18.688 -4.426 -20.594 1 46.16 435 PRO B O 1
ATOM 6456 N N . LYS B 1 436 ? -19.781 -6.266 -20.297 1 43.25 436 LYS B N 1
ATOM 6457 C CA . LYS B 1 436 ? -20.984 -5.449 -20.25 1 43.25 436 LYS B CA 1
ATOM 6458 C C . LYS B 1 436 ? -20.969 -4.5 -19.062 1 43.25 436 LYS B C 1
ATOM 6460 O O . LYS B 1 436 ? -20.594 -4.895 -17.953 1 43.25 436 LYS B O 1
ATOM 6465 N N . ASP B 1 437 ? -20.891 -3.07 -19.25 1 37.34 437 ASP B N 1
ATOM 6466 C CA . ASP B 1 437 ? -20.984 -2.025 -18.234 1 37.34 437 ASP B CA 1
ATOM 6467 C C . ASP B 1 437 ? -21.969 -2.4 -17.141 1 37.34 437 ASP B C 1
ATOM 6469 O O . ASP B 1 437 ? -23.047 -2.943 -17.422 1 37.34 437 ASP B O 1
#

Foldseek 3Di:
DVVLLVQQQVLLVVLQPDQLLVLLVLLLQLLVVLVVCLQVLLVLLCVLFVAASQVSSVLSVLLSVLLNLLSVQQSHDDQWDDPDDQKIKGWAFLEEEEEEEESLSQRNRVSLQCNNLSSRRYAYEYEYAPSSVVSVVVSVVSVVVTPGRPSSYHYDYDDLVVVLCLLQPLSHQEYEYEEALVSQVSSVVNNVVNVHYYWYFYAALEEEEEEPAFPLLVCLLLLLLLCQFQQNQDRLRHAEYEYAPVCQVVNLVNNLVSQVPAAEDRSHDNSHRHTFGRALVLLVVLLVLVVVQVVVPKDWSDWSDFDPPPPPTRGGGQTEIEPGDLVGPSNQDDSSGRHHYYYHDNDLVRVLCSQAVHQWAFEYEYGDPDPVSVVCCVVRHAWPYYYYNDRSDDDDQQDFGHTPGSRIDDFTTHHPRSSVRRIDMDMDGDHNDDPPD/DVVLLVQQQVLLVVLQPDQLLVLLVLLLQLLVVLVVCLQVLLVLLCVLFVAASQVSSVLSVLLSVLLNLLSVQQSHDDQWDDPDDQKIKGWAFLEEEEEEEESLSQRNRVSLQCNNLSSRRYAYEYEYAPSSVVSVVVSVVSVVVTPGRPSSYHYDYDDLVVVLCLLQPLSHQEYEYEEALVSQVSSVVNNVVNVHYYWYFYAALEEEEEEPAFPLLVCLLLLLLLCQFQQNQDRLRHAEYEYAPVCQVVNLVNNLVSQVPAAEDRSHDNSHRHTFGRFLVLLVVLLVLVVVQVVVPKDWSDWSDFDPPPPPTRGGGQTEIEPGDLVGPSNQDDSSGRHHYYYHDNDLVRVLCSQAVHQWAFEYEYGDPDPVSVVCCVVRHAWPYYYYNDRSDDDDQQDFGHTPGSRIDDFTTHHPRSSVRRIDMDMDGDHNDDPPD

Sequence (874 aa):
MDDAVKCAHRAQGEWAAHRPEVRGEILAGIADALENRANILADALVRDIGKPLTEARAEVARAIELARVAIRQYGAAHPWERCGGDVRARRVPIGTVAAITPFNHALGIPIGKLFPALVLGNAVIWKPSLFGAAVAELVVEAFSASPLPVGLVGLLHGDGSVAQQLARHPGIEAVSVTASESAGRQLALACAAHFKPLQAELGGNNAVVVMHDADIPAIAAVLARAAFGFAGQRCTAGRRILVVREREAELLQALEAATRALVVGEPGDVSTEVGPLVSAEARDAIADVVTRALEGGAGVVCGGIVPRGLDHGAWYAPTLLRNVAPETRIFREESFGPVALVSTVRDFDEALTLVNAVPQGLVATLYSDDPHLQERFLTEVRAGLLKINCPPAGVHAEAPFGGWKASGLGPPEHGRWDAEFYTRVQAIYGITGPPKDMDDAVKCAHRAQGEWAAHRPEVRGEILAGIADALENRANILADALVRDIGKPLTEARAEVARAIELARVAIRQYGAAHPWERCGGDVRARRVPIGTVAAITPFNHALGIPIGKLFPALVLGNAVIWKPSLFGAAVAELVVEAFSASPLPVGLVGLLHGDGSVAQQLARHPGIEAVSVTASESAGRQLALACAAHFKPLQAELGGNNAVVVMHDADIPAIAAVLARAAFGFAGQRCTAGRRILVVREREAELLQALEAATRALVVGEPGDVSTEVGPLVSAEARDAIADVVTRALEGGAGVVCGGIVPRGLDHGAWYAPTLLRNVAPETRIFREESFGPVALVSTVRDFDEALTLVNAVPQGLVATLYSDDPHLQERFLTEVRAGLLKINCPPAGVHAEAPFGGWKASGLGPPEHGRWDAEFYTRVQAIYGITGPPKD

Solvent-accessible surface area (backbone atoms only — not comparable to full-atom values): 42278 Å² total; per-residue (Å²): 105,71,65,54,46,53,36,14,53,57,18,16,58,60,51,46,69,48,54,34,52,57,42,18,52,56,48,49,53,39,44,50,50,48,58,74,37,36,67,62,48,19,51,32,36,23,70,46,40,26,29,12,34,55,59,23,44,49,37,48,53,47,19,47,48,31,33,50,49,31,33,67,66,38,15,69,54,72,55,67,42,81,47,55,91,44,31,35,33,33,58,39,48,57,41,31,30,33,39,36,33,44,48,74,44,45,54,29,54,46,34,51,49,50,37,46,35,40,32,49,26,24,10,37,42,35,30,46,25,71,53,24,47,67,39,47,51,55,51,49,50,43,52,67,74,41,99,59,57,73,37,25,70,33,82,46,82,47,59,72,67,51,55,49,49,51,42,54,33,85,73,40,47,32,36,41,36,38,43,48,47,70,59,44,44,54,44,37,36,36,16,24,73,58,63,34,55,55,30,32,40,31,38,22,62,11,31,31,39,40,45,93,72,38,62,51,84,73,42,21,53,51,48,32,46,28,17,26,38,46,20,9,45,47,56,48,20,35,28,41,34,36,26,30,60,92,49,40,68,62,43,50,53,43,32,49,53,34,48,68,64,52,37,71,42,62,18,79,40,71,75,21,45,24,17,34,43,75,34,58,66,55,30,52,51,49,52,48,53,52,51,53,42,42,74,70,59,28,39,78,75,41,59,81,40,63,44,84,92,42,80,79,72,21,41,56,31,61,20,36,35,32,64,52,54,76,85,38,62,75,65,49,40,64,64,79,26,26,48,30,37,37,30,73,26,89,44,71,68,52,43,54,50,58,59,53,68,32,62,36,9,24,38,38,23,37,30,55,82,49,65,69,58,49,51,49,48,73,71,68,56,63,38,10,29,40,26,38,71,47,68,62,41,83,76,61,65,42,32,58,47,41,25,27,62,57,1,22,43,64,67,39,38,34,45,79,44,37,56,73,67,44,27,42,69,30,25,38,35,59,54,81,64,76,71,81,129,105,71,65,54,46,54,37,14,52,58,17,18,58,60,51,46,68,47,55,35,50,55,42,20,52,56,50,48,52,39,45,49,50,49,59,75,36,40,67,62,48,18,52,31,37,24,70,46,40,28,29,11,33,56,59,21,46,50,37,46,52,47,17,47,49,30,34,50,48,34,32,67,64,38,14,71,54,72,54,65,44,83,44,53,90,42,30,35,33,32,58,39,48,58,41,31,30,35,39,36,32,43,48,74,46,44,54,30,54,45,34,49,49,50,38,46,32,40,34,50,25,23,11,37,40,34,30,46,26,71,52,24,46,66,39,46,52,56,51,49,50,41,54,69,74,42,99,57,56,74,36,25,70,35,82,47,83,48,60,70,67,51,56,47,48,50,43,53,34,86,73,41,49,32,37,41,36,39,43,48,46,69,59,43,45,53,44,37,36,36,16,23,73,59,65,33,57,55,30,33,38,30,38,22,62,10,31,31,38,39,44,94,71,39,60,51,84,74,42,20,53,53,48,32,47,29,16,25,39,44,21,7,44,45,57,48,20,36,27,41,34,36,26,30,59,93,48,39,68,62,43,51,53,42,31,47,52,34,47,68,65,52,38,72,42,61,19,79,39,72,75,21,45,23,16,35,41,74,32,59,68,56,30,52,50,50,52,49,51,52,49,52,42,42,75,70,59,28,40,77,75,42,57,82,42,63,44,86,93,41,80,79,70,21,41,56,31,62,19,38,33,31,64,53,55,76,84,38,64,75,65,48,42,65,61,80,26,25,48,31,38,38,29,75,26,89,43,68,68,53,43,54,50,59,58,52,68,31,61,36,8,24,38,37,23,38,30,54,81,49,65,68,58,51,50,49,49,72,70,69,57,65,39,10,28,40,27,39,72,48,66,60,40,84,77,60,64,43,32,57,47,40,25,26,62,57,2,23,42,64,67,40,39,35,45,80,44,37,56,73,67,43,28,42,69,30,24,38,34,58,53,81,64,78,69,81,129

Organism: NCBI:txid713585

InterPro domains:
  IPR015590 Aldehyde dehydrogenase domain [PF00171] (2-428)
  IPR016160 Aldehyde dehydrogenase, cysteine active site [PS00070] (228-239)
  IPR016161 Aldehyde/histidinol dehydrogenase [SSF53720] (2-428)
  IPR016162 Aldehyde dehydrogenase, N-terminal [G3DSA:3.40.605.10] (1-425)
  IPR016163 Aldehyde dehydrogenase, C-terminal [G3DSA:3.40.309.10] (204-396)
  IPR029510 Aldehyde dehydrogenase, glutamic acid active site [PS00687] (200-207)

pLDDT: mean 95.17, std 7.04, range [36.84, 98.88]

Radius of gyration: 29.13 Å; Cα contacts (8 Å, |Δi|>4): 2104; chains: 2; bounding box: 60×88×59 Å